Protein AF-0000000069194272 (afdb_homodimer)

Radius of gyration: 34.33 Å; Cα contacts (8 Å, |Δi|>4): 2030; chains: 2; bounding box: 76×103×76 Å

InterPro domains:
  IPR003439 ABC transporter-like, ATP-binding domain [PF00005] (52-204)
  IPR003439 ABC transporter-like, ATP-binding domain [PS50893] (34-277)
  IPR003593 AAA+ ATPase domain [SM00382] (61-254)
  IPR013525 ABC-2 type transporter, transmembrane domain [PF01061] (338-553)
  IPR027417 P-loop containing nucleoside triphosphate hydrolase [G3DSA:3.40.50.300] (35-271)
  IPR027417 P-loop containing nucleoside triphosphate hydrolase [SSF52540] (37-277)
  IPR043926 ABC transporter family G domain [PF19055] (234-296)
  IPR050352 ATP-binding cassette subfamily G transporters [PTHR48041] (47-592)

pLDDT: mean 83.88, std 12.75, range [28.48, 97.56]

Secondary structure (DSSP, 8-state):
-HHHHHHHHHHHHH--TTHHHHHHTT--SS---EEEEEEEEEEESSSEEEEEEEEEEEE-TTSEEEEEE-TTSSHHHHHHHHTT-----SSEEEEEEEEETTEE--HHHHHHHEEEE-SS----TTS-HHHHHHHHHHHH---HHHHHHHHHHHHHHTT-TTTTTS---BTTB--S-HHHHHHHHHHHHHTT--SEEEESSTTTT--HHHHHHHHHHHHHHHHHH--EEEEE-S---HHHHTT-SEEEEEETTEEEEEEEHHHHHHHHHHTT-PPPTTS-HHHHHHHHH-TT-HHHHHHHHHHHHHIIIIIHHHHHHHHHHS--PPP--------HHHHHHHHHHHHHHHHHH-HHHHHHHHHHHHHHHHHHHHHTTTGGGS---HHHHHHHHHHHHHHHHHHHHHHHHHHHTHHHHHHHHHHHHHHTTSS-HHHHHHHHHHHHHHHHHHHHHHHHHHHHHHHT---SSHHHHHHHHHHHHHHHHHHHHHHHHHHHH-S-HHHHHHHHHHHHHHHHHTTSSSS-GGGS-HHHHGGGGG-HHHHHHHHHHHHHTTT--BTTB-HHHHHT--S-HHHHHHHHHHHHHHHHHHHHHHHHHHHHHH-/-HHHHHHHHHHHHH--TTHHHHHHTT--SS---EEEEEEEEE--TTTT-EEEEEEEEEE-TTSEEEEEE-TTSSHHHHHHHHTT-----SS-EEEEEEEETTEE--HHHHHHHEEEE-SS----TTS-HHHHHHHHHHHH---HHHHHHHHHHHHHHTT-TTTTTS---BTTB--S-HHHHHHHHHHHHHTT--SEEEEESTTTT--HHHHHHHHHHHHHHHHHH--EEEEE-SS--HHHHTT-SEEEEEETTEEEEEEEHHHHHHHHHHTT-PPPTTS-HHHHHHHHH-TT-HHHHHHHHHHHHHIIIIIHHHHHHHHHHS--PPP--------HHHHHHHHHHHHHHHHHH-HHHHHHHHHHHHHHHHHHHHHTTTGGGS---HHHHHHHHHHHHHHHHHHHHHHHHHHHTHHHHHHHHHHHHHHTTSS-HHHHHHHHHHHHHHHHHHHHHHHHHHHHHHHT---SSHHHHHHHHHHHHHHHHHHHHHHHHHHHH-S-HHHHHHHHHHHHHHHHHTTSSSS-GGGS-HHHHGGGGG-HHHHHHHHHHHHHTTT--BTTB-HHHHHT--S-HHHHHHHHHHHHHHHHHHHHHHHHHHHHHH-

Organism: Paramecium tetraurelia (NCBI:txid5888)

Nearest PDB structures (foldseek):
  8i3d-assembly1_B  TM=8.744E-01  e=1.204E-38  Arabidopsis thaliana
  8iwn-assembly1_A  TM=8.562E-01  e=1.577E-38  Arabidopsis thaliana
  8i39-assembly1_A  TM=8.878E-01  e=4.979E-36  Arabidopsis thaliana
  8i3c-assembly1_B  TM=8.683E-01  e=5.447E-36  Arabidopsis thaliana
  8iwk-assembly1_A  TM=8.626E-01  e=9.678E-35  Arabidopsis thaliana

Sequence (1206 aa):
MQEITVQQQIEIARASDQEKWWIQHLKIQIIPQLILKDVITLFQYKESRQILNNLDGFCKGGEVTAILGASGAGKTSLLNILSARISNTKTARLTGKVFVNNIEYNSETFSNFAAYVMQNDVLFETLSPREALEFVANLKYTDPDLKLKRVEDTIKTMKLERCQNAIIGGPNLKGISGGEKKRTSIGFELVTNPSCILLDEPTSGLDSFTAFQIIHELTLLAHDQDRTIVFTIHQPSSDIYLLFDRIMLLVQGKFIYQGPRSNLVDYFQGIGFSCPDHSNPLDYMISIMHQESQTNVDNFQTYFKEYDNQWASKVQKEIESSSKSQIQFKKVETSTLYQINLIAKRALKSYFRDKLLIRQRFGMALFMGLLIGGTYYGIGSTQGTYVDYSSMAGLLFFLCMNMTFSSLFPVVLQFATERDVFLREENSKLYTTFSYFMGKSFVEIPFCLITPIIQELILYWMVGLNHMNGGIVITHIFIAVLTCLNGNSIGLMAGCAFNDIKAATGFVPLALLPLFAFSGFYANPKQFYNWIGWIQYVSPIKYSFEAIARNEFQSRSYDFGDPNDVLGFNVGQWESVGILIALFLVIRMFAYMFLHSLRQKQQMQEITVQQQIEIARASDQEKWWIQHLKIQIIPQLILKDVITLFQYKESRQILNNLDGFCKGGEVTAILGASGAGKTSLLNILSARISNTKTARLTGKVFVNNIEYNSETFSNFAAYVMQNDVLFETLSPREALEFVANLKYTDPDLKLKRVEDTIKTMKLERCQNAIIGGPNLKGISGGEKKRTSIGFELVTNPSCILLDEPTSGLDSFTAFQIIHELTLLAHDQDRTIVFTIHQPSSDIYLLFDRIMLLVQGKFIYQGPRSNLVDYFQGIGFSCPDHSNPLDYMISIMHQESQTNVDNFQTYFKEYDNQWASKVQKEIESSSKSQIQFKKVETSTLYQINLIAKRALKSYFRDKLLIRQRFGMALFMGLLIGGTYYGIGSTQGTYVDYSSMAGLLFFLCMNMTFSSLFPVVLQFATERDVFLREENSKLYTTFSYFMGKSFVEIPFCLITPIIQELILYWMVGLNHMNGGIVITHIFIAVLTCLNGNSIGLMAGCAFNDIKAATGFVPLALLPLFAFSGFYANPKQFYNWIGWIQYVSPIKYSFEAIARNEFQSRSYDFGDPNDVLGFNVGQWESVGILIALFLVIRMFAYMFLHSLRQKQQ

Structure (mmCIF, N/CA/C/O backbone):
data_AF-0000000069194272-model_v1
#
loop_
_entity.id
_entity.type
_entity.pdbx_description
1 polymer 'Chromosome undetermined scaffold_110, whole genome shotgun sequence'
#
loop_
_atom_site.group_PDB
_atom_site.id
_atom_site.type_symbol
_atom_site.label_atom_id
_atom_site.label_alt_id
_atom_site.label_comp_id
_atom_site.label_asym_id
_atom_site.label_entity_id
_atom_site.label_seq_id
_atom_site.pdbx_PDB_ins_code
_atom_site.Cartn_x
_atom_site.Cartn_y
_atom_site.Cartn_z
_atom_site.occupancy
_atom_site.B_iso_or_equiv
_atom_site.auth_seq_id
_atom_site.auth_comp_id
_atom_site.auth_asym_id
_atom_site.auth_atom_id
_atom_site.pdbx_PDB_model_num
ATOM 1 N N . MET A 1 1 ? -11.984 45.281 13.188 1 29.33 1 MET A N 1
ATOM 2 C CA . MET A 1 1 ? -10.938 45.188 12.172 1 29.33 1 MET A CA 1
ATOM 3 C C . MET A 1 1 ? -10.656 43.719 11.812 1 29.33 1 MET A C 1
ATOM 5 O O . MET A 1 1 ? -10.398 43.406 10.656 1 29.33 1 MET A O 1
ATOM 9 N N . GLN A 1 2 ? -10.609 42.875 12.867 1 38.91 2 GLN A N 1
ATOM 10 C CA . GLN A 1 2 ? -10.469 41.438 12.672 1 38.91 2 GLN A CA 1
ATOM 11 C C . GLN A 1 2 ? -11.57 40.906 11.766 1 38.91 2 GLN A C 1
ATOM 13 O O . GLN A 1 2 ? -11.312 40.031 10.922 1 38.91 2 GLN A O 1
ATOM 18 N N . GLU A 1 3 ? -12.656 41.5 11.977 1 40.06 3 GLU A N 1
ATOM 19 C CA . GLU A 1 3 ? -13.828 41.156 11.18 1 40.06 3 GLU A CA 1
ATOM 20 C C . GLU A 1 3 ? -13.617 41.531 9.711 1 40.06 3 GLU A C 1
ATOM 22 O O . GLU A 1 3 ? -14.125 40.844 8.812 1 40.06 3 GLU A O 1
ATOM 27 N N . ILE A 1 4 ? -12.758 42.406 9.594 1 37.16 4 ILE A N 1
ATOM 28 C CA . ILE A 1 4 ? -12.586 42.938 8.242 1 37.16 4 ILE A CA 1
ATOM 29 C C . ILE A 1 4 ? -11.742 41.969 7.418 1 37.16 4 ILE A C 1
ATOM 31 O O . ILE A 1 4 ? -12.055 41.688 6.258 1 37.16 4 ILE A O 1
ATOM 35 N N . THR A 1 5 ? -10.711 41.469 7.965 1 42.69 5 THR A N 1
ATOM 36 C CA . THR A 1 5 ? -9.828 40.594 7.219 1 42.69 5 THR A CA 1
ATOM 37 C C . THR A 1 5 ? -10.555 39.281 6.855 1 42.69 5 THR A C 1
ATOM 39 O O . THR A 1 5 ? -10.383 38.75 5.758 1 42.69 5 THR A O 1
ATOM 42 N N . VAL A 1 6 ? -11.297 38.812 7.789 1 46.12 6 VAL A N 1
ATOM 43 C CA . VAL A 1 6 ? -12.156 37.656 7.492 1 46.12 6 VAL A CA 1
ATOM 44 C C . VAL A 1 6 ? -13.125 38.031 6.367 1 46.12 6 VAL A C 1
ATOM 46 O O . VAL A 1 6 ? -13.383 37.219 5.48 1 46.12 6 VAL A O 1
ATOM 49 N N . GLN A 1 7 ? -13.555 39.312 6.465 1 44.81 7 GLN A N 1
ATOM 50 C CA . GLN A 1 7 ? -14.469 39.781 5.43 1 44.81 7 GLN A CA 1
ATOM 51 C C . GLN A 1 7 ? -13.773 39.844 4.066 1 44.81 7 GLN A C 1
ATOM 53 O O . GLN A 1 7 ? -14.391 39.531 3.045 1 44.81 7 GLN A O 1
ATOM 58 N N . GLN A 1 8 ? -12.57 40.156 4.145 1 45.66 8 GLN A N 1
ATOM 59 C CA . GLN A 1 8 ? -11.844 40.188 2.883 1 45.66 8 GLN A CA 1
ATOM 60 C C . GLN A 1 8 ? -11.609 38.781 2.34 1 45.66 8 GLN A C 1
ATOM 62 O O . GLN A 1 8 ? -11.742 38.562 1.138 1 45.66 8 GLN A O 1
ATOM 67 N N . GLN A 1 9 ? -11.242 37.938 3.236 1 50.34 9 GLN A N 1
ATOM 68 C CA . GLN A 1 9 ? -11.086 36.562 2.791 1 50.34 9 GLN A CA 1
ATOM 69 C C . GLN A 1 9 ? -12.422 35.969 2.34 1 50.34 9 GLN A C 1
ATOM 71 O O . GLN A 1 9 ? -12.469 35.219 1.368 1 50.34 9 GLN A O 1
ATOM 76 N N . ILE A 1 10 ? -13.414 36.406 3.133 1 49.34 10 ILE A N 1
ATOM 77 C CA . ILE A 1 10 ? -14.773 36.062 2.742 1 49.34 10 ILE A CA 1
ATOM 78 C C . ILE A 1 10 ? -15.102 36.688 1.389 1 49.34 10 ILE A C 1
ATOM 80 O O . ILE A 1 10 ? -15.719 36.031 0.536 1 49.34 10 ILE A O 1
ATOM 84 N N . GLU A 1 11 ? -14.742 37.906 1.287 1 44.41 11 GLU A N 1
ATOM 85 C CA . GLU A 1 11 ? -15 38.625 0.034 1 44.41 11 GLU A CA 1
ATOM 86 C C . GLU A 1 11 ? -14.219 38 -1.119 1 44.41 11 GLU A C 1
ATOM 88 O O . GLU A 1 11 ? -14.727 37.906 -2.24 1 44.41 11 GLU A O 1
ATOM 93 N N . ILE A 1 12 ? -13.078 37.656 -0.809 1 44 12 ILE A N 1
ATOM 94 C CA . ILE A 1 12 ? -12.281 36.969 -1.822 1 44 12 ILE A CA 1
ATOM 95 C C . ILE A 1 12 ? -12.914 35.625 -2.162 1 44 12 ILE A C 1
ATOM 97 O O . ILE A 1 12 ? -12.969 35.25 -3.332 1 44 12 ILE A O 1
ATOM 101 N N . ALA A 1 13 ? -13.258 35.031 -1.053 1 47.28 13 ALA A N 1
ATOM 102 C CA . ALA A 1 13 ? -13.953 33.75 -1.237 1 47.28 13 ALA A CA 1
ATOM 103 C C . ALA A 1 13 ? -15.328 33.969 -1.854 1 47.28 13 ALA A C 1
ATOM 105 O O . ALA A 1 13 ? -15.82 33.125 -2.6 1 47.28 13 ALA A O 1
ATOM 106 N N . ARG A 1 14 ? -16.141 35.156 -1.557 1 45.75 14 ARG A N 1
ATOM 107 C CA . ARG A 1 14 ? -17.5 35.469 -1.983 1 45.75 14 ARG A CA 1
ATOM 108 C C . ARG A 1 14 ? -17.531 35.969 -3.42 1 45.75 14 ARG A C 1
ATOM 110 O O . ARG A 1 14 ? -18.578 36.312 -3.945 1 45.75 14 ARG A O 1
ATOM 117 N N . ALA A 1 15 ? -16.625 36.344 -3.99 1 40.56 15 ALA A N 1
ATOM 118 C CA . ALA A 1 15 ? -16.797 37.156 -5.195 1 40.56 15 ALA A CA 1
ATOM 119 C C . ALA A 1 15 ? -17.859 36.562 -6.109 1 40.56 15 ALA A C 1
ATOM 121 O O . ALA A 1 15 ? -18.172 37.156 -7.164 1 40.56 15 ALA A O 1
ATOM 122 N N . SER A 1 16 ? -18.266 35.312 -6.219 1 38.12 16 SER A N 1
ATOM 123 C CA . SER A 1 16 ? -19.25 35.156 -7.301 1 38.12 16 SER A CA 1
ATOM 124 C C . SER A 1 16 ? -20.672 35.375 -6.793 1 38.12 16 SER A C 1
ATOM 126 O O . SER A 1 16 ? -21.109 34.719 -5.852 1 38.12 16 SER A O 1
ATOM 128 N N . ASP A 1 17 ? -21.328 36.5 -6.934 1 38.47 17 ASP A N 1
ATOM 129 C CA . ASP A 1 17 ? -22.688 36.969 -6.707 1 38.47 17 ASP A CA 1
ATOM 130 C C . ASP A 1 17 ? -23.703 35.844 -6.977 1 38.47 17 ASP A C 1
ATOM 132 O O . ASP A 1 17 ? -24.797 35.844 -6.418 1 38.47 17 ASP A O 1
ATOM 136 N N . GLN A 1 18 ? -23.609 35.156 -8.016 1 39.12 18 GLN A N 1
ATOM 137 C CA . GLN A 1 18 ? -24.547 34.156 -8.492 1 39.12 18 GLN A CA 1
ATOM 138 C C . GLN A 1 18 ? -24.703 33.031 -7.469 1 39.12 18 GLN A C 1
ATOM 140 O O . GLN A 1 18 ? -25.531 32.125 -7.648 1 39.12 18 GLN A O 1
ATOM 145 N N . GLU A 1 19 ? -24.047 33 -6.469 1 44.06 19 GLU A N 1
ATOM 146 C CA . GLU A 1 19 ? -23.984 31.875 -5.531 1 44.06 19 GLU A CA 1
ATOM 147 C C . GLU A 1 19 ? -25.109 31.953 -4.504 1 44.06 19 GLU A C 1
ATOM 149 O O . GLU A 1 19 ? -25.562 30.922 -3.996 1 44.06 19 GLU A O 1
ATOM 154 N N . LYS A 1 20 ? -25.672 33.188 -4.109 1 44.06 20 LYS A N 1
ATOM 155 C CA . LYS A 1 20 ? -26.734 33.312 -3.113 1 44.06 20 LYS A CA 1
ATOM 156 C C . LYS A 1 20 ? -28 32.594 -3.58 1 44.06 20 LYS A C 1
ATOM 158 O O . LYS A 1 20 ? -28.688 31.953 -2.783 1 44.06 20 LYS A O 1
ATOM 163 N N . TRP A 1 21 ? -28.312 32.812 -4.805 1 40.44 21 TRP A N 1
ATOM 164 C CA . TRP A 1 21 ? -29.609 32.312 -5.266 1 40.44 21 TRP A CA 1
ATOM 165 C C . TRP A 1 21 ? -29.672 30.797 -5.184 1 40.44 21 TRP A C 1
ATOM 167 O O . TRP A 1 21 ? -30.688 30.219 -4.766 1 40.44 21 TRP A O 1
ATOM 177 N N . TRP A 1 22 ? -28.688 30.062 -5.52 1 40.38 22 TRP A N 1
ATOM 178 C CA . TRP A 1 22 ? -28.703 28.609 -5.602 1 40.38 22 TRP A CA 1
ATOM 179 C C . TRP A 1 22 ? -28.766 27.984 -4.207 1 40.38 22 TRP A C 1
ATOM 181 O O . TRP A 1 22 ? -29.188 26.844 -4.051 1 40.38 22 TRP A O 1
ATOM 191 N N . ILE A 1 23 ? -28.5 28.703 -3.223 1 47.16 23 ILE A N 1
ATOM 192 C CA . ILE A 1 23 ? -28.422 28.188 -1.86 1 47.16 23 ILE A CA 1
ATOM 193 C C . ILE A 1 23 ? -29.828 28.141 -1.253 1 47.16 23 ILE A C 1
ATOM 195 O O . ILE A 1 23 ? -30.141 27.219 -0.488 1 47.16 23 ILE A O 1
ATOM 199 N N . GLN A 1 24 ? -30.719 29.031 -1.617 1 44.94 24 GLN A N 1
ATOM 200 C CA . GLN A 1 24 ? -32 29.109 -0.934 1 44.94 24 GLN A CA 1
ATOM 201 C C . GLN A 1 24 ? -32.812 27.844 -1.182 1 44.94 24 GLN A C 1
ATOM 203 O O . GLN A 1 24 ? -33.594 27.406 -0.312 1 44.94 24 GLN A O 1
ATOM 208 N N . HIS A 1 25 ? -32.75 27.281 -2.309 1 45.28 25 HIS A N 1
ATOM 209 C CA . HIS A 1 25 ? -33.656 26.172 -2.615 1 45.28 25 HIS A CA 1
ATOM 210 C C . HIS A 1 25 ? -33.219 24.906 -1.903 1 45.28 25 HIS A C 1
ATOM 212 O O . HIS A 1 25 ? -33.938 23.891 -1.96 1 45.28 25 HIS A O 1
ATOM 218 N N . LEU A 1 26 ? -32.156 24.906 -1.215 1 53.41 26 LEU A N 1
ATOM 219 C CA . LEU A 1 26 ? -31.719 23.625 -0.641 1 53.41 26 LEU A CA 1
ATOM 220 C C . LEU A 1 26 ? -31.891 23.641 0.875 1 53.41 26 LEU A C 1
ATOM 222 O O . LEU A 1 26 ? -31.281 22.812 1.572 1 53.41 26 LEU A O 1
ATOM 226 N N . LYS A 1 27 ? -32.812 24.578 1.294 1 55.41 27 LYS A N 1
ATOM 227 C CA . LYS A 1 27 ? -33 24.672 2.74 1 55.41 27 LYS A CA 1
ATOM 228 C C . LYS A 1 27 ? -33.75 23.453 3.283 1 55.41 27 LYS A C 1
ATOM 230 O O . LYS A 1 27 ? -34.719 23 2.67 1 55.41 27 LYS A O 1
ATOM 235 N N . ILE A 1 28 ? -33.188 22.891 4.273 1 59.88 28 ILE A N 1
ATOM 236 C CA . ILE A 1 28 ? -33.781 21.719 4.918 1 59.88 28 ILE A CA 1
ATOM 237 C C . ILE A 1 28 ? -34.875 22.172 5.879 1 59.88 28 ILE A C 1
ATOM 239 O O . ILE A 1 28 ? -34.75 23.219 6.512 1 59.88 28 ILE A O 1
ATOM 243 N N . GLN A 1 29 ? -35.969 21.531 5.941 1 58.44 29 GLN A N 1
ATOM 244 C CA . GLN A 1 29 ? -37.156 21.875 6.734 1 58.44 29 GLN A CA 1
ATOM 245 C C . GLN A 1 29 ? -36.906 21.609 8.219 1 58.44 29 GLN A C 1
ATOM 247 O O . GLN A 1 29 ? -37.281 22.422 9.07 1 58.44 29 GLN A O 1
ATOM 252 N N . ILE A 1 30 ? -36.219 20.469 8.484 1 69.88 30 ILE A N 1
ATOM 253 C CA . ILE A 1 30 ? -35.969 20.125 9.883 1 69.88 30 ILE A CA 1
ATOM 254 C C . ILE A 1 30 ? -34.469 20.078 10.148 1 69.88 30 ILE A C 1
ATOM 256 O O . ILE A 1 30 ? -33.75 19.328 9.492 1 69.88 30 ILE A O 1
ATOM 260 N N . ILE A 1 31 ? -34.125 20.891 11.102 1 77 31 ILE A N 1
ATOM 261 C CA . ILE A 1 31 ? -32.719 21.031 11.422 1 77 31 ILE A CA 1
ATOM 262 C C . ILE A 1 31 ? -32.344 20 12.484 1 77 31 ILE A C 1
ATOM 264 O O . ILE A 1 31 ? -32.844 20.031 13.602 1 77 31 ILE A O 1
ATOM 268 N N . PRO A 1 32 ? -31.484 19.125 12.195 1 82.69 32 PRO A N 1
ATOM 269 C CA . PRO A 1 32 ? -31.094 18.109 13.172 1 82.69 32 PRO A CA 1
ATOM 270 C C . PRO A 1 32 ? -30.141 18.641 14.242 1 82.69 32 PRO A C 1
ATOM 272 O O . PRO A 1 32 ? -29.219 19.391 13.93 1 82.69 32 PRO A O 1
ATOM 275 N N . GLN A 1 33 ? -30.5 18.312 15.422 1 82.94 33 GLN A N 1
ATOM 276 C CA . GLN A 1 33 ? -29.641 18.547 16.578 1 82.94 33 GLN A CA 1
ATOM 277 C C . GLN A 1 33 ? -29.141 17.25 17.172 1 82.94 33 GLN A C 1
ATOM 279 O O . GLN A 1 33 ? -29.906 16.297 17.344 1 82.94 33 GLN A O 1
ATOM 284 N N . LEU A 1 34 ? -27.891 17.188 17.375 1 85.62 34 LEU A N 1
ATOM 285 C CA . LEU A 1 34 ? -27.312 15.945 17.891 1 85.62 34 LEU A CA 1
ATOM 286 C C . LEU A 1 34 ? -27.078 16.047 19.391 1 85.62 34 LEU A C 1
ATOM 288 O O . LEU A 1 34 ? -26.641 17.078 19.906 1 85.62 34 LEU A O 1
ATOM 292 N N . ILE A 1 35 ? -27.5 14.992 20.062 1 83.25 35 ILE A N 1
ATOM 293 C CA . ILE A 1 35 ? -27.359 14.953 21.516 1 83.25 35 ILE A CA 1
ATOM 294 C C . ILE A 1 35 ? -26.656 13.664 21.938 1 83.25 35 ILE A C 1
ATOM 296 O O . ILE A 1 35 ? -26.953 12.586 21.406 1 83.25 35 ILE A O 1
ATOM 300 N N . LEU A 1 36 ? -25.688 13.828 22.734 1 84.88 36 LEU A N 1
ATOM 301 C CA . LEU A 1 36 ? -25 12.711 23.375 1 84.88 36 LEU A CA 1
ATOM 302 C C . LEU A 1 36 ? -25.375 12.609 24.844 1 84.88 36 LEU A C 1
ATOM 304 O O . LEU A 1 36 ? -25.375 13.609 25.562 1 84.88 36 LEU A O 1
ATOM 308 N N . LYS A 1 37 ? -25.781 11.453 25.203 1 78.19 37 LYS A N 1
ATOM 309 C CA . LYS A 1 37 ? -26.141 11.266 26.609 1 78.19 37 LYS A CA 1
ATOM 310 C C . LYS A 1 37 ? -25.359 10.094 27.219 1 78.19 37 LYS A C 1
ATOM 312 O O . LYS A 1 37 ? -25.469 8.961 26.734 1 78.19 37 LYS A O 1
ATOM 317 N N . ASP A 1 38 ? -24.609 10.367 28.234 1 75 38 ASP A N 1
ATOM 318 C CA . ASP A 1 38 ? -23.922 9.398 29.094 1 75 38 ASP A CA 1
ATOM 319 C C . ASP A 1 38 ? -23.047 8.461 28.25 1 75 38 ASP A C 1
ATOM 321 O O . ASP A 1 38 ? -23.156 7.242 28.375 1 75 38 ASP A O 1
ATOM 325 N N . VAL A 1 39 ? -22.328 9.039 27.406 1 74.56 39 VAL A N 1
ATOM 326 C CA . VAL A 1 39 ? -21.547 8.219 26.484 1 74.56 39 VAL A CA 1
ATOM 327 C C . VAL A 1 39 ? -20.25 7.793 27.141 1 74.56 39 VAL A C 1
ATOM 329 O O . VAL A 1 39 ? -19.516 8.625 27.688 1 74.56 39 VAL A O 1
ATOM 332 N N . ILE A 1 40 ? -20.062 6.52 27.281 1 69.94 40 ILE A N 1
ATOM 333 C CA . ILE A 1 40 ? -18.828 5.918 27.766 1 69.94 40 ILE A CA 1
ATOM 334 C C . ILE A 1 40 ? -18.312 4.895 26.75 1 69.94 40 ILE A C 1
ATOM 336 O O . ILE A 1 40 ? -19.094 4.074 26.25 1 69.94 40 ILE A O 1
ATOM 340 N N . THR A 1 41 ? -17.172 5.168 26.141 1 67.75 41 THR A N 1
ATOM 341 C CA . THR A 1 41 ? -16.609 4.176 25.219 1 67.75 41 THR A CA 1
ATOM 342 C C . THR A 1 41 ? -15.414 3.469 25.844 1 67.75 41 THR A C 1
ATOM 344 O O . THR A 1 41 ? -14.523 4.117 26.391 1 67.75 41 THR A O 1
ATOM 347 N N . LEU A 1 42 ? -15.648 2.135 26 1 61.47 42 LEU A N 1
ATOM 348 C CA . LEU A 1 42 ? -14.555 1.302 26.484 1 61.47 42 LEU A CA 1
ATOM 349 C C . LEU A 1 42 ? -14.008 0.417 25.375 1 61.47 42 LEU A C 1
ATOM 351 O O . LEU A 1 42 ? -14.773 -0.223 24.656 1 61.47 42 LEU A O 1
ATOM 355 N N . PHE A 1 43 ? -12.852 0.735 24.859 1 60.5 43 PHE A N 1
ATOM 356 C CA . PHE A 1 43 ? -12.266 -0.174 23.891 1 60.5 43 PHE A CA 1
ATOM 357 C C . PHE A 1 43 ? -11.438 -1.252 24.578 1 60.5 43 PHE A C 1
ATOM 359 O O . PHE A 1 43 ? -10.688 -0.961 25.516 1 60.5 43 PHE A O 1
ATOM 366 N N . GLN A 1 44 ? -12.062 -2.445 24.625 1 51.81 44 GLN A N 1
ATOM 367 C CA . GLN A 1 44 ? -11.375 -3.588 25.219 1 51.81 44 GLN A CA 1
ATOM 368 C C . GLN A 1 44 ? -10.352 -4.18 24.25 1 51.81 44 GLN A C 1
ATOM 370 O O . GLN A 1 44 ? -10.719 -4.926 23.344 1 51.81 44 GLN A O 1
ATOM 375 N N . TYR A 1 45 ? -9.297 -3.555 23.828 1 50.56 45 TYR A N 1
ATOM 376 C CA . TYR A 1 45 ? -8.367 -4.547 23.281 1 50.56 45 TYR A CA 1
ATOM 377 C C . TYR A 1 45 ? -7.805 -5.422 24.406 1 50.56 45 TYR A C 1
ATOM 379 O O . TYR A 1 45 ? -8.375 -5.496 25.5 1 50.56 45 TYR A O 1
ATOM 387 N N . LYS A 1 46 ? -6.383 -5.82 24.641 1 48.53 46 LYS A N 1
ATOM 388 C CA . LYS A 1 46 ? -5.727 -6.52 25.734 1 48.53 46 LYS A CA 1
ATOM 389 C C . LYS A 1 46 ? -5.91 -5.77 27.062 1 48.53 46 LYS A C 1
ATOM 391 O O . LYS A 1 46 ? -6.012 -6.387 28.125 1 48.53 46 LYS A O 1
ATOM 396 N N . GLU A 1 47 ? -5.801 -4.461 27.047 1 49.62 47 GLU A N 1
ATOM 397 C CA . GLU A 1 47 ? -6.031 -3.668 28.25 1 49.62 47 GLU A CA 1
ATOM 398 C C . GLU A 1 47 ? -7.215 -2.723 28.078 1 49.62 47 GLU A C 1
ATOM 400 O O . GLU A 1 47 ? -7.367 -2.102 27.016 1 49.62 47 GLU A O 1
ATOM 405 N N . SER A 1 48 ? -8.195 -2.904 28.828 1 57.09 48 SER A N 1
ATOM 406 C CA . SER A 1 48 ? -9.414 -2.098 28.875 1 57.09 48 SER A CA 1
ATOM 407 C C . SER A 1 48 ? -9.086 -0.615 29.031 1 57.09 48 SER A C 1
ATOM 409 O O . SER A 1 48 ? -8.406 -0.22 29.984 1 57.09 48 SER A O 1
ATOM 411 N N . ARG A 1 49 ? -8.977 0.062 27.906 1 65 49 ARG A N 1
ATOM 412 C CA . ARG A 1 49 ? -8.734 1.495 28.047 1 65 49 ARG A CA 1
ATOM 413 C C . ARG A 1 49 ? -10.008 2.289 27.766 1 65 49 ARG A C 1
ATOM 415 O O . ARG A 1 49 ? -10.688 2.053 26.766 1 65 49 ARG A O 1
ATOM 422 N N . GLN A 1 50 ? -10.367 2.996 28.906 1 73 50 GLN A N 1
ATOM 423 C CA . GLN A 1 50 ? -11.492 3.912 28.766 1 73 50 GLN A CA 1
ATOM 424 C C . GLN A 1 50 ? -11.094 5.16 27.984 1 73 50 GLN A C 1
ATOM 426 O O . GLN A 1 50 ? -10.164 5.867 28.375 1 73 50 GLN A O 1
ATOM 431 N N . ILE A 1 51 ? -11.75 5.363 26.812 1 73.44 51 ILE A N 1
ATOM 432 C CA . ILE A 1 51 ? -11.383 6.492 25.953 1 73.44 51 ILE A CA 1
ATOM 433 C C . ILE A 1 51 ? -12.258 7.699 26.297 1 73.44 51 ILE A C 1
ATOM 435 O O . ILE A 1 51 ? -11.75 8.805 26.484 1 73.44 51 ILE A O 1
ATOM 439 N N . LEU A 1 52 ? -13.602 7.449 26.344 1 77.44 52 LEU A N 1
ATOM 440 C CA . LEU A 1 52 ? -14.539 8.516 26.688 1 77.44 52 LEU A CA 1
ATOM 441 C C . LEU A 1 52 ? -15.234 8.219 28.016 1 77.44 52 LEU A C 1
ATOM 443 O O . LEU A 1 52 ? -15.562 7.066 28.312 1 77.44 52 LEU A O 1
ATOM 447 N N . ASN A 1 53 ? -15.375 9.289 28.781 1 80.5 53 ASN A N 1
ATOM 448 C CA . ASN A 1 53 ? -15.898 9.117 30.141 1 80.5 53 ASN A CA 1
ATOM 449 C C . ASN A 1 53 ? -17.141 9.969 30.375 1 80.5 53 ASN A C 1
ATOM 451 O O . ASN A 1 53 ? -17.031 11.141 30.75 1 80.5 53 ASN A O 1
ATOM 455 N N . ASN A 1 54 ? -18.297 9.328 30.297 1 76.06 54 ASN A N 1
ATOM 456 C CA . ASN A 1 54 ? -19.594 9.898 30.672 1 76.06 54 ASN A CA 1
ATOM 457 C C . ASN A 1 54 ? -19.781 11.289 30.094 1 76.06 54 ASN A C 1
ATOM 459 O O . ASN A 1 54 ? -19.984 12.258 30.828 1 76.06 54 ASN A O 1
ATOM 463 N N . LEU A 1 55 ? -19.844 11.297 28.797 1 83.31 55 LEU A N 1
ATOM 464 C CA . LEU A 1 55 ? -19.906 12.57 28.078 1 83.31 55 LEU A CA 1
ATOM 465 C C . LEU A 1 55 ? -21.328 12.898 27.672 1 83.31 55 LEU A C 1
ATOM 467 O O . LEU A 1 55 ? -22.062 12.031 27.188 1 83.31 55 LEU A O 1
ATOM 471 N N . ASP A 1 56 ? -21.766 14.094 28.109 1 85.69 56 ASP A N 1
ATOM 472 C CA . ASP A 1 56 ? -22.969 14.68 27.547 1 85.69 56 ASP A CA 1
ATOM 473 C C . ASP A 1 56 ? -22.641 15.812 26.594 1 85.69 56 ASP A C 1
ATOM 475 O O . ASP A 1 56 ? -21.859 16.719 26.922 1 85.69 56 ASP A O 1
ATOM 479 N N . GLY A 1 57 ? -23.078 15.672 25.422 1 88.44 57 GLY A N 1
ATOM 480 C CA . GLY A 1 57 ? -22.75 16.672 24.422 1 88.44 57 GLY A CA 1
ATOM 481 C C . GLY A 1 57 ? -23.938 17.125 23.594 1 88.44 57 GLY A C 1
ATOM 482 O O . GLY A 1 57 ? -24.938 16.422 23.516 1 88.44 57 GLY A O 1
ATOM 483 N N . PHE A 1 58 ? -23.797 18.359 23.156 1 89.06 58 PHE A N 1
ATOM 484 C CA . PHE A 1 58 ? -24.875 18.938 22.375 1 89.06 58 PHE A CA 1
ATOM 485 C C . PHE A 1 58 ? -24.328 19.688 21.172 1 89.06 58 PHE A C 1
ATOM 487 O O . PHE A 1 58 ? -23.469 20.547 21.297 1 89.06 58 PHE A O 1
ATOM 494 N N . CYS A 1 59 ? -24.828 19.281 19.984 1 91.19 59 CYS A N 1
ATOM 495 C CA . CYS A 1 59 ? -24.547 19.984 18.734 1 91.19 59 CYS A CA 1
ATOM 496 C C . CYS A 1 59 ? -25.812 20.641 18.188 1 91.19 59 CYS A C 1
ATOM 498 O O . CYS A 1 59 ? -26.734 19.953 17.734 1 91.19 59 CYS A O 1
ATOM 500 N N . LYS A 1 60 ? -25.766 21.906 18.188 1 89.56 60 LYS A N 1
ATOM 501 C CA . LYS A 1 60 ? -26.953 22.672 17.766 1 89.56 60 LYS A CA 1
ATOM 502 C C . LYS A 1 60 ? -27.125 22.641 16.25 1 89.56 60 LYS A C 1
ATOM 504 O O . LYS A 1 60 ? -26.141 22.656 15.516 1 89.56 60 LYS A O 1
ATOM 509 N N . GLY A 1 61 ? -28.359 22.672 15.859 1 89.56 61 GLY A N 1
ATOM 510 C CA . GLY A 1 61 ? -28.672 22.672 14.438 1 89.56 61 GLY A CA 1
ATOM 511 C C . GLY A 1 61 ? -28.438 24.016 13.773 1 89.56 61 GLY A C 1
ATOM 512 O O . GLY A 1 61 ? -28.656 25.062 14.391 1 89.56 61 GLY A O 1
ATOM 513 N N . GLY A 1 62 ? -27.938 23.938 12.539 1 90.19 62 GLY A N 1
ATOM 514 C CA . GLY A 1 62 ? -27.734 25.156 11.766 1 90.19 62 GLY A CA 1
ATOM 515 C C . GLY A 1 62 ? -26.453 25.875 12.102 1 90.19 62 GLY A C 1
ATOM 516 O O . GLY A 1 62 ? -26.266 27.031 11.711 1 90.19 62 GLY A O 1
ATOM 517 N N . GLU A 1 63 ? -25.688 25.188 12.883 1 93.69 63 GLU A N 1
ATOM 518 C CA . GLU A 1 63 ? -24.422 25.781 13.305 1 93.69 63 GLU A CA 1
ATOM 519 C C . GLU A 1 63 ? -23.234 24.859 13.016 1 93.69 63 GLU A C 1
ATOM 521 O O . GLU A 1 63 ? -23.438 23.688 12.695 1 93.69 63 GLU A O 1
ATOM 526 N N . VAL A 1 64 ? -22.109 25.469 13.078 1 95.38 64 VAL A N 1
ATOM 527 C CA . VAL A 1 64 ? -20.875 24.734 12.891 1 95.38 64 VAL A CA 1
ATOM 528 C C . VAL A 1 64 ? -20.203 24.5 14.25 1 95.38 64 VAL A C 1
ATOM 530 O O . VAL A 1 64 ? -19.891 25.453 14.969 1 95.38 64 VAL A O 1
ATOM 533 N N . THR A 1 65 ? -20.078 23.234 14.57 1 96.12 65 THR A N 1
ATOM 534 C CA . THR A 1 65 ? -19.422 22.859 15.82 1 96.12 65 THR A CA 1
ATOM 535 C C . THR A 1 65 ? -18.062 22.234 15.555 1 96.12 65 THR A C 1
ATOM 537 O O . THR A 1 65 ? -17.953 21.25 14.805 1 96.12 65 THR A O 1
ATOM 540 N N . ALA A 1 66 ? -17.031 22.75 16.125 1 95.56 66 ALA A N 1
ATOM 541 C CA . ALA A 1 66 ? -15.664 22.219 15.984 1 95.56 66 ALA A CA 1
ATOM 542 C C . ALA A 1 66 ? -15.227 21.484 17.25 1 95.56 66 ALA A C 1
ATOM 544 O O . ALA A 1 66 ? -15.359 22.016 18.359 1 95.56 66 ALA A O 1
ATOM 545 N N . ILE A 1 67 ? -14.812 20.312 17.109 1 93.94 67 ILE A N 1
ATOM 546 C CA . ILE A 1 67 ? -14.273 19.516 18.203 1 93.94 67 ILE A CA 1
ATOM 547 C C . ILE A 1 67 ? -12.75 19.578 18.188 1 93.94 67 ILE A C 1
ATOM 549 O O . ILE A 1 67 ? -12.125 19.234 17.188 1 93.94 67 ILE A O 1
ATOM 553 N N . LEU A 1 68 ? -12.188 20.016 19.266 1 91 68 LEU A N 1
ATOM 554 C CA . LEU A 1 68 ? -10.742 20.141 19.359 1 91 68 LEU A CA 1
ATOM 555 C C . LEU A 1 68 ? -10.203 19.344 20.547 1 91 68 LEU A C 1
ATOM 557 O O . LEU A 1 68 ? -10.914 19.125 21.531 1 91 68 LEU A O 1
ATOM 561 N N . GLY A 1 69 ? -9.023 18.969 20.422 1 85.62 69 GLY A N 1
ATOM 562 C CA . GLY A 1 69 ? -8.328 18.219 21.453 1 85.62 69 GLY A CA 1
ATOM 563 C C . GLY A 1 69 ? -6.965 17.719 21 1 85.62 69 GLY A C 1
ATOM 564 O O . GLY A 1 69 ? -6.668 17.703 19.812 1 85.62 69 GLY A O 1
ATOM 565 N N . ALA A 1 70 ? -6.258 17.406 21.969 1 77.44 70 ALA A N 1
ATOM 566 C CA . ALA A 1 70 ? -4.938 16.844 21.688 1 77.44 70 ALA A CA 1
ATOM 567 C C . ALA A 1 70 ? -5.059 15.461 21.031 1 77.44 70 ALA A C 1
ATOM 569 O O . ALA A 1 70 ? -6.152 14.891 20.969 1 77.44 70 ALA A O 1
ATOM 570 N N . SER A 1 71 ? -3.934 15 20.469 1 72.81 71 SER A N 1
ATOM 571 C CA . SER A 1 71 ? -3.93 13.664 19.875 1 72.81 71 SER A CA 1
ATOM 572 C C . SER A 1 71 ? -4.273 12.602 20.906 1 72.81 71 SER A C 1
ATOM 574 O O . SER A 1 71 ? -3.727 12.594 22.016 1 72.81 71 SER A O 1
ATOM 576 N N . GLY A 1 72 ? -5.234 11.773 20.672 1 74 72 GLY A N 1
ATOM 577 C CA . GLY A 1 72 ? -5.629 10.703 21.562 1 74 72 GLY A CA 1
ATOM 578 C C . GLY A 1 72 ? -6.699 11.109 22.562 1 74 72 GLY A C 1
ATOM 579 O O . GLY A 1 72 ? -7.082 10.328 23.422 1 74 72 GLY A O 1
ATOM 580 N N . ALA A 1 73 ? -7.133 12.312 22.406 1 79.31 73 ALA A N 1
ATOM 581 C CA . ALA A 1 73 ? -8.125 12.812 23.359 1 79.31 73 ALA A CA 1
ATOM 582 C C . ALA A 1 73 ? -9.461 12.102 23.172 1 79.31 73 ALA A C 1
ATOM 584 O O . ALA A 1 73 ? -10.32 12.156 24.062 1 79.31 73 ALA A O 1
ATOM 585 N N . GLY A 1 74 ? -9.695 11.484 22.016 1 82.81 74 GLY A N 1
ATOM 586 C CA . GLY A 1 74 ? -10.938 10.773 21.766 1 82.81 74 GLY A CA 1
ATOM 587 C C . GLY A 1 74 ? -11.812 11.438 20.719 1 82.81 74 GLY A C 1
ATOM 588 O O . GLY A 1 74 ? -12.992 11.125 20.594 1 82.81 74 GLY A O 1
ATOM 589 N N . LYS A 1 75 ? -11.25 12.359 19.922 1 86.94 75 LYS A N 1
ATOM 590 C CA . LYS A 1 75 ? -12.016 13.109 18.938 1 86.94 75 LYS A CA 1
ATOM 591 C C . LYS A 1 75 ? -12.656 12.18 17.906 1 86.94 75 LYS A C 1
ATOM 593 O O . LYS A 1 75 ? -13.859 12.266 17.641 1 86.94 75 LYS A O 1
ATOM 598 N N . THR A 1 76 ? -11.844 11.258 17.375 1 82.81 76 THR A N 1
ATOM 599 C CA . THR A 1 76 ? -12.312 10.32 16.359 1 82.81 76 THR A CA 1
ATOM 600 C C . THR A 1 76 ? -13.328 9.344 16.938 1 82.81 76 THR A C 1
ATOM 602 O O . THR A 1 76 ? -14.32 9 16.297 1 82.81 76 THR A O 1
ATOM 605 N N . SER A 1 77 ? -13.125 8.914 18.172 1 83.06 77 SER A N 1
ATOM 606 C CA . SER A 1 77 ? -14.062 8.023 18.859 1 83.06 77 SER A CA 1
ATOM 607 C C . SER A 1 77 ? -15.414 8.703 19.047 1 83.06 77 SER A C 1
ATOM 609 O O . SER A 1 77 ? -16.469 8.062 18.891 1 83.06 77 SER A O 1
ATOM 611 N N . LEU A 1 78 ? -15.297 9.93 19.406 1 88.12 78 LEU A N 1
ATOM 612 C CA . LEU A 1 78 ? -16.531 10.688 19.594 1 88.12 78 LEU A CA 1
ATOM 613 C C . LEU A 1 78 ? -17.312 10.789 18.297 1 88.12 78 LEU A C 1
ATOM 615 O O . LEU A 1 78 ? -18.531 10.594 18.281 1 88.12 78 LEU A O 1
ATOM 619 N N . LEU A 1 79 ? -16.641 11.102 17.203 1 88.81 79 LEU A N 1
ATOM 620 C CA . LEU A 1 79 ? -17.297 11.203 15.906 1 88.81 79 LEU A CA 1
ATOM 621 C C . LEU A 1 79 ? -17.844 9.852 15.469 1 88.81 79 LEU A C 1
ATOM 623 O O . LEU A 1 79 ? -18.906 9.781 14.844 1 88.81 79 LEU A O 1
ATOM 627 N N . ASN A 1 80 ? -17.156 8.805 15.789 1 84 80 ASN A N 1
ATOM 628 C CA . ASN A 1 80 ? -17.625 7.465 15.438 1 84 80 ASN A CA 1
ATOM 629 C C . ASN A 1 80 ? -18.891 7.094 16.219 1 84 80 ASN A C 1
ATOM 631 O O . ASN A 1 80 ? -19.75 6.371 15.703 1 84 80 ASN A O 1
ATOM 635 N N . ILE A 1 81 ? -18.984 7.574 17.344 1 85.5 81 ILE A N 1
ATOM 636 C CA . ILE A 1 81 ? -20.188 7.336 18.156 1 85.5 81 ILE A CA 1
ATOM 637 C C . ILE A 1 81 ? -21.359 8.133 17.594 1 85.5 81 ILE A C 1
ATOM 639 O O . ILE A 1 81 ? -22.469 7.617 17.453 1 85.5 81 ILE A O 1
ATOM 643 N N . LEU A 1 82 ? -21 9.352 17.266 1 88.88 82 LEU A N 1
ATOM 644 C CA . LEU A 1 82 ? -22.031 10.211 16.719 1 88.88 82 LEU A CA 1
ATOM 645 C C . LEU A 1 82 ? -22.531 9.656 15.383 1 88.88 82 LEU A C 1
ATOM 647 O O . LEU A 1 82 ? -23.703 9.844 15.023 1 88.88 82 LEU A O 1
ATOM 651 N N . SER A 1 83 ? -21.656 8.977 14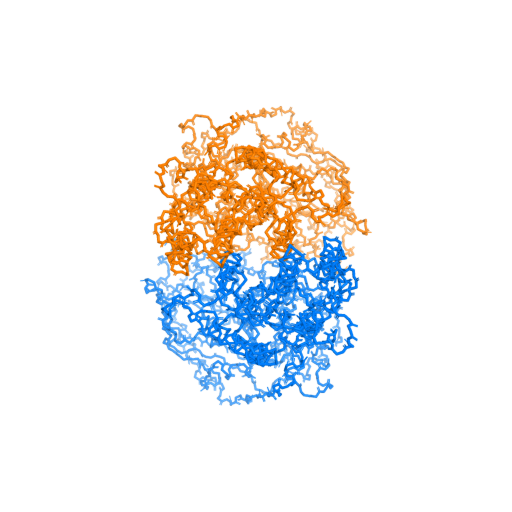.672 1 87.12 83 SER A N 1
ATOM 652 C CA . SER A 1 83 ? -22.031 8.414 13.375 1 87.12 83 SER A CA 1
ATOM 653 C C . SER A 1 83 ? -22.625 7.02 13.531 1 87.12 83 SER A C 1
ATOM 655 O O . SER A 1 83 ? -22.953 6.367 12.539 1 87.12 83 SER A O 1
ATOM 657 N N . ALA A 1 84 ? -22.703 6.559 14.727 1 80 84 ALA A N 1
ATOM 658 C CA . ALA A 1 84 ? -23.281 5.258 15.055 1 80 84 ALA A CA 1
ATOM 659 C C . ALA A 1 84 ? -22.531 4.133 14.344 1 80 84 ALA A C 1
ATOM 661 O O . ALA A 1 84 ? -23.141 3.158 13.898 1 80 84 ALA A O 1
ATOM 662 N N . ARG A 1 85 ? -21.312 4.371 14.109 1 73.94 85 ARG A N 1
ATOM 663 C CA . ARG A 1 85 ? -20.516 3.357 13.43 1 73.94 85 ARG A CA 1
ATOM 664 C C . ARG A 1 85 ? -19.969 2.332 14.414 1 73.94 85 ARG A C 1
ATOM 666 O O . ARG A 1 85 ? -19.547 1.245 14.023 1 73.94 85 ARG A O 1
ATOM 673 N N . ILE A 1 86 ? -19.891 2.715 15.648 1 70 86 ILE A N 1
ATOM 674 C CA . ILE A 1 86 ? -19.359 1.81 16.672 1 70 86 ILE A CA 1
ATOM 675 C C . ILE A 1 86 ? -20.5 1.021 17.297 1 70 86 ILE A C 1
ATOM 677 O O . ILE A 1 86 ? -21.484 1.606 17.781 1 70 86 ILE A O 1
ATOM 681 N N . SER A 1 87 ? -20.594 -0.127 16.906 1 62.06 87 SER A N 1
ATOM 682 C CA . SER A 1 87 ? -21.531 -0.987 17.609 1 62.06 87 SER A CA 1
ATOM 683 C C . SER A 1 87 ? -20.828 -1.886 18.609 1 62.06 87 SER A C 1
ATOM 685 O O . SER A 1 87 ? -19.609 -2.02 18.578 1 62.06 87 SER A O 1
ATOM 687 N N . ASN A 1 88 ? -21.594 -2.068 19.562 1 59.84 88 ASN A N 1
ATOM 688 C CA . ASN A 1 88 ? -21.047 -2.971 20.578 1 59.84 88 ASN A CA 1
ATOM 689 C C . ASN A 1 88 ? -20.5 -4.242 19.938 1 59.84 88 ASN A C 1
ATOM 691 O O . ASN A 1 88 ? -21.219 -4.977 19.266 1 59.84 88 ASN A O 1
ATOM 695 N N . THR A 1 89 ? -19.234 -4.082 19.75 1 56.72 89 THR A N 1
ATOM 696 C CA . THR A 1 89 ? -18.578 -5.305 19.281 1 56.72 89 THR A CA 1
ATOM 697 C C . THR A 1 89 ? -17.875 -6.012 20.438 1 56.72 89 THR A C 1
ATOM 699 O O . THR A 1 89 ? -17.906 -5.535 21.578 1 56.72 89 THR A O 1
ATOM 702 N N . LYS A 1 90 ? -17.297 -7.195 20.125 1 58.19 90 LYS A N 1
ATOM 703 C CA . LYS A 1 90 ? -16.562 -7.973 21.109 1 58.19 90 LYS A CA 1
ATOM 704 C C . LYS A 1 90 ? -15.391 -7.176 21.672 1 58.19 90 LYS A C 1
ATOM 706 O O . LYS A 1 90 ? -15.016 -7.348 22.828 1 58.19 90 LYS A O 1
ATOM 711 N N . THR A 1 91 ? -14.961 -6.195 21 1 61.12 91 THR A N 1
ATOM 712 C CA . THR A 1 91 ? -13.758 -5.484 21.422 1 61.12 91 THR A CA 1
ATOM 713 C C . THR A 1 91 ? -14.094 -4.074 21.891 1 61.12 91 THR A C 1
ATOM 715 O O . THR A 1 91 ? -13.266 -3.4 22.516 1 61.12 91 THR A O 1
ATOM 718 N N . ALA A 1 92 ? -15.297 -3.607 21.5 1 65.94 92 ALA A N 1
ATOM 719 C CA . ALA A 1 92 ? -15.68 -2.256 21.906 1 65.94 92 ALA A CA 1
ATOM 720 C C . ALA A 1 92 ? -17.031 -2.252 22.609 1 65.94 92 ALA A C 1
ATOM 722 O O . ALA A 1 92 ? -18 -2.855 22.125 1 65.94 92 ALA A O 1
ATOM 723 N N . ARG A 1 93 ? -17.031 -1.885 23.969 1 72.19 93 ARG A N 1
ATOM 724 C CA . ARG A 1 93 ? -18.281 -1.72 24.703 1 72.19 93 ARG A CA 1
ATOM 725 C C . ARG A 1 93 ? -18.688 -0.252 24.766 1 72.19 93 ARG A C 1
ATOM 727 O O . ARG A 1 93 ? -17.891 0.606 25.141 1 72.19 93 ARG A O 1
ATOM 734 N N . LEU A 1 94 ? -19.719 0.057 24.094 1 77 94 LEU A N 1
ATOM 735 C CA . LEU A 1 94 ? -20.266 1.41 24.094 1 77 94 LEU A CA 1
ATOM 736 C C . LEU A 1 94 ? -21.469 1.499 25.016 1 77 94 LEU A C 1
ATOM 738 O O . LEU A 1 94 ? -22.391 0.685 24.922 1 77 94 LEU A O 1
ATOM 742 N N . THR A 1 95 ? -21.25 2.277 26.172 1 77.88 95 THR A N 1
ATOM 743 C CA . THR A 1 95 ? -22.406 2.6 27 1 77.88 95 THR A CA 1
ATOM 744 C C . THR A 1 95 ? -22.875 4.031 26.75 1 77.88 95 THR A C 1
ATOM 746 O O . THR A 1 95 ? -22.047 4.926 26.516 1 77.88 95 THR A O 1
ATOM 749 N N . GLY A 1 96 ? -24.078 4.191 26.391 1 78.62 96 GLY A N 1
ATOM 750 C CA . GLY A 1 96 ? -24.656 5.5 26.094 1 78.62 96 GLY A CA 1
ATOM 751 C C . GLY A 1 96 ? -25.5 5.512 24.844 1 78.62 96 GLY A C 1
ATOM 752 O O . GLY A 1 96 ? -25.672 4.48 24.188 1 78.62 96 GLY A O 1
ATOM 753 N N . LYS A 1 97 ? -26.172 6.68 24.703 1 82.19 97 LYS A N 1
ATOM 754 C CA . LYS A 1 97 ? -27.094 6.789 23.562 1 82.19 97 LYS A CA 1
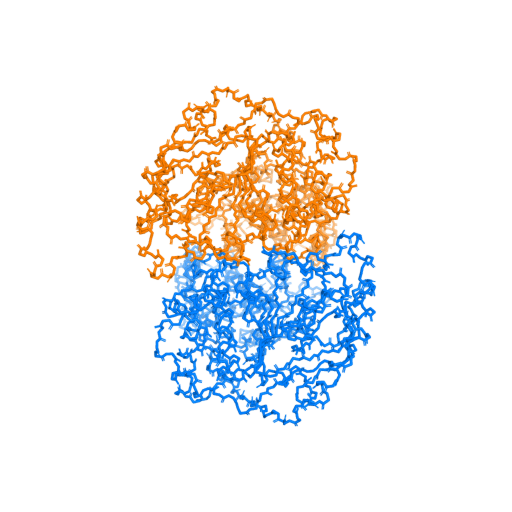ATOM 755 C C . LYS A 1 97 ? -26.891 8.109 22.812 1 82.19 97 LYS A C 1
ATOM 757 O O . LYS A 1 97 ? -26.391 9.078 23.391 1 82.19 97 LYS A O 1
ATOM 762 N N . VAL A 1 98 ? -27.094 8.016 21.641 1 87.25 98 VAL A N 1
ATOM 763 C CA . VAL A 1 98 ? -27.047 9.211 20.797 1 87.25 98 VAL A CA 1
ATOM 764 C C . VAL A 1 98 ? -28.438 9.508 20.25 1 87.25 98 VAL A C 1
ATOM 766 O O . VAL A 1 98 ? -29.188 8.594 19.906 1 87.25 98 VAL A O 1
ATOM 769 N N . PHE A 1 99 ? -28.75 10.805 20.266 1 86.62 99 PHE A N 1
ATOM 770 C CA . PHE A 1 99 ? -30.078 11.227 19.859 1 86.62 99 PHE A CA 1
ATOM 771 C C . PHE A 1 99 ? -30.016 12.32 18.797 1 86.62 99 PHE A C 1
ATOM 773 O O . PHE A 1 99 ? -29.062 13.117 18.781 1 86.62 99 PHE A O 1
ATOM 780 N N . VAL A 1 100 ? -30.938 12.227 17.906 1 87.06 100 VAL A N 1
ATOM 781 C CA . VAL A 1 100 ? -31.188 13.336 16.984 1 87.06 100 VAL A CA 1
ATOM 782 C C . VAL A 1 100 ? -32.594 13.898 17.234 1 87.06 100 VAL A C 1
ATOM 784 O O . VAL A 1 100 ? -33.594 13.188 17.094 1 87.06 100 VAL A O 1
ATOM 787 N N . ASN A 1 101 ? -32.656 15.086 17.578 1 86 101 ASN A N 1
ATOM 788 C CA . ASN A 1 101 ? -33.938 15.672 17.953 1 86 101 ASN A CA 1
ATOM 789 C C . ASN A 1 101 ? -34.656 14.805 18.969 1 86 101 ASN A C 1
ATOM 791 O O . ASN A 1 101 ? -35.844 14.484 18.781 1 86 101 ASN A O 1
ATOM 795 N N . ASN A 1 102 ? -33.938 14.242 19.875 1 79.56 102 ASN A N 1
ATOM 796 C CA . ASN A 1 102 ? -34.438 13.477 21.016 1 79.56 102 ASN A CA 1
ATOM 797 C C . ASN A 1 102 ? -34.938 12.094 20.594 1 79.56 102 ASN A C 1
ATOM 799 O O . ASN A 1 102 ? -35.688 11.469 21.312 1 79.56 102 ASN A O 1
ATOM 803 N N . ILE A 1 103 ? -34.594 11.711 19.391 1 83.56 103 ILE A N 1
ATOM 804 C CA . ILE A 1 103 ? -34.875 10.359 18.938 1 83.56 103 ILE A CA 1
ATOM 805 C C . ILE A 1 103 ? -33.594 9.562 18.797 1 83.56 103 ILE A C 1
ATOM 807 O O . ILE A 1 103 ? -32.625 10.023 18.172 1 83.56 103 ILE A O 1
ATOM 811 N N . GLU A 1 104 ? -33.688 8.508 19.375 1 86 104 GLU A N 1
ATOM 812 C CA . GLU A 1 104 ? -32.5 7.637 19.281 1 86 104 GLU A CA 1
ATOM 813 C C . GLU A 1 104 ? -32.312 7.109 17.859 1 86 104 GLU A C 1
ATOM 815 O O . GLU A 1 104 ? -33.281 6.77 17.188 1 86 104 GLU A O 1
ATOM 820 N N . TYR A 1 105 ? -31.125 7.16 17.406 1 85 105 TYR A N 1
ATOM 821 C CA . TYR A 1 105 ? -30.875 6.641 16.062 1 85 105 TYR A CA 1
ATOM 822 C C . TYR A 1 105 ? -29.781 5.578 16.094 1 85 105 TYR A C 1
ATOM 824 O O . TYR A 1 105 ? -29.016 5.488 17.047 1 85 105 TYR A O 1
ATOM 832 N N . ASN A 1 106 ? -29.875 4.715 15.078 1 83.31 106 ASN A N 1
ATOM 833 C CA . ASN A 1 106 ? -28.859 3.68 14.852 1 83.31 106 ASN A CA 1
ATOM 834 C C . ASN A 1 106 ? -28.125 3.893 13.539 1 83.31 106 ASN A C 1
ATOM 836 O O . ASN A 1 106 ? -28.266 4.938 12.906 1 83.31 106 ASN A O 1
ATOM 840 N N . SER A 1 107 ? -27.281 2.994 13.203 1 81 107 SER A N 1
ATOM 841 C CA . SER A 1 107 ? -26.453 3.131 12 1 81 107 SER A CA 1
ATOM 842 C C . SER A 1 107 ? -27.328 3.279 10.758 1 81 107 SER A C 1
ATOM 844 O O . SER A 1 107 ? -27 4.043 9.844 1 81 107 SER A O 1
ATOM 846 N N . GLU A 1 108 ? -28.453 2.629 10.727 1 79.56 108 GLU A N 1
ATOM 847 C CA . GLU A 1 108 ? -29.344 2.678 9.57 1 79.56 108 GLU A CA 1
ATOM 848 C C . GLU A 1 108 ? -30.047 4.027 9.477 1 79.56 108 GLU A C 1
ATOM 850 O O . GLU A 1 108 ? -30.188 4.59 8.391 1 79.56 108 GLU A O 1
ATOM 855 N N . THR A 1 109 ? -30.469 4.469 10.625 1 83.31 109 THR A N 1
ATOM 856 C CA . THR A 1 109 ? -31.203 5.727 10.633 1 83.31 109 THR A CA 1
ATOM 857 C C . THR A 1 109 ? -30.25 6.91 10.438 1 83.31 109 THR A C 1
ATOM 859 O O . THR A 1 109 ? -30.656 7.945 9.898 1 83.31 109 THR A O 1
ATOM 862 N N . PHE A 1 110 ? -29.031 6.711 10.82 1 87.12 110 PHE A N 1
ATOM 863 C CA . PHE A 1 110 ? -28.031 7.758 10.641 1 87.12 110 PHE A CA 1
ATOM 864 C C . PHE A 1 110 ? -27.828 8.07 9.164 1 87.12 110 PHE A C 1
ATOM 866 O O . PHE A 1 110 ? -27.75 9.234 8.773 1 87.12 110 PHE A O 1
ATOM 873 N N . SER A 1 111 ? -27.797 7.062 8.375 1 82.12 111 SER A N 1
ATOM 874 C CA . SER A 1 111 ? -27.5 7.219 6.957 1 82.12 111 SER A CA 1
ATOM 875 C C . SER A 1 111 ? -28.625 7.941 6.223 1 82.12 111 SER A C 1
ATOM 877 O O . SER A 1 111 ? -28.422 8.43 5.109 1 82.12 111 SER A O 1
ATOM 879 N N . ASN A 1 112 ? -29.719 8.07 6.918 1 83.81 112 ASN A N 1
ATOM 880 C CA . ASN A 1 112 ? -30.875 8.703 6.281 1 83.81 112 ASN A CA 1
ATOM 881 C C . ASN A 1 112 ? -30.828 10.219 6.402 1 83.81 112 ASN A C 1
ATOM 883 O O . ASN A 1 112 ? -31.438 10.93 5.602 1 83.81 112 ASN A O 1
ATOM 887 N N . PHE A 1 113 ? -30.094 10.633 7.391 1 86.69 113 PHE A N 1
ATOM 888 C CA . PHE A 1 113 ? -30.141 12.078 7.566 1 86.69 113 PHE A CA 1
ATOM 889 C C . PHE A 1 113 ? -28.75 12.672 7.66 1 86.69 113 PHE A C 1
ATOM 891 O O . PHE A 1 113 ? -28.562 13.883 7.535 1 86.69 113 PHE A O 1
ATOM 898 N N . ALA A 1 114 ? -27.797 11.82 7.836 1 90.56 114 ALA A N 1
ATOM 899 C CA . ALA A 1 114 ? -26.453 12.344 8.109 1 90.56 114 ALA A CA 1
ATOM 900 C C . ALA A 1 114 ? -25.406 11.648 7.23 1 90.56 114 ALA A C 1
ATOM 902 O O . ALA A 1 114 ? -25.688 10.602 6.641 1 90.56 114 ALA A O 1
ATOM 903 N N . ALA A 1 115 ? -24.344 12.305 7.074 1 91 115 ALA A N 1
ATOM 904 C CA . ALA A 1 115 ? -23.188 11.773 6.352 1 91 115 ALA A CA 1
ATOM 905 C C . ALA A 1 115 ? -21.922 11.898 7.18 1 91 115 ALA A C 1
ATOM 907 O O . ALA A 1 115 ? -21.766 12.836 7.969 1 91 115 ALA A O 1
ATOM 908 N N . TYR A 1 116 ? -21.078 10.922 7.031 1 91.44 116 TYR A N 1
ATOM 909 C CA . TYR A 1 116 ? -19.797 10.906 7.738 1 91.44 116 TYR A CA 1
ATOM 910 C C . TYR A 1 116 ? -18.641 10.891 6.762 1 91.44 116 TYR A C 1
ATOM 912 O O . TYR A 1 116 ? -18.516 9.969 5.949 1 91.44 116 TYR A O 1
ATOM 920 N N . VAL A 1 117 ? -17.844 11.938 6.844 1 91.5 117 VAL A N 1
ATOM 921 C CA . VAL A 1 117 ? -16.641 12.023 6.031 1 91.5 117 VAL A CA 1
ATOM 922 C C . VAL A 1 117 ? -15.43 11.586 6.859 1 91.5 117 VAL A C 1
ATOM 924 O O . VAL A 1 117 ? -15.07 12.242 7.84 1 91.5 117 VAL A O 1
ATOM 927 N N . MET A 1 118 ? -14.789 10.586 6.418 1 87.12 118 MET A N 1
ATOM 928 C CA . MET A 1 118 ? -13.664 10.016 7.156 1 87.12 118 MET A CA 1
ATOM 929 C C . MET A 1 118 ? -12.391 10.82 6.906 1 87.12 118 MET A C 1
ATOM 931 O O . MET A 1 118 ? -12.328 11.633 5.988 1 87.12 118 MET A O 1
ATOM 935 N N . GLN A 1 119 ? -11.445 10.484 7.695 1 81.56 119 GLN A N 1
ATOM 936 C CA . GLN A 1 119 ? -10.18 11.203 7.645 1 81.56 119 GLN A CA 1
ATOM 937 C C . GLN A 1 119 ? -9.414 10.891 6.359 1 81.56 119 GLN A C 1
ATOM 939 O O . GLN A 1 119 ? -8.883 11.789 5.711 1 81.56 119 GLN A O 1
ATOM 944 N N . ASN A 1 120 ? -9.391 9.633 6.031 1 79.56 120 ASN A N 1
ATOM 945 C CA . ASN A 1 120 ? -8.664 9.227 4.828 1 79.56 120 ASN A CA 1
ATOM 946 C C . ASN A 1 120 ? -9.547 9.312 3.588 1 79.56 120 ASN A C 1
ATOM 948 O O . ASN A 1 120 ? -10.711 8.891 3.615 1 79.56 120 ASN A O 1
ATOM 952 N N . ASP A 1 121 ? -8.953 9.906 2.598 1 81.75 121 ASP A N 1
ATOM 953 C CA . ASP A 1 121 ? -9.688 10.055 1.344 1 81.75 121 ASP A CA 1
ATOM 954 C C . ASP A 1 121 ? -9.625 8.781 0.51 1 81.75 121 ASP A C 1
ATOM 956 O O . ASP A 1 121 ? -8.781 8.656 -0.386 1 81.75 121 ASP A O 1
ATOM 960 N N . VAL A 1 122 ? -10.516 7.922 0.761 1 86.12 122 VAL A N 1
ATOM 961 C CA . VAL A 1 122 ? -10.531 6.648 0.05 1 86.12 122 VAL A CA 1
ATOM 962 C C . VAL A 1 122 ? -11.523 6.715 -1.108 1 86.12 122 VAL A C 1
ATOM 964 O O . VAL A 1 122 ? -12.734 6.645 -0.901 1 86.12 122 VAL A O 1
ATOM 967 N N . LEU A 1 123 ? -11.062 6.98 -2.34 1 91.12 123 LEU A N 1
ATOM 968 C CA . LEU A 1 123 ? -11.859 7.062 -3.559 1 91.12 123 LEU A CA 1
ATOM 969 C C . LEU A 1 123 ? -11.281 6.172 -4.652 1 91.12 123 LEU A C 1
ATOM 971 O O . LEU A 1 123 ? -10.125 5.754 -4.562 1 91.12 123 LEU A O 1
ATOM 975 N N . PHE A 1 124 ? -12.148 5.859 -5.559 1 91.19 124 PHE A N 1
ATOM 976 C CA . PHE A 1 124 ? -11.625 5.129 -6.707 1 91.19 124 PHE A CA 1
ATOM 977 C C . PHE A 1 124 ? -10.68 6.004 -7.52 1 91.19 124 PHE A C 1
ATOM 979 O O . PHE A 1 124 ? -11.086 7.039 -8.055 1 91.19 124 PHE A O 1
ATOM 986 N N . GLU A 1 125 ? -9.508 5.57 -7.707 1 89.25 125 GLU A N 1
ATOM 987 C CA . GLU A 1 125 ? -8.414 6.367 -8.266 1 89.25 125 GLU A CA 1
ATOM 988 C C . GLU A 1 125 ? -8.617 6.609 -9.758 1 89.25 125 GLU A C 1
ATOM 990 O O . GLU A 1 125 ? -8.133 7.605 -10.305 1 89.25 125 GLU A O 1
ATOM 995 N N . THR A 1 126 ? -9.359 5.793 -10.438 1 90 126 THR A N 1
ATOM 996 C CA . THR A 1 126 ? -9.445 5.867 -11.891 1 90 126 THR A CA 1
ATOM 997 C C . THR A 1 126 ? -10.656 6.691 -12.32 1 90 126 THR A C 1
ATOM 999 O O . THR A 1 126 ? -10.82 7.004 -13.5 1 90 126 THR A O 1
ATOM 1002 N N . LEU A 1 127 ? -11.445 7.059 -11.375 1 94.38 127 LEU A N 1
ATOM 1003 C CA . LEU A 1 127 ? -12.633 7.848 -11.703 1 94.38 127 LEU A CA 1
ATOM 1004 C C . LEU A 1 127 ? -12.328 9.344 -11.625 1 94.38 127 LEU A C 1
ATOM 1006 O O . LEU A 1 127 ? -11.289 9.742 -11.086 1 94.38 127 LEU A O 1
ATOM 1010 N N . SER A 1 128 ? -13.195 10.07 -12.219 1 96.5 128 SER A N 1
ATOM 1011 C CA . SER A 1 128 ? -13.188 11.516 -12.055 1 96.5 128 SER A CA 1
ATOM 1012 C C . SER A 1 128 ? -14.117 11.953 -10.93 1 96.5 128 SER A C 1
ATOM 1014 O O . SER A 1 128 ? -15 11.195 -10.523 1 96.5 128 SER A O 1
ATOM 1016 N N . PRO A 1 129 ? -13.867 13.148 -10.43 1 97 129 PRO A N 1
ATOM 1017 C CA . PRO A 1 129 ? -14.789 13.648 -9.406 1 97 129 PRO A CA 1
ATOM 1018 C C . PRO A 1 129 ? -16.25 13.633 -9.875 1 97 129 PRO A C 1
ATOM 1020 O O . PRO A 1 129 ? -17.125 13.219 -9.117 1 97 129 PRO A O 1
ATOM 1023 N N . ARG A 1 130 ? -16.5 14.016 -11.062 1 97.5 130 ARG A N 1
ATOM 1024 C CA . ARG A 1 130 ? -17.875 14.023 -11.578 1 97.5 130 ARG A CA 1
ATOM 1025 C C . ARG A 1 130 ? -18.453 12.617 -11.602 1 97.5 130 ARG A C 1
ATOM 1027 O O . ARG A 1 130 ? -19.594 12.406 -11.18 1 97.5 130 ARG A O 1
ATOM 1034 N N . GLU A 1 131 ? -17.703 11.711 -12.094 1 96.69 131 GLU A N 1
ATOM 1035 C CA . GLU A 1 131 ? -18.156 10.328 -12.164 1 96.69 131 GLU A CA 1
ATOM 1036 C C . GLU A 1 131 ? -18.422 9.766 -10.773 1 96.69 131 GLU A C 1
ATOM 1038 O O . GLU A 1 131 ? -19.391 9.016 -10.578 1 96.69 131 GLU A O 1
ATOM 1043 N N . ALA A 1 132 ? -17.562 10.078 -9.891 1 96.19 132 ALA A N 1
ATOM 1044 C CA . ALA A 1 132 ? -17.734 9.625 -8.516 1 96.19 132 ALA A CA 1
ATOM 1045 C C . ALA A 1 132 ? -19.031 10.164 -7.922 1 96.19 132 ALA A C 1
ATOM 1047 O O . ALA A 1 132 ? -19.781 9.43 -7.281 1 96.19 132 ALA A O 1
ATOM 1048 N N . LEU A 1 133 ? -19.312 11.453 -8.172 1 97.19 133 LEU A N 1
ATOM 1049 C CA . LEU A 1 133 ? -20.516 12.086 -7.652 1 97.19 133 LEU A CA 1
ATOM 1050 C C . LEU A 1 133 ? -21.766 11.539 -8.344 1 97.19 133 LEU A C 1
ATOM 1052 O O . LEU A 1 133 ? -22.797 11.336 -7.695 1 97.19 133 LEU A O 1
ATOM 1056 N N . GLU A 1 134 ? -21.656 11.289 -9.586 1 96.81 134 GLU A N 1
ATOM 1057 C CA . GLU A 1 134 ? -22.781 10.727 -10.336 1 96.81 134 GLU A CA 1
ATOM 1058 C C . GLU A 1 134 ? -23.125 9.328 -9.844 1 96.81 134 GLU A C 1
ATOM 1060 O O . GLU A 1 134 ? -24.297 8.953 -9.797 1 96.81 134 GLU A O 1
ATOM 1065 N N . PHE A 1 135 ? -22.156 8.602 -9.516 1 95.81 135 PHE A N 1
ATOM 1066 C CA . PHE A 1 135 ? -22.359 7.25 -9.008 1 95.81 135 PHE A CA 1
ATOM 1067 C C . PHE A 1 135 ? -23.234 7.273 -7.754 1 95.81 135 PHE A C 1
ATOM 1069 O O . PHE A 1 135 ? -24.188 6.512 -7.648 1 95.81 135 PHE A O 1
ATOM 1076 N N . VAL A 1 136 ? -22.891 8.148 -6.863 1 93.94 136 VAL A N 1
ATOM 1077 C CA . VAL A 1 136 ? -23.641 8.258 -5.617 1 93.94 136 VAL A CA 1
ATOM 1078 C C . VAL A 1 136 ? -25.047 8.781 -5.906 1 93.94 136 VAL A C 1
ATOM 1080 O O . VAL A 1 136 ? -26.031 8.258 -5.383 1 93.94 136 VAL A O 1
ATOM 1083 N N . ALA A 1 137 ? -25.125 9.797 -6.734 1 94.12 137 ALA A N 1
ATOM 1084 C CA . ALA A 1 137 ? -26.422 10.383 -7.078 1 94.12 137 ALA A CA 1
ATOM 1085 C C . ALA A 1 137 ? -27.344 9.344 -7.711 1 94.12 137 ALA A C 1
ATOM 1087 O O . ALA A 1 137 ? -28.547 9.328 -7.438 1 94.12 137 ALA A O 1
ATOM 1088 N N . ASN A 1 138 ? -26.766 8.492 -8.555 1 94.5 138 ASN A N 1
ATOM 1089 C CA . ASN A 1 138 ? -27.547 7.461 -9.227 1 94.5 138 ASN A CA 1
ATOM 1090 C C . ASN A 1 138 ? -28.094 6.434 -8.234 1 94.5 138 ASN A C 1
ATOM 1092 O O . ASN A 1 138 ? -29.141 5.832 -8.469 1 94.5 138 ASN A O 1
ATOM 1096 N N . LEU A 1 139 ? -27.453 6.285 -7.125 1 92.31 139 LEU A N 1
ATOM 1097 C CA . LEU A 1 139 ? -27.859 5.293 -6.141 1 92.31 139 LEU A CA 1
ATOM 1098 C C . LEU A 1 139 ? -28.859 5.891 -5.152 1 92.31 139 LEU A C 1
ATOM 1100 O O . LEU A 1 139 ? -29.656 5.164 -4.551 1 92.31 139 LEU A O 1
ATOM 1104 N N . LYS A 1 140 ? -28.844 7.219 -5 1 89.44 140 LYS A N 1
ATOM 1105 C CA . LYS A 1 140 ? -29.625 7.82 -3.92 1 89.44 140 LYS A CA 1
ATOM 1106 C C . LYS A 1 140 ? -30.859 8.547 -4.457 1 89.44 140 LYS A C 1
ATOM 1108 O O . LYS A 1 140 ? -31.781 8.852 -3.705 1 89.44 140 LYS A O 1
ATOM 1113 N N . TYR A 1 141 ? -30.844 8.82 -5.777 1 89.31 141 TYR A N 1
ATOM 1114 C CA . TYR A 1 141 ? -31.969 9.531 -6.371 1 89.31 141 TYR A CA 1
ATOM 1115 C C . TYR A 1 141 ? -32.562 8.742 -7.531 1 89.31 141 TYR A C 1
ATOM 1117 O O . TYR A 1 141 ? -31.844 8.008 -8.211 1 89.31 141 TYR A O 1
ATOM 1125 N N . THR A 1 142 ? -33.875 8.898 -7.777 1 86.88 142 THR A N 1
ATOM 1126 C CA . THR A 1 142 ? -34.531 8.195 -8.859 1 86.88 142 THR A CA 1
ATOM 1127 C C . THR A 1 142 ? -34.844 9.141 -10.023 1 86.88 142 THR A C 1
ATOM 1129 O O . THR A 1 142 ? -34.812 8.727 -11.188 1 86.88 142 THR A O 1
ATOM 1132 N N . ASP A 1 143 ? -35.031 10.383 -9.703 1 88.88 143 ASP A N 1
ATOM 1133 C CA . ASP A 1 143 ? -35.344 11.375 -10.727 1 88.88 143 ASP A CA 1
ATOM 1134 C C . ASP A 1 143 ? -34.094 11.836 -11.438 1 88.88 143 ASP A C 1
ATOM 1136 O O . ASP A 1 143 ? -33.156 12.383 -10.812 1 88.88 143 ASP A O 1
ATOM 1140 N N . PRO A 1 144 ? -34.031 11.625 -12.695 1 90.69 144 PRO A N 1
ATOM 1141 C CA . PRO A 1 144 ? -32.844 11.969 -13.453 1 90.69 144 PRO A CA 1
ATOM 1142 C C . PRO A 1 144 ? -32.5 13.453 -13.359 1 90.69 144 PRO A C 1
ATOM 1144 O O . PRO A 1 144 ? -31.312 13.812 -13.289 1 90.69 144 PRO A O 1
ATOM 1147 N N . ASP A 1 145 ? -33.469 14.234 -13.383 1 92 145 ASP A N 1
ATOM 1148 C CA . ASP A 1 145 ? -33.219 15.672 -13.312 1 92 145 ASP A CA 1
ATOM 1149 C C . ASP A 1 145 ? -32.656 16.062 -11.945 1 92 145 ASP A C 1
ATOM 1151 O O . ASP A 1 145 ? -31.75 16.891 -11.859 1 92 145 ASP A O 1
ATOM 1155 N N . LEU A 1 146 ? -33.188 15.414 -11 1 90.25 146 LEU A N 1
ATOM 1156 C CA . LEU A 1 146 ? -32.688 15.68 -9.648 1 90.25 146 LEU A CA 1
ATOM 1157 C C . LEU A 1 146 ? -31.25 15.188 -9.484 1 90.25 146 LEU A C 1
ATOM 1159 O O . LEU A 1 146 ? -30.438 15.836 -8.812 1 90.25 146 LEU A O 1
ATOM 1163 N N . LYS A 1 147 ? -31.016 14.133 -10.086 1 92.62 147 LYS A N 1
ATOM 1164 C CA . LYS A 1 147 ? -29.672 13.578 -10.039 1 92.62 147 LYS A CA 1
ATOM 1165 C C . LYS A 1 147 ? -28.656 14.555 -10.617 1 92.62 147 LYS A C 1
ATOM 1167 O O . LYS A 1 147 ? -27.641 14.852 -9.984 1 92.62 147 LYS A O 1
ATOM 1172 N N . LEU A 1 148 ? -28.953 15 -11.75 1 94.19 148 LEU A N 1
ATOM 1173 C CA . LEU A 1 148 ? -28.047 15.906 -12.445 1 94.19 148 LEU A CA 1
ATOM 1174 C C . LEU A 1 148 ? -27.891 17.219 -11.688 1 94.19 148 LEU A C 1
ATOM 1176 O O . LEU A 1 148 ? -26.797 17.766 -11.578 1 94.19 148 LEU A O 1
ATOM 1180 N N . LYS A 1 149 ? -28.938 17.656 -11.195 1 93.81 149 LYS A N 1
ATOM 1181 C CA . LYS A 1 149 ? -28.922 18.906 -10.461 1 93.81 149 LYS A CA 1
ATOM 1182 C C . LYS A 1 149 ? -28.062 18.797 -9.203 1 93.81 149 LYS A C 1
ATOM 1184 O O . LYS A 1 149 ? -27.266 19.703 -8.898 1 93.81 149 LYS A O 1
ATOM 1189 N N . ARG A 1 150 ? -28.219 17.766 -8.508 1 93.19 150 ARG A N 1
ATOM 1190 C CA . ARG A 1 150 ? -27.469 17.562 -7.27 1 93.19 150 ARG A CA 1
ATOM 1191 C C . ARG A 1 150 ? -25.969 17.453 -7.547 1 93.19 150 ARG A C 1
ATOM 1193 O O . ARG A 1 150 ? -25.141 17.938 -6.77 1 93.19 150 ARG A O 1
ATOM 1200 N N . VAL A 1 151 ? -25.672 16.797 -8.602 1 96.5 151 VAL A N 1
ATOM 1201 C CA . VAL A 1 151 ? -24.266 16.656 -8.984 1 96.5 151 VAL A CA 1
ATOM 1202 C C . VAL A 1 151 ? -23.688 18.016 -9.336 1 96.5 151 VAL A C 1
ATOM 1204 O O . VAL A 1 151 ? -22.594 18.375 -8.859 1 96.5 151 VAL A O 1
ATOM 1207 N N . GLU A 1 152 ? -24.406 18.781 -10.07 1 95.94 152 GLU A N 1
ATOM 1208 C CA . GLU A 1 152 ? -23.953 20.094 -10.477 1 95.94 152 GLU A CA 1
ATOM 1209 C C . GLU A 1 152 ? -23.812 21.031 -9.273 1 95.94 152 GLU A C 1
ATOM 1211 O O . GLU A 1 152 ? -22.859 21.797 -9.18 1 95.94 152 GLU A O 1
ATOM 1216 N N . ASP A 1 153 ? -24.734 20.906 -8.406 1 92.19 153 ASP A N 1
ATOM 1217 C CA . ASP A 1 153 ? -24.719 21.719 -7.195 1 92.19 153 ASP A CA 1
ATOM 1218 C C . ASP A 1 153 ? -23.5 21.391 -6.336 1 92.19 153 ASP A C 1
ATOM 1220 O O . ASP A 1 153 ? -22.844 22.281 -5.801 1 92.19 153 ASP A O 1
ATOM 1224 N N . THR A 1 154 ? -23.266 20.156 -6.191 1 94 154 THR A N 1
ATOM 1225 C CA . THR A 1 154 ? -22.141 19.719 -5.367 1 94 154 THR A CA 1
ATOM 1226 C C . THR A 1 154 ? -20.812 20.141 -5.984 1 94 154 THR A C 1
ATOM 1228 O O . THR A 1 154 ? -19.906 20.562 -5.27 1 94 154 THR A O 1
ATOM 1231 N N . ILE A 1 155 ? -20.719 20.062 -7.309 1 96 155 ILE A N 1
ATOM 1232 C CA . ILE A 1 155 ? -19.5 20.469 -8.016 1 96 155 ILE A CA 1
ATOM 1233 C C . ILE A 1 155 ? -19.25 21.953 -7.793 1 96 155 ILE A C 1
ATOM 1235 O O . ILE A 1 155 ? -18.125 22.359 -7.535 1 96 155 ILE A O 1
ATOM 1239 N N . LYS A 1 156 ? -20.266 22.672 -7.754 1 90.25 156 LYS A N 1
ATOM 1240 C CA . LYS A 1 156 ? -20.156 24.125 -7.555 1 90.25 156 LYS A CA 1
ATOM 1241 C C . LYS A 1 156 ? -19.828 24.453 -6.102 1 90.25 156 LYS A C 1
ATOM 1243 O O . LYS A 1 156 ? -18.938 25.266 -5.832 1 90.25 156 LYS A O 1
ATOM 1248 N N . THR A 1 157 ? -20.516 23.766 -5.266 1 87.19 157 THR A N 1
ATOM 1249 C CA . THR A 1 157 ? -20.328 24.031 -3.844 1 87.19 157 THR A CA 1
ATOM 1250 C C . THR A 1 157 ? -18.906 23.703 -3.402 1 87.19 157 THR A C 1
ATOM 1252 O O . THR A 1 157 ? -18.312 24.438 -2.621 1 87.19 157 THR A O 1
ATOM 1255 N N . MET A 1 158 ? -18.391 22.641 -3.949 1 90.88 158 MET A N 1
ATOM 1256 C CA . MET A 1 158 ? -17.062 22.188 -3.541 1 90.88 158 MET A CA 1
ATOM 1257 C C . MET A 1 158 ? -15.992 22.734 -4.48 1 90.88 158 MET A C 1
ATOM 1259 O O . MET A 1 158 ? -14.812 22.391 -4.348 1 90.88 158 MET A O 1
ATOM 1263 N N . LYS A 1 159 ? -16.344 23.547 -5.414 1 88.19 159 LYS A N 1
ATOM 1264 C CA . LYS A 1 159 ? -15.43 24.203 -6.348 1 88.19 159 LYS A CA 1
ATOM 1265 C C . LYS A 1 159 ? -14.594 23.188 -7.113 1 88.19 159 LYS A C 1
ATOM 1267 O O . LYS A 1 159 ? -13.367 23.297 -7.172 1 88.19 159 LYS A O 1
ATOM 1272 N N . LEU A 1 160 ? -15.273 22.234 -7.625 1 93.19 160 LEU A N 1
ATOM 1273 C CA . LEU A 1 160 ? -14.609 21.172 -8.375 1 93.19 160 LEU A CA 1
ATOM 1274 C C . LEU A 1 160 ? -14.781 21.375 -9.875 1 93.19 160 LEU A C 1
ATOM 1276 O O . LEU A 1 160 ? -14.508 20.469 -10.664 1 93.19 160 LEU A O 1
ATOM 1280 N N . GLU A 1 161 ? -15.156 22.516 -10.336 1 93.25 161 GLU A N 1
ATOM 1281 C CA . GLU A 1 161 ? -15.5 22.781 -11.727 1 93.25 161 GLU A CA 1
ATOM 1282 C C . GLU A 1 161 ? -14.305 22.562 -12.648 1 93.25 161 GLU A C 1
ATOM 1284 O O . GLU A 1 161 ? -14.438 21.969 -13.727 1 93.25 161 GLU A O 1
ATOM 1289 N N . ARG A 1 162 ? -13.188 22.891 -12.25 1 88.38 162 ARG A N 1
ATOM 1290 C CA . ARG A 1 162 ? -12.008 22.812 -13.109 1 88.38 162 ARG A CA 1
ATOM 1291 C C . ARG A 1 162 ? -11.484 21.391 -13.203 1 88.38 162 ARG A C 1
ATOM 1293 O O . ARG A 1 162 ? -10.961 20.969 -14.242 1 88.38 162 ARG A O 1
ATOM 1300 N N . CYS A 1 163 ? -11.641 20.641 -12.125 1 92.38 163 CYS A N 1
ATOM 1301 C CA . CYS A 1 163 ? -11 19.328 -12.086 1 92.38 163 CYS A CA 1
ATOM 1302 C C . CYS A 1 163 ? -12.039 18.219 -12.188 1 92.38 163 CYS A C 1
ATOM 1304 O O . CYS A 1 163 ? -11.703 17.031 -12.047 1 92.38 163 CYS A O 1
ATOM 1306 N N . GLN A 1 164 ? -13.234 18.5 -12.531 1 95.56 164 GLN A N 1
ATOM 1307 C CA . GLN A 1 164 ? -14.336 17.547 -12.469 1 95.56 164 GLN A CA 1
ATOM 1308 C C . GLN A 1 164 ? -14.109 16.375 -13.422 1 95.56 164 GLN A C 1
ATOM 1310 O O . GLN A 1 164 ? -14.578 15.258 -13.164 1 95.56 164 GLN A O 1
ATOM 1315 N N . ASN A 1 165 ? -13.336 16.578 -14.492 1 95.06 165 ASN A N 1
ATOM 1316 C CA . ASN A 1 165 ? -13.164 15.523 -15.492 1 95.06 165 ASN A CA 1
ATOM 1317 C C . ASN A 1 165 ? -11.766 14.93 -15.438 1 95.06 165 ASN A C 1
ATOM 1319 O O . ASN A 1 165 ? -11.43 14.039 -16.219 1 95.06 165 ASN A O 1
ATOM 1323 N N . ALA A 1 166 ? -11 15.406 -14.523 1 93.69 166 ALA A N 1
ATOM 1324 C CA . ALA A 1 166 ? -9.672 14.836 -14.32 1 93.69 166 ALA A CA 1
ATOM 1325 C C . ALA A 1 166 ? -9.742 13.578 -13.461 1 93.69 166 ALA A C 1
ATOM 1327 O O . ALA A 1 166 ? -10.68 13.398 -12.68 1 93.69 166 ALA A O 1
ATOM 1328 N N . ILE A 1 167 ? -8.82 12.742 -13.633 1 93.88 167 ILE A N 1
ATOM 1329 C CA . ILE A 1 167 ? -8.789 11.516 -12.844 1 93.88 167 ILE A CA 1
ATOM 1330 C C . ILE A 1 167 ? -8.375 11.828 -11.406 1 93.88 167 ILE A C 1
ATOM 1332 O O . ILE A 1 167 ? -7.508 12.68 -11.172 1 93.88 167 ILE A O 1
ATOM 1336 N N . ILE A 1 168 ? -8.992 11.219 -10.422 1 93.19 168 ILE A N 1
ATOM 1337 C CA . ILE A 1 168 ? -8.711 11.438 -9.008 1 93.19 168 ILE A CA 1
ATOM 1338 C C . ILE A 1 168 ? -7.277 11.016 -8.695 1 93.19 168 ILE A C 1
ATOM 1340 O O . ILE A 1 168 ? -6.516 11.781 -8.102 1 93.19 168 ILE A O 1
ATOM 1344 N N . GLY A 1 169 ? -6.902 9.836 -9.125 1 87 169 GLY A N 1
ATOM 1345 C CA . GLY A 1 169 ? -5.523 9.391 -8.977 1 87 169 GLY A CA 1
ATOM 1346 C C . GLY A 1 169 ? -5.262 8.703 -7.652 1 87 169 GLY A C 1
ATOM 1347 O O . GLY A 1 169 ? -6.145 8.633 -6.797 1 87 169 GLY A O 1
ATOM 1348 N N . GLY A 1 170 ? -4.027 8.141 -7.52 1 77.94 170 GLY A N 1
ATOM 1349 C CA . GLY A 1 170 ? -3.547 7.41 -6.355 1 77.94 170 GLY A CA 1
ATOM 1350 C C . GLY A 1 170 ? -2.033 7.336 -6.285 1 77.94 170 GLY A C 1
ATOM 1351 O O . GLY A 1 170 ? -1.336 8.094 -6.965 1 77.94 170 GLY A O 1
ATOM 1352 N N . PRO A 1 171 ? -1.554 6.57 -5.449 1 68.44 171 PRO A N 1
ATOM 1353 C CA . PRO A 1 171 ? -0.104 6.465 -5.27 1 68.44 171 PRO A CA 1
ATOM 1354 C C . PRO A 1 171 ? 0.629 6.117 -6.562 1 68.44 171 PRO A C 1
ATOM 1356 O O . PRO A 1 171 ? 1.74 6.598 -6.797 1 68.44 171 PRO A O 1
ATOM 1359 N N . ASN A 1 172 ? -0.033 5.379 -7.402 1 67.31 172 ASN A N 1
ATOM 1360 C CA . ASN A 1 172 ? 0.637 4.926 -8.617 1 67.31 172 ASN A CA 1
ATOM 1361 C C . ASN A 1 172 ? 0.052 5.59 -9.859 1 67.31 172 ASN A C 1
ATOM 1363 O O . ASN A 1 172 ? 0.38 5.207 -10.984 1 67.31 172 ASN A O 1
ATOM 1367 N N . LEU A 1 173 ? -0.912 6.496 -9.609 1 75.31 173 LEU A N 1
ATOM 1368 C CA . LEU A 1 173 ? -1.576 7.191 -10.703 1 75.31 173 LEU A CA 1
ATOM 1369 C C . LEU A 1 173 ? -1.697 8.68 -10.414 1 75.31 173 LEU A C 1
ATOM 1371 O O . LEU A 1 173 ? -2.336 9.078 -9.43 1 75.31 173 LEU A O 1
ATOM 1375 N N . LYS A 1 174 ? -1.075 9.461 -11.219 1 78 174 LYS A N 1
ATOM 1376 C CA . LYS A 1 174 ? -1.136 10.906 -11.016 1 78 174 LYS A CA 1
ATOM 1377 C C . LYS A 1 174 ? -2.535 11.445 -11.305 1 78 174 LYS A C 1
ATOM 1379 O O . LYS A 1 174 ? -3.174 11.039 -12.273 1 78 174 LYS A O 1
ATOM 1384 N N . GLY A 1 175 ? -3.09 12.156 -10.398 1 87.56 175 GLY A N 1
ATOM 1385 C CA . GLY A 1 175 ? -4.41 12.742 -10.562 1 87.56 175 GLY A CA 1
ATOM 1386 C C . GLY A 1 175 ? -4.523 14.133 -9.969 1 87.56 175 GLY A C 1
ATOM 1387 O O . GLY A 1 175 ? -3.576 14.922 -10.031 1 87.56 175 GLY A O 1
ATOM 1388 N N . ILE A 1 176 ? -5.621 14.438 -9.477 1 88.38 176 ILE A N 1
ATOM 1389 C CA . ILE A 1 176 ? -5.938 15.766 -8.953 1 88.38 176 ILE A CA 1
ATOM 1390 C C . ILE A 1 176 ? -5.133 16.016 -7.68 1 88.38 176 ILE A C 1
ATOM 1392 O O . ILE A 1 176 ? -4.508 15.109 -7.137 1 88.38 176 ILE A O 1
ATOM 1396 N N . SER A 1 177 ? -5.129 17.266 -7.301 1 77.81 177 SER A N 1
ATOM 1397 C CA . SER A 1 177 ? -4.352 17.672 -6.141 1 77.81 177 SER A CA 1
ATOM 1398 C C . SER A 1 177 ? -4.969 17.156 -4.848 1 77.81 177 SER A C 1
ATOM 1400 O O . SER A 1 177 ? -6.113 16.703 -4.84 1 77.81 177 SER A O 1
ATOM 1402 N N . GLY A 1 178 ? -4.227 17.172 -3.732 1 79.44 178 GLY A N 1
ATOM 1403 C CA . GLY A 1 178 ? -4.715 16.734 -2.434 1 79.44 178 GLY A CA 1
ATOM 1404 C C . GLY A 1 178 ? -5.934 17.5 -1.966 1 79.44 178 GLY A C 1
ATOM 1405 O O . GLY A 1 178 ? -6.867 16.922 -1.408 1 79.44 178 GLY A O 1
ATOM 1406 N N . GLY A 1 179 ? -5.875 18.812 -2.172 1 82.88 179 GLY A N 1
ATOM 1407 C CA . GLY A 1 179 ? -7.02 19.625 -1.807 1 82.88 179 GLY A CA 1
ATOM 1408 C C . GLY A 1 179 ? -8.266 19.297 -2.605 1 82.88 179 GLY A C 1
ATOM 1409 O O . GLY A 1 179 ? -9.367 19.25 -2.057 1 82.88 179 GLY A O 1
ATOM 1410 N N . GLU A 1 180 ? -8.039 19.062 -3.871 1 87.38 180 GLU A N 1
ATOM 1411 C CA . GLU A 1 180 ? -9.156 18.688 -4.727 1 87.38 180 GLU A CA 1
ATOM 1412 C C . GLU A 1 180 ? -9.711 17.312 -4.352 1 87.38 180 GLU A C 1
ATOM 1414 O O . GLU A 1 180 ? -10.914 17.078 -4.418 1 87.38 180 GLU A O 1
ATOM 1419 N N . LYS A 1 181 ? -8.82 16.5 -4.004 1 91.5 181 LYS A N 1
ATOM 1420 C CA . LYS A 1 181 ? -9.227 15.164 -3.578 1 91.5 181 LYS A CA 1
ATOM 1421 C C . LYS A 1 181 ? -10.062 15.227 -2.303 1 91.5 181 LYS A C 1
ATOM 1423 O O . LYS A 1 181 ? -11.055 14.516 -2.172 1 91.5 181 LYS A O 1
ATOM 1428 N N . LYS A 1 182 ? -9.68 16.047 -1.441 1 90.25 182 LYS A N 1
ATOM 1429 C CA . LYS A 1 182 ? -10.438 16.234 -0.205 1 90.25 182 LYS A CA 1
ATOM 1430 C C . LYS A 1 182 ? -11.828 16.797 -0.488 1 90.25 182 LYS A C 1
ATOM 1432 O O . LYS A 1 182 ? -12.82 16.328 0.08 1 90.25 182 LYS A O 1
ATOM 1437 N N . ARG A 1 183 ? -11.852 17.75 -1.313 1 91.94 183 ARG A N 1
ATOM 1438 C CA . ARG A 1 183 ? -13.125 18.328 -1.696 1 91.94 183 ARG A CA 1
ATOM 1439 C C . ARG A 1 183 ? -14.031 17.297 -2.354 1 91.94 183 ARG A C 1
ATOM 1441 O O . ARG A 1 183 ? -15.25 17.312 -2.145 1 91.94 183 ARG A O 1
ATOM 1448 N N . THR A 1 184 ? -13.383 16.484 -3.139 1 95.25 184 THR A N 1
ATOM 1449 C CA . THR A 1 184 ? -14.141 15.422 -3.791 1 95.25 184 THR A CA 1
ATOM 1450 C C . THR A 1 184 ? -14.695 14.438 -2.764 1 95.25 184 THR A C 1
ATOM 1452 O O . THR A 1 184 ? -15.836 13.984 -2.881 1 95.25 184 THR A O 1
ATOM 1455 N N . SER A 1 185 ? -13.898 14.109 -1.811 1 94.25 185 SER A N 1
ATOM 1456 C CA . SER A 1 185 ? -14.32 13.188 -0.758 1 94.25 185 SER A CA 1
ATOM 1457 C C . SER A 1 185 ? -15.5 13.758 0.03 1 94.25 185 SER A C 1
ATOM 1459 O O . SER A 1 185 ? -16.453 13.039 0.348 1 94.25 185 SER A O 1
ATOM 1461 N N . ILE A 1 186 ? -15.438 14.992 0.329 1 93.81 186 ILE A N 1
ATOM 1462 C CA . ILE A 1 186 ? -16.531 15.656 1.033 1 93.81 186 ILE A CA 1
ATOM 1463 C C . ILE A 1 186 ? -17.766 15.711 0.136 1 93.81 186 ILE A C 1
ATOM 1465 O O . ILE A 1 186 ? -18.875 15.414 0.578 1 93.81 186 ILE A O 1
ATOM 1469 N N . GLY A 1 187 ? -17.5 16.078 -1.109 1 94.5 187 GLY A N 1
ATOM 1470 C CA . GLY A 1 187 ? -18.594 16.141 -2.068 1 94.5 187 GLY A CA 1
ATOM 1471 C C . GLY A 1 187 ? -19.297 14.805 -2.254 1 94.5 187 GLY A C 1
ATOM 1472 O O . GLY A 1 187 ? -20.5 14.758 -2.463 1 94.5 187 GLY A O 1
ATOM 1473 N N . PHE A 1 188 ? -18.547 13.773 -2.168 1 94.75 188 PHE A N 1
ATOM 1474 C CA . PHE A 1 188 ? -19.047 12.414 -2.307 1 94.75 188 PHE A CA 1
ATOM 1475 C C . PHE A 1 188 ? -20.156 12.141 -1.288 1 94.75 188 PHE A C 1
ATOM 1477 O O . PHE A 1 188 ? -21.141 11.461 -1.594 1 94.75 188 PHE A O 1
ATOM 1484 N N . GLU A 1 189 ? -20.047 12.688 -0.146 1 90.56 189 GLU A N 1
ATOM 1485 C CA . GLU A 1 189 ? -21.047 12.516 0.912 1 90.56 189 GLU A CA 1
ATOM 1486 C C . GLU A 1 189 ? -22.141 13.578 0.829 1 90.56 189 GLU A C 1
ATOM 1488 O O . GLU A 1 189 ? -23.281 13.32 1.179 1 90.56 189 GLU A O 1
ATOM 1493 N N . LEU A 1 190 ? -21.766 14.695 0.309 1 91.88 190 LEU A N 1
ATOM 1494 C CA . LEU A 1 190 ? -22.688 15.836 0.287 1 91.88 190 LEU A CA 1
ATOM 1495 C C . LEU A 1 190 ? -23.719 15.68 -0.818 1 91.88 190 LEU A C 1
ATOM 1497 O O . LEU A 1 190 ? -24.797 16.281 -0.76 1 91.88 190 LEU A O 1
ATOM 1501 N N . VAL A 1 191 ? -23.375 14.977 -1.764 1 92.56 191 VAL A N 1
ATOM 1502 C CA . VAL A 1 191 ? -24.25 14.836 -2.924 1 92.56 191 VAL A CA 1
ATOM 1503 C C . VAL A 1 191 ? -25.594 14.266 -2.49 1 92.56 191 VAL A C 1
ATOM 1505 O O . VAL A 1 191 ? -26.625 14.508 -3.133 1 92.56 191 VAL A O 1
ATOM 1508 N N . THR A 1 192 ? -25.625 13.539 -1.381 1 88.69 192 THR A N 1
ATOM 1509 C CA . THR A 1 192 ? -26.859 12.945 -0.872 1 88.69 192 THR A CA 1
ATOM 1510 C C . THR A 1 192 ? -27.688 13.992 -0.14 1 88.69 192 THR A C 1
ATOM 1512 O O . THR A 1 192 ? -28.797 13.703 0.315 1 88.69 192 THR A O 1
ATOM 1515 N N . ASN A 1 193 ? -27.219 15.133 -0.005 1 87.12 193 ASN A N 1
ATOM 1516 C CA . ASN A 1 193 ? -27.891 16.266 0.623 1 87.12 193 ASN A CA 1
ATOM 1517 C C . ASN A 1 193 ? -28.281 15.953 2.064 1 87.12 193 ASN A C 1
ATOM 1519 O O . ASN A 1 193 ? -29.453 16.078 2.439 1 87.12 193 ASN A O 1
ATOM 1523 N N . PRO A 1 194 ? -27.312 15.594 2.844 1 90.12 194 PRO A N 1
ATOM 1524 C CA . PRO A 1 194 ? -27.594 15.289 4.246 1 90.12 194 PRO A CA 1
ATOM 1525 C C . PRO A 1 194 ? -27.891 16.531 5.074 1 90.12 194 PRO A C 1
ATOM 1527 O O . PRO A 1 194 ? -27.406 17.625 4.766 1 90.12 194 PRO A O 1
ATOM 1530 N N . SER A 1 195 ? -28.703 16.328 6.105 1 90.75 195 SER A N 1
ATOM 1531 C CA . SER A 1 195 ? -29.031 17.438 7.004 1 90.75 195 SER A CA 1
ATOM 1532 C C . SER A 1 195 ? -27.969 17.609 8.078 1 90.75 195 SER A C 1
ATOM 1534 O O . SER A 1 195 ? -27.875 18.672 8.695 1 90.75 195 SER A O 1
ATOM 1536 N N . CYS A 1 196 ? -27.25 16.578 8.219 1 92.94 196 CYS A N 1
ATOM 1537 C CA . CYS A 1 196 ? -26.156 16.594 9.195 1 92.94 196 CYS A CA 1
ATOM 1538 C C . CYS A 1 196 ? -24.875 16.031 8.594 1 92.94 196 CYS A C 1
ATOM 1540 O O . CYS A 1 196 ? -24.906 15 7.91 1 92.94 196 CYS A O 1
ATOM 1542 N N . ILE A 1 197 ? -23.828 16.719 8.828 1 94.62 197 ILE A N 1
ATOM 1543 C CA . ILE A 1 197 ? -22.562 16.297 8.242 1 94.62 197 ILE A CA 1
ATOM 1544 C C . ILE A 1 197 ? -21.5 16.219 9.336 1 94.62 197 ILE A C 1
ATOM 1546 O O . ILE A 1 197 ? -21.234 17.203 10.031 1 94.62 197 ILE A O 1
ATOM 1550 N N . LEU A 1 198 ? -20.938 15.062 9.5 1 95.56 198 LEU A N 1
ATOM 1551 C CA . LEU A 1 198 ? -19.812 14.836 10.398 1 95.56 198 LEU A CA 1
ATOM 1552 C C . LEU A 1 198 ? -18.531 14.648 9.617 1 95.56 198 LEU A C 1
ATOM 1554 O O . LEU A 1 198 ? -18.484 13.867 8.664 1 95.56 198 LEU A O 1
ATOM 1558 N N . LEU A 1 199 ? -17.516 15.398 9.961 1 95.75 199 LEU A N 1
ATOM 1559 C CA . LEU A 1 199 ? -16.25 15.312 9.242 1 95.75 199 LEU A CA 1
ATOM 1560 C C . LEU A 1 199 ? -15.094 15.062 10.211 1 95.75 199 LEU A C 1
ATOM 1562 O O . LEU A 1 199 ? -14.969 15.75 11.227 1 95.75 199 LEU A O 1
ATOM 1566 N N . ASP A 1 200 ? -14.32 14.086 9.875 1 91.88 200 ASP A N 1
ATOM 1567 C CA . ASP A 1 200 ? -13.133 13.797 10.672 1 91.88 200 ASP A CA 1
ATOM 1568 C C . ASP A 1 200 ? -11.883 14.414 10.055 1 91.88 200 ASP A C 1
ATOM 1570 O O . ASP A 1 200 ? -11.352 13.898 9.07 1 91.88 200 ASP A O 1
ATOM 1574 N N . GLU A 1 201 ? -11.414 15.461 10.555 1 88.44 201 GLU A N 1
ATOM 1575 C CA . GLU A 1 201 ? -10.203 16.188 10.164 1 88.44 201 GLU A CA 1
ATOM 1576 C C . GLU A 1 201 ? -10.234 16.531 8.68 1 88.44 201 GLU A C 1
ATOM 1578 O O . GLU A 1 201 ? -9.312 16.188 7.934 1 88.44 201 GLU A O 1
ATOM 1583 N N . PRO A 1 202 ? -11.148 17.312 8.297 1 90.69 202 PRO A N 1
ATOM 1584 C CA . PRO A 1 202 ? -11.312 17.656 6.879 1 90.69 202 PRO A CA 1
ATOM 1585 C C . PRO A 1 202 ? -10.188 18.547 6.352 1 90.69 202 PRO A C 1
ATOM 1587 O O . PRO A 1 202 ? -10.055 18.734 5.141 1 90.69 202 PRO A O 1
ATOM 1590 N N . THR A 1 203 ? -9.398 19.125 7.238 1 86.5 203 THR A N 1
ATOM 1591 C CA . THR A 1 203 ? -8.375 20.078 6.797 1 86.5 203 THR A CA 1
ATOM 1592 C C . THR A 1 203 ? -6.98 19.469 6.93 1 86.5 203 THR A C 1
ATOM 1594 O O . THR A 1 203 ? -5.98 20.141 6.68 1 86.5 203 THR A O 1
ATOM 1597 N N . SER A 1 204 ? -6.926 18.297 7.273 1 77.75 204 SER A N 1
ATOM 1598 C CA . SER A 1 204 ? -5.629 17.656 7.465 1 77.75 204 SER A CA 1
ATOM 1599 C C . SER A 1 204 ? -4.863 17.547 6.148 1 77.75 204 SER A C 1
ATOM 1601 O O . SER A 1 204 ? -5.43 17.172 5.121 1 77.75 204 SER A O 1
ATOM 1603 N N . GLY A 1 205 ? -3.621 17.969 6.188 1 70.38 205 GLY A N 1
ATOM 1604 C CA . GLY A 1 205 ? -2.768 17.844 5.016 1 70.38 205 GLY A CA 1
ATOM 1605 C C . GLY A 1 205 ? -2.988 18.953 4 1 70.38 205 GLY A C 1
ATOM 1606 O O . GLY A 1 205 ? -2.42 18.922 2.908 1 70.38 205 GLY A O 1
ATOM 1607 N N . LEU A 1 206 ? -3.812 19.906 4.367 1 76.19 206 LEU A N 1
ATOM 1608 C CA . LEU A 1 206 ? -4.117 21 3.445 1 76.19 206 LEU A CA 1
ATOM 1609 C C . LEU A 1 206 ? -3.402 22.281 3.861 1 76.19 206 LEU A C 1
ATOM 1611 O O . LEU A 1 206 ? -3.053 22.438 5.031 1 76.19 206 LEU A O 1
ATOM 1615 N N . ASP A 1 207 ? -3.211 23.094 2.857 1 71.88 207 ASP A N 1
ATOM 1616 C CA . ASP A 1 207 ? -2.693 24.422 3.176 1 71.88 207 ASP A CA 1
ATOM 1617 C C . ASP A 1 207 ? -3.773 25.297 3.805 1 71.88 207 ASP A C 1
ATOM 1619 O O . ASP A 1 207 ? -4.961 24.984 3.725 1 71.88 207 ASP A O 1
ATOM 1623 N N . SER A 1 208 ? -3.41 26.344 4.383 1 71.88 208 SER A N 1
ATOM 1624 C CA . SER A 1 208 ? -4.289 27.203 5.18 1 71.88 208 SER A CA 1
ATOM 1625 C C . SER A 1 208 ? -5.398 27.797 4.324 1 71.88 208 SER A C 1
ATOM 1627 O O . SER A 1 208 ? -6.535 27.938 4.781 1 71.88 208 SER A O 1
ATOM 1629 N N . PHE A 1 209 ? -5.027 28.109 3.145 1 72.12 209 PHE A N 1
ATOM 1630 C CA . PHE A 1 209 ? -6.031 28.75 2.299 1 72.12 209 PHE A CA 1
ATOM 1631 C C . PHE A 1 209 ? -7.098 27.75 1.881 1 72.12 209 PHE A C 1
ATOM 1633 O O . PHE A 1 209 ? -8.297 28.031 1.944 1 72.12 209 PHE A O 1
ATOM 1640 N N . THR A 1 210 ? -6.633 26.641 1.431 1 77.88 210 THR A N 1
ATOM 1641 C CA . THR A 1 210 ? -7.57 25.594 1.035 1 77.88 210 THR A CA 1
ATOM 1642 C C . THR A 1 210 ? -8.414 25.141 2.223 1 77.88 210 THR A C 1
ATOM 1644 O O . THR A 1 210 ? -9.617 24.891 2.078 1 77.88 210 THR A O 1
ATOM 1647 N N . ALA A 1 211 ? -7.758 25.047 3.332 1 84.38 211 ALA A N 1
ATOM 1648 C CA . ALA A 1 211 ? -8.477 24.688 4.551 1 84.38 211 ALA A CA 1
ATOM 1649 C C . ALA A 1 211 ? -9.562 25.719 4.863 1 84.38 211 ALA A C 1
ATOM 1651 O O . ALA A 1 211 ? -10.688 25.344 5.207 1 84.38 211 ALA A O 1
ATOM 1652 N N . PHE A 1 212 ? -9.195 26.969 4.762 1 84.06 212 PHE A N 1
ATOM 1653 C CA . PHE A 1 212 ? -10.148 28.047 5.016 1 84.06 212 PHE A CA 1
ATOM 1654 C C . PHE A 1 212 ? -11.32 27.969 4.051 1 84.06 212 PHE A C 1
ATOM 1656 O O . PHE A 1 212 ? -12.477 28.125 4.453 1 84.06 212 PHE A O 1
ATOM 1663 N N . GLN A 1 213 ? -11 27.703 2.834 1 83.62 213 GLN A N 1
ATOM 1664 C CA . GLN A 1 213 ? -12.047 27.641 1.821 1 83.62 213 GLN A CA 1
ATOM 1665 C C . GLN A 1 213 ? -13.039 26.516 2.123 1 83.62 213 GLN A C 1
ATOM 1667 O O . GLN A 1 213 ? -14.25 26.703 1.98 1 83.62 213 GLN A O 1
ATOM 1672 N N . ILE A 1 214 ? -12.562 25.438 2.48 1 89 214 ILE A N 1
ATOM 1673 C CA . ILE A 1 214 ? -13.406 24.281 2.756 1 89 214 ILE A CA 1
ATOM 1674 C C . ILE A 1 214 ? -14.297 24.562 3.961 1 89 214 ILE A C 1
ATOM 1676 O O . ILE A 1 214 ? -15.508 24.328 3.91 1 89 214 ILE A O 1
ATOM 1680 N N . ILE A 1 215 ? -13.742 25.078 5.02 1 92.56 215 ILE A N 1
ATOM 1681 C CA . ILE A 1 215 ? -14.516 25.359 6.227 1 92.56 215 ILE A CA 1
ATOM 1682 C C . ILE A 1 215 ? -15.523 26.469 5.945 1 92.56 215 ILE A C 1
ATOM 1684 O O . ILE A 1 215 ? -16.641 26.438 6.461 1 92.56 215 ILE A O 1
ATOM 1688 N N . HIS A 1 216 ? -15.07 27.391 5.176 1 90.31 216 HIS A N 1
ATOM 1689 C CA . HIS A 1 216 ? -15.977 28.469 4.801 1 90.31 216 HIS A CA 1
ATOM 1690 C C . HIS A 1 216 ? -17.188 27.938 4.039 1 90.31 216 HIS A C 1
ATOM 1692 O O . HIS A 1 216 ? -18.312 28.344 4.309 1 90.31 216 HIS A O 1
ATOM 1698 N N . GLU A 1 217 ? -16.891 27.109 3.141 1 89.44 217 GLU A N 1
ATOM 1699 C CA . GLU A 1 217 ? -17.984 26.516 2.387 1 89.44 217 GLU A CA 1
ATOM 1700 C C . GLU A 1 217 ? -18.922 25.719 3.299 1 89.44 217 GLU A C 1
ATOM 1702 O O . GLU A 1 217 ? -20.141 25.719 3.113 1 89.44 217 GLU A O 1
ATOM 1707 N N . LEU A 1 218 ? -18.406 25.031 4.215 1 92.44 218 LEU A N 1
ATOM 1708 C CA . LEU A 1 218 ? -19.203 24.266 5.164 1 92.44 218 LEU A CA 1
ATOM 1709 C C . LEU A 1 218 ? -20.047 25.172 6.039 1 92.44 218 LEU A C 1
ATOM 1711 O O . LEU A 1 218 ? -21.188 24.844 6.379 1 92.44 218 LEU A O 1
ATOM 1715 N N . THR A 1 219 ? -19.5 26.312 6.406 1 93.62 219 THR A N 1
ATOM 1716 C CA . THR A 1 219 ? -20.234 27.281 7.219 1 93.62 219 THR A CA 1
ATOM 1717 C C . THR A 1 219 ? -21.422 27.844 6.441 1 93.62 219 THR A C 1
ATOM 1719 O O . THR A 1 219 ? -22.484 28.094 7.016 1 93.62 219 THR A O 1
ATOM 1722 N N . LEU A 1 220 ? -21.172 28.016 5.188 1 89.69 220 LEU A N 1
ATOM 1723 C CA . LEU A 1 220 ? -22.266 28.5 4.348 1 89.69 220 LEU A CA 1
ATOM 1724 C C . LEU A 1 220 ? -23.391 27.469 4.293 1 89.69 220 LEU A C 1
ATOM 1726 O O . LEU A 1 220 ? -24.578 27.828 4.309 1 89.69 220 LEU A O 1
ATOM 1730 N N . LEU A 1 221 ? -23.031 26.281 4.254 1 90 221 LEU A N 1
ATOM 1731 C CA . LEU A 1 221 ? -24.031 25.219 4.254 1 90 221 LEU A CA 1
ATOM 1732 C C . LEU A 1 221 ? -24.812 25.203 5.562 1 90 221 LEU A C 1
ATOM 1734 O O . LEU A 1 221 ? -26.031 25.016 5.555 1 90 221 LEU A O 1
ATOM 1738 N N . ALA A 1 222 ? -24.156 25.391 6.602 1 92.38 222 ALA A N 1
ATOM 1739 C CA . ALA A 1 222 ? -24.797 25.391 7.914 1 92.38 222 ALA A CA 1
ATOM 1740 C C . ALA A 1 222 ? -25.734 26.594 8.07 1 92.38 222 ALA A C 1
ATOM 1742 O O . ALA A 1 222 ? -26.891 26.438 8.469 1 92.38 222 ALA A O 1
ATOM 1743 N N . HIS A 1 223 ? -25.281 27.797 7.723 1 91.31 223 HIS A N 1
ATOM 1744 C CA . HIS A 1 223 ? -26 29.031 8 1 91.31 223 HIS A CA 1
ATOM 1745 C C . HIS A 1 223 ? -27.094 29.281 6.961 1 91.31 223 HIS A C 1
ATOM 1747 O O . HIS A 1 223 ? -28.188 29.719 7.301 1 91.31 223 HIS A O 1
ATOM 1753 N N . ASP A 1 224 ? -26.719 28.953 5.746 1 86.5 224 ASP A N 1
ATOM 1754 C CA . ASP A 1 224 ? -27.641 29.297 4.668 1 86.5 224 ASP A CA 1
ATOM 1755 C C . ASP A 1 224 ? -28.641 28.172 4.422 1 86.5 224 ASP A C 1
ATOM 1757 O O . ASP A 1 224 ? -29.766 28.422 3.998 1 86.5 224 ASP A O 1
ATOM 1761 N N . GLN A 1 225 ? -28.219 27 4.703 1 86.94 225 GLN A N 1
ATOM 1762 C CA . GLN A 1 225 ? -29.078 25.859 4.391 1 86.94 225 GLN A CA 1
ATOM 1763 C C . GLN A 1 225 ? -29.516 25.125 5.656 1 86.94 225 GLN A C 1
ATOM 1765 O O . GLN A 1 225 ? -30.141 24.062 5.586 1 86.94 225 GLN A O 1
ATOM 1770 N N . ASP A 1 226 ? -29.188 25.578 6.75 1 88.31 226 ASP A N 1
ATOM 1771 C CA . ASP A 1 226 ? -29.609 25.078 8.055 1 88.31 226 ASP A CA 1
ATOM 1772 C C . ASP A 1 226 ? -29.141 23.641 8.266 1 88.31 226 ASP A C 1
ATOM 1774 O O . ASP A 1 226 ? -29.938 22.781 8.633 1 88.31 226 ASP A O 1
ATOM 1778 N N . ARG A 1 227 ? -27.984 23.422 7.961 1 91 227 ARG A N 1
ATOM 1779 C CA . ARG A 1 227 ? -27.406 22.109 8.164 1 91 227 ARG A CA 1
ATOM 1780 C C . ARG A 1 227 ? -26.578 22.062 9.453 1 91 227 ARG A C 1
ATOM 1782 O O . ARG A 1 227 ? -26.062 23.078 9.898 1 91 227 ARG A O 1
ATOM 1789 N N . THR A 1 228 ? -26.578 20.891 10.062 1 93.88 228 THR A N 1
ATOM 1790 C CA . THR A 1 228 ? -25.734 20.688 11.227 1 93.88 228 THR A CA 1
ATOM 1791 C C . THR A 1 228 ? -24.359 20.156 10.812 1 93.88 228 THR A C 1
ATOM 1793 O O . THR A 1 228 ? -24.266 19.094 10.195 1 93.88 228 THR A O 1
ATOM 1796 N N . ILE A 1 229 ? -23.375 20.891 11.125 1 95.62 229 ILE A N 1
ATOM 1797 C CA . ILE A 1 229 ? -22.031 20.484 10.727 1 95.62 229 ILE A CA 1
ATOM 1798 C C . ILE A 1 229 ? -21.156 20.312 11.969 1 95.62 229 ILE A C 1
ATOM 1800 O O . ILE A 1 229 ? -21.062 21.219 12.805 1 95.62 229 ILE A O 1
ATOM 1804 N N . VAL A 1 230 ? -20.562 19.156 12.109 1 96 230 VAL A N 1
ATOM 1805 C CA . VAL A 1 230 ? -19.641 18.859 13.195 1 96 230 VAL A CA 1
ATOM 1806 C C . VAL A 1 230 ? -18.328 18.312 12.633 1 96 230 VAL A C 1
ATOM 1808 O O . VAL A 1 230 ? -18.344 17.391 11.812 1 96 230 VAL A O 1
ATOM 1811 N N . PHE A 1 231 ? -17.219 18.859 12.953 1 95.06 231 PHE A N 1
ATOM 1812 C CA . PHE A 1 231 ? -15.969 18.312 12.453 1 95.06 231 PHE A CA 1
ATOM 1813 C C . PHE A 1 231 ? -14.875 18.422 13.508 1 95.06 231 PHE A C 1
ATOM 1815 O O . PHE A 1 231 ? -14.992 19.219 14.453 1 95.06 231 PHE A O 1
ATOM 1822 N N . THR A 1 232 ? -13.914 17.594 13.406 1 92.69 232 THR A N 1
ATOM 1823 C CA . THR A 1 232 ? -12.719 17.656 14.25 1 92.69 232 THR A CA 1
ATOM 1824 C C . THR A 1 232 ? -11.602 18.406 13.531 1 92.69 232 THR A C 1
ATOM 1826 O O . THR A 1 232 ? -11.5 18.359 12.305 1 92.69 232 THR A O 1
ATOM 1829 N N . ILE A 1 233 ? -10.828 19.156 14.25 1 86.69 233 ILE A N 1
ATOM 1830 C CA . ILE A 1 233 ? -9.727 19.906 13.664 1 86.69 233 ILE A CA 1
ATOM 1831 C C . ILE A 1 233 ? -8.547 19.922 14.641 1 86.69 233 ILE A C 1
ATOM 1833 O O . ILE A 1 233 ? -8.734 20.062 15.852 1 86.69 233 ILE A O 1
ATOM 1837 N N . HIS A 1 234 ? -7.453 19.812 14.125 1 74.56 234 HIS A N 1
ATOM 1838 C CA . HIS A 1 234 ? -6.27 19.797 14.977 1 74.56 234 HIS A CA 1
ATOM 1839 C C . HIS A 1 234 ? -5.727 21.203 15.203 1 74.56 234 HIS A C 1
ATOM 1841 O O . HIS A 1 234 ? -5.438 21.594 16.328 1 74.56 234 HIS A O 1
ATOM 1847 N N . GLN A 1 235 ? -5.426 21.859 14.094 1 72.38 235 GLN A N 1
ATOM 1848 C CA . GLN A 1 235 ? -4.781 23.156 14.203 1 72.38 235 GLN A CA 1
ATOM 1849 C C . GLN A 1 235 ? -5.363 24.156 13.203 1 72.38 235 GLN A C 1
ATOM 1851 O O . GLN A 1 235 ? -4.77 24.406 12.148 1 72.38 235 GLN A O 1
ATOM 1856 N N . PRO A 1 236 ? -6.336 24.828 13.719 1 75.25 236 PRO A N 1
ATOM 1857 C CA . PRO A 1 236 ? -6.91 25.797 12.781 1 75.25 236 PRO A CA 1
ATOM 1858 C C . PRO A 1 236 ? -6.195 27.141 12.805 1 75.25 236 PRO A C 1
ATOM 1860 O O . PRO A 1 236 ? -5.602 27.516 13.82 1 75.25 236 PRO A O 1
ATOM 1863 N N . SER A 1 237 ? -6.207 27.781 11.688 1 77.31 237 SER A N 1
ATOM 1864 C CA . SER A 1 237 ? -5.73 29.156 11.625 1 77.31 237 SER A CA 1
ATOM 1865 C C . SER A 1 237 ? -6.695 30.109 12.32 1 77.31 237 SER A C 1
ATOM 1867 O O . SER A 1 237 ? -7.816 29.734 12.656 1 77.31 237 SER A O 1
ATOM 1869 N N . SER A 1 238 ? -6.266 31.297 12.594 1 75.88 238 SER A N 1
ATOM 1870 C CA . SER A 1 238 ? -7.078 32.312 13.266 1 75.88 238 SER A CA 1
ATOM 1871 C C . SER A 1 238 ? -8.328 32.656 12.461 1 75.88 238 SER A C 1
ATOM 1873 O O . SER A 1 238 ? -9.391 32.906 13.023 1 75.88 238 SER A O 1
ATOM 1875 N N . ASP A 1 239 ? -8.109 32.562 11.164 1 78.56 239 ASP A N 1
ATOM 1876 C CA . ASP A 1 239 ? -9.242 32.875 10.297 1 78.56 239 ASP A CA 1
ATOM 1877 C C . ASP A 1 239 ? -10.305 31.781 10.359 1 78.56 239 ASP A C 1
ATOM 1879 O O . ASP A 1 239 ? -11.5 32.062 10.305 1 78.56 239 ASP A O 1
ATOM 1883 N N . ILE A 1 240 ? -9.898 30.672 10.5 1 86.56 240 ILE A N 1
ATOM 1884 C CA . ILE A 1 240 ? -10.82 29.531 10.57 1 86.56 240 ILE A CA 1
ATOM 1885 C C . ILE A 1 240 ? -11.539 29.531 11.914 1 86.56 240 ILE A C 1
ATOM 1887 O O . ILE A 1 240 ? -12.719 29.188 11.992 1 86.56 240 ILE A O 1
ATOM 1891 N N . TYR A 1 241 ? -10.836 30.031 12.914 1 86.38 241 TYR A N 1
ATOM 1892 C CA . TYR A 1 241 ? -11.414 30.141 14.25 1 86.38 241 TYR A CA 1
ATOM 1893 C C . TYR A 1 241 ? -12.664 31 14.242 1 86.38 241 TYR A C 1
ATOM 1895 O O . TYR A 1 241 ? -13.656 30.672 14.898 1 86.38 241 TYR A O 1
ATOM 1903 N N . LEU A 1 242 ? -12.641 31.953 13.508 1 85.56 242 LEU A N 1
ATOM 1904 C CA . LEU A 1 242 ? -13.719 32.938 13.492 1 85.56 242 LEU A CA 1
ATOM 1905 C C . LEU A 1 242 ? -14.953 32.375 12.781 1 85.56 242 LEU A C 1
ATOM 1907 O O . LEU A 1 242 ? -16.047 32.938 12.914 1 85.56 242 LEU A O 1
ATOM 1911 N N . LEU A 1 243 ? -14.773 31.312 12.133 1 90.81 243 LEU A N 1
ATOM 1912 C CA . LEU A 1 243 ? -15.883 30.734 11.383 1 90.81 243 LEU A CA 1
ATOM 1913 C C . LEU A 1 243 ? -16.703 29.797 12.266 1 90.81 243 LEU A C 1
ATOM 1915 O O . LEU A 1 243 ? -17.812 29.406 11.906 1 90.81 243 LEU A O 1
ATOM 1919 N N . PHE A 1 244 ? -16.219 29.5 13.398 1 93.88 244 PHE A N 1
ATOM 1920 C CA . PHE A 1 244 ? -16.891 28.547 14.258 1 93.88 244 PHE A CA 1
ATOM 1921 C C . PHE A 1 244 ? -18.047 29.203 15 1 93.88 244 PHE A C 1
ATOM 1923 O O . PHE A 1 244 ? -17.953 30.359 15.414 1 93.88 244 PHE A O 1
ATOM 1930 N N . ASP A 1 245 ? -19.078 28.469 15.109 1 95.06 245 ASP A N 1
ATOM 1931 C CA . ASP A 1 245 ? -20.172 28.906 15.977 1 95.06 245 ASP A CA 1
ATOM 1932 C C . ASP A 1 245 ? -20 28.359 17.391 1 95.06 245 ASP A C 1
ATOM 1934 O O . ASP A 1 245 ? -20.141 29.094 18.359 1 95.06 245 ASP A O 1
ATOM 1938 N N . ARG A 1 246 ? -19.734 27.094 17.406 1 95.12 246 ARG A N 1
ATOM 1939 C CA . ARG A 1 246 ? -19.578 26.391 18.688 1 95.12 246 ARG A CA 1
ATOM 1940 C C . ARG A 1 246 ? -18.281 25.609 18.719 1 95.12 246 ARG A C 1
ATOM 1942 O O . ARG A 1 246 ? -17.781 25.156 17.688 1 95.12 246 ARG A O 1
ATOM 1949 N N . ILE A 1 247 ? -17.797 25.438 19.938 1 94.94 247 ILE A N 1
ATOM 1950 C CA . ILE A 1 247 ? -16.531 24.734 20.125 1 94.94 247 ILE A CA 1
ATOM 1951 C C . ILE A 1 247 ? -16.672 23.703 21.25 1 94.94 247 ILE A C 1
ATOM 1953 O O . ILE A 1 247 ? -17.312 23.969 22.266 1 94.94 247 ILE A O 1
ATOM 1957 N N . MET A 1 248 ? -16.172 22.562 21.016 1 94.5 248 MET A N 1
ATOM 1958 C CA . MET A 1 248 ? -16.062 21.5 22.016 1 94.5 248 MET A CA 1
ATOM 1959 C C . MET A 1 248 ? -14.609 21.141 22.25 1 94.5 248 MET A C 1
ATOM 1961 O O . MET A 1 248 ? -13.906 20.719 21.328 1 94.5 248 MET A O 1
ATOM 1965 N N . LEU A 1 249 ? -14.188 21.312 23.438 1 94.25 249 LEU A N 1
ATOM 1966 C CA . LEU A 1 249 ? -12.812 20.969 23.797 1 94.25 249 LEU A CA 1
ATOM 1967 C C . LEU A 1 249 ? -12.781 19.656 24.578 1 94.25 249 LEU A C 1
ATOM 1969 O O . LEU A 1 249 ? -13.461 19.516 25.594 1 94.25 249 LEU A O 1
ATOM 1973 N N . LEU A 1 250 ? -12 18.766 24.094 1 91.62 250 LEU A N 1
ATOM 1974 C CA . LEU A 1 250 ? -11.914 17.422 24.656 1 91.62 250 LEU A CA 1
ATOM 1975 C C . LEU A 1 250 ? -10.516 17.141 25.203 1 91.62 250 LEU A C 1
ATOM 1977 O O . LEU A 1 250 ? -9.523 17.344 24.5 1 91.62 250 LEU A O 1
ATOM 1981 N N . VAL A 1 251 ? -10.508 16.766 26.469 1 89.75 251 VAL A N 1
ATOM 1982 C CA . VAL A 1 251 ? -9.258 16.375 27.109 1 89.75 251 VAL A CA 1
ATOM 1983 C C . VAL A 1 251 ? -9.438 15.047 27.828 1 89.75 251 VAL A C 1
ATOM 1985 O O . VAL A 1 251 ? -10.32 14.914 28.672 1 89.75 251 VAL A O 1
ATOM 1988 N N . GLN A 1 252 ? -8.672 14.094 27.578 1 87.19 252 GLN A N 1
ATOM 1989 C CA . GLN A 1 252 ? -8.688 12.781 28.203 1 87.19 252 GLN A CA 1
ATOM 1990 C C . GLN A 1 252 ? -10.094 12.195 28.234 1 87.19 252 GLN A C 1
ATOM 1992 O O . GLN A 1 252 ? -10.555 11.703 29.266 1 87.19 252 GLN A O 1
ATOM 1997 N N . GLY A 1 253 ? -10.781 12.414 27.156 1 87.56 253 GLY A N 1
ATOM 1998 C CA . GLY A 1 253 ? -12.094 11.812 27.016 1 87.56 253 GLY A CA 1
ATOM 1999 C C . GLY A 1 253 ? -13.188 12.594 27.703 1 87.56 253 GLY A C 1
ATOM 2000 O O . GLY A 1 253 ? -14.32 12.117 27.828 1 87.56 253 GLY A O 1
ATOM 2001 N N . LYS A 1 254 ? -12.875 13.742 28.234 1 90.38 254 LYS A N 1
ATOM 2002 C CA . LYS A 1 254 ? -13.859 14.586 28.922 1 90.38 254 LYS A CA 1
ATOM 2003 C C . LYS A 1 254 ? -13.906 15.984 28.297 1 90.38 254 LYS A C 1
ATOM 2005 O O . LYS A 1 254 ? -12.891 16.484 27.812 1 90.38 254 LYS A O 1
ATOM 2010 N N . PHE A 1 255 ? -15.07 16.578 28.438 1 92.56 255 PHE A N 1
ATOM 2011 C CA . PHE A 1 255 ? -15.211 17.953 27.938 1 92.56 255 PHE A CA 1
ATOM 2012 C C . PHE A 1 255 ? -14.711 18.953 28.984 1 92.56 255 PHE A C 1
ATOM 2014 O O . PHE A 1 255 ? -14.953 18.797 30.172 1 92.56 255 PHE A O 1
ATOM 2021 N N . ILE A 1 256 ? -14.039 19.922 28.531 1 93.38 256 ILE A N 1
ATOM 2022 C CA . ILE A 1 256 ? -13.648 21 29.406 1 93.38 256 ILE A CA 1
ATOM 2023 C C . ILE A 1 256 ? -14.367 22.281 29.016 1 93.38 256 ILE A C 1
ATOM 2025 O O . ILE A 1 256 ? -14.367 23.266 29.766 1 93.38 256 ILE A O 1
ATOM 2029 N N . TYR A 1 257 ? -14.898 22.234 27.844 1 93.81 257 TYR A N 1
ATOM 2030 C CA . TYR A 1 257 ? -15.734 23.328 27.359 1 93.81 257 TYR A CA 1
ATOM 2031 C C . TYR A 1 257 ? -16.625 22.875 26.219 1 93.81 257 TYR A C 1
ATOM 2033 O O . TYR A 1 257 ? -16.188 22.078 25.375 1 93.81 257 TYR A O 1
ATOM 2041 N N . GLN A 1 258 ? -17.828 23.297 26.141 1 93.5 258 GLN A N 1
ATOM 2042 C CA . GLN A 1 258 ? -18.75 23.125 25.031 1 93.5 258 GLN A CA 1
ATOM 2043 C C . GLN A 1 258 ? -19.734 24.281 24.938 1 93.5 258 GLN A C 1
ATOM 2045 O O . GLN A 1 258 ? -20.625 24.422 25.781 1 93.5 258 GLN A O 1
ATOM 2050 N N . GLY A 1 259 ? -19.562 25.047 23.969 1 91.88 259 GLY A N 1
ATOM 2051 C CA . GLY A 1 259 ? -20.438 26.203 23.859 1 91.88 259 GLY A CA 1
ATOM 2052 C C . GLY A 1 259 ? -20.062 27.141 22.734 1 91.88 259 GLY A C 1
ATOM 2053 O O . GLY A 1 259 ? -19.328 26.766 21.812 1 91.88 259 GLY A O 1
ATOM 2054 N N . PRO A 1 260 ? -20.578 28.328 22.766 1 93.94 260 PRO A N 1
ATOM 2055 C CA . PRO A 1 260 ? -20.297 29.297 21.703 1 93.94 260 PRO A CA 1
ATOM 2056 C C . PRO A 1 260 ? -18.844 29.781 21.719 1 93.94 260 PRO A C 1
ATOM 2058 O O . PRO A 1 260 ? -18.25 29.922 22.781 1 93.94 260 PRO A O 1
ATOM 2061 N N . ARG A 1 261 ? -18.328 30.016 20.578 1 92.88 261 ARG A N 1
ATOM 2062 C CA . ARG A 1 261 ? -16.953 30.484 20.422 1 92.88 261 ARG A CA 1
ATOM 2063 C C . ARG A 1 261 ? -16.719 31.781 21.188 1 92.88 261 ARG A C 1
ATOM 2065 O O . ARG A 1 261 ? -15.648 31.969 21.766 1 92.88 261 ARG A O 1
ATOM 2072 N N . SER A 1 262 ? -17.719 32.625 21.281 1 90.69 262 SER A N 1
ATOM 2073 C CA . SER A 1 262 ? -17.609 33.969 21.859 1 90.69 262 SER A CA 1
ATOM 2074 C C . SER A 1 262 ? -17.312 33.906 23.359 1 90.69 262 SER A C 1
ATOM 2076 O O . SER A 1 262 ? -16.703 34.812 23.922 1 90.69 262 SER A O 1
ATOM 2078 N N . ASN A 1 263 ? -17.734 32.812 23.969 1 92.19 263 ASN A N 1
ATOM 2079 C CA . ASN A 1 263 ? -17.578 32.688 25.422 1 92.19 263 ASN A CA 1
ATOM 2080 C C . ASN A 1 263 ? -16.297 31.969 25.797 1 92.19 263 ASN A C 1
ATOM 2082 O O . ASN A 1 263 ? -15.938 31.906 26.969 1 92.19 263 ASN A O 1
ATOM 2086 N N . LEU A 1 264 ? -15.609 31.484 24.875 1 92.31 264 LEU A N 1
ATOM 2087 C CA . LEU A 1 264 ? -14.484 30.594 25.125 1 92.31 264 LEU A CA 1
ATOM 2088 C C . LEU A 1 264 ? -13.383 31.328 25.891 1 92.31 264 LEU A C 1
ATOM 2090 O O . LEU A 1 264 ? -12.945 30.844 26.938 1 92.31 264 LEU A O 1
ATOM 2094 N N . VAL A 1 265 ? -12.969 32.469 25.375 1 90.56 265 VAL A N 1
ATOM 2095 C CA . VAL A 1 265 ? -11.844 33.188 25.938 1 90.56 265 VAL A CA 1
ATOM 2096 C C . VAL A 1 265 ? -12.211 33.719 27.328 1 90.56 265 VAL A C 1
ATOM 2098 O O . VAL A 1 265 ? -11.414 33.625 28.266 1 90.56 265 VAL A O 1
ATOM 2101 N N . ASP A 1 266 ? -13.406 34.188 27.453 1 90.56 266 ASP A N 1
ATOM 2102 C CA . ASP A 1 266 ? -13.875 34.719 28.734 1 90.56 266 ASP A CA 1
ATOM 2103 C C . ASP A 1 266 ? -13.992 33.625 29.781 1 90.56 266 ASP A C 1
ATOM 2105 O O . ASP A 1 266 ? -13.672 33.844 30.953 1 90.56 266 ASP A O 1
ATOM 2109 N N . TYR A 1 267 ? -14.461 32.531 29.406 1 92.5 267 TYR A N 1
ATOM 2110 C CA . TYR A 1 267 ? -14.617 31.406 30.344 1 92.5 267 TYR A CA 1
ATOM 2111 C C . TYR A 1 267 ? -13.266 31 30.906 1 92.5 267 TYR A C 1
ATOM 2113 O O . TYR A 1 267 ? -13.117 30.859 32.125 1 92.5 267 TYR A O 1
ATOM 2121 N N . PHE A 1 268 ? -12.305 30.812 30.125 1 92.38 268 PHE A N 1
ATOM 2122 C CA . PHE A 1 268 ? -11.008 30.344 30.578 1 92.38 268 PHE A CA 1
ATOM 2123 C C . PHE A 1 268 ? -10.273 31.438 31.344 1 92.38 268 PHE A C 1
ATOM 2125 O O . PHE A 1 268 ? -9.508 31.156 32.281 1 92.38 268 PHE A O 1
ATOM 2132 N N . GLN A 1 269 ? -10.508 32.656 30.875 1 90.81 269 GLN A N 1
ATOM 2133 C CA . GLN A 1 269 ? -9.977 33.781 31.672 1 90.81 269 GLN A CA 1
ATOM 2134 C C . GLN A 1 269 ? -10.531 33.75 33.094 1 90.81 269 GLN A C 1
ATOM 2136 O O . GLN A 1 269 ? -9.805 34 34.062 1 90.81 269 GLN A O 1
ATOM 2141 N N . GLY A 1 270 ? -11.734 33.469 33.281 1 90.19 270 GLY A N 1
ATOM 2142 C CA . GLY A 1 270 ? -12.406 33.406 34.594 1 90.19 270 GLY A CA 1
ATOM 2143 C C . GLY A 1 270 ? -11.875 32.281 35.469 1 90.19 270 GLY A C 1
ATOM 2144 O O . GLY A 1 270 ? -11.906 32.406 36.688 1 90.19 270 GLY A O 1
ATOM 2145 N N . ILE A 1 271 ? -11.398 31.25 34.906 1 89.56 271 ILE A N 1
ATOM 2146 C CA . ILE A 1 271 ? -10.922 30.141 35.688 1 89.56 271 ILE A CA 1
ATOM 2147 C C . ILE A 1 271 ? -9.406 30.25 35.875 1 89.56 271 ILE A C 1
ATOM 2149 O O . ILE A 1 271 ? -8.766 29.312 36.375 1 89.56 271 ILE A O 1
ATOM 2153 N N . GLY A 1 272 ? -8.758 31.297 35.312 1 88.12 272 GLY A N 1
ATOM 2154 C CA . GLY A 1 272 ? -7.363 31.578 35.625 1 88.12 272 GLY A CA 1
ATOM 2155 C C . GLY A 1 272 ? -6.434 31.328 34.438 1 88.12 272 GLY A C 1
ATOM 2156 O O . GLY A 1 272 ? -5.211 31.375 34.594 1 88.12 272 GLY A O 1
ATOM 2157 N N . PHE A 1 273 ? -7.008 31.062 33.344 1 88.75 273 PHE A N 1
ATOM 2158 C CA . PHE A 1 273 ? -6.184 30.797 32.156 1 88.75 273 PHE A CA 1
ATOM 2159 C C . PHE A 1 273 ? -6.449 31.812 31.062 1 88.75 273 PHE A C 1
ATOM 2161 O O . PHE A 1 273 ? -7.215 31.547 30.125 1 88.75 273 PHE A O 1
ATOM 2168 N N . SER A 1 274 ? -5.699 32.875 31.078 1 86.81 274 SER A N 1
ATOM 2169 C CA . SER A 1 274 ? -5.918 34 30.156 1 86.81 274 SER A CA 1
ATOM 2170 C C . SER A 1 274 ? -5.105 33.812 28.875 1 86.81 274 SER A C 1
ATOM 2172 O O . SER A 1 274 ? -3.91 33.5 28.938 1 86.81 274 SER A O 1
ATOM 2174 N N . CYS A 1 275 ? -5.82 33.906 27.812 1 81.69 275 CYS A N 1
ATOM 2175 C CA . CYS A 1 275 ? -5.184 33.812 26.5 1 81.69 275 CYS A CA 1
ATOM 2176 C C . CYS A 1 275 ? -4.273 35 26.25 1 81.69 275 CYS A C 1
ATOM 2178 O O . CYS A 1 275 ? -4.676 36.156 26.453 1 81.69 275 CYS A O 1
ATOM 2180 N N . PRO A 1 276 ? -3.104 34.719 25.766 1 74.38 276 PRO A N 1
ATOM 2181 C CA . PRO A 1 276 ? -2.189 35.812 25.484 1 74.38 276 PRO A CA 1
ATOM 2182 C C . PRO A 1 276 ? -2.67 36.719 24.344 1 74.38 276 PRO A C 1
ATOM 2184 O O . PRO A 1 276 ? -3.416 36.25 23.469 1 74.38 276 PRO A O 1
ATOM 2187 N N . ASP A 1 277 ? -2.145 37.906 24.297 1 65.75 277 ASP A N 1
ATOM 2188 C CA . ASP A 1 277 ? -2.49 38.844 23.234 1 65.75 277 ASP A CA 1
ATOM 2189 C C . ASP A 1 277 ? -1.854 38.438 21.906 1 65.75 277 ASP A C 1
ATOM 2191 O O . ASP A 1 277 ? -0.733 37.906 21.891 1 65.75 277 ASP A O 1
ATOM 2195 N N . HIS A 1 278 ? -2.484 38.562 20.719 1 61.41 278 HIS A N 1
ATOM 2196 C CA . HIS A 1 278 ? -2.006 38.281 19.375 1 61.41 278 HIS A CA 1
ATOM 2197 C C . HIS A 1 278 ? -1.801 36.812 19.141 1 61.41 278 HIS A C 1
ATOM 2199 O O . HIS A 1 278 ? -0.825 36.406 18.516 1 61.41 278 HIS A O 1
ATOM 2205 N N . SER A 1 279 ? -2.506 36.156 19.953 1 69.75 279 SER A N 1
ATOM 2206 C CA . SER A 1 279 ? -2.449 34.719 19.75 1 69.75 279 SER A CA 1
ATOM 2207 C C . SER A 1 279 ? -3.791 34.156 19.266 1 69.75 279 SER A C 1
ATOM 2209 O O . SER A 1 279 ? -4.84 34.75 19.547 1 69.75 279 SER A O 1
ATOM 2211 N N . ASN A 1 280 ? -3.619 33.219 18.469 1 75.81 280 ASN A N 1
ATOM 2212 C CA . ASN A 1 280 ? -4.816 32.438 18.141 1 75.81 280 ASN A CA 1
ATOM 2213 C C . ASN A 1 280 ? -5.367 31.719 19.359 1 75.81 280 ASN A C 1
ATOM 2215 O O . ASN A 1 280 ? -4.668 30.922 19.969 1 75.81 280 ASN A O 1
ATOM 2219 N N . PRO A 1 281 ? -6.547 32.094 19.812 1 79.88 281 PRO A N 1
ATOM 2220 C CA . PRO A 1 281 ? -7.113 31.469 21.016 1 79.88 281 PRO A CA 1
ATOM 2221 C C . PRO A 1 281 ? -7.047 29.953 20.969 1 79.88 281 PRO A C 1
ATOM 2223 O O . PRO A 1 281 ? -6.832 29.297 22 1 79.88 281 PRO A O 1
ATOM 2226 N N . LEU A 1 282 ? -7.234 29.438 19.875 1 81.94 282 LEU A N 1
ATOM 2227 C CA . LEU A 1 282 ? -7.266 27.984 19.781 1 81.94 282 LEU A CA 1
ATOM 2228 C C . LEU A 1 282 ? -5.867 27.391 19.969 1 81.94 282 LEU A C 1
ATOM 2230 O O . LEU A 1 282 ? -5.715 26.281 20.469 1 81.94 282 LEU A O 1
ATOM 2234 N N . ASP A 1 283 ? -4.891 28.094 19.484 1 76.94 283 ASP A N 1
ATOM 2235 C CA . ASP A 1 283 ? -3.523 27.656 19.75 1 76.94 283 ASP A CA 1
ATOM 2236 C C . ASP A 1 283 ? -3.252 27.594 21.25 1 76.94 283 ASP A C 1
ATOM 2238 O O . ASP A 1 283 ? -2.588 26.656 21.719 1 76.94 283 ASP A O 1
ATOM 2242 N N . TYR A 1 284 ? -3.746 28.562 21.859 1 79.06 284 TYR A N 1
ATOM 2243 C CA . TYR A 1 284 ? -3.582 28.609 23.297 1 79.06 284 TYR A CA 1
ATOM 2244 C C . TYR A 1 284 ? -4.324 27.453 23.969 1 79.06 284 TYR A C 1
ATOM 2246 O O . TYR A 1 284 ? -3.797 26.797 24.875 1 79.06 284 TYR A O 1
ATOM 2254 N N . MET A 1 285 ? -5.555 27.234 23.594 1 85.31 285 MET A N 1
ATOM 2255 C CA . MET A 1 285 ? -6.344 26.141 24.156 1 85.31 285 MET A CA 1
ATOM 2256 C C . MET A 1 285 ? -5.641 24.812 23.953 1 85.31 285 MET A C 1
ATOM 2258 O O . MET A 1 285 ? -5.609 23.984 24.875 1 85.31 285 MET A O 1
ATOM 2262 N N . ILE A 1 286 ? -5.133 24.609 22.812 1 80.94 286 ILE A N 1
ATOM 2263 C CA . ILE A 1 286 ? -4.453 23.359 22.516 1 80.94 286 ILE A CA 1
ATOM 2264 C C . ILE A 1 286 ? -3.213 23.219 23.391 1 80.94 286 ILE A C 1
ATOM 2266 O O . ILE A 1 286 ? -2.893 22.109 23.859 1 80.94 286 ILE A O 1
ATOM 2270 N N . SER A 1 287 ? -2.531 24.297 23.609 1 78.12 287 SER A N 1
ATOM 2271 C CA . SER A 1 287 ? -1.324 24.281 24.438 1 78.12 287 SER A CA 1
ATOM 2272 C C . SER A 1 287 ? -1.639 23.875 25.875 1 78.12 287 SER A C 1
ATOM 2274 O O . SER A 1 287 ? -0.838 23.203 26.516 1 78.12 287 SER A O 1
ATOM 2276 N N . ILE A 1 288 ? -2.775 24.266 26.328 1 82.94 288 ILE A N 1
ATOM 2277 C CA . ILE A 1 288 ? -3.098 23.984 27.719 1 82.94 288 ILE A CA 1
ATOM 2278 C C . ILE A 1 288 ? -3.73 22.609 27.828 1 82.94 288 ILE A C 1
ATOM 2280 O O . ILE A 1 288 ? -3.828 22.047 28.938 1 82.94 288 ILE A O 1
ATOM 2284 N N . MET A 1 289 ? -4.148 22.047 26.766 1 85.19 289 MET A N 1
ATOM 2285 C CA . MET A 1 289 ? -4.816 20.75 26.781 1 85.19 289 MET A CA 1
ATOM 2286 C C . MET A 1 289 ? -3.828 19.625 26.5 1 85.19 289 MET A C 1
ATOM 2288 O O . MET A 1 289 ? -4.172 18.438 26.609 1 85.19 289 MET A O 1
ATOM 2292 N N . HIS A 1 290 ? -2.682 20 26.188 1 78.12 290 HIS A N 1
ATOM 2293 C CA . HIS A 1 290 ? -1.721 18.969 25.812 1 78.12 290 HIS A CA 1
ATOM 2294 C C . HIS A 1 290 ? -1.328 18.109 27.016 1 78.12 290 HIS A C 1
ATOM 2296 O O . HIS A 1 290 ? -0.962 18.641 28.062 1 78.12 290 HIS A O 1
ATOM 2302 N N . GLN A 1 291 ? -1.289 16.844 26.875 1 71.12 291 GLN A N 1
ATOM 2303 C CA . GLN A 1 291 ? -1.14 15.898 27.984 1 71.12 291 GLN A CA 1
ATOM 2304 C C . GLN A 1 291 ? 0.332 15.672 28.312 1 71.12 291 GLN A C 1
ATOM 2306 O O . GLN A 1 291 ? 0.661 15.203 29.406 1 71.12 291 GLN A O 1
ATOM 2311 N N . GLU A 1 292 ? 1.188 15.945 27.391 1 65.94 292 GLU A N 1
ATOM 2312 C CA . GLU A 1 292 ? 2.6 15.641 27.609 1 65.94 292 GLU A CA 1
ATOM 2313 C C . GLU A 1 292 ? 3.217 16.594 28.641 1 65.94 292 GLU A C 1
ATOM 2315 O O . GLU A 1 292 ? 4.262 16.297 29.219 1 65.94 292 GLU A O 1
ATOM 2320 N N . SER A 1 293 ? 2.535 17.641 28.953 1 68.5 293 SER A N 1
ATOM 2321 C CA . SER A 1 293 ? 2.988 18.594 29.969 1 68.5 293 SER A CA 1
ATOM 2322 C C . SER A 1 293 ? 2.416 18.25 31.328 1 68.5 293 SER A C 1
ATOM 2324 O O . SER A 1 293 ? 1.197 18.219 31.516 1 68.5 293 SER A O 1
ATOM 2326 N N . GLN A 1 294 ? 3.311 17.953 32.25 1 73.94 294 GLN A N 1
ATOM 2327 C CA . GLN A 1 294 ? 2.852 17.625 33.594 1 73.94 294 GLN A CA 1
ATOM 2328 C C . GLN A 1 294 ? 2.037 18.766 34.188 1 73.94 294 GLN A C 1
ATOM 2330 O O . GLN A 1 294 ? 1.067 18.531 34.906 1 73.94 294 GLN A O 1
ATOM 2335 N N . THR A 1 295 ? 2.467 19.906 33.844 1 78.44 295 THR A N 1
ATOM 2336 C CA . THR A 1 295 ? 1.733 21.078 34.344 1 78.44 295 THR A CA 1
ATOM 2337 C C . THR A 1 295 ? 0.291 21.047 33.844 1 78.44 295 THR A C 1
ATOM 2339 O O . THR A 1 295 ? -0.634 21.375 34.594 1 78.44 295 THR A O 1
ATOM 2342 N N . ASN A 1 296 ? 0.172 20.688 32.656 1 83.44 296 ASN A N 1
ATOM 2343 C CA . ASN A 1 296 ? -1.166 20.641 32.094 1 83.44 296 ASN A CA 1
ATOM 2344 C C . ASN A 1 296 ? -2.002 19.531 32.719 1 83.44 296 ASN A C 1
ATOM 2346 O O . ASN A 1 296 ? -3.188 19.719 33 1 83.44 296 ASN A O 1
ATOM 2350 N N . VAL A 1 297 ? -1.355 18.453 33 1 85.12 297 VAL A N 1
ATOM 2351 C CA . VAL A 1 297 ? -2.072 17.312 33.562 1 85.12 297 VAL A CA 1
ATOM 2352 C C . VAL A 1 297 ? -2.605 17.672 34.969 1 85.12 297 VAL A C 1
ATOM 2354 O O . VAL A 1 297 ? -3.715 17.281 35.344 1 85.12 297 VAL A O 1
ATOM 2357 N N . ASP A 1 298 ? -1.838 18.422 35.656 1 87.44 298 ASP A N 1
ATOM 2358 C CA . ASP A 1 298 ? -2.27 18.859 37 1 87.44 298 ASP A CA 1
ATOM 2359 C C . ASP A 1 298 ? -3.445 19.828 36.906 1 87.44 298 ASP A C 1
ATOM 2361 O O . ASP A 1 298 ? -4.312 19.859 37.781 1 87.44 298 ASP A O 1
ATOM 2365 N N . ASN A 1 299 ? -3.479 20.531 35.875 1 90.12 299 ASN A N 1
ATOM 2366 C CA . ASN A 1 299 ? -4.527 21.531 35.656 1 90.12 299 ASN A CA 1
ATOM 2367 C C . ASN A 1 299 ? -5.812 20.891 35.156 1 90.12 299 ASN A C 1
ATOM 2369 O O . ASN A 1 299 ? -6.879 21.516 35.188 1 90.12 299 ASN A O 1
ATOM 2373 N N . PHE A 1 300 ? -5.727 19.703 34.688 1 90.5 300 PHE A N 1
ATOM 2374 C CA . PHE A 1 300 ? -6.898 19.062 34.094 1 90.5 300 PHE A CA 1
ATOM 2375 C C . PHE A 1 300 ? -8.008 18.906 35.125 1 90.5 300 PHE A C 1
ATOM 2377 O O . PHE A 1 300 ? -9.188 19.094 34.812 1 90.5 300 PHE A O 1
ATOM 2384 N N . GLN A 1 301 ? -7.594 18.609 36.344 1 89.69 301 GLN A N 1
ATOM 2385 C CA . GLN A 1 301 ? -8.586 18.438 37.406 1 89.69 301 GLN A CA 1
ATOM 2386 C C . GLN A 1 301 ? -9.359 19.734 37.625 1 89.69 301 GLN A C 1
ATOM 2388 O O . GLN A 1 301 ? -10.57 19.703 37.875 1 89.69 301 GLN A O 1
ATOM 2393 N N . THR A 1 302 ? -8.633 20.766 37.5 1 91.31 302 THR A N 1
ATOM 2394 C CA . THR A 1 302 ? -9.281 22.062 37.656 1 91.31 302 THR A CA 1
ATOM 2395 C C . THR A 1 302 ? -10.258 22.312 36.5 1 91.31 302 THR A C 1
ATOM 2397 O O . THR A 1 302 ? -11.352 22.844 36.719 1 91.31 302 THR A O 1
ATOM 2400 N N . TYR A 1 303 ? -9.883 21.938 35.344 1 92.44 303 TYR A N 1
ATOM 2401 C CA . TYR A 1 303 ? -10.75 22.109 34.188 1 92.44 303 TYR A CA 1
ATOM 2402 C C . TYR A 1 303 ? -12.047 21.328 34.344 1 92.44 303 TYR A C 1
ATOM 2404 O O . TYR A 1 303 ? -13.133 21.844 34.094 1 92.44 303 TYR A O 1
ATOM 2412 N N . PHE A 1 304 ? -11.906 20.125 34.844 1 91.62 304 PHE A N 1
ATOM 2413 C CA . PHE A 1 304 ? -13.055 19.234 35 1 91.62 304 PHE A CA 1
ATOM 2414 C C . PHE A 1 304 ? -14 19.75 36.062 1 91.62 304 PHE A C 1
ATOM 2416 O O . PHE A 1 304 ? -15.219 19.75 35.875 1 91.62 304 PHE A O 1
ATOM 2423 N N . LYS A 1 305 ? -13.43 20.141 37.125 1 91.81 305 LYS A N 1
ATOM 2424 C CA . LYS A 1 305 ? -14.234 20.641 38.25 1 91.81 305 LYS A CA 1
ATOM 2425 C C . LYS A 1 305 ? -15.008 21.891 37.844 1 91.81 305 LYS A C 1
ATOM 2427 O O . LYS A 1 305 ? -16.203 22.016 38.156 1 91.81 305 LYS A O 1
ATOM 2432 N N . GLU A 1 306 ? -14.312 22.781 37.188 1 91.81 306 GLU A N 1
ATOM 2433 C CA . GLU A 1 306 ? -14.953 24.031 36.781 1 91.81 306 GLU A CA 1
ATOM 2434 C C . GLU A 1 306 ? -16 23.797 35.688 1 91.81 306 GLU A C 1
ATOM 2436 O O . GLU A 1 306 ? -17.016 24.484 35.656 1 91.81 306 GLU A O 1
ATOM 2441 N N . TYR A 1 307 ? -15.758 22.906 34.844 1 92.62 307 TYR A N 1
ATOM 2442 C CA . TYR A 1 307 ? -16.734 22.531 33.844 1 92.62 307 TYR A CA 1
ATOM 2443 C C . TYR A 1 307 ? -18.016 22 34.469 1 92.62 307 TYR A C 1
ATOM 2445 O O . TYR A 1 307 ? -19.125 22.391 34.094 1 92.62 307 TYR A O 1
ATOM 2453 N N . ASP A 1 308 ? -17.859 21.094 35.406 1 90.5 308 ASP A N 1
ATOM 2454 C CA . ASP A 1 308 ? -19 20.453 36.094 1 90.5 308 ASP A CA 1
ATOM 2455 C C . ASP A 1 308 ? -19.797 21.484 36.875 1 90.5 308 ASP A C 1
ATOM 2457 O O . ASP A 1 308 ? -21.031 21.406 36.938 1 90.5 308 ASP A O 1
ATOM 2461 N N . ASN A 1 309 ? -19.094 22.406 37.375 1 89.31 309 ASN A N 1
ATOM 2462 C CA . ASN A 1 309 ? -19.734 23.391 38.25 1 89.31 309 ASN A CA 1
ATOM 2463 C C . ASN A 1 309 ? -20.422 24.484 37.438 1 89.31 309 ASN A C 1
ATOM 2465 O O . ASN A 1 309 ? -21.5 24.969 37.812 1 89.31 309 ASN A O 1
ATOM 2469 N N . GLN A 1 310 ? -19.844 24.859 36.344 1 86 310 GLN A N 1
ATOM 2470 C CA . GLN A 1 310 ? -20.297 26.078 35.688 1 86 310 GLN A CA 1
ATOM 2471 C C . GLN A 1 310 ? -20.969 25.75 34.344 1 86 310 GLN A C 1
ATOM 2473 O O . GLN A 1 310 ? -21.969 26.391 33.969 1 86 310 GLN A O 1
ATOM 2478 N N . TRP A 1 311 ? -20.453 24.875 33.688 1 84.56 311 TRP A N 1
ATOM 2479 C CA . TRP A 1 311 ? -20.844 24.766 32.281 1 84.56 311 TRP A CA 1
ATOM 2480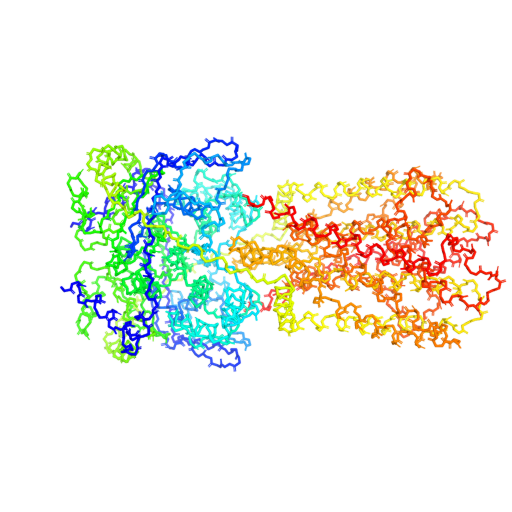 C C . TRP A 1 311 ? -21.734 23.562 32.031 1 84.56 311 TRP A C 1
ATOM 2482 O O . TRP A 1 311 ? -22.594 23.578 31.172 1 84.56 311 TRP A O 1
ATOM 2492 N N . ALA A 1 312 ? -21.625 22.531 32.75 1 86.62 312 ALA A N 1
ATOM 2493 C CA . ALA A 1 312 ? -22.391 21.297 32.594 1 86.62 312 ALA A CA 1
ATOM 2494 C C . ALA A 1 312 ? -23.891 21.578 32.688 1 86.62 312 ALA A C 1
ATOM 2496 O O . ALA A 1 312 ? -24.688 21.016 31.906 1 86.62 312 ALA A O 1
ATOM 2497 N N . SER A 1 313 ? -24.25 22.406 33.594 1 87.19 313 SER A N 1
ATOM 2498 C CA . SER A 1 313 ? -25.656 22.719 33.781 1 87.19 313 SER A CA 1
ATOM 2499 C C . SER A 1 313 ? -26.234 23.484 32.562 1 87.19 313 SER A C 1
ATOM 2501 O O . SER A 1 313 ? -27.391 23.281 32.188 1 87.19 313 SER A O 1
ATOM 2503 N N . LYS A 1 314 ? -25.438 24.328 31.969 1 87.56 314 LYS A N 1
ATOM 2504 C CA . LYS A 1 314 ? -25.859 25.078 30.797 1 87.56 314 LYS A CA 1
ATOM 2505 C C . LYS A 1 314 ? -26.109 24.156 29.594 1 87.56 314 LYS A C 1
ATOM 2507 O O . LYS A 1 314 ? -27.062 24.344 28.844 1 87.56 314 LYS A O 1
ATOM 2512 N N . VAL A 1 315 ? -25.25 23.25 29.453 1 88.81 315 VAL A N 1
ATOM 2513 C CA . VAL A 1 315 ? -25.359 22.281 28.359 1 88.81 315 VAL A CA 1
ATOM 2514 C C . VAL A 1 315 ? -26.609 21.422 28.562 1 88.81 315 VAL A C 1
ATOM 2516 O O . VAL A 1 315 ? -27.328 21.141 27.609 1 88.81 315 VAL A O 1
ATOM 2519 N N . GLN A 1 316 ? -26.891 21.031 29.797 1 87.19 316 GLN A N 1
ATOM 2520 C CA . GLN A 1 316 ? -28.062 20.219 30.094 1 87.19 316 GLN A CA 1
ATOM 2521 C C . GLN A 1 316 ? -29.344 20.984 29.781 1 87.19 316 GLN A C 1
ATOM 2523 O O . GLN A 1 316 ? -30.328 20.406 29.312 1 87.19 316 GLN A O 1
ATOM 2528 N N . LYS A 1 317 ? -29.297 22.203 30.031 1 87.94 317 LYS A N 1
ATOM 2529 C CA . LYS A 1 317 ? -30.453 23.047 29.719 1 87.94 317 LYS A CA 1
ATOM 2530 C C . LYS A 1 317 ? -30.688 23.125 28.219 1 87.94 317 LYS A C 1
ATOM 2532 O O . LYS A 1 317 ? -31.828 23.156 27.75 1 87.94 317 LYS A O 1
ATOM 2537 N N . GLU A 1 318 ? -29.625 23.25 27.531 1 87 318 GLU A N 1
ATOM 2538 C CA . GLU A 1 318 ? -29.734 23.297 26.078 1 87 318 GLU A CA 1
ATOM 2539 C C . GLU A 1 318 ? -30.281 21.984 25.516 1 87 318 GLU A C 1
ATOM 2541 O O . GLU A 1 318 ? -31.047 21.969 24.547 1 87 318 GLU A O 1
ATOM 2546 N N . ILE A 1 319 ? -29.844 20.922 26.078 1 85.88 319 ILE A N 1
ATOM 2547 C CA . ILE A 1 319 ? -30.281 19.594 25.656 1 85.88 319 ILE A CA 1
ATOM 2548 C C . ILE A 1 319 ? -31.781 19.453 25.922 1 85.88 319 ILE A C 1
ATOM 2550 O O . ILE A 1 319 ? -32.531 18.953 25.062 1 85.88 319 ILE A O 1
ATOM 2554 N N . GLU A 1 320 ? -32.188 19.953 27.031 1 83.44 320 GLU A N 1
ATOM 2555 C CA . GLU A 1 320 ? -33.625 19.844 27.391 1 83.44 320 GLU A CA 1
ATOM 2556 C C . GLU A 1 320 ? -34.469 20.75 26.516 1 83.44 320 GLU A C 1
ATOM 2558 O O . GLU A 1 320 ? -35.625 20.422 26.234 1 83.44 320 GLU A O 1
ATOM 2563 N N . SER A 1 321 ? -33.906 21.781 26.031 1 82.31 321 SER A N 1
ATOM 2564 C CA . SER A 1 321 ? -34.656 22.75 25.219 1 82.31 321 SER A CA 1
ATOM 2565 C C . SER A 1 321 ? -34.594 22.391 23.734 1 82.31 321 SER A C 1
ATOM 2567 O O . SER A 1 321 ? -35.25 23.031 22.922 1 82.31 321 SER A O 1
ATOM 2569 N N . SER A 1 322 ? -33.938 21.438 23.406 1 80.94 322 SER A N 1
ATOM 2570 C CA . SER A 1 322 ? -33.75 21.078 22 1 80.94 322 SER A CA 1
ATOM 2571 C C . SER A 1 322 ? -35.062 20.578 21.391 1 80.94 322 SER A C 1
ATOM 2573 O O . SER A 1 322 ? -35.938 20.125 22.094 1 80.94 322 SER A O 1
ATOM 2575 N N . SER A 1 323 ? -35.156 20.828 20.031 1 74.12 323 SER A N 1
ATOM 2576 C CA . SER A 1 323 ? -36.344 20.484 19.266 1 74.12 323 SER A CA 1
ATOM 2577 C C . SER A 1 323 ? -36.625 19 19.312 1 74.12 323 SER A C 1
ATOM 2579 O O . SER A 1 323 ? -35.688 18.172 19.328 1 74.12 323 SER A O 1
ATOM 2581 N N . LYS A 1 324 ? -37.938 18.625 19.406 1 72.19 324 LYS A N 1
ATOM 2582 C CA . LYS A 1 324 ? -38.406 17.25 19.406 1 72.19 324 LYS A CA 1
ATOM 2583 C C . LYS A 1 324 ? -39.062 16.875 18.078 1 72.19 324 LYS A C 1
ATOM 2585 O O . LYS A 1 324 ? -39.75 15.852 17.969 1 72.19 324 LYS A O 1
ATOM 2590 N N . SER A 1 325 ? -38.594 17.688 17.047 1 72.62 325 SER A N 1
ATOM 2591 C CA . SER A 1 325 ? -39.188 17.391 15.75 1 72.62 325 SER A CA 1
ATOM 2592 C C . SER A 1 325 ? -38.625 16.109 15.148 1 72.62 325 SER A C 1
ATOM 2594 O O . SER A 1 325 ? -37.438 15.828 15.266 1 72.62 325 SER A O 1
ATOM 2596 N N . GLN A 1 326 ? -39.469 15.297 14.688 1 69.31 326 GLN A N 1
ATOM 2597 C CA . GLN A 1 326 ? -39.094 14.008 14.117 1 69.31 326 GLN A CA 1
ATOM 2598 C C . GLN A 1 326 ? -38.5 14.18 12.719 1 69.31 326 GLN A C 1
ATOM 2600 O O . GLN A 1 326 ? -39.094 14.891 11.883 1 69.31 326 GLN A O 1
ATOM 2605 N N . ILE A 1 327 ? -37.312 13.758 12.516 1 70.12 327 ILE A N 1
ATOM 2606 C CA . ILE A 1 327 ? -36.656 13.781 11.211 1 70.12 327 ILE A CA 1
ATOM 2607 C C . ILE A 1 327 ? -37.219 12.672 10.336 1 70.12 327 ILE A C 1
ATOM 2609 O O . ILE A 1 327 ? -37.438 11.547 10.805 1 70.12 327 ILE A O 1
ATOM 2613 N N . GLN A 1 328 ? -37.75 13.102 9.188 1 61.81 328 GLN A N 1
ATOM 2614 C CA . GLN A 1 328 ? -38.188 12.086 8.219 1 61.81 328 GLN A CA 1
ATOM 2615 C C . GLN A 1 328 ? -36.969 11.422 7.57 1 61.81 328 GLN A C 1
ATOM 2617 O O . GLN A 1 328 ? -36.125 12.102 6.965 1 61.81 328 GLN A O 1
ATOM 2622 N N . PHE A 1 329 ? -36.844 10.258 7.887 1 61.47 329 PHE A N 1
ATOM 2623 C CA . PHE A 1 329 ? -35.75 9.492 7.309 1 61.47 329 PHE A CA 1
ATOM 2624 C C . PHE A 1 329 ? -36.094 9.039 5.891 1 61.47 329 PHE A C 1
ATOM 2626 O O . PHE A 1 329 ? -37.156 8.461 5.66 1 61.47 329 PHE A O 1
ATOM 2633 N N . LYS A 1 330 ? -35.625 9.766 4.824 1 57.34 330 LYS A N 1
ATOM 2634 C CA . LYS A 1 330 ? -35.875 9.328 3.455 1 57.34 330 LYS A CA 1
ATOM 2635 C C . LYS A 1 330 ? -35 8.125 3.102 1 57.34 330 LYS A C 1
ATOM 2637 O O . LYS A 1 330 ? -33.781 8.195 3.178 1 57.34 330 LYS A O 1
ATOM 2642 N N . LYS A 1 331 ? -35.625 6.945 3.084 1 60.22 331 LYS A N 1
ATOM 2643 C CA . LYS A 1 331 ? -34.938 5.742 2.639 1 60.22 331 LYS A CA 1
ATOM 2644 C C . LYS A 1 331 ? -35.062 5.555 1.13 1 60.22 331 LYS A C 1
ATOM 2646 O O . LYS A 1 331 ? -36.188 5.477 0.605 1 60.22 331 LYS A O 1
ATOM 2651 N N . VAL A 1 332 ? -34.188 6.117 0.301 1 61.75 332 VAL A N 1
ATOM 2652 C CA . VAL A 1 332 ? -34.25 5.746 -1.108 1 61.75 332 VAL A CA 1
ATOM 2653 C C . VAL A 1 332 ? -33.625 4.363 -1.309 1 61.75 332 VAL A C 1
ATOM 2655 O O . VAL A 1 332 ? -32.469 4.133 -0.917 1 61.75 332 VAL A O 1
ATOM 2658 N N . GLU A 1 333 ? -34.469 3.412 -1.62 1 68.56 333 GLU A N 1
ATOM 2659 C CA . GLU A 1 333 ? -33.969 2.072 -1.897 1 68.56 333 GLU A CA 1
ATOM 2660 C C . GLU A 1 333 ? -33.875 1.812 -3.398 1 68.56 333 GLU A C 1
ATOM 2662 O O . GLU A 1 333 ? -34.875 2.006 -4.121 1 68.56 333 GLU A O 1
ATOM 2667 N N . THR A 1 334 ? -32.781 1.779 -3.949 1 81.88 334 THR A N 1
ATOM 2668 C CA . THR A 1 334 ? -32.594 1.354 -5.332 1 81.88 334 THR A CA 1
ATOM 2669 C C . THR A 1 334 ? -32.656 -0.168 -5.441 1 81.88 334 THR A C 1
ATOM 2671 O O . THR A 1 334 ? -32.375 -0.876 -4.469 1 81.88 334 THR A O 1
ATOM 2674 N N . SER A 1 335 ? -33.094 -0.614 -6.613 1 89.12 335 SER A N 1
ATOM 2675 C CA . SER A 1 335 ? -33.188 -2.049 -6.863 1 89.12 335 SER A CA 1
ATOM 2676 C C . SER A 1 335 ? -31.812 -2.688 -6.922 1 89.12 335 SER A C 1
ATOM 2678 O O . SER A 1 335 ? -30.828 -2.021 -7.254 1 89.12 335 SER A O 1
ATOM 2680 N N . THR A 1 336 ? -31.797 -3.92 -6.582 1 91.94 336 THR A N 1
ATOM 2681 C CA . THR A 1 336 ? -30.547 -4.672 -6.582 1 91.94 336 THR A CA 1
ATOM 2682 C C . THR A 1 336 ? -29.953 -4.738 -7.984 1 91.94 336 THR A C 1
ATOM 2684 O O . THR A 1 336 ? -28.75 -4.566 -8.164 1 91.94 336 THR A O 1
ATOM 2687 N N . LEU A 1 337 ? -30.766 -4.984 -8.992 1 93.31 337 LEU A N 1
ATOM 2688 C CA . LEU A 1 337 ? -30.297 -5.09 -10.367 1 93.31 337 LEU A CA 1
ATOM 2689 C C . LEU A 1 337 ? -29.703 -3.766 -10.844 1 93.31 337 LEU A C 1
ATOM 2691 O O . LEU A 1 337 ? -28.719 -3.75 -11.586 1 93.31 337 LEU A O 1
ATOM 2695 N N . TYR A 1 338 ? -30.328 -2.732 -10.43 1 93.75 338 TYR A N 1
ATOM 2696 C CA . TYR A 1 338 ? -29.812 -1.413 -10.789 1 93.75 338 TYR A CA 1
ATOM 2697 C C . TYR A 1 338 ? -28.469 -1.154 -10.141 1 93.75 338 TYR A C 1
ATOM 2699 O O . TYR A 1 338 ? -27.562 -0.616 -10.781 1 93.75 338 TYR A O 1
ATOM 2707 N N . GLN A 1 339 ? -28.375 -1.561 -8.914 1 94.12 339 GLN A N 1
ATOM 2708 C CA . GLN A 1 339 ? -27.109 -1.418 -8.203 1 94.12 339 GLN A CA 1
ATOM 2709 C C . GLN A 1 339 ? -26 -2.213 -8.891 1 94.12 339 GLN A C 1
ATOM 2711 O O . GLN A 1 339 ? -24.891 -1.706 -9.086 1 94.12 339 GLN A O 1
ATOM 2716 N N . ILE A 1 340 ? -26.375 -3.414 -9.258 1 94.81 340 ILE A N 1
ATOM 2717 C CA . ILE A 1 340 ? -25.422 -4.301 -9.914 1 94.81 340 ILE A CA 1
ATOM 2718 C C . ILE A 1 340 ? -24.953 -3.678 -11.227 1 94.81 340 ILE A C 1
ATOM 2720 O O . ILE A 1 340 ? -23.75 -3.652 -11.508 1 94.81 340 ILE A O 1
ATOM 2724 N N . ASN A 1 341 ? -25.828 -3.18 -11.953 1 94.5 341 ASN A N 1
ATOM 2725 C CA . ASN A 1 341 ? -25.484 -2.59 -13.25 1 94.5 341 ASN A CA 1
ATOM 2726 C C . ASN A 1 341 ? -24.609 -1.354 -13.086 1 94.5 341 ASN A C 1
ATOM 2728 O O . ASN A 1 341 ? -23.672 -1.142 -13.867 1 94.5 341 ASN A O 1
ATOM 2732 N N . LEU A 1 342 ? -24.875 -0.532 -12.102 1 94.38 342 LEU A N 1
ATOM 2733 C CA . LEU A 1 342 ? -24.094 0.68 -11.859 1 94.38 342 LEU A CA 1
ATOM 2734 C C . LEU A 1 342 ? -22.672 0.338 -11.422 1 94.38 342 LEU A C 1
ATOM 2736 O O . LEU A 1 342 ? -21.719 0.973 -11.867 1 94.38 342 LEU A O 1
ATOM 2740 N N . ILE A 1 343 ? -22.609 -0.593 -10.562 1 94.44 343 ILE A N 1
ATOM 2741 C CA . ILE A 1 343 ? -21.297 -1.019 -10.078 1 94.44 343 ILE A CA 1
ATOM 2742 C C . ILE A 1 343 ? -20.5 -1.644 -11.219 1 94.44 343 ILE A C 1
ATOM 2744 O O . ILE A 1 343 ? -19.297 -1.394 -11.359 1 94.44 343 ILE A O 1
ATOM 2748 N N . ALA A 1 344 ? -21.172 -2.436 -12.016 1 94.12 344 ALA A N 1
ATOM 2749 C CA . ALA A 1 344 ? -20.531 -3.061 -13.172 1 94.12 344 ALA A CA 1
ATOM 2750 C C . ALA A 1 344 ? -20.016 -2.006 -14.148 1 94.12 344 ALA A C 1
ATOM 2752 O O . ALA A 1 344 ? -18.891 -2.119 -14.656 1 94.12 344 ALA A O 1
ATOM 2753 N N . LYS A 1 345 ? -20.812 -1.044 -14.398 1 93.31 345 LYS A N 1
ATOM 2754 C CA . LYS A 1 345 ? -20.422 0.024 -15.305 1 93.31 345 LYS A CA 1
ATOM 2755 C C . LYS A 1 345 ? -19.188 0.765 -14.781 1 93.31 345 LYS A C 1
ATOM 2757 O O . LYS A 1 345 ? -18.281 1.093 -15.547 1 93.31 345 LYS A O 1
ATOM 2762 N N . ARG A 1 346 ? -19.188 1.037 -13.508 1 92.44 346 ARG A N 1
ATOM 2763 C CA . ARG A 1 346 ? -18.047 1.7 -12.883 1 92.44 346 ARG A CA 1
ATOM 2764 C C . ARG A 1 346 ? -16.797 0.836 -12.961 1 92.44 346 ARG A C 1
ATOM 2766 O O . ARG A 1 346 ? -15.703 1.337 -13.25 1 92.44 346 ARG A O 1
ATOM 2773 N N . ALA A 1 347 ? -17 -0.396 -12.695 1 89.88 347 ALA A N 1
ATOM 2774 C CA . ALA A 1 347 ? -15.875 -1.326 -12.727 1 89.88 347 ALA A CA 1
ATOM 2775 C C . ALA A 1 347 ? -15.312 -1.467 -14.133 1 89.88 347 ALA A C 1
ATOM 2777 O O . ALA A 1 347 ? -14.102 -1.567 -14.32 1 89.88 347 ALA A O 1
ATOM 2778 N N . LEU A 1 348 ? -16.188 -1.501 -15.117 1 89.06 348 LEU A N 1
ATOM 2779 C CA . LEU A 1 348 ? -15.766 -1.593 -16.5 1 89.06 348 LEU A CA 1
ATOM 2780 C C . LEU A 1 348 ? -14.984 -0.346 -16.922 1 89.06 348 LEU A C 1
ATOM 2782 O O . LEU A 1 348 ? -13.977 -0.442 -17.625 1 89.06 348 LEU A O 1
ATOM 2786 N N . LYS A 1 349 ? -15.43 0.769 -16.484 1 89.12 349 LYS A N 1
ATOM 2787 C CA . LYS A 1 349 ? -14.734 2.02 -16.781 1 89.12 349 LYS A CA 1
ATOM 2788 C C . LYS A 1 349 ? -13.344 2.037 -16.156 1 89.12 349 LYS A C 1
ATOM 2790 O O . LYS A 1 349 ? -12.383 2.479 -16.797 1 89.12 349 LYS A O 1
ATOM 2795 N N . SER A 1 350 ? -13.305 1.66 -14.93 1 85 350 SER A N 1
ATOM 2796 C CA . SER A 1 350 ? -12.023 1.597 -14.227 1 85 350 SER A CA 1
ATOM 2797 C C . SER A 1 350 ? -11.062 0.638 -14.922 1 85 350 SER A C 1
ATOM 2799 O O . SER A 1 350 ? -9.859 0.914 -15.016 1 85 350 SER A O 1
ATOM 2801 N N . TYR A 1 351 ? -11.633 -0.43 -15.367 1 82.38 351 TYR A N 1
ATOM 2802 C CA . TYR A 1 351 ? -10.82 -1.436 -16.047 1 82.38 351 TYR A CA 1
ATOM 2803 C C . TYR A 1 351 ? -10.258 -0.889 -17.359 1 82.38 351 TYR A C 1
ATOM 2805 O O . TYR A 1 351 ? -9.078 -1.093 -17.656 1 82.38 351 TYR A O 1
ATOM 2813 N N . PHE A 1 352 ? -10.984 -0.199 -18.109 1 85.75 352 PHE A N 1
ATOM 2814 C CA . PHE A 1 352 ? -10.57 0.293 -19.422 1 85.75 352 PHE A CA 1
ATOM 2815 C C . PHE A 1 352 ? -9.594 1.456 -19.281 1 85.75 352 PHE A C 1
ATOM 2817 O O . PHE A 1 352 ? -8.82 1.74 -20.188 1 85.75 352 PHE A O 1
ATOM 2824 N N . ARG A 1 353 ? -9.617 2.1 -18.125 1 84.75 353 ARG A N 1
ATOM 2825 C CA . ARG A 1 353 ? -8.703 3.209 -17.891 1 84.75 353 ARG A CA 1
ATOM 2826 C C . ARG A 1 353 ? -7.352 2.705 -17.391 1 84.75 353 ARG A C 1
ATOM 2828 O O . ARG A 1 353 ? -6.352 3.422 -17.469 1 84.75 353 ARG A O 1
ATOM 2835 N N . ASP A 1 354 ? -7.387 1.526 -16.875 1 77.25 354 ASP A N 1
ATOM 2836 C CA . ASP A 1 354 ? -6.125 0.883 -16.531 1 77.25 354 ASP A CA 1
ATOM 2837 C C . ASP A 1 354 ? -5.508 0.19 -17.734 1 77.25 354 ASP A C 1
ATOM 2839 O O . ASP A 1 354 ? -5.641 -1.025 -17.906 1 77.25 354 ASP A O 1
ATOM 2843 N N . LYS A 1 355 ? -4.793 0.804 -18.562 1 76.69 355 LYS A N 1
ATOM 2844 C CA . LYS A 1 355 ? -4.277 0.338 -19.844 1 76.69 355 LYS A CA 1
ATOM 2845 C C . LYS A 1 355 ? -3.254 -0.778 -19.656 1 76.69 355 LYS A C 1
ATOM 2847 O O . LYS A 1 355 ? -3.188 -1.711 -20.453 1 76.69 355 LYS A O 1
ATOM 2852 N N . LEU A 1 356 ? -2.59 -0.717 -18.625 1 74.06 356 LEU A N 1
ATOM 2853 C CA . LEU A 1 356 ? -1.531 -1.696 -18.406 1 74.06 356 LEU A CA 1
ATOM 2854 C C . LEU A 1 356 ? -2.117 -3.082 -18.172 1 74.06 356 LEU A C 1
ATOM 2856 O O . LEU A 1 356 ? -1.606 -4.078 -18.688 1 74.06 356 LEU A O 1
ATOM 2860 N N . LEU A 1 357 ? -3.176 -3.193 -17.484 1 73.62 357 LEU A N 1
ATOM 2861 C CA . LEU A 1 357 ? -3.775 -4.48 -17.156 1 73.62 357 LEU A CA 1
ATOM 2862 C C . LEU A 1 357 ? -4.395 -5.125 -18.406 1 73.62 357 LEU A C 1
ATOM 2864 O O . LEU A 1 357 ? -4.293 -6.34 -18.594 1 73.62 357 LEU A O 1
ATOM 2868 N N . ILE A 1 358 ? -4.977 -4.355 -19.219 1 79.88 358 ILE A N 1
ATOM 2869 C CA . ILE A 1 358 ? -5.605 -4.867 -20.438 1 79.88 358 ILE A CA 1
ATOM 2870 C C . ILE A 1 358 ? -4.535 -5.359 -21.406 1 79.88 358 ILE A C 1
ATOM 2872 O O . ILE A 1 358 ? -4.652 -6.445 -21.984 1 79.88 358 ILE A O 1
ATOM 2876 N N . ARG A 1 359 ? -3.527 -4.578 -21.469 1 83.56 359 ARG A N 1
ATOM 2877 C CA . ARG A 1 359 ? -2.43 -4.957 -22.359 1 83.56 359 ARG A CA 1
ATOM 2878 C C . ARG A 1 359 ? -1.749 -6.23 -21.875 1 83.56 359 ARG A C 1
ATOM 2880 O O . ARG A 1 359 ? -1.341 -7.07 -22.672 1 83.56 359 ARG A O 1
ATOM 2887 N N . GLN A 1 360 ? -1.725 -6.309 -20.641 1 81.25 360 GLN A N 1
ATOM 2888 C CA . GLN A 1 360 ? -1.093 -7.488 -20.062 1 81.25 360 GLN A CA 1
ATOM 2889 C C . GLN A 1 360 ? -1.916 -8.742 -20.344 1 81.25 360 GLN A C 1
ATOM 2891 O O . GLN A 1 360 ? -1.367 -9.789 -20.703 1 81.25 360 GLN A O 1
ATOM 2896 N N . ARG A 1 361 ? -3.195 -8.703 -20.25 1 84.06 361 ARG A N 1
ATOM 2897 C CA . ARG A 1 361 ? -4.059 -9.867 -20.422 1 84.06 361 ARG A CA 1
ATOM 2898 C C . ARG A 1 361 ? -4.082 -10.32 -21.875 1 84.06 361 ARG A C 1
ATOM 2900 O O . ARG A 1 361 ? -3.883 -11.5 -22.172 1 84.06 361 ARG A O 1
ATOM 2907 N N . PHE A 1 362 ? -4.258 -9.383 -22.734 1 88.75 362 PHE A N 1
ATOM 2908 C CA . PHE A 1 362 ? -4.316 -9.719 -24.156 1 88.75 362 PHE A CA 1
ATOM 2909 C C . PHE A 1 362 ? -2.93 -10.062 -24.688 1 88.75 362 PHE A C 1
ATOM 2911 O O . PHE A 1 362 ? -2.779 -10.977 -25.5 1 88.75 362 PHE A O 1
ATOM 2918 N N . GLY A 1 363 ? -1.992 -9.281 -24.203 1 88.88 363 GLY A N 1
ATOM 2919 C CA . GLY A 1 363 ? -0.628 -9.578 -24.609 1 88.88 363 GLY A CA 1
ATOM 2920 C C . GLY A 1 363 ? -0.158 -10.953 -24.172 1 88.88 363 GLY A C 1
ATOM 2921 O O . GLY A 1 363 ? 0.479 -11.672 -24.938 1 88.88 363 GLY A O 1
ATOM 2922 N N . MET A 1 364 ? -0.527 -11.328 -23.031 1 87.06 364 MET A N 1
ATOM 2923 C CA . MET A 1 364 ? -0.117 -12.625 -22.516 1 87.06 364 MET A CA 1
ATOM 2924 C C . MET A 1 364 ? -0.867 -13.758 -23.219 1 87.06 364 MET A C 1
ATOM 2926 O O . MET A 1 364 ? -0.311 -14.828 -23.438 1 87.06 364 MET A O 1
ATOM 2930 N N . ALA A 1 365 ? -2.148 -13.516 -23.516 1 90.88 365 ALA A N 1
ATOM 2931 C CA . ALA A 1 365 ? -2.92 -14.516 -24.25 1 90.88 365 ALA A CA 1
ATOM 2932 C C . ALA A 1 365 ? -2.316 -14.781 -25.625 1 90.88 365 ALA A C 1
ATOM 2934 O O . ALA A 1 365 ? -2.164 -15.938 -26.031 1 90.88 365 ALA A O 1
ATOM 2935 N N . LEU A 1 366 ? -1.941 -13.727 -26.297 1 93.31 366 LEU A N 1
ATOM 2936 C CA . LEU A 1 366 ? -1.32 -13.844 -27.609 1 93.31 366 LEU A CA 1
ATOM 2937 C C . LEU A 1 366 ? 0.051 -14.508 -27.5 1 93.31 366 LEU A C 1
ATOM 2939 O O . LEU A 1 366 ? 0.369 -15.414 -28.266 1 93.31 366 LEU A O 1
ATOM 2943 N N . PHE A 1 367 ? 0.757 -14.125 -26.547 1 91.69 367 PHE A N 1
ATOM 2944 C CA . PHE A 1 367 ? 2.107 -14.641 -26.359 1 91.69 367 PHE A CA 1
ATOM 2945 C C . PHE A 1 367 ? 2.074 -16.125 -26.016 1 91.69 367 PHE A C 1
ATOM 2947 O O . PHE A 1 367 ? 2.807 -16.922 -26.625 1 91.69 367 PHE A O 1
ATOM 2954 N N . MET A 1 368 ? 1.23 -16.453 -25.125 1 91.75 368 MET A N 1
ATOM 2955 C CA . MET A 1 368 ? 1.159 -17.844 -24.719 1 91.75 368 MET A CA 1
ATOM 2956 C C . MET A 1 368 ? 0.577 -18.719 -25.828 1 91.75 368 MET A C 1
ATOM 2958 O O . MET A 1 368 ? 0.982 -19.859 -26 1 91.75 368 MET A O 1
ATOM 2962 N N . GLY A 1 369 ? -0.43 -18.156 -26.562 1 92.94 369 GLY A N 1
ATOM 2963 C CA . GLY A 1 369 ? -0.943 -18.891 -27.703 1 92.94 369 GLY A CA 1
ATOM 2964 C C . GLY A 1 369 ? 0.127 -19.203 -28.734 1 92.94 369 GLY A C 1
ATOM 2965 O O . GLY A 1 369 ? 0.221 -20.344 -29.203 1 92.94 369 GLY A O 1
ATOM 2966 N N . LEU A 1 370 ? 1 -18.266 -28.984 1 92.94 370 LEU A N 1
ATOM 2967 C CA . LEU A 1 370 ? 2.068 -18.453 -29.953 1 92.94 370 LEU A CA 1
ATOM 2968 C C . LEU A 1 370 ? 3.158 -19.359 -29.406 1 92.94 370 LEU A C 1
ATOM 2970 O O . LEU A 1 370 ? 3.695 -20.203 -30.125 1 92.94 370 LEU A O 1
ATOM 2974 N N . LEU A 1 371 ? 3.377 -19.203 -28.203 1 90.62 371 LEU A N 1
ATOM 2975 C CA . LEU A 1 371 ? 4.438 -20 -27.594 1 90.62 371 LEU A CA 1
ATOM 2976 C C . LEU A 1 371 ? 4.043 -21.469 -27.516 1 90.62 371 LEU A C 1
ATOM 2978 O O . LEU A 1 371 ? 4.812 -22.344 -27.906 1 90.62 371 LEU A O 1
ATOM 2982 N N . ILE A 1 372 ? 2.889 -21.734 -27.031 1 90.62 372 ILE A N 1
ATOM 2983 C CA . ILE A 1 372 ? 2.414 -23.109 -26.922 1 90.62 372 ILE A CA 1
ATOM 2984 C C . ILE A 1 372 ? 2.211 -23.703 -28.312 1 90.62 372 ILE A C 1
ATOM 2986 O O . ILE A 1 372 ? 2.588 -24.844 -28.578 1 90.62 372 ILE A O 1
ATOM 2990 N N . GLY A 1 373 ? 1.64 -22.875 -29.172 1 90.69 373 GLY A N 1
ATOM 2991 C CA . GLY A 1 373 ? 1.471 -23.312 -30.547 1 90.69 373 GLY A CA 1
ATOM 2992 C C . GLY A 1 373 ? 2.783 -23.656 -31.234 1 90.69 373 GLY A C 1
ATOM 2993 O O . GLY A 1 373 ? 2.873 -24.641 -31.969 1 90.69 373 GLY A O 1
ATOM 2994 N N . GLY A 1 374 ? 3.768 -22.859 -30.969 1 88.19 374 GLY A N 1
ATOM 2995 C CA . GLY A 1 374 ? 5.078 -23.094 -31.562 1 88.19 374 GLY A CA 1
ATOM 2996 C C . GLY A 1 374 ? 5.797 -24.281 -30.953 1 88.19 374 GLY A C 1
ATOM 2997 O O . GLY A 1 374 ? 6.438 -25.062 -31.672 1 88.19 374 GLY A O 1
ATOM 2998 N N . THR A 1 375 ? 5.688 -24.484 -29.719 1 86.94 375 THR A N 1
ATOM 2999 C CA . THR A 1 375 ? 6.363 -25.562 -29 1 86.94 375 THR A CA 1
ATOM 3000 C C . THR A 1 375 ? 5.801 -26.922 -29.422 1 86.94 375 THR A C 1
ATOM 3002 O O . THR A 1 375 ? 6.547 -27.891 -29.547 1 86.94 375 THR A O 1
ATOM 3005 N N . TYR A 1 376 ? 4.516 -27 -29.609 1 89.12 376 TYR A N 1
ATOM 3006 C CA . TYR A 1 376 ? 3.857 -28.25 -29.953 1 89.12 376 TYR A CA 1
ATOM 3007 C C . TYR A 1 376 ? 3.406 -28.266 -31.406 1 89.12 376 TYR A C 1
ATOM 3009 O O . TYR A 1 376 ? 2.422 -28.922 -31.75 1 89.12 376 TYR A O 1
ATOM 3017 N N . TYR A 1 377 ? 4.152 -27.578 -32.188 1 89.06 377 TYR A N 1
ATOM 3018 C CA . TYR A 1 377 ? 3.766 -27.422 -33.562 1 89.06 377 TYR A CA 1
ATOM 3019 C C . TYR A 1 377 ? 3.678 -28.766 -34.281 1 89.06 377 TYR A C 1
ATOM 3021 O O . TYR A 1 377 ? 4.648 -29.531 -34.281 1 89.06 377 TYR A O 1
ATOM 3029 N N . GLY A 1 378 ? 2.498 -29.125 -34.75 1 86.56 378 GLY A N 1
ATOM 3030 C CA . GLY A 1 378 ? 2.316 -30.297 -35.625 1 86.56 378 GLY A CA 1
ATOM 3031 C C . GLY A 1 378 ? 2.191 -31.594 -34.844 1 86.56 378 GLY A C 1
ATOM 3032 O O . GLY A 1 378 ? 2.195 -32.688 -35.438 1 86.56 378 GLY A O 1
ATOM 3033 N N . ILE A 1 379 ? 2.105 -31.594 -33.594 1 83.19 379 ILE A N 1
ATOM 3034 C CA . ILE A 1 379 ? 2.041 -32.812 -32.781 1 83.19 379 ILE A CA 1
ATOM 3035 C C . ILE A 1 379 ? 0.731 -33.531 -33.031 1 83.19 379 ILE A C 1
ATOM 3037 O O . ILE A 1 379 ? 0.667 -34.75 -32.938 1 83.19 379 ILE A O 1
ATOM 3041 N N . GLY A 1 380 ? -0.284 -32.844 -33.406 1 80.56 380 GLY A N 1
ATOM 3042 C CA . GLY A 1 380 ? -1.587 -33.469 -33.625 1 80.56 380 GLY A CA 1
ATOM 3043 C C . GLY A 1 380 ? -1.636 -34.281 -34.906 1 80.56 380 GLY A C 1
ATOM 3044 O O . GLY A 1 380 ? -2.512 -35.125 -35.094 1 80.56 380 GLY A O 1
ATOM 3045 N N . SER A 1 381 ? -0.712 -34.094 -35.781 1 75.56 381 SER A N 1
ATOM 3046 C CA . SER A 1 381 ? -0.737 -34.781 -37.062 1 75.56 381 SER A CA 1
ATOM 3047 C C . SER A 1 381 ? 0.213 -35.969 -37.062 1 75.56 381 SER A C 1
ATOM 3049 O O . SER A 1 381 ? 0.357 -36.656 -38.094 1 75.56 381 SER A O 1
ATOM 3051 N N . THR A 1 382 ? 0.76 -36.25 -36 1 69.31 382 THR A N 1
ATOM 3052 C CA . THR A 1 382 ? 1.793 -37.281 -36 1 69.31 382 THR A CA 1
ATOM 3053 C C . THR A 1 382 ? 1.169 -38.688 -35.906 1 69.31 382 THR A C 1
ATOM 3055 O O . THR A 1 382 ? -0.046 -38.812 -35.75 1 69.31 382 THR A O 1
ATOM 3058 N N . GLN A 1 383 ? 1.998 -39.75 -36.031 1 64.88 383 GLN A N 1
ATOM 3059 C CA . GLN A 1 383 ? 1.792 -41.125 -36.438 1 64.88 383 GLN A CA 1
ATOM 3060 C C . GLN A 1 383 ? 1.178 -41.938 -35.312 1 64.88 383 GLN A C 1
ATOM 3062 O O . GLN A 1 383 ? 0.872 -43.125 -35.469 1 64.88 383 GLN A O 1
ATOM 3067 N N . GLY A 1 384 ? 0.828 -41.312 -34.188 1 69.25 384 GLY A N 1
ATOM 3068 C CA . GLY A 1 384 ? 0.05 -42.062 -33.219 1 69.25 384 GLY A CA 1
ATOM 3069 C C . GLY A 1 384 ? 0.906 -42.906 -32.281 1 69.25 384 GLY A C 1
ATOM 3070 O O . GLY A 1 384 ? 0.468 -43.938 -31.797 1 69.25 384 GLY A O 1
ATOM 3071 N N . THR A 1 385 ? 2.264 -42.594 -32.125 1 76.94 385 THR A N 1
ATOM 3072 C CA . THR A 1 385 ? 3.119 -43.312 -31.172 1 76.94 385 THR A CA 1
ATOM 3073 C C . THR A 1 385 ? 2.797 -42.906 -29.734 1 76.94 385 THR A C 1
ATOM 3075 O O . THR A 1 385 ? 2.023 -41.969 -29.5 1 76.94 385 THR A O 1
ATOM 3078 N N . TYR A 1 386 ? 3.385 -43.719 -28.812 1 77.12 386 TYR A N 1
ATOM 3079 C CA . TYR A 1 38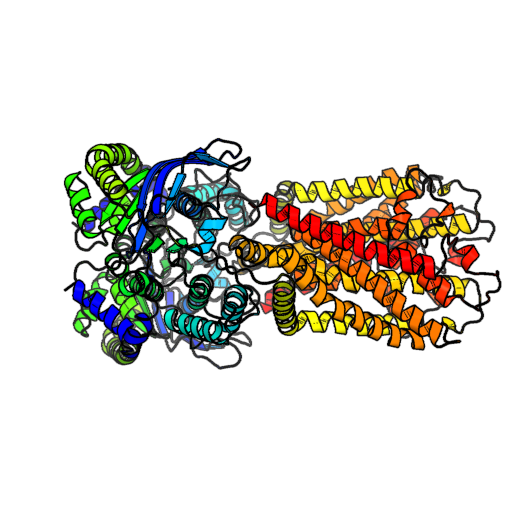6 ? 3.176 -43.438 -27.406 1 77.12 386 TYR A CA 1
ATOM 3080 C C . TYR A 1 386 ? 3.766 -42.062 -27.031 1 77.12 386 TYR A C 1
ATOM 3082 O O . TYR A 1 386 ? 3.201 -41.344 -26.203 1 77.12 386 TYR A O 1
ATOM 3090 N N . VAL A 1 387 ? 4.887 -41.781 -27.609 1 77.38 387 VAL A N 1
ATOM 3091 C CA . VAL A 1 387 ? 5.539 -40.5 -27.344 1 77.38 387 VAL A CA 1
ATOM 3092 C C . VAL A 1 387 ? 4.637 -39.344 -27.797 1 77.38 387 VAL A C 1
ATOM 3094 O O . VAL A 1 387 ? 4.531 -38.344 -27.109 1 77.38 387 VAL A O 1
ATOM 3097 N N . ASP A 1 388 ? 3.961 -39.562 -28.906 1 81.69 388 ASP A N 1
ATOM 3098 C CA . ASP A 1 388 ? 3.045 -38.531 -29.422 1 81.69 388 ASP A CA 1
ATOM 3099 C C . ASP A 1 388 ? 1.846 -38.344 -28.484 1 81.69 388 ASP A C 1
ATOM 3101 O O . ASP A 1 388 ? 1.391 -37.25 -28.25 1 81.69 388 ASP A O 1
ATOM 3105 N N . TYR A 1 389 ? 1.373 -39.5 -28.016 1 83.31 389 TYR A N 1
ATOM 3106 C CA . TYR A 1 389 ? 0.252 -39.469 -27.078 1 83.31 389 TYR A CA 1
ATOM 3107 C C . TYR A 1 389 ? 0.627 -38.719 -25.797 1 83.31 389 TYR A C 1
ATOM 3109 O O . TYR A 1 389 ? -0.135 -37.875 -25.312 1 83.31 389 TYR A O 1
ATOM 3117 N N . SER A 1 390 ? 1.805 -39.062 -25.25 1 82.5 390 SER A N 1
ATOM 3118 C CA . SER A 1 390 ? 2.25 -38.438 -24 1 82.5 390 SER A CA 1
ATOM 3119 C C . SER A 1 390 ? 2.422 -36.938 -24.172 1 82.5 390 SER A C 1
ATOM 3121 O O . SER A 1 390 ? 2.051 -36.156 -23.281 1 82.5 390 SER A O 1
ATOM 3123 N N . SER A 1 391 ? 2.936 -36.5 -25.266 1 85.94 391 SER A N 1
ATOM 3124 C CA . SER A 1 391 ? 3.109 -35.094 -25.547 1 85.94 391 SER A CA 1
ATOM 3125 C C . SER A 1 391 ? 1.766 -34.406 -25.719 1 85.94 391 SER A C 1
ATOM 3127 O O . SER A 1 391 ? 1.601 -33.25 -25.297 1 85.94 391 SER A O 1
ATOM 3129 N N . MET A 1 392 ? 0.816 -35.062 -26.359 1 89.31 392 MET A N 1
ATOM 3130 C CA . MET A 1 392 ? -0.512 -34.5 -26.516 1 89.31 392 MET A CA 1
ATOM 3131 C C . MET A 1 392 ? -1.218 -34.344 -25.172 1 89.31 392 MET A C 1
ATOM 3133 O O . MET A 1 392 ? -1.815 -33.312 -24.891 1 89.31 392 MET A O 1
ATOM 3137 N N . ALA A 1 393 ? -1.134 -35.406 -24.375 1 88.75 393 ALA A N 1
ATOM 3138 C CA . ALA A 1 393 ? -1.727 -35.344 -23.031 1 88.75 393 ALA A CA 1
ATOM 3139 C C . ALA A 1 393 ? -1.086 -34.25 -22.203 1 88.75 393 ALA A C 1
ATOM 3141 O O . ALA A 1 393 ? -1.775 -33.531 -21.469 1 88.75 393 ALA A O 1
ATOM 3142 N N . GLY A 1 394 ? 0.237 -34.125 -22.344 1 89.81 394 GLY A N 1
ATOM 3143 C CA . GLY A 1 394 ? 0.95 -33.062 -21.656 1 89.81 394 GLY A CA 1
ATOM 3144 C C . GLY A 1 394 ? 0.539 -31.672 -22.125 1 89.81 394 GLY A C 1
ATOM 3145 O O . GLY A 1 394 ? 0.4 -30.766 -21.312 1 89.81 394 GLY A O 1
ATOM 3146 N N . LEU A 1 395 ? 0.351 -31.516 -23.359 1 92.44 395 LEU A N 1
ATOM 3147 C CA . LEU A 1 395 ? -0.099 -30.25 -23.906 1 92.44 395 LEU A CA 1
ATOM 3148 C C . LEU A 1 395 ? -1.47 -29.875 -23.359 1 92.44 395 LEU A C 1
ATOM 3150 O O . LEU A 1 395 ? -1.683 -28.734 -22.938 1 92.44 395 LEU A O 1
ATOM 3154 N N . LEU A 1 396 ? -2.387 -30.828 -23.375 1 93.75 396 LEU A N 1
ATOM 3155 C CA . LEU A 1 396 ? -3.748 -30.562 -22.938 1 93.75 396 LEU A CA 1
ATOM 3156 C C . LEU A 1 396 ? -3.768 -30.172 -21.453 1 93.75 396 LEU A C 1
ATOM 3158 O O . LEU A 1 396 ? -4.496 -29.25 -21.062 1 93.75 396 LEU A O 1
ATOM 3162 N N . PHE A 1 397 ? -2.982 -30.828 -20.688 1 93.56 397 PHE A N 1
ATOM 3163 C CA . PHE A 1 397 ? -2.92 -30.469 -19.266 1 93.56 397 PHE A CA 1
ATOM 3164 C C . PHE A 1 397 ? -2.285 -29.109 -19.078 1 93.56 397 PHE A C 1
ATOM 3166 O O . PHE A 1 397 ? -2.746 -28.312 -18.266 1 93.56 397 PHE A O 1
ATOM 3173 N N . PHE A 1 398 ? -1.26 -28.875 -19.797 1 93.19 398 PHE A N 1
ATOM 3174 C CA . PHE A 1 398 ? -0.591 -27.578 -19.734 1 93.19 398 PHE A CA 1
ATOM 3175 C C . PHE A 1 398 ? -1.551 -26.453 -20.094 1 93.19 398 PHE A C 1
ATOM 3177 O O . PHE A 1 398 ? -1.491 -25.375 -19.516 1 93.19 398 PHE A O 1
ATOM 3184 N N . LEU A 1 399 ? -2.344 -26.703 -21.047 1 94.56 399 LEU A N 1
ATOM 3185 C CA . LEU A 1 399 ? -3.34 -25.719 -21.453 1 94.56 399 LEU A CA 1
ATOM 3186 C C . LEU A 1 399 ? -4.293 -25.422 -20.297 1 94.56 399 LEU A C 1
ATOM 3188 O O . LEU A 1 399 ? -4.652 -24.266 -20.062 1 94.56 399 LEU A O 1
ATOM 3192 N N . CYS A 1 400 ? -4.719 -26.453 -19.594 1 95.12 400 CYS A N 1
ATOM 3193 C CA . CYS A 1 400 ? -5.598 -26.25 -18.438 1 95.12 400 CYS A CA 1
ATOM 3194 C C . CYS A 1 400 ? -4.91 -25.422 -17.359 1 95.12 400 CYS A C 1
ATOM 3196 O O . CYS A 1 400 ? -5.531 -24.531 -16.766 1 95.12 400 CYS A O 1
ATOM 3198 N N . MET A 1 401 ? -3.686 -25.719 -17.172 1 93.19 401 MET A N 1
ATOM 3199 C CA . MET A 1 401 ? -2.916 -24.953 -16.188 1 93.19 401 MET A CA 1
ATOM 3200 C C . MET A 1 401 ? -2.785 -23.5 -16.609 1 93.19 401 MET A C 1
ATOM 3202 O O . MET A 1 401 ? -2.996 -22.594 -15.789 1 93.19 401 MET A O 1
ATOM 3206 N N . ASN A 1 402 ? -2.445 -23.312 -17.844 1 93.69 402 ASN A N 1
ATOM 3207 C CA . ASN A 1 402 ? -2.27 -21.953 -18.375 1 93.69 402 ASN A CA 1
ATOM 3208 C C . ASN A 1 402 ? -3.557 -21.141 -18.266 1 93.69 402 ASN A C 1
ATOM 3210 O O . ASN A 1 402 ? -3.531 -19.984 -17.859 1 93.69 402 ASN A O 1
ATOM 3214 N N . MET A 1 403 ? -4.613 -21.766 -18.656 1 94.5 403 MET A N 1
ATOM 3215 C CA . MET A 1 403 ? -5.895 -21.062 -18.625 1 94.5 403 MET A CA 1
ATOM 3216 C C . MET A 1 403 ? -6.289 -20.734 -17.188 1 94.5 403 MET A C 1
ATOM 3218 O O . MET A 1 403 ? -6.824 -19.641 -16.922 1 94.5 403 MET A O 1
ATOM 3222 N N . THR A 1 404 ? -6.055 -21.625 -16.312 1 94.25 404 THR A N 1
ATOM 3223 C CA . THR A 1 404 ? -6.375 -21.375 -14.914 1 94.25 404 THR A CA 1
ATOM 3224 C C . THR A 1 404 ? -5.527 -20.234 -14.352 1 94.25 404 THR A C 1
ATOM 3226 O O . THR A 1 404 ? -6.059 -19.297 -13.742 1 94.25 404 THR A O 1
ATOM 3229 N N . PHE A 1 405 ? -4.238 -20.219 -14.625 1 92.69 405 PHE A N 1
ATOM 3230 C CA . PHE A 1 405 ? -3.336 -19.219 -14.094 1 92.69 405 PHE A CA 1
ATOM 3231 C C . PHE A 1 405 ? -3.623 -17.844 -14.711 1 92.69 405 PHE A C 1
ATOM 3233 O O . PHE A 1 405 ? -3.598 -16.828 -14.016 1 92.69 405 PHE A O 1
ATOM 3240 N N . SER A 1 406 ? -3.895 -17.844 -15.961 1 91 406 SER A N 1
ATOM 3241 C CA . SER A 1 406 ? -4.098 -16.594 -16.688 1 91 406 SER A CA 1
ATOM 3242 C C . SER A 1 406 ? -5.344 -15.875 -16.203 1 91 406 SER A C 1
ATOM 3244 O O . SER A 1 406 ? -5.445 -14.648 -16.328 1 91 406 SER A O 1
ATOM 3246 N N . SER A 1 407 ? -6.246 -16.609 -15.648 1 91.75 407 SER A N 1
ATOM 3247 C CA . SER A 1 407 ? -7.484 -15.992 -15.195 1 91.75 407 SER A CA 1
ATOM 3248 C C . SER A 1 407 ? -7.473 -15.766 -13.688 1 91.75 407 SER A C 1
ATOM 3250 O O . SER A 1 407 ? -8.172 -14.883 -13.188 1 91.75 407 SER A O 1
ATOM 3252 N N . LEU A 1 408 ? -6.719 -16.469 -12.984 1 92.38 408 LEU A N 1
ATOM 3253 C CA . LEU A 1 408 ? -6.727 -16.438 -11.531 1 92.38 408 LEU A CA 1
ATOM 3254 C C . LEU A 1 408 ? -5.871 -15.297 -11 1 92.38 408 LEU A C 1
ATOM 3256 O O . LEU A 1 408 ? -6.336 -14.484 -10.195 1 92.38 408 LEU A O 1
ATOM 3260 N N . PHE A 1 409 ? -4.727 -15.125 -11.414 1 89.81 409 PHE A N 1
ATOM 3261 C CA . PHE A 1 409 ? -3.725 -14.297 -10.758 1 89.81 409 PHE A CA 1
ATOM 3262 C C . PHE A 1 409 ? -4.012 -12.82 -10.992 1 89.81 409 PHE A C 1
ATOM 3264 O O . PHE A 1 409 ? -3.812 -11.992 -10.094 1 89.81 409 PHE A O 1
ATOM 3271 N N . PRO A 1 410 ? -4.562 -12.43 -12.102 1 84.81 410 PRO A N 1
ATOM 3272 C CA . PRO A 1 410 ? -4.867 -11.008 -12.266 1 84.81 410 PRO A CA 1
ATOM 3273 C C . PRO A 1 410 ? -5.938 -10.516 -11.297 1 84.81 410 PRO A C 1
ATOM 3275 O O . PRO A 1 410 ? -6.02 -9.312 -11.023 1 84.81 410 PRO A O 1
ATOM 3278 N N . VAL A 1 411 ? -6.707 -11.406 -10.766 1 87.69 411 VAL A N 1
ATOM 3279 C CA . VAL A 1 411 ? -7.848 -10.953 -9.977 1 87.69 411 VAL A CA 1
ATOM 3280 C C . VAL A 1 411 ? -7.582 -11.211 -8.492 1 87.69 411 VAL A C 1
ATOM 3282 O O . VAL A 1 411 ? -8.344 -10.75 -7.637 1 87.69 411 VAL A O 1
ATOM 3285 N N . VAL A 1 412 ? -6.484 -11.789 -8.203 1 88.56 412 VAL A N 1
ATOM 3286 C CA . VAL A 1 412 ? -6.227 -12.219 -6.832 1 88.56 412 VAL A CA 1
ATOM 3287 C C . VAL A 1 412 ? -6.109 -10.992 -5.926 1 88.56 412 VAL A C 1
ATOM 3289 O O . VAL A 1 412 ? -6.543 -11.031 -4.77 1 88.56 412 VAL A O 1
ATOM 3292 N N . LEU A 1 413 ? -5.59 -9.867 -6.438 1 84.06 413 LEU A N 1
ATOM 3293 C CA . LEU A 1 413 ? -5.371 -8.703 -5.586 1 84.06 413 LEU A CA 1
ATOM 3294 C C . LEU A 1 413 ? -6.461 -7.656 -5.797 1 84.06 413 LEU A C 1
ATOM 3296 O O . LEU A 1 413 ? -6.41 -6.57 -5.219 1 84.06 413 LEU A O 1
ATOM 3300 N N . GLN A 1 414 ? -7.414 -7.988 -6.555 1 80.56 414 GLN A N 1
ATOM 3301 C CA . GLN A 1 414 ? -8.422 -7 -6.93 1 80.56 414 GLN A CA 1
ATOM 3302 C C . GLN A 1 414 ? -9.211 -6.531 -5.711 1 80.56 414 GLN A C 1
ATOM 3304 O O . GLN A 1 414 ? -9.398 -5.328 -5.516 1 80.56 414 GLN A O 1
ATOM 3309 N N . PHE A 1 415 ? -9.648 -7.402 -4.914 1 81.12 415 PHE A N 1
ATOM 3310 C CA . PHE A 1 415 ? -10.477 -7.027 -3.775 1 81.12 415 PHE A CA 1
ATOM 3311 C C . PHE A 1 415 ? -9.625 -6.48 -2.637 1 81.12 415 PHE A C 1
ATOM 3313 O O . PHE A 1 415 ? -10.062 -5.605 -1.89 1 81.12 415 PHE A O 1
ATOM 3320 N N . ALA A 1 416 ? -8.43 -6.949 -2.594 1 78.69 416 ALA A N 1
ATOM 3321 C CA . ALA A 1 416 ? -7.559 -6.469 -1.524 1 78.69 416 ALA A CA 1
ATOM 3322 C C . ALA A 1 416 ? -7.211 -4.996 -1.72 1 78.69 416 ALA A C 1
ATOM 3324 O O . ALA A 1 416 ? -7.105 -4.242 -0.749 1 78.69 416 ALA A O 1
ATOM 3325 N N . THR A 1 417 ? -7.109 -4.559 -2.891 1 79.88 417 THR A N 1
ATOM 3326 C CA . THR A 1 417 ? -6.723 -3.186 -3.184 1 79.88 417 THR A CA 1
ATOM 3327 C C . THR A 1 417 ? -7.926 -2.25 -3.088 1 79.88 417 THR A C 1
ATOM 3329 O O . THR A 1 417 ? -7.77 -1.052 -2.85 1 79.88 417 THR A O 1
ATOM 3332 N N . GLU A 1 418 ? -9.125 -2.82 -3.246 1 84.5 418 GLU A N 1
ATOM 3333 C CA . GLU A 1 418 ? -10.32 -1.986 -3.24 1 84.5 418 GLU A CA 1
ATOM 3334 C C . GLU A 1 418 ? -11.109 -2.16 -1.943 1 84.5 418 GLU A C 1
ATOM 3336 O O . GLU A 1 418 ? -12.219 -1.648 -1.813 1 84.5 418 GLU A O 1
ATOM 3341 N N . ARG A 1 419 ? -10.562 -2.818 -1.108 1 83.75 419 ARG A N 1
ATOM 3342 C CA . ARG A 1 419 ? -11.258 -3.168 0.126 1 83.75 419 ARG A CA 1
ATOM 3343 C C . ARG A 1 419 ? -11.68 -1.918 0.893 1 83.75 419 ARG A C 1
ATOM 3345 O O . ARG A 1 419 ? -12.82 -1.817 1.354 1 83.75 419 ARG A O 1
ATOM 3352 N N . ASP A 1 420 ? -10.828 -0.966 0.987 1 83.44 420 ASP A N 1
ATOM 3353 C CA . ASP A 1 420 ? -11.109 0.234 1.77 1 83.44 420 ASP A CA 1
ATOM 3354 C C . ASP A 1 420 ? -12.242 1.046 1.144 1 83.44 420 ASP A C 1
ATOM 3356 O O . ASP A 1 420 ? -13.086 1.595 1.855 1 83.44 420 ASP A O 1
ATOM 3360 N N . VAL A 1 421 ? -12.219 1.14 -0.111 1 89.12 421 VAL A N 1
ATOM 3361 C CA . VAL A 1 421 ? -13.273 1.869 -0.807 1 89.12 421 VAL A CA 1
ATOM 3362 C C . VAL A 1 421 ? -14.609 1.151 -0.621 1 89.12 421 VAL A C 1
ATOM 3364 O O . VAL A 1 421 ? -15.641 1.79 -0.375 1 89.12 421 VAL A O 1
ATOM 3367 N N . PHE A 1 422 ? -14.586 -0.187 -0.679 1 88.69 422 PHE A N 1
ATOM 3368 C CA . PHE A 1 422 ? -15.789 -0.992 -0.511 1 88.69 422 PHE A CA 1
ATOM 3369 C C . PHE A 1 422 ? -16.375 -0.818 0.889 1 88.69 422 PHE A C 1
ATOM 3371 O O . PHE A 1 422 ? -17.562 -0.586 1.047 1 88.69 422 PHE A O 1
ATOM 3378 N N . LEU A 1 423 ? -15.508 -0.864 1.846 1 83.5 423 LEU A N 1
ATOM 3379 C CA . LEU A 1 423 ? -15.961 -0.761 3.229 1 83.5 423 LEU A CA 1
ATOM 3380 C C . LEU A 1 423 ? -16.531 0.625 3.512 1 83.5 423 LEU A C 1
ATOM 3382 O O . LEU A 1 423 ? -17.547 0.755 4.203 1 83.5 423 LEU A O 1
ATOM 3386 N N . ARG A 1 424 ? -15.891 1.579 2.979 1 85.5 424 ARG A N 1
ATOM 3387 C CA . ARG A 1 424 ? -16.375 2.943 3.17 1 85.5 424 ARG A CA 1
ATOM 3388 C C . ARG A 1 424 ? -17.75 3.131 2.539 1 85.5 424 ARG A C 1
ATOM 3390 O O . ARG A 1 424 ? -18.656 3.678 3.17 1 85.5 424 ARG A O 1
ATOM 3397 N N . GLU A 1 425 ? -17.891 2.646 1.324 1 88.62 425 GLU A N 1
ATOM 3398 C CA . GLU A 1 425 ? -19.141 2.832 0.601 1 88.62 425 GLU A CA 1
ATOM 3399 C C . GLU A 1 425 ? -20.266 1.979 1.2 1 88.62 425 GLU A C 1
ATOM 3401 O O . GLU A 1 425 ? -21.422 2.398 1.235 1 88.62 425 GLU A O 1
ATOM 3406 N N . GLU A 1 426 ? -19.922 0.86 1.584 1 85.56 426 GLU A N 1
ATOM 3407 C CA . GLU A 1 426 ? -20.906 -0.009 2.205 1 85.56 426 GLU A CA 1
ATOM 3408 C C . GLU A 1 426 ? -21.344 0.533 3.564 1 85.56 426 GLU A C 1
ATOM 3410 O O . GLU A 1 426 ? -22.516 0.43 3.934 1 85.56 426 GLU A O 1
ATOM 3415 N N . ASN A 1 427 ? -20.422 1.07 4.289 1 80.19 427 ASN A N 1
ATOM 3416 C CA . ASN A 1 427 ? -20.75 1.672 5.578 1 80.19 427 ASN A CA 1
ATOM 3417 C C . ASN A 1 427 ? -21.656 2.889 5.414 1 80.19 427 ASN A C 1
ATOM 3419 O O . ASN A 1 427 ? -22.438 3.209 6.309 1 80.19 427 ASN A O 1
ATOM 3423 N N . SER A 1 428 ? -21.453 3.504 4.293 1 82.69 428 SER A N 1
ATOM 3424 C CA . SER A 1 428 ? -22.328 4.629 3.99 1 82.69 428 SER A CA 1
ATOM 3425 C C . SER A 1 428 ? -23.672 4.145 3.43 1 82.69 428 SER A C 1
ATOM 3427 O O . SER A 1 428 ? -24.5 4.957 3.031 1 82.69 428 SER A O 1
ATOM 3429 N N . LYS A 1 429 ? -23.859 2.76 3.312 1 84.06 429 LYS A N 1
ATOM 3430 C CA . LYS A 1 429 ? -25.094 2.102 2.891 1 84.06 429 LYS A CA 1
ATOM 3431 C C . LYS A 1 429 ? -25.5 2.531 1.479 1 84.06 429 LYS A C 1
ATOM 3433 O O . LYS A 1 429 ? -26.656 2.834 1.222 1 84.06 429 LYS A O 1
ATOM 3438 N N . LEU A 1 430 ? -24.516 2.635 0.663 1 87.88 430 LEU A N 1
ATOM 3439 C CA . LEU A 1 430 ? -24.781 2.992 -0.725 1 87.88 430 LEU A CA 1
ATOM 3440 C C . LEU A 1 430 ? -25.344 1.798 -1.495 1 87.88 430 LEU A C 1
ATOM 3442 O O . LEU A 1 430 ? -26.234 1.954 -2.332 1 87.88 430 LEU A O 1
ATOM 3446 N N . TYR A 1 431 ? -24.766 0.656 -1.247 1 90.94 431 TYR A N 1
ATOM 3447 C CA . TYR A 1 431 ? -25.203 -0.586 -1.882 1 90.94 431 TYR A CA 1
ATOM 3448 C C . TYR A 1 431 ? -24.969 -1.777 -0.958 1 90.94 431 TYR A C 1
ATOM 3450 O O . TYR A 1 431 ? -24.406 -1.627 0.13 1 90.94 431 TYR A O 1
ATOM 3458 N N . THR A 1 432 ? -25.469 -2.855 -1.42 1 90.38 432 THR A N 1
ATOM 3459 C CA . THR A 1 432 ? -25.312 -4.066 -0.625 1 90.38 432 THR A CA 1
ATOM 3460 C C . THR A 1 432 ? -24.062 -4.832 -1.05 1 90.38 432 THR A C 1
ATOM 3462 O O . THR A 1 432 ? -23.547 -4.625 -2.15 1 90.38 432 THR A O 1
ATOM 3465 N N . THR A 1 433 ? -23.641 -5.664 -0.133 1 91 433 THR A N 1
ATOM 3466 C CA . THR A 1 433 ? -22.469 -6.484 -0.411 1 91 433 THR A CA 1
ATOM 3467 C C . THR A 1 433 ? -22.719 -7.402 -1.604 1 91 433 THR A C 1
ATOM 3469 O O . THR A 1 433 ? -21.828 -7.625 -2.424 1 91 433 THR A O 1
ATOM 3472 N N . PHE A 1 434 ? -23.891 -7.895 -1.729 1 92.62 434 PHE A N 1
ATOM 3473 C CA . PHE A 1 434 ? -24.266 -8.789 -2.824 1 92.62 434 PHE A CA 1
ATOM 3474 C C . PHE A 1 434 ? -24.188 -8.062 -4.16 1 92.62 434 PHE A C 1
ATOM 3476 O O . PHE A 1 434 ? -23.641 -8.594 -5.133 1 92.62 434 PHE A O 1
ATOM 3483 N N . SER A 1 435 ? -24.703 -6.844 -4.223 1 93.62 435 SER A N 1
ATOM 3484 C CA . SER A 1 435 ? -24.672 -6.066 -5.457 1 93.62 435 SER A CA 1
ATOM 3485 C C . SER A 1 435 ? -23.25 -5.738 -5.875 1 93.62 435 SER A C 1
ATOM 3487 O O . SER A 1 435 ? -22.922 -5.758 -7.066 1 93.62 435 SER A O 1
ATOM 3489 N N . TYR A 1 436 ? -22.484 -5.449 -4.863 1 93.06 436 TYR A N 1
ATOM 3490 C CA . TYR A 1 436 ? -21.094 -5.152 -5.152 1 93.06 436 TYR A CA 1
ATOM 3491 C C . TYR A 1 436 ? -20.375 -6.367 -5.73 1 93.06 436 TYR A C 1
ATOM 3493 O O . TYR A 1 436 ? -19.703 -6.27 -6.762 1 93.06 436 TYR A O 1
ATOM 3501 N N . PHE A 1 437 ? -20.562 -7.512 -5.094 1 92.62 437 PHE A N 1
ATOM 3502 C CA . PHE A 1 437 ? -19.891 -8.742 -5.508 1 92.62 437 PHE A CA 1
ATOM 3503 C C . PHE A 1 437 ? -20.328 -9.141 -6.91 1 92.62 437 PHE A C 1
ATOM 3505 O O . PHE A 1 437 ? -19.5 -9.5 -7.746 1 92.62 437 PHE A O 1
ATOM 3512 N N . MET A 1 438 ? -21.578 -9.102 -7.176 1 92.62 438 MET A N 1
ATOM 3513 C CA . MET A 1 438 ? -22.109 -9.492 -8.477 1 92.62 438 MET A CA 1
ATOM 3514 C C . MET A 1 438 ? -21.656 -8.523 -9.562 1 92.62 438 MET A C 1
ATOM 3516 O O . MET A 1 438 ? -21.312 -8.953 -10.672 1 92.62 438 MET A O 1
ATOM 3520 N N . GLY A 1 439 ? -21.672 -7.25 -9.258 1 91.62 439 GLY A N 1
ATOM 3521 C CA . GLY A 1 439 ? -21.219 -6.266 -10.219 1 91.62 439 GLY A CA 1
ATOM 3522 C C . GLY A 1 439 ? -19.766 -6.457 -10.625 1 91.62 439 GLY A C 1
ATOM 3523 O O . GLY A 1 439 ? -19.438 -6.398 -11.805 1 91.62 439 GLY A O 1
ATOM 3524 N N . LYS A 1 440 ? -18.984 -6.746 -9.656 1 88.25 440 LYS A N 1
ATOM 3525 C CA . LYS A 1 440 ? -17.547 -6.926 -9.922 1 88.25 440 LYS A CA 1
ATOM 3526 C C . LYS A 1 440 ? -17.281 -8.25 -10.633 1 88.25 440 LYS A C 1
ATOM 3528 O O . LYS A 1 440 ? -16.406 -8.328 -11.5 1 88.25 440 LYS A O 1
ATOM 3533 N N . SER A 1 441 ? -18 -9.242 -10.25 1 87.19 441 SER A N 1
ATOM 3534 C CA . SER A 1 441 ? -17.844 -10.555 -10.859 1 87.19 441 SER A CA 1
ATOM 3535 C C . SER A 1 441 ? -18.219 -10.531 -12.336 1 87.19 441 SER A C 1
ATOM 3537 O O . SER A 1 441 ? -17.578 -11.195 -13.156 1 87.19 441 SER A O 1
ATOM 3539 N N . PHE A 1 442 ? -19.156 -9.742 -12.688 1 82.75 442 PHE A N 1
ATOM 3540 C CA . PHE A 1 442 ? -19.656 -9.68 -14.062 1 82.75 442 PHE A CA 1
ATOM 3541 C C . PHE A 1 442 ? -18.656 -8.969 -14.969 1 82.75 442 PHE A C 1
ATOM 3543 O O . PHE A 1 442 ? -18.547 -9.289 -16.156 1 82.75 442 PHE A O 1
ATOM 3550 N N . VAL A 1 443 ? -17.938 -8.094 -14.43 1 84.38 443 VAL A N 1
ATOM 3551 C CA . VAL A 1 443 ? -17.016 -7.281 -15.227 1 84.38 443 VAL A CA 1
ATOM 3552 C C . VAL A 1 443 ? -15.867 -8.148 -15.734 1 84.38 443 VAL A C 1
ATOM 3554 O O . VAL A 1 443 ? -15.297 -7.887 -16.797 1 84.38 443 VAL A O 1
ATOM 3557 N N . GLU A 1 444 ? -15.578 -9.195 -15.047 1 85.44 444 GLU A N 1
ATOM 3558 C CA . GLU A 1 444 ? -14.453 -10.055 -15.406 1 85.44 444 GLU A CA 1
ATOM 3559 C C . GLU A 1 444 ? -14.867 -11.078 -16.453 1 85.44 444 GLU A C 1
ATOM 3561 O O . GLU A 1 444 ? -14.016 -11.633 -17.156 1 85.44 444 GLU A O 1
ATOM 3566 N N . ILE A 1 445 ? -16.125 -11.336 -16.625 1 86.81 445 ILE A N 1
ATOM 3567 C CA . ILE A 1 445 ? -16.641 -12.422 -17.453 1 86.81 445 ILE A CA 1
ATOM 3568 C C . ILE A 1 445 ? -16.25 -12.188 -18.906 1 86.81 445 ILE A C 1
ATOM 3570 O O . ILE A 1 445 ? -15.742 -13.086 -19.578 1 86.81 445 ILE A O 1
ATOM 3574 N N . PRO A 1 446 ? -16.344 -10.992 -19.406 1 86.75 446 PRO A N 1
ATOM 3575 C CA . PRO A 1 446 ? -15.953 -10.789 -20.812 1 86.75 446 PRO A CA 1
ATOM 3576 C C . PRO A 1 446 ? -14.477 -11.109 -21.062 1 86.75 446 PRO A C 1
ATOM 3578 O O . PRO A 1 446 ? -14.133 -11.641 -22.125 1 86.75 446 PRO A O 1
ATOM 3581 N N . PHE A 1 447 ? -13.664 -10.859 -20.219 1 86.81 447 PHE A N 1
ATOM 3582 C CA . PHE A 1 447 ? -12.242 -11.148 -20.391 1 86.81 447 PHE A CA 1
ATOM 3583 C C . PHE A 1 447 ? -11.977 -12.648 -20.312 1 86.81 447 PHE A C 1
ATOM 3585 O O . PHE A 1 447 ? -11.117 -13.172 -21.016 1 86.81 447 PHE A O 1
ATOM 3592 N N . CYS A 1 448 ? -12.719 -13.273 -19.422 1 90.44 448 CYS A N 1
ATOM 3593 C CA . CYS A 1 448 ? -12.586 -14.719 -19.297 1 90.44 448 CYS A CA 1
ATOM 3594 C C . CYS A 1 448 ? -13.125 -15.43 -20.531 1 90.44 448 CYS A C 1
ATOM 3596 O O . CYS A 1 448 ? -12.789 -16.594 -20.797 1 90.44 448 CYS A O 1
ATOM 3598 N N . LEU A 1 449 ? -13.953 -14.695 -21.281 1 91.81 449 LEU A N 1
ATOM 3599 C CA . LEU A 1 449 ? -14.5 -15.266 -22.5 1 91.81 449 LEU A CA 1
ATOM 3600 C C . LEU A 1 449 ? -13.586 -14.984 -23.688 1 91.81 449 LEU A C 1
ATOM 3602 O O . LEU A 1 449 ? -13.25 -15.891 -24.453 1 91.81 449 LEU A O 1
ATOM 3606 N N . ILE A 1 450 ? -13.031 -13.859 -23.766 1 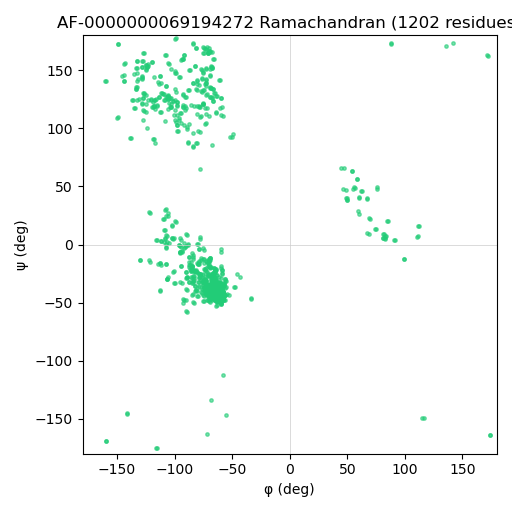93.5 450 ILE A N 1
ATOM 3607 C CA . ILE A 1 450 ? -12.344 -13.398 -24.969 1 93.5 450 ILE A CA 1
ATOM 3608 C C . ILE A 1 450 ? -10.906 -13.93 -24.984 1 93.5 450 ILE A C 1
ATOM 3610 O O . ILE A 1 450 ? -10.43 -14.422 -26 1 93.5 450 ILE A O 1
ATOM 3614 N N . THR A 1 451 ? -10.234 -13.898 -23.906 1 93 451 THR A N 1
ATOM 3615 C CA . THR A 1 451 ? -8.812 -14.211 -23.875 1 93 451 THR A CA 1
ATOM 3616 C C . THR A 1 451 ? -8.578 -15.68 -24.234 1 93 451 THR A C 1
ATOM 3618 O O . THR A 1 451 ? -7.691 -16 -25.031 1 93 451 THR A O 1
ATOM 3621 N N . PRO A 1 452 ? -9.375 -16.609 -23.656 1 94.44 452 PRO A N 1
ATOM 3622 C CA . PRO A 1 452 ? -9.148 -18 -24.047 1 94.44 452 PRO A CA 1
ATOM 3623 C C . PRO A 1 452 ? -9.508 -18.266 -25.516 1 94.44 452 PRO A C 1
ATOM 3625 O O . PRO A 1 452 ? -8.875 -19.094 -26.156 1 94.44 452 PRO A O 1
ATOM 3628 N N . ILE A 1 453 ? -10.484 -17.609 -26 1 95.44 453 ILE A N 1
ATOM 3629 C CA . ILE A 1 453 ? -10.867 -17.781 -27.406 1 95.44 453 ILE A CA 1
ATOM 3630 C C . ILE A 1 453 ? -9.719 -17.359 -28.312 1 95.44 453 ILE A C 1
ATOM 3632 O O . ILE A 1 453 ? -9.344 -18.094 -29.234 1 95.44 453 ILE A O 1
ATOM 3636 N N . ILE A 1 454 ? -9.125 -16.25 -28.031 1 94.69 454 ILE A N 1
ATOM 3637 C CA . ILE A 1 454 ? -8.008 -15.758 -28.828 1 94.69 454 ILE A CA 1
ATOM 3638 C C . ILE A 1 454 ? -6.836 -16.734 -28.734 1 94.69 454 ILE A C 1
ATOM 3640 O O . ILE A 1 454 ? -6.273 -17.141 -29.75 1 94.69 454 ILE A O 1
ATOM 3644 N N . GLN A 1 455 ? -6.512 -17.109 -27.609 1 95.19 455 GLN A N 1
ATOM 3645 C CA . GLN A 1 455 ? -5.375 -18.016 -27.391 1 95.19 455 GLN A CA 1
ATOM 3646 C C . GLN A 1 455 ? -5.605 -19.359 -28.062 1 95.19 455 GLN A C 1
ATOM 3648 O O . GLN A 1 455 ? -4.719 -19.875 -28.75 1 95.19 455 GLN A O 1
ATOM 3653 N N . GLU A 1 456 ? -6.824 -19.953 -27.891 1 95.38 456 GLU A N 1
ATOM 3654 C CA . GLU A 1 456 ? -7.125 -21.281 -28.422 1 95.38 456 GLU A CA 1
ATOM 3655 C C . GLU A 1 456 ? -7.227 -21.25 -29.953 1 95.38 456 GLU A C 1
ATOM 3657 O O . GLU A 1 456 ? -6.871 -22.219 -30.609 1 95.38 456 GLU A O 1
ATOM 3662 N N . LEU A 1 457 ? -7.715 -20.219 -30.469 1 93.88 457 LEU A N 1
ATOM 3663 C CA . LEU A 1 457 ? -7.824 -20.125 -31.922 1 93.88 457 LEU A CA 1
ATOM 3664 C C . LEU A 1 457 ? -6.441 -20.109 -32.562 1 93.88 457 LEU A C 1
ATOM 3666 O O . LEU A 1 457 ? -6.262 -20.656 -33.656 1 93.88 457 LEU A O 1
ATOM 3670 N N . ILE A 1 458 ? -5.516 -19.547 -31.953 1 94.69 458 ILE A N 1
ATOM 3671 C CA . ILE A 1 458 ? -4.152 -19.484 -32.469 1 94.69 458 ILE A CA 1
ATOM 3672 C C . ILE A 1 458 ? -3.49 -20.859 -32.312 1 94.69 458 ILE A C 1
ATOM 3674 O O . ILE A 1 458 ? -3.021 -21.438 -33.312 1 94.69 458 ILE A O 1
ATOM 3678 N N . LEU A 1 459 ? -3.617 -21.391 -31.156 1 94.69 459 LEU A N 1
ATOM 3679 C CA . LEU A 1 459 ? -2.863 -22.594 -30.875 1 94.69 459 LEU A CA 1
ATOM 3680 C C . LEU A 1 459 ? -3.529 -23.812 -31.5 1 94.69 459 LEU A C 1
ATOM 3682 O O . LEU A 1 459 ? -2.855 -24.781 -31.859 1 94.69 459 LEU A O 1
ATOM 3686 N N . TYR A 1 460 ? -4.828 -23.797 -31.734 1 93.94 460 TYR A N 1
ATOM 3687 C CA . TYR A 1 460 ? -5.582 -24.938 -32.219 1 93.94 460 TYR A CA 1
ATOM 3688 C C . TYR A 1 460 ? -5.082 -25.359 -33.594 1 93.94 460 TYR A C 1
ATOM 3690 O O . TYR A 1 460 ? -4.844 -26.547 -33.844 1 93.94 460 TYR A O 1
ATOM 3698 N N . TRP A 1 461 ? -4.801 -24.438 -34.406 1 92.38 461 TRP A N 1
ATOM 3699 C CA . TRP A 1 461 ? -4.41 -24.719 -35.781 1 92.38 461 TRP A CA 1
ATOM 3700 C C . TRP A 1 461 ? -2.908 -24.953 -35.875 1 92.38 461 TRP A C 1
ATOM 3702 O O . TRP A 1 461 ? -2.455 -25.75 -36.719 1 92.38 461 TRP A O 1
ATOM 3712 N N . MET A 1 462 ? -2.168 -24.344 -35.094 1 92.81 462 MET A N 1
ATOM 3713 C CA . MET A 1 462 ? -0.721 -24.531 -35.094 1 92.81 462 MET A CA 1
ATOM 3714 C C . MET A 1 462 ? -0.355 -25.938 -34.625 1 92.81 462 MET A C 1
ATOM 3716 O O . MET A 1 462 ? 0.505 -26.594 -35.219 1 92.81 462 MET A O 1
ATOM 3720 N N . VAL A 1 463 ? -1.053 -26.406 -33.625 1 92 463 VAL A N 1
ATOM 3721 C CA . VAL A 1 463 ? -0.763 -27.719 -33.062 1 92 463 VAL A CA 1
ATOM 3722 C C . VAL A 1 463 ? -1.383 -28.812 -33.906 1 92 463 VAL A C 1
ATOM 3724 O O . VAL A 1 463 ? -0.849 -29.922 -34 1 92 463 VAL A O 1
ATOM 3727 N N . GLY A 1 464 ? -2.385 -28.5 -34.625 1 90.88 464 GLY A N 1
ATOM 3728 C CA . GLY A 1 464 ? -3.105 -29.484 -35.406 1 90.88 464 GLY A CA 1
ATOM 3729 C C . GLY A 1 464 ? -4.023 -30.359 -34.562 1 90.88 464 GLY A C 1
ATOM 3730 O O . GLY A 1 464 ? -3.992 -31.594 -34.688 1 90.88 464 GLY A O 1
ATOM 3731 N N . LEU A 1 465 ? -4.828 -29.75 -33.719 1 92.44 465 LEU A N 1
ATOM 3732 C CA . LEU A 1 465 ? -5.77 -30.484 -32.875 1 92.44 465 LEU A CA 1
ATOM 3733 C C . LEU A 1 465 ? -6.918 -31.047 -33.719 1 92.44 465 LEU A C 1
ATOM 3735 O O . LEU A 1 465 ? -6.988 -30.812 -34.906 1 92.44 465 LEU A O 1
ATOM 3739 N N . ASN A 1 466 ? -7.676 -31.875 -33.062 1 88.81 466 ASN A N 1
ATOM 3740 C CA . ASN A 1 466 ? -8.734 -32.594 -33.75 1 88.81 466 ASN A CA 1
ATOM 3741 C C . ASN A 1 466 ? -9.742 -31.656 -34.375 1 88.81 466 ASN A C 1
ATOM 3743 O O . ASN A 1 466 ? -10.453 -30.938 -33.688 1 88.81 466 ASN A O 1
ATOM 3747 N N . HIS A 1 467 ? -9.766 -31.609 -35.688 1 86.31 467 HIS A N 1
ATOM 3748 C CA . HIS A 1 467 ? -10.695 -30.734 -36.406 1 86.31 467 HIS A CA 1
ATOM 3749 C C . HIS A 1 467 ? -11.602 -31.516 -37.344 1 86.31 467 HIS A C 1
ATOM 3751 O O . HIS A 1 467 ? -12.008 -31.016 -38.375 1 86.31 467 HIS A O 1
ATOM 3757 N N . MET A 1 468 ? -11.82 -32.75 -37 1 84.31 468 MET A N 1
ATOM 3758 C CA . MET A 1 468 ? -12.656 -33.594 -37.812 1 84.31 468 MET A CA 1
ATOM 3759 C C . MET A 1 468 ? -14.055 -33.031 -38 1 84.31 468 MET A C 1
ATOM 3761 O O . MET A 1 468 ? -14.648 -33.094 -39.062 1 84.31 468 MET A O 1
ATOM 3765 N N . ASN A 1 469 ? -14.586 -32.469 -36.844 1 88.19 469 ASN A N 1
ATOM 3766 C CA . ASN A 1 469 ? -15.891 -31.812 -36.844 1 88.19 469 ASN A CA 1
ATOM 3767 C C . ASN A 1 469 ? -15.844 -30.453 -36.156 1 88.19 469 ASN A C 1
ATOM 3769 O O . ASN A 1 469 ? -15.062 -30.266 -35.219 1 88.19 469 ASN A O 1
ATOM 3773 N N . GLY A 1 470 ? -16.578 -29.516 -36.688 1 89.31 470 GLY A N 1
ATOM 3774 C CA . GLY A 1 470 ? -16.656 -28.203 -36.094 1 89.31 470 GLY A CA 1
ATOM 3775 C C . GLY A 1 470 ? -17.109 -28.219 -34.656 1 89.31 470 GLY A C 1
ATOM 3776 O O . GLY A 1 470 ? -16.734 -27.359 -33.844 1 89.31 470 GLY A O 1
ATOM 3777 N N . GLY A 1 471 ? -17.922 -29.203 -34.312 1 91.81 471 GLY A N 1
ATOM 3778 C CA . GLY A 1 471 ? -18.406 -29.344 -32.969 1 91.81 471 GLY A CA 1
ATOM 3779 C C . GLY A 1 471 ? -17.297 -29.609 -31.953 1 91.81 471 GLY A C 1
ATOM 3780 O O . GLY A 1 471 ? -17.359 -29.141 -30.828 1 91.81 471 GLY A O 1
ATOM 3781 N N . ILE A 1 472 ? -16.281 -30.344 -32.406 1 93.62 472 ILE A N 1
ATOM 3782 C CA . ILE A 1 472 ? -15.148 -30.672 -31.531 1 93.62 472 ILE A CA 1
ATOM 3783 C C . ILE A 1 472 ? -14.352 -29.406 -31.234 1 93.62 472 ILE A C 1
ATOM 3785 O O . ILE A 1 472 ? -13.914 -29.203 -30.094 1 93.62 472 ILE A O 1
ATOM 3789 N N . VAL A 1 473 ? -14.242 -28.547 -32.219 1 94.44 473 VAL A N 1
ATOM 3790 C CA . VAL A 1 473 ? -13.5 -27.297 -32.062 1 94.44 473 VAL A CA 1
ATOM 3791 C C . VAL A 1 473 ? -14.25 -26.375 -31.109 1 94.44 473 VAL A C 1
ATOM 3793 O O . VAL A 1 473 ? -13.656 -25.812 -30.188 1 94.44 473 VAL A O 1
ATOM 3796 N N . ILE A 1 474 ? -15.523 -26.266 -31.266 1 95.31 474 ILE A N 1
ATOM 3797 C CA . ILE A 1 474 ? -16.344 -25.375 -30.438 1 95.31 474 ILE A CA 1
ATOM 3798 C C . ILE A 1 474 ? -16.375 -25.906 -29 1 95.31 474 ILE A C 1
ATOM 3800 O O . ILE A 1 474 ? -16.344 -25.125 -28.047 1 95.31 474 ILE A O 1
ATOM 3804 N N . THR A 1 475 ? -16.469 -27.219 -28.859 1 95.5 475 THR A N 1
ATOM 3805 C CA . THR A 1 475 ? -16.484 -27.812 -27.531 1 95.5 475 THR A CA 1
ATOM 3806 C C . THR A 1 475 ? -15.164 -27.547 -26.812 1 95.5 475 THR A C 1
ATOM 3808 O O . THR A 1 475 ? -15.156 -27.281 -25.609 1 95.5 475 THR A O 1
ATOM 3811 N N . HIS A 1 476 ? -14.062 -27.656 -27.562 1 96.31 476 HIS A N 1
ATOM 3812 C CA . HIS A 1 476 ? -12.758 -27.359 -26.984 1 96.31 476 HIS A CA 1
ATOM 3813 C C . HIS A 1 476 ? -12.711 -25.938 -26.438 1 96.31 476 HIS A C 1
ATOM 3815 O O . HIS A 1 476 ? -12.266 -25.703 -25.312 1 96.31 476 HIS A O 1
ATOM 3821 N N . ILE A 1 477 ? -13.18 -25.016 -27.219 1 96.12 477 ILE A N 1
ATOM 3822 C CA . ILE A 1 477 ? -13.172 -23.609 -26.828 1 96.12 477 ILE A CA 1
ATOM 3823 C C . ILE A 1 477 ? -14.094 -23.391 -25.641 1 96.12 477 ILE A C 1
ATOM 3825 O O . ILE A 1 477 ? -13.758 -22.641 -24.719 1 96.12 477 ILE A O 1
ATOM 3829 N N . PHE A 1 478 ? -15.18 -24.031 -25.641 1 96.75 478 PHE A N 1
ATOM 3830 C CA . PHE A 1 478 ? -16.141 -23.922 -24.547 1 96.75 478 PHE A CA 1
ATOM 3831 C C . PHE A 1 478 ? -15.531 -24.406 -23.234 1 96.75 478 PHE A C 1
ATOM 3833 O O . PHE A 1 478 ? -15.688 -23.766 -22.203 1 96.75 478 PHE A O 1
ATOM 3840 N N . ILE A 1 479 ? -14.852 -25.531 -23.297 1 97.12 479 ILE A N 1
ATOM 3841 C CA . ILE A 1 479 ? -14.203 -26.078 -22.109 1 97.12 479 ILE A CA 1
ATOM 3842 C C . ILE A 1 479 ? -13.109 -25.125 -21.625 1 97.12 479 ILE A C 1
ATOM 3844 O O . ILE A 1 479 ? -12.93 -24.922 -20.422 1 97.12 479 ILE A O 1
ATOM 3848 N N . ALA A 1 480 ? -12.391 -24.547 -22.594 1 97 480 ALA A N 1
ATOM 3849 C CA . ALA A 1 480 ? -11.352 -23.578 -22.266 1 97 480 ALA A CA 1
ATOM 3850 C C . ALA A 1 480 ? -11.945 -22.375 -21.516 1 97 480 ALA A C 1
ATOM 3852 O O . ALA A 1 480 ? -11.383 -21.922 -20.516 1 97 480 ALA A O 1
ATOM 3853 N N . VAL A 1 481 ? -13.023 -21.922 -21.953 1 96.69 481 VAL A N 1
ATOM 3854 C CA . VAL A 1 481 ? -13.703 -20.781 -21.344 1 96.69 481 VAL A CA 1
ATOM 3855 C C . VAL A 1 481 ? -14.156 -21.156 -19.938 1 96.69 481 VAL A C 1
ATOM 3857 O O . VAL A 1 481 ? -14 -20.375 -19 1 96.69 481 VAL A O 1
ATOM 3860 N N . LEU A 1 482 ? -14.695 -22.344 -19.781 1 97.19 482 LEU A N 1
ATOM 3861 C CA . LEU A 1 482 ? -15.148 -22.797 -18.484 1 97.19 482 LEU A CA 1
ATOM 3862 C C . LEU A 1 482 ? -13.984 -22.922 -17.5 1 97.19 482 LEU A C 1
ATOM 3864 O O . LEU A 1 482 ? -14.125 -22.625 -16.312 1 97.19 482 LEU A O 1
ATOM 3868 N N . THR A 1 483 ? -12.859 -23.406 -18.016 1 97.19 483 THR A N 1
ATOM 3869 C CA . THR A 1 483 ? -11.656 -23.516 -17.203 1 97.19 483 THR A CA 1
ATOM 3870 C C . THR A 1 483 ? -11.195 -22.141 -16.734 1 97.19 483 THR A C 1
ATOM 3872 O O . THR A 1 483 ? -10.812 -21.953 -15.578 1 97.19 483 THR A O 1
ATOM 3875 N N . CYS A 1 484 ? -11.281 -21.188 -17.609 1 96.31 484 CYS A N 1
ATOM 3876 C CA . CYS A 1 484 ? -10.914 -19.828 -17.266 1 96.31 484 CYS A CA 1
ATOM 3877 C C . CYS A 1 484 ? -11.867 -19.25 -16.219 1 96.31 484 CYS A C 1
ATOM 3879 O O . CYS A 1 484 ? -11.438 -18.562 -15.297 1 96.31 484 CYS A O 1
ATOM 3881 N N . LEU A 1 485 ? -13.109 -19.531 -16.375 1 96.19 485 LEU A N 1
ATOM 3882 C CA . LEU A 1 485 ? -14.102 -19.047 -15.43 1 96.19 485 LEU A CA 1
ATOM 3883 C C . LEU A 1 485 ? -13.867 -19.641 -14.047 1 96.19 485 LEU A C 1
ATOM 3885 O O . LEU A 1 485 ? -14.008 -18.938 -13.039 1 96.19 485 LEU A O 1
ATOM 3889 N N . ASN A 1 486 ? -13.562 -20.891 -14.023 1 96.62 486 ASN A N 1
ATOM 3890 C CA . ASN A 1 486 ? -13.258 -21.531 -12.742 1 96.62 486 ASN A CA 1
ATOM 3891 C C . ASN A 1 486 ? -11.984 -20.953 -12.125 1 96.62 486 ASN A C 1
ATOM 3893 O O . ASN A 1 486 ? -11.93 -20.734 -10.906 1 96.62 486 ASN A O 1
ATOM 3897 N N . GLY A 1 487 ? -11 -20.766 -12.961 1 94.75 487 GLY A N 1
ATOM 3898 C CA . GLY A 1 487 ? -9.805 -20.109 -12.469 1 94.75 487 GLY A CA 1
ATOM 3899 C C . GLY A 1 487 ? -10.07 -18.734 -11.898 1 94.75 487 GLY A C 1
ATOM 3900 O O . GLY A 1 487 ? -9.562 -18.375 -10.836 1 94.75 487 GLY A O 1
ATOM 3901 N N . ASN A 1 488 ? -10.828 -17.969 -12.594 1 94.25 488 ASN A N 1
ATOM 3902 C CA . ASN A 1 488 ? -11.211 -16.641 -12.141 1 94.25 488 ASN A CA 1
ATOM 3903 C C . ASN A 1 488 ? -11.953 -16.688 -10.812 1 94.25 488 ASN A C 1
ATOM 3905 O O . ASN A 1 488 ? -11.742 -15.844 -9.945 1 94.25 488 ASN A O 1
ATOM 3909 N N . SER A 1 489 ? -12.805 -17.688 -10.68 1 94.44 489 SER A N 1
ATOM 3910 C CA . SER A 1 489 ? -13.562 -17.844 -9.445 1 94.44 489 SER A CA 1
ATOM 3911 C C . SER A 1 489 ? -12.648 -18.156 -8.273 1 94.44 489 SER A C 1
ATOM 3913 O O . SER A 1 489 ? -12.859 -17.688 -7.156 1 94.44 489 SER A O 1
ATOM 3915 N N . ILE A 1 490 ? -11.664 -18.969 -8.508 1 94.12 490 ILE A N 1
ATOM 3916 C CA . ILE A 1 490 ? -10.703 -19.297 -7.457 1 94.12 490 ILE A CA 1
ATOM 3917 C C . ILE A 1 490 ? -9.914 -18.047 -7.066 1 94.12 490 ILE A C 1
ATOM 3919 O O . ILE A 1 490 ? -9.672 -17.797 -5.883 1 94.12 490 ILE A O 1
ATOM 3923 N N . GLY A 1 491 ? -9.555 -17.312 -8.055 1 91.75 491 GLY A N 1
ATOM 3924 C CA . GLY A 1 491 ? -8.867 -16.062 -7.781 1 91.75 491 GLY A CA 1
ATOM 3925 C C . GLY A 1 491 ? -9.688 -15.086 -6.965 1 91.75 491 GLY A C 1
ATOM 3926 O O . GLY A 1 491 ? -9.18 -14.477 -6.016 1 91.75 491 GLY A O 1
ATOM 3927 N N . LEU A 1 492 ? -10.906 -14.945 -7.332 1 91.31 492 LEU A N 1
ATOM 3928 C CA . LEU A 1 492 ? -11.797 -14.055 -6.594 1 91.31 492 LEU A CA 1
ATOM 3929 C C . LEU A 1 492 ? -11.984 -14.539 -5.16 1 91.31 492 LEU A C 1
ATOM 3931 O O . LEU A 1 492 ? -12.031 -13.734 -4.23 1 91.31 492 LEU A O 1
ATOM 3935 N N . MET A 1 493 ? -12.133 -15.797 -5.051 1 92.25 493 MET A N 1
ATOM 3936 C CA . MET A 1 493 ? -12.281 -16.375 -3.715 1 92.25 493 MET A CA 1
ATOM 3937 C C . MET A 1 493 ? -11.055 -16.078 -2.857 1 92.25 493 MET A C 1
ATOM 3939 O O . MET A 1 493 ? -11.188 -15.672 -1.699 1 92.25 493 MET A O 1
ATOM 3943 N N . ALA A 1 494 ? -9.93 -16.266 -3.426 1 90.38 494 ALA A N 1
ATOM 3944 C CA . ALA A 1 494 ? -8.695 -15.977 -2.709 1 90.38 494 ALA A CA 1
ATOM 3945 C C . ALA A 1 494 ? -8.594 -14.5 -2.359 1 90.38 494 ALA A C 1
ATOM 3947 O O . ALA A 1 494 ? -8.164 -14.141 -1.259 1 90.38 494 ALA A O 1
ATOM 3948 N N . GLY A 1 495 ? -8.938 -13.664 -3.244 1 87.5 495 GLY A N 1
ATOM 3949 C CA . GLY A 1 495 ? -8.922 -12.227 -3.004 1 87.5 495 GLY A CA 1
ATOM 3950 C C . GLY A 1 495 ? -9.836 -11.805 -1.866 1 87.5 495 GLY A C 1
ATOM 3951 O O . GLY A 1 495 ? -9.508 -10.891 -1.108 1 87.5 495 GLY A O 1
ATOM 3952 N N . CYS A 1 496 ? -10.914 -12.477 -1.73 1 88.56 496 CYS A N 1
ATOM 3953 C CA . CYS A 1 496 ? -11.867 -12.148 -0.679 1 88.56 496 CYS A CA 1
ATOM 3954 C C . CYS A 1 496 ? -11.445 -12.75 0.653 1 88.56 496 CYS A C 1
ATOM 3956 O O . CYS A 1 496 ? -11.805 -12.242 1.716 1 88.56 496 CYS A O 1
ATOM 3958 N N . ALA A 1 497 ? -10.641 -13.75 0.583 1 87.81 497 ALA A N 1
ATOM 3959 C CA . ALA A 1 497 ? -10.281 -14.492 1.79 1 87.81 497 ALA A CA 1
ATOM 3960 C C . ALA A 1 497 ? -9.117 -13.82 2.514 1 87.81 497 ALA A C 1
ATOM 3962 O O . ALA A 1 497 ? -9.016 -13.891 3.742 1 87.81 497 ALA A O 1
ATOM 3963 N N . PHE A 1 498 ? -8.234 -13.211 1.758 1 81.88 498 PHE A N 1
ATOM 3964 C CA . PHE A 1 498 ? -7.043 -12.641 2.377 1 81.88 498 PHE A CA 1
ATOM 3965 C C . PHE A 1 498 ? -7.121 -11.117 2.398 1 81.88 498 PHE A C 1
ATOM 3967 O O . PHE A 1 498 ? -7.523 -10.5 1.412 1 81.88 498 PHE A O 1
ATOM 3974 N N . ASN A 1 499 ? -6.723 -10.578 3.568 1 74.94 499 ASN A N 1
ATOM 3975 C CA . ASN A 1 499 ? -6.699 -9.125 3.719 1 74.94 499 ASN A CA 1
ATOM 3976 C C . ASN A 1 499 ? -5.32 -8.555 3.408 1 74.94 499 ASN A C 1
ATOM 3978 O O . ASN A 1 499 ? -5.195 -7.379 3.055 1 74.94 499 ASN A O 1
ATOM 3982 N N . ASP A 1 500 ? -4.352 -9.438 3.441 1 78.75 500 ASP A N 1
ATOM 3983 C CA . ASP A 1 500 ? -2.971 -9.008 3.248 1 78.75 500 ASP A CA 1
ATOM 3984 C C . ASP A 1 500 ? -2.453 -9.43 1.875 1 78.75 500 ASP A C 1
ATOM 3986 O O . ASP A 1 500 ? -2.551 -10.602 1.501 1 78.75 500 ASP A O 1
ATOM 3990 N N . ILE A 1 501 ? -1.939 -8.43 1.179 1 81.94 501 ILE A N 1
ATOM 3991 C CA . ILE A 1 501 ? -1.465 -8.641 -0.184 1 81.94 501 ILE A CA 1
ATOM 3992 C C . ILE A 1 501 ? -0.319 -9.656 -0.18 1 81.94 501 ILE A C 1
ATOM 3994 O O . ILE A 1 501 ? -0.255 -10.531 -1.042 1 81.94 501 ILE A O 1
ATOM 3998 N N . LYS A 1 502 ? 0.577 -9.625 0.804 1 79.56 502 LYS A N 1
ATOM 3999 C CA . LYS A 1 502 ? 1.722 -10.523 0.868 1 79.56 502 LYS A CA 1
ATOM 4000 C C . LYS A 1 502 ? 1.276 -11.961 1.152 1 79.56 502 LYS A C 1
ATOM 4002 O O . LYS A 1 502 ? 1.797 -12.906 0.56 1 79.56 502 LYS A O 1
ATOM 4007 N N . ALA A 1 503 ? 0.292 -12.062 1.989 1 79.94 503 ALA A N 1
ATOM 4008 C CA . ALA A 1 503 ? -0.229 -13.391 2.324 1 79.94 503 ALA A CA 1
ATOM 4009 C C . ALA A 1 503 ? -0.951 -14.008 1.133 1 79.94 503 ALA A C 1
ATOM 4011 O O . ALA A 1 503 ? -0.769 -15.195 0.837 1 79.94 503 ALA A O 1
ATOM 4012 N N . ALA A 1 504 ? -1.683 -13.188 0.492 1 82.12 504 ALA A N 1
ATOM 4013 C CA . ALA A 1 504 ? -2.422 -13.688 -0.664 1 82.12 504 ALA A CA 1
ATOM 4014 C C . ALA A 1 504 ? -1.472 -14.164 -1.759 1 82.12 504 ALA A C 1
ATOM 4016 O O . ALA A 1 504 ? -1.653 -15.25 -2.318 1 82.12 504 ALA A O 1
ATOM 4017 N N . THR A 1 505 ? -0.456 -13.422 -2.002 1 83.06 505 THR A N 1
ATOM 4018 C CA . THR A 1 505 ? 0.473 -13.734 -3.082 1 83.06 505 THR A CA 1
ATOM 4019 C C . THR A 1 505 ? 1.338 -14.938 -2.725 1 83.06 505 THR A C 1
ATOM 4021 O O . THR A 1 505 ? 1.704 -15.727 -3.598 1 83.06 505 THR A O 1
ATOM 4024 N N . GLY A 1 506 ? 1.618 -15.102 -1.476 1 82.19 506 GLY A N 1
ATOM 4025 C CA . GLY A 1 506 ? 2.475 -16.203 -1.054 1 82.19 506 GLY A CA 1
ATOM 4026 C C . GLY A 1 506 ? 1.729 -17.5 -0.889 1 82.19 506 GLY A C 1
ATOM 4027 O O . GLY A 1 506 ? 2.266 -18.578 -1.189 1 82.19 506 GLY A O 1
ATOM 4028 N N . PHE A 1 507 ? 0.459 -17.422 -0.592 1 83.31 507 PHE A N 1
ATOM 4029 C CA . PHE A 1 507 ? -0.271 -18.625 -0.195 1 83.31 507 PHE A CA 1
ATOM 4030 C C . PHE A 1 507 ? -1.075 -19.172 -1.365 1 83.31 507 PHE A C 1
ATOM 4032 O O . PHE A 1 507 ? -1.241 -20.391 -1.489 1 83.31 507 PHE A O 1
ATOM 4039 N N . VAL A 1 508 ? -1.544 -18.344 -2.182 1 86.25 508 VAL A N 1
ATOM 4040 C CA . VAL A 1 508 ? -2.537 -18.766 -3.17 1 86.25 508 VAL A CA 1
ATOM 4041 C C . VAL A 1 508 ? -1.906 -19.734 -4.164 1 86.25 508 VAL A C 1
ATOM 4043 O O . VAL A 1 508 ? -2.451 -20.812 -4.426 1 86.25 508 VAL A O 1
ATOM 4046 N N . PRO A 1 509 ? -0.704 -19.438 -4.645 1 86.94 509 PRO A N 1
ATOM 4047 C CA . PRO A 1 509 ? -0.114 -20.391 -5.586 1 86.94 509 PRO A CA 1
ATOM 4048 C C . PRO A 1 509 ? 0.151 -21.75 -4.949 1 86.94 509 PRO A C 1
ATOM 4050 O O . PRO A 1 509 ? 0.001 -22.781 -5.609 1 86.94 509 PRO A O 1
ATOM 4053 N N . LEU A 1 510 ? 0.463 -21.75 -3.754 1 85.88 510 LEU A N 1
ATOM 4054 C CA . LEU A 1 510 ? 0.752 -23 -3.064 1 85.88 510 LEU A CA 1
ATOM 4055 C C . LEU A 1 510 ? -0.532 -23.766 -2.773 1 85.88 510 LEU A C 1
ATOM 4057 O O . LEU A 1 510 ? -0.55 -25 -2.836 1 85.88 510 LEU A O 1
ATOM 4061 N N . ALA A 1 511 ? -1.535 -23.031 -2.502 1 85.81 511 ALA A N 1
ATOM 4062 C CA . ALA A 1 511 ? -2.822 -23.656 -2.213 1 85.81 511 ALA A CA 1
ATOM 4063 C C . ALA A 1 511 ? -3.424 -24.266 -3.469 1 85.81 511 ALA A C 1
ATOM 4065 O O . ALA A 1 511 ? -4.27 -25.172 -3.383 1 85.81 511 ALA A O 1
ATOM 4066 N N . LEU A 1 512 ? -2.965 -23.859 -4.605 1 89.88 512 LEU A N 1
ATOM 4067 C CA . LEU A 1 512 ? -3.473 -24.375 -5.871 1 89.88 512 LEU A CA 1
ATOM 4068 C C . LEU A 1 512 ? -2.801 -25.688 -6.238 1 89.88 512 LEU A C 1
ATOM 4070 O O . LEU A 1 512 ? -3.348 -26.484 -7.012 1 89.88 512 LEU A O 1
ATOM 4074 N N . LEU A 1 513 ? -1.67 -25.953 -5.727 1 89.06 513 LEU A N 1
ATOM 4075 C CA . LEU A 1 513 ? -0.839 -27.078 -6.141 1 89.06 513 LEU A CA 1
ATOM 4076 C C . LEU A 1 513 ? -1.537 -28.406 -5.855 1 89.06 513 LEU A C 1
ATOM 4078 O O . LEU A 1 513 ? -1.549 -29.297 -6.707 1 89.06 513 LEU A O 1
ATOM 4082 N N . PRO A 1 514 ? -2.219 -28.5 -4.707 1 87.69 514 PRO A N 1
ATOM 4083 C CA . PRO A 1 514 ? -2.939 -29.766 -4.488 1 87.69 514 PRO A CA 1
ATOM 4084 C C . PRO A 1 514 ? -4.016 -30.016 -5.543 1 87.69 514 PRO A C 1
ATOM 4086 O O . PRO A 1 514 ? -4.25 -31.156 -5.93 1 87.69 514 PRO A O 1
ATOM 4089 N N . LEU A 1 515 ? -4.59 -29 -6.012 1 90.38 515 LEU A N 1
ATOM 4090 C CA . LEU A 1 515 ? -5.613 -29.141 -7.039 1 90.38 515 LEU A CA 1
ATOM 4091 C C . LEU A 1 515 ? -5.008 -29.641 -8.344 1 90.38 515 LEU A C 1
ATOM 4093 O O . LEU A 1 515 ? -5.66 -30.359 -9.109 1 90.38 515 LEU A O 1
ATOM 4097 N N . PHE A 1 516 ? -3.789 -29.312 -8.555 1 90 516 PHE A N 1
ATOM 4098 C CA . PHE A 1 516 ? -3.078 -29.797 -9.734 1 90 516 PHE A CA 1
ATOM 4099 C C . PHE A 1 516 ? -2.613 -31.234 -9.539 1 90 516 PHE A C 1
ATOM 4101 O O . PHE A 1 516 ? -2.693 -32.031 -10.461 1 90 516 PHE A O 1
ATOM 4108 N N . ALA A 1 517 ? -2.234 -31.5 -8.352 1 86.62 517 ALA A N 1
ATOM 4109 C CA . ALA A 1 517 ? -1.711 -32.844 -8.055 1 86.62 517 ALA A CA 1
ATOM 4110 C C . ALA A 1 517 ? -2.787 -33.906 -8.234 1 86.62 517 ALA A C 1
ATOM 4112 O O . ALA A 1 517 ? -2.506 -35 -8.711 1 86.62 517 ALA A O 1
ATOM 4113 N N . PHE A 1 518 ? -3.973 -33.562 -7.949 1 86.38 518 PHE A N 1
ATOM 4114 C CA . PHE A 1 518 ? -5.062 -34.531 -7.969 1 86.38 518 PHE A CA 1
ATOM 4115 C C . PHE A 1 518 ? -5.855 -34.406 -9.266 1 86.38 518 PHE A C 1
ATOM 4117 O O . PHE A 1 518 ? -7.004 -34.875 -9.336 1 86.38 518 PHE A O 1
ATOM 4124 N N . SER A 1 519 ? -5.242 -33.812 -10.25 1 86.12 519 SER A N 1
ATOM 4125 C CA . SER A 1 519 ? -5.945 -33.625 -11.508 1 86.12 519 SER A CA 1
ATOM 4126 C C . SER A 1 519 ? -5.984 -34.875 -12.344 1 86.12 519 SER A C 1
ATOM 4128 O O . SER A 1 519 ? -6.762 -35 -13.297 1 86.12 519 SER A O 1
ATOM 4130 N N . GLY A 1 520 ? -5.168 -35.906 -12.023 1 81 520 GLY A N 1
ATOM 4131 C CA . GLY A 1 520 ? -5.137 -37.156 -12.781 1 81 520 GLY A CA 1
ATOM 4132 C C . GLY A 1 520 ? -3.994 -37.219 -13.773 1 81 520 GLY A C 1
ATOM 4133 O O . GLY A 1 520 ? -3.715 -38.281 -14.336 1 81 520 GLY A O 1
ATOM 4134 N N . PHE A 1 521 ? -3.367 -36.156 -14.023 1 84.06 521 PHE A N 1
ATOM 4135 C CA . PHE A 1 521 ? -2.258 -36.125 -14.969 1 84.06 521 PHE A CA 1
ATOM 4136 C C . PHE A 1 521 ? -0.97 -36.594 -14.305 1 84.06 521 PHE A C 1
ATOM 4138 O O . PHE A 1 521 ? -0.203 -37.375 -14.891 1 84.06 521 PHE A O 1
ATOM 4145 N N . TYR A 1 522 ? -0.782 -36.188 -13.102 1 81.75 522 TYR A N 1
ATOM 4146 C CA . TYR A 1 522 ? 0.461 -36.5 -12.398 1 81.75 522 TYR A CA 1
ATOM 4147 C C . TYR A 1 522 ? 0.41 -37.875 -11.789 1 81.75 522 TYR A C 1
ATOM 4149 O O . TYR A 1 522 ? 1.45 -38.5 -11.523 1 81.75 522 TYR A O 1
ATOM 4157 N N . ALA A 1 523 ? -0.741 -38.219 -11.492 1 80.44 523 ALA A N 1
ATOM 4158 C CA . ALA A 1 523 ? -0.966 -39.562 -10.93 1 80.44 523 ALA A CA 1
ATOM 4159 C C . ALA A 1 523 ? -2.299 -40.125 -11.398 1 80.44 523 ALA A C 1
ATOM 4161 O O . ALA A 1 523 ? -3.27 -39.406 -11.578 1 80.44 523 ALA A O 1
ATOM 4162 N N . ASN A 1 524 ? -2.236 -41.406 -11.578 1 77.19 524 ASN A N 1
ATOM 4163 C CA . ASN A 1 524 ? -3.48 -42.062 -11.938 1 77.19 524 ASN A CA 1
ATOM 4164 C C . ASN A 1 524 ? -4.484 -42.031 -10.789 1 77.19 524 ASN A C 1
ATOM 4166 O O . ASN A 1 524 ? -4.172 -42.469 -9.672 1 77.19 524 ASN A O 1
ATOM 4170 N N . PRO A 1 525 ? -5.66 -41.562 -11.062 1 78.56 525 PRO A N 1
ATOM 4171 C CA . PRO A 1 525 ? -6.672 -41.406 -10.016 1 78.56 525 PRO A CA 1
ATOM 4172 C C . PRO A 1 525 ? -7.016 -42.719 -9.32 1 78.56 525 PRO A C 1
ATOM 4174 O O . PRO A 1 525 ? -7.461 -42.719 -8.172 1 78.56 525 PRO A O 1
ATOM 4177 N N . LYS A 1 526 ? -6.754 -43.781 -9.992 1 76 526 LYS A N 1
ATOM 4178 C CA . LYS A 1 526 ? -7.098 -45.094 -9.422 1 76 526 LYS A CA 1
ATOM 4179 C C . LYS A 1 526 ? -6.086 -45.5 -8.352 1 76 526 LYS A C 1
ATOM 4181 O O . LYS A 1 526 ? -6.348 -46.406 -7.566 1 76 526 LYS A O 1
ATOM 4186 N N . GLN A 1 527 ? -4.988 -44.781 -8.289 1 76.62 527 GLN A N 1
ATOM 4187 C CA . GLN A 1 527 ? -3.926 -45.125 -7.359 1 76.62 527 GLN A CA 1
ATOM 4188 C C . GLN A 1 527 ? -4.039 -44.344 -6.059 1 76.62 527 GLN A C 1
ATOM 4190 O O . GLN A 1 527 ? -3.289 -44.594 -5.113 1 76.62 527 GLN A O 1
ATOM 4195 N N . PHE A 1 528 ? -5.051 -43.469 -6.008 1 81.31 528 PHE A N 1
ATOM 4196 C CA . PHE A 1 528 ? -5.203 -42.688 -4.789 1 81.31 528 PHE A CA 1
ATOM 4197 C C . PHE A 1 528 ? -5.914 -43.469 -3.709 1 81.31 528 PHE A C 1
ATOM 4199 O O . PHE A 1 528 ? -6.883 -44.188 -3.992 1 81.31 528 PHE A O 1
ATOM 4206 N N . TYR A 1 529 ? -5.312 -43.375 -2.514 1 82.75 529 TYR A N 1
ATOM 4207 C CA . TYR A 1 529 ? -6.008 -44 -1.39 1 82.75 529 TYR A CA 1
ATOM 4208 C C . TYR A 1 529 ? -7.285 -43.25 -1.057 1 82.75 529 TYR A C 1
ATOM 4210 O O . TYR A 1 529 ? -7.359 -42.031 -1.248 1 82.75 529 TYR A O 1
ATOM 4218 N N . ASN A 1 530 ? -8.25 -43.938 -0.488 1 81.44 530 ASN A N 1
ATOM 4219 C CA . ASN A 1 530 ? -9.578 -43.375 -0.241 1 81.44 530 ASN A CA 1
ATOM 4220 C C . ASN A 1 530 ? -9.531 -42.25 0.788 1 81.44 530 ASN A C 1
ATOM 4222 O O . ASN A 1 530 ? -10.289 -41.281 0.697 1 81.44 530 ASN A O 1
ATOM 4226 N N . TRP A 1 531 ? -8.656 -42.25 1.707 1 83.81 531 TRP A N 1
ATOM 4227 C CA . TRP A 1 531 ? -8.648 -41.281 2.793 1 83.81 531 TRP A CA 1
ATOM 4228 C C . TRP A 1 531 ? -8.18 -39.906 2.295 1 83.81 531 TRP A C 1
ATOM 4230 O O . TRP A 1 531 ? -8.523 -38.875 2.875 1 83.81 531 TRP A O 1
ATOM 4240 N N . ILE A 1 532 ? -7.465 -39.812 1.159 1 86.62 532 ILE A N 1
ATOM 4241 C CA . ILE A 1 532 ? -6.98 -38.531 0.656 1 86.62 532 ILE A CA 1
ATOM 4242 C C . ILE A 1 532 ? -7.52 -38.281 -0.753 1 86.62 532 ILE A C 1
ATOM 4244 O O . ILE A 1 532 ? -7.566 -37.156 -1.223 1 86.62 532 ILE A O 1
ATOM 4248 N N . GLY A 1 533 ? -8.031 -39.312 -1.362 1 84.69 533 GLY A N 1
ATOM 4249 C CA . GLY A 1 533 ? -8.445 -39.281 -2.756 1 84.69 533 GLY A CA 1
ATOM 4250 C C . GLY A 1 533 ? -9.68 -38.406 -2.988 1 84.69 533 GLY A C 1
ATOM 4251 O O . GLY A 1 533 ? -9.938 -38 -4.113 1 84.69 533 GLY A O 1
ATOM 4252 N N . TRP A 1 534 ? -10.352 -38.031 -1.929 1 86.69 534 TRP A N 1
ATOM 4253 C CA . TRP A 1 534 ? -11.562 -37.25 -2.086 1 86.69 534 TRP A CA 1
ATOM 4254 C C . TRP A 1 534 ? -11.227 -35.844 -2.57 1 86.69 534 TRP A C 1
ATOM 4256 O O . TRP A 1 534 ? -12.07 -35.156 -3.145 1 86.69 534 TRP A O 1
ATOM 4266 N N . ILE A 1 535 ? -10 -35.406 -2.545 1 88.69 535 ILE A N 1
ATOM 4267 C CA . ILE A 1 535 ? -9.57 -34.062 -2.936 1 88.69 535 ILE A CA 1
ATOM 4268 C C . ILE A 1 535 ? -9.68 -33.906 -4.449 1 88.69 535 ILE A C 1
ATOM 4270 O O . ILE A 1 535 ? -9.914 -32.812 -4.953 1 88.69 535 ILE A O 1
ATOM 4274 N N . GLN A 1 536 ? -9.578 -35 -5.137 1 88.94 536 GLN A N 1
ATOM 4275 C CA . GLN A 1 536 ? -9.641 -34.938 -6.594 1 88.94 536 GLN A CA 1
ATOM 4276 C C . GLN A 1 536 ? -11.016 -34.469 -7.066 1 88.94 536 GLN A C 1
ATOM 4278 O O . GLN A 1 536 ? -11.125 -33.844 -8.125 1 88.94 536 GLN A O 1
ATOM 4283 N N . TYR A 1 537 ? -12.055 -34.656 -6.191 1 89 537 TYR A N 1
ATOM 4284 C CA . TYR A 1 537 ? -13.414 -34.312 -6.609 1 89 537 TYR A CA 1
ATOM 4285 C C . TYR A 1 537 ? -13.703 -32.844 -6.418 1 89 537 TYR A C 1
ATOM 4287 O O . TYR A 1 537 ? -14.68 -32.312 -6.969 1 89 537 TYR A O 1
ATOM 4295 N N . VAL A 1 538 ? -12.828 -32.188 -5.785 1 91.31 538 VAL A N 1
ATOM 4296 C CA . VAL A 1 538 ? -13.039 -30.75 -5.543 1 91.31 538 VAL A CA 1
ATOM 4297 C C . VAL A 1 538 ? -12.156 -29.938 -6.477 1 91.31 538 VAL A C 1
ATOM 4299 O O . VAL A 1 538 ? -12.266 -28.703 -6.527 1 91.31 538 VAL A O 1
ATOM 4302 N N . SER A 1 539 ? -11.406 -30.594 -7.332 1 92.69 539 SER A N 1
ATOM 4303 C CA . SER A 1 539 ? -10.484 -29.875 -8.211 1 92.69 539 SER A CA 1
ATOM 4304 C C . SER A 1 539 ? -11.109 -29.609 -9.57 1 92.69 539 SER A C 1
ATOM 4306 O O . SER A 1 539 ? -11.344 -30.531 -10.352 1 92.69 539 SER A O 1
ATOM 4308 N N . PRO A 1 540 ? -11.344 -28.359 -9.859 1 95.25 540 PRO A N 1
ATOM 4309 C CA . PRO A 1 540 ? -11.867 -28.047 -11.188 1 95.25 540 PRO A CA 1
ATOM 4310 C C . PRO A 1 540 ? -10.883 -28.391 -12.305 1 95.25 540 PRO A C 1
ATOM 4312 O O . PRO A 1 540 ? -11.289 -28.641 -13.445 1 95.25 540 PRO A O 1
ATOM 4315 N N . ILE A 1 541 ? -9.664 -28.5 -12.008 1 94.69 541 ILE A N 1
ATOM 4316 C CA . ILE A 1 541 ? -8.641 -28.781 -13 1 94.69 541 ILE A CA 1
ATOM 4317 C C . ILE A 1 541 ? -8.773 -30.234 -13.477 1 94.69 541 ILE A C 1
ATOM 4319 O O . ILE A 1 541 ? -8.539 -30.516 -14.656 1 94.69 541 ILE A O 1
ATOM 4323 N N . LYS A 1 542 ? -9.109 -31.109 -12.57 1 93.94 542 LYS A N 1
ATOM 4324 C CA . LYS A 1 542 ? -9.336 -32.5 -12.938 1 93.94 542 LYS A CA 1
ATOM 4325 C C . LYS A 1 542 ? -10.398 -32.625 -14.023 1 93.94 542 LYS A C 1
ATOM 4327 O O . LYS A 1 542 ? -10.18 -33.25 -15.055 1 93.94 542 LYS A O 1
ATOM 4332 N N . TYR A 1 543 ? -11.492 -31.938 -13.797 1 95.5 543 TYR A N 1
ATOM 4333 C CA . TYR A 1 543 ? -12.625 -32.062 -14.711 1 95.5 543 TYR A CA 1
ATOM 4334 C C . TYR A 1 543 ? -12.359 -31.312 -16 1 95.5 543 TYR A C 1
ATOM 4336 O O . TYR A 1 543 ? -12.844 -31.703 -17.078 1 95.5 543 TYR A O 1
ATOM 4344 N N . SER A 1 544 ? -11.594 -30.219 -15.93 1 96.5 544 SER A N 1
ATOM 4345 C CA . SER A 1 544 ? -11.172 -29.531 -17.156 1 96.5 544 SER A CA 1
ATOM 4346 C C . SER A 1 544 ? -10.289 -30.422 -18.016 1 96.5 544 SER A C 1
ATOM 4348 O O . SER A 1 544 ? -10.477 -30.516 -19.219 1 96.5 544 SER A O 1
ATOM 4350 N N . PHE A 1 545 ? -9.383 -31.078 -17.391 1 94.75 545 PHE A N 1
ATOM 4351 C CA . PHE A 1 545 ? -8.461 -31.969 -18.109 1 94.75 545 PHE A CA 1
ATOM 4352 C C . PHE A 1 545 ? -9.203 -33.156 -18.703 1 94.75 545 PHE A C 1
ATOM 4354 O O . PHE A 1 545 ? -8.984 -33.5 -19.859 1 94.75 545 PHE A O 1
ATOM 4361 N N . GLU A 1 546 ? -10.078 -33.75 -17.922 1 93.44 546 GLU A N 1
ATOM 4362 C CA . GLU A 1 546 ? -10.852 -34.875 -18.406 1 93.44 546 GLU A CA 1
ATOM 4363 C C . GLU A 1 546 ? -11.719 -34.5 -19.609 1 93.44 546 GLU A C 1
ATOM 4365 O O . GLU A 1 546 ? -11.766 -35.219 -20.609 1 93.44 546 GLU A O 1
ATOM 4370 N N . ALA A 1 547 ? -12.336 -33.344 -19.469 1 95.5 547 ALA A N 1
ATOM 4371 C CA . ALA A 1 547 ? -13.227 -32.906 -20.531 1 95.5 547 ALA A CA 1
ATOM 4372 C C . ALA A 1 547 ? -12.453 -32.594 -21.812 1 95.5 547 ALA A C 1
ATOM 4374 O O . ALA A 1 547 ? -12.828 -33 -22.891 1 95.5 547 ALA A O 1
ATOM 4375 N N . ILE A 1 548 ? -11.375 -31.906 -21.688 1 95.25 548 ILE A N 1
ATOM 4376 C CA . ILE A 1 548 ? -10.625 -31.469 -22.859 1 95.25 548 ILE A CA 1
ATOM 4377 C C . ILE A 1 548 ? -9.93 -32.656 -23.516 1 95.25 548 ILE A C 1
ATOM 4379 O O . ILE A 1 548 ? -9.828 -32.75 -24.75 1 95.25 548 ILE A O 1
ATOM 4383 N N . ALA A 1 549 ? -9.391 -33.594 -22.75 1 93.19 549 ALA A N 1
ATOM 4384 C CA . ALA A 1 549 ? -8.727 -34.781 -23.281 1 93.19 549 ALA A CA 1
ATOM 4385 C C . ALA A 1 549 ? -9.727 -35.688 -24.016 1 93.19 549 ALA A C 1
ATOM 4387 O O . ALA A 1 549 ? -9.445 -36.156 -25.125 1 93.19 549 ALA A O 1
ATOM 4388 N N . ARG A 1 550 ? -10.898 -35.906 -23.406 1 92.31 550 ARG A N 1
ATOM 4389 C CA . ARG A 1 550 ? -11.914 -36.75 -24.047 1 92.31 550 ARG A CA 1
ATOM 4390 C C . ARG A 1 550 ? -12.359 -36.125 -25.375 1 92.31 550 ARG A C 1
ATOM 4392 O O . ARG A 1 550 ? -12.648 -36.812 -26.328 1 92.31 550 ARG A O 1
ATOM 4399 N N . ASN A 1 551 ? -12.453 -34.781 -25.328 1 93.38 551 ASN A N 1
ATOM 4400 C CA . ASN A 1 551 ? -12.836 -34.094 -26.547 1 93.38 551 ASN A CA 1
ATOM 4401 C C . ASN A 1 551 ? -11.773 -34.219 -27.625 1 93.38 551 ASN A C 1
ATOM 4403 O O . ASN A 1 551 ? -12.102 -34.438 -28.797 1 93.38 551 ASN A O 1
ATOM 4407 N N . GLU A 1 552 ? -10.516 -34.156 -27.297 1 92.25 552 GLU A N 1
ATOM 4408 C CA . GLU A 1 552 ? -9.422 -34.188 -28.25 1 92.25 552 GLU A CA 1
ATOM 4409 C C . GLU A 1 552 ? -9.195 -35.625 -28.781 1 92.25 552 GLU A C 1
ATOM 4411 O O . GLU A 1 552 ? -8.914 -35.812 -29.953 1 92.25 552 GLU A O 1
ATOM 4416 N N . PHE A 1 553 ? -9.328 -36.656 -27.953 1 89.38 553 PHE A N 1
ATOM 4417 C CA . PHE A 1 553 ? -8.945 -38 -28.328 1 89.38 553 PHE A CA 1
ATOM 4418 C C . PHE A 1 553 ? -10.117 -38.75 -28.969 1 89.38 553 PHE A C 1
ATOM 4420 O O . PHE A 1 553 ? -10.016 -39.938 -29.266 1 89.38 553 PHE A O 1
ATOM 4427 N N . GLN A 1 554 ? -11.109 -37.938 -29.188 1 85.44 554 GLN A N 1
ATOM 4428 C CA . GLN A 1 554 ? -12.195 -38.562 -29.938 1 85.44 554 GLN A CA 1
ATOM 4429 C C . GLN A 1 554 ? -11.742 -38.969 -31.328 1 85.44 554 GLN A C 1
ATOM 4431 O O . GLN A 1 554 ? -11.117 -38.188 -32.062 1 85.44 554 GLN A O 1
ATOM 4436 N N . SER A 1 555 ? -11.945 -40.156 -31.688 1 77.56 555 SER A N 1
ATOM 4437 C CA . SER A 1 555 ? -11.711 -40.688 -33.031 1 77.56 555 SER A CA 1
ATOM 4438 C C . SER A 1 555 ? -10.219 -40.75 -33.344 1 77.56 555 SER A C 1
ATOM 4440 O O . SER A 1 555 ? -9.82 -40.656 -34.5 1 77.56 555 SER A O 1
ATOM 4442 N N . ARG A 1 556 ? -9.352 -40.5 -32.312 1 81.25 556 ARG A N 1
ATOM 4443 C CA . ARG A 1 556 ? -7.918 -40.688 -32.5 1 81.25 556 ARG A CA 1
ATOM 4444 C C . ARG A 1 556 ? -7.488 -42.062 -32.094 1 81.25 556 ARG A C 1
ATOM 4446 O O . ARG A 1 556 ? -8.008 -42.625 -31.109 1 81.25 556 ARG A O 1
ATOM 4453 N N . SER A 1 557 ? -6.785 -42.719 -32.938 1 75.88 557 SER A N 1
ATOM 4454 C CA . SER A 1 557 ? -6.316 -44.062 -32.594 1 75.88 557 SER A CA 1
ATOM 4455 C C . SER A 1 557 ? -4.801 -44.094 -32.469 1 75.88 557 SER A C 1
ATOM 4457 O O . SER A 1 557 ? -4.082 -43.438 -33.219 1 75.88 557 SER A O 1
ATOM 4459 N N . TYR A 1 558 ? -4.367 -44.594 -31.328 1 79.31 558 TYR A N 1
ATOM 4460 C CA . TYR A 1 558 ? -2.945 -44.781 -31.078 1 79.31 558 TYR A CA 1
ATOM 4461 C C . TYR A 1 558 ? -2.594 -46.281 -31.109 1 79.31 558 TYR A C 1
ATOM 4463 O O . TYR A 1 558 ? -3.479 -47.125 -31.062 1 79.31 558 TYR A O 1
ATOM 4471 N N . ASP A 1 559 ? -1.298 -46.562 -31.25 1 77.69 559 ASP A N 1
ATOM 4472 C CA . ASP A 1 559 ? -0.82 -47.906 -31.422 1 77.69 559 ASP A CA 1
ATOM 4473 C C . ASP A 1 559 ? -1.188 -48.781 -30.203 1 77.69 559 ASP A C 1
ATOM 4475 O O . ASP A 1 559 ? -1.46 -49.969 -30.344 1 77.69 559 ASP A O 1
ATOM 4479 N N . PHE A 1 560 ? -1.212 -48.188 -29.047 1 75.19 560 PHE A N 1
ATOM 4480 C CA . PHE A 1 560 ? -1.43 -48.938 -27.828 1 75.19 560 PHE A CA 1
ATOM 4481 C C . PHE A 1 560 ? -2.916 -49.031 -27.5 1 75.19 560 PHE A C 1
ATOM 4483 O O . PHE A 1 560 ? -3.307 -49.688 -26.531 1 75.19 560 PHE A O 1
ATOM 4490 N N . GLY A 1 561 ? -3.77 -48.469 -28.234 1 75.81 561 GLY A N 1
ATOM 4491 C CA . GLY A 1 561 ? -5.199 -48.562 -27.984 1 75.81 561 GLY A CA 1
ATOM 4492 C C . GLY A 1 561 ? -5.828 -47.219 -27.672 1 75.81 561 GLY A C 1
ATOM 4493 O O . GLY A 1 561 ? -5.422 -46.188 -28.219 1 75.81 561 GLY A O 1
ATOM 4494 N N . ASP A 1 562 ? -6.883 -47.344 -26.844 1 76.81 562 ASP A N 1
ATOM 4495 C CA . ASP A 1 562 ? -7.664 -46.156 -26.516 1 76.81 562 ASP A CA 1
ATOM 4496 C C . ASP A 1 562 ? -6.965 -45.281 -25.469 1 76.81 562 ASP A C 1
ATOM 4498 O O . ASP A 1 562 ? -6.734 -45.75 -24.344 1 76.81 562 ASP A O 1
ATOM 4502 N N . PRO A 1 563 ? -6.613 -44.031 -25.797 1 79.94 563 PRO A N 1
ATOM 4503 C CA . PRO A 1 563 ? -5.914 -43.156 -24.875 1 79.94 563 PRO A CA 1
ATOM 4504 C C . PRO A 1 563 ? -6.723 -42.875 -23.609 1 79.94 563 PRO A C 1
ATOM 4506 O O . PRO A 1 563 ? -6.145 -42.625 -22.547 1 79.94 563 PRO A O 1
ATOM 4509 N N . ASN A 1 564 ? -8.062 -42.906 -23.594 1 76.12 564 ASN A N 1
ATOM 4510 C CA . ASN A 1 564 ? -8.898 -42.625 -22.438 1 76.12 564 ASN A CA 1
ATOM 4511 C C . ASN A 1 564 ? -8.766 -43.688 -21.359 1 76.12 564 ASN A C 1
ATOM 4513 O O . ASN A 1 564 ? -8.93 -43.375 -20.172 1 76.12 564 ASN A O 1
ATOM 4517 N N . ASP A 1 565 ? -8.453 -44.844 -21.781 1 73.5 565 ASP A N 1
ATOM 4518 C CA . ASP A 1 565 ? -8.289 -45.938 -20.828 1 73.5 565 ASP A CA 1
ATOM 4519 C C . ASP A 1 565 ? -6.977 -45.812 -20.062 1 73.5 565 ASP A C 1
ATOM 4521 O O . ASP A 1 565 ? -6.906 -46.125 -18.875 1 73.5 565 ASP A O 1
ATOM 4525 N N . VAL A 1 566 ? -6.012 -45.25 -20.734 1 72.12 566 VAL A N 1
ATOM 4526 C CA . VAL A 1 566 ? -4.699 -45.062 -20.125 1 72.12 566 VAL A CA 1
ATOM 4527 C C . VAL A 1 566 ? -4.746 -43.938 -19.109 1 72.12 566 VAL A C 1
ATOM 4529 O O . VAL A 1 566 ? -4.094 -44.031 -18.062 1 72.12 566 VAL A O 1
ATOM 4532 N N . LEU A 1 567 ? -5.578 -43 -19.359 1 77.69 567 LEU A N 1
ATOM 4533 C CA . LEU A 1 567 ? -5.66 -41.844 -18.469 1 77.69 567 LEU A CA 1
ATOM 4534 C C . LEU A 1 567 ? -6.57 -42.125 -17.281 1 77.69 567 LEU A C 1
ATOM 4536 O O . LEU A 1 567 ? -6.512 -41.438 -16.266 1 77.69 567 LEU A O 1
ATOM 4540 N N . GLY A 1 568 ? -7.336 -43.156 -17.25 1 72.25 568 GLY A N 1
ATOM 4541 C CA . GLY A 1 568 ? -8.141 -43.594 -16.125 1 72.25 568 GLY A CA 1
ATOM 4542 C C . GLY A 1 568 ? -9.273 -42.656 -15.789 1 72.25 568 GLY A C 1
ATOM 4543 O O . GLY A 1 568 ? -9.547 -42.375 -14.617 1 72.25 568 GLY A O 1
ATOM 4544 N N . PHE A 1 569 ? -9.969 -42.094 -16.781 1 79.19 569 PHE A N 1
ATOM 4545 C CA . PHE A 1 569 ? -11.016 -41.125 -16.547 1 79.19 569 PHE A CA 1
ATOM 4546 C C . PHE A 1 569 ? -12.266 -41.781 -15.977 1 79.19 569 PHE A C 1
ATOM 4548 O O . PHE A 1 569 ? -12.602 -42.906 -16.375 1 79.19 569 PHE A O 1
ATOM 4555 N N . ASN A 1 570 ? -12.852 -41.156 -14.992 1 74.75 570 ASN A N 1
ATOM 4556 C CA . ASN A 1 570 ? -14 -41.688 -14.289 1 74.75 570 ASN A CA 1
ATOM 4557 C C . ASN A 1 570 ? -15.312 -41.188 -14.867 1 74.75 570 ASN A C 1
ATOM 4559 O O . ASN A 1 570 ? -16.328 -41.906 -14.844 1 74.75 570 ASN A O 1
ATOM 4563 N N . VAL A 1 571 ? -15.281 -39.938 -15.367 1 84.44 571 VAL A N 1
ATOM 4564 C CA . VAL A 1 571 ? -16.547 -39.312 -15.766 1 84.44 571 VAL A CA 1
ATOM 4565 C C . VAL A 1 571 ? -16.516 -38.969 -17.25 1 84.44 571 VAL A C 1
ATOM 4567 O O . VAL A 1 571 ? -15.445 -38.906 -17.859 1 84.44 571 VAL A O 1
ATOM 4570 N N . GLY A 1 572 ? -17.656 -38.844 -17.859 1 87.56 572 GLY A N 1
ATOM 4571 C CA . GLY A 1 572 ? -17.766 -38.469 -19.266 1 87.56 572 GLY A CA 1
ATOM 4572 C C . GLY A 1 572 ? -17.484 -37 -19.531 1 87.56 572 GLY A C 1
ATOM 4573 O O . GLY A 1 572 ? -17.281 -36.219 -18.609 1 87.56 572 GLY A O 1
ATOM 4574 N N . GLN A 1 573 ? -17.359 -36.719 -20.828 1 91.81 573 GLN A N 1
ATOM 4575 C CA . GLN A 1 573 ? -17.031 -35.344 -21.266 1 91.81 573 GLN A CA 1
ATOM 4576 C C . GLN A 1 573 ? -18.094 -34.344 -20.797 1 91.81 573 GLN A C 1
ATOM 4578 O O . GLN A 1 573 ? -17.766 -33.344 -20.156 1 91.81 573 GLN A O 1
ATOM 4583 N N . TRP A 1 574 ? -19.359 -34.594 -21.016 1 93.81 574 TRP A N 1
ATOM 4584 C CA . TRP A 1 574 ? -20.438 -33.656 -20.688 1 93.81 574 TRP A CA 1
ATOM 4585 C C . TRP A 1 574 ? -20.734 -33.688 -19.188 1 93.81 574 TRP A C 1
ATOM 4587 O O . TRP A 1 574 ? -21.203 -32.688 -18.641 1 93.81 574 TRP A O 1
ATOM 4597 N N . GLU A 1 575 ? -20.469 -34.844 -18.562 1 95.25 575 GLU A N 1
ATOM 4598 C CA . GLU A 1 575 ? -20.562 -34.875 -17.109 1 95.25 575 GLU A CA 1
ATOM 4599 C C . GLU A 1 575 ? -19.516 -33.969 -16.453 1 95.25 575 GLU A C 1
ATOM 4601 O O . GLU A 1 575 ? -19.797 -33.281 -15.469 1 95.25 575 GLU A O 1
ATOM 4606 N N . SER A 1 576 ? -18.344 -34 -17.031 1 95.5 576 SER A N 1
ATOM 4607 C CA . SER A 1 576 ? -17.281 -33.156 -16.531 1 95.5 576 SER A CA 1
ATOM 4608 C C . SER A 1 576 ? -17.625 -31.672 -16.719 1 95.5 576 SER A C 1
ATOM 4610 O O . SER A 1 576 ? -17.359 -30.844 -15.852 1 95.5 576 SER A O 1
ATOM 4612 N N . VAL A 1 577 ? -18.234 -31.375 -17.859 1 96.69 577 VAL A N 1
ATOM 4613 C CA . VAL A 1 577 ? -18.656 -30 -18.141 1 96.69 577 VAL A CA 1
ATOM 4614 C C . VAL A 1 577 ? -19.719 -29.562 -17.141 1 96.69 577 VAL A C 1
ATOM 4616 O O . VAL A 1 577 ? -19.672 -28.438 -16.625 1 96.69 577 VAL A O 1
ATOM 4619 N N . GLY A 1 578 ? -20.656 -30.453 -16.859 1 96.75 578 GLY A N 1
ATOM 4620 C CA . GLY A 1 578 ? -21.656 -30.141 -15.859 1 96.75 578 GLY A CA 1
ATOM 4621 C C . GLY A 1 578 ? -21.078 -29.891 -14.477 1 96.75 578 GLY A C 1
ATOM 4622 O O . GLY A 1 578 ? -21.516 -28.984 -13.773 1 96.75 578 GLY A O 1
ATOM 4623 N N . ILE A 1 579 ? -20.094 -30.688 -14.078 1 96.81 579 ILE A N 1
ATOM 4624 C CA . ILE A 1 579 ? -19.453 -30.531 -12.773 1 96.81 579 ILE A CA 1
ATOM 4625 C C . ILE A 1 579 ? -18.672 -29.219 -12.742 1 96.81 579 ILE A C 1
ATOM 4627 O O . ILE A 1 579 ? -18.656 -28.531 -11.719 1 96.81 579 ILE A O 1
ATOM 4631 N N . LEU A 1 580 ? -18.031 -28.875 -13.859 1 97.25 580 LEU A N 1
ATOM 4632 C CA . LEU A 1 580 ? -17.297 -27.625 -13.938 1 97.25 580 LEU A CA 1
ATOM 4633 C C . LEU A 1 580 ? -18.219 -26.438 -13.727 1 97.25 580 LEU A C 1
ATOM 4635 O O . LEU A 1 580 ? -17.844 -25.469 -13.039 1 97.25 580 LEU A O 1
ATOM 4639 N N . ILE A 1 581 ? -19.391 -26.469 -14.297 1 97.12 581 ILE A N 1
ATOM 4640 C CA . ILE A 1 581 ? -20.359 -25.391 -14.133 1 97.12 581 ILE A CA 1
ATOM 4641 C C . ILE A 1 581 ? -20.797 -25.328 -12.672 1 97.12 581 ILE A C 1
ATOM 4643 O O . ILE A 1 581 ? -20.906 -24.234 -12.102 1 97.12 581 ILE A O 1
ATOM 4647 N N . ALA A 1 582 ? -21.031 -26.469 -12.102 1 97.25 582 ALA A N 1
ATOM 4648 C CA . ALA A 1 582 ? -21.438 -26.531 -10.703 1 97.25 582 ALA A CA 1
ATOM 4649 C C . ALA A 1 582 ? -20.328 -25.984 -9.797 1 97.25 582 ALA A C 1
ATOM 4651 O O . ALA A 1 582 ? -20.609 -25.234 -8.859 1 97.25 582 ALA A O 1
ATOM 4652 N N . LEU A 1 583 ? -19.109 -26.375 -10.086 1 96.94 583 LEU A N 1
ATOM 4653 C CA . LEU A 1 583 ? -17.984 -25.906 -9.273 1 96.94 583 LEU A CA 1
ATOM 4654 C C . LEU A 1 583 ? -17.812 -24.391 -9.406 1 96.94 583 LEU A C 1
ATOM 4656 O O . LEU A 1 583 ? -17.469 -23.719 -8.438 1 96.94 583 LEU A O 1
ATOM 4660 N N . PHE A 1 584 ? -18.031 -23.875 -10.617 1 95.62 584 PHE A N 1
ATOM 4661 C CA . PHE A 1 584 ? -17.969 -22.438 -10.844 1 95.62 584 PHE A CA 1
ATOM 4662 C C . PHE A 1 584 ? -18.922 -21.703 -9.914 1 95.62 584 PHE A C 1
ATOM 4664 O O . PHE A 1 584 ? -18.516 -20.75 -9.25 1 95.62 584 PHE A O 1
ATOM 4671 N N . LEU A 1 585 ? -20.078 -22.188 -9.766 1 94.94 585 LEU A N 1
ATOM 4672 C CA . LEU A 1 585 ? -21.109 -21.562 -8.945 1 94.94 585 LEU A CA 1
ATOM 4673 C C . LEU A 1 585 ? -20.797 -21.719 -7.465 1 94.94 585 LEU A C 1
ATOM 4675 O O . LEU A 1 585 ? -20.969 -20.797 -6.68 1 94.94 585 LEU A O 1
ATOM 4679 N N . VAL A 1 586 ? -20.328 -22.891 -7.133 1 96.62 586 VAL A N 1
ATOM 4680 C CA . VAL A 1 586 ? -20.047 -23.172 -5.73 1 96.62 586 VAL A CA 1
ATOM 4681 C C . VAL A 1 586 ? -18.875 -22.312 -5.254 1 96.62 586 VAL A C 1
ATOM 4683 O O . VAL A 1 586 ? -18.938 -21.719 -4.172 1 96.62 586 VAL A O 1
ATOM 4686 N N . ILE A 1 587 ? -17.828 -22.219 -6.059 1 95.5 587 ILE A N 1
ATOM 4687 C CA . ILE A 1 587 ? -16.656 -21.438 -5.68 1 95.5 587 ILE A CA 1
ATOM 4688 C C . ILE A 1 587 ? -17.031 -19.953 -5.598 1 95.5 587 ILE A C 1
ATOM 4690 O O . ILE A 1 587 ? -16.562 -19.234 -4.703 1 95.5 587 ILE A O 1
ATOM 4694 N N . ARG A 1 588 ? -17.875 -19.531 -6.457 1 94.19 588 ARG A N 1
ATOM 4695 C CA . ARG A 1 588 ? -18.344 -18.156 -6.43 1 94.19 588 ARG A CA 1
ATOM 4696 C C . ARG A 1 588 ? -19.156 -17.875 -5.176 1 94.19 588 ARG A C 1
ATOM 4698 O O . ARG A 1 588 ? -19.078 -16.781 -4.605 1 94.19 588 ARG A O 1
ATOM 4705 N N . MET A 1 589 ? -19.891 -18.812 -4.797 1 95.06 589 MET A N 1
ATOM 4706 C CA . MET A 1 589 ? -20.672 -18.688 -3.574 1 95.06 589 MET A CA 1
ATOM 4707 C C . MET A 1 589 ? -19.766 -18.578 -2.354 1 95.06 589 MET A C 1
ATOM 4709 O O . MET A 1 589 ? -20 -17.75 -1.466 1 95.06 589 MET A O 1
ATOM 4713 N N . PHE A 1 590 ? -18.734 -19.359 -2.361 1 94.81 590 PHE A N 1
ATOM 4714 C CA . PHE A 1 590 ? -17.781 -19.266 -1.264 1 94.81 590 PHE A CA 1
ATOM 4715 C C . PHE A 1 590 ? -17.078 -17.922 -1.266 1 94.81 590 PHE A C 1
ATOM 4717 O O . PHE A 1 590 ? -16.797 -17.359 -0.204 1 94.81 590 PHE A O 1
ATOM 4724 N N . ALA A 1 591 ? -16.766 -17.469 -2.473 1 92.88 591 ALA A N 1
ATOM 4725 C CA . ALA A 1 591 ? -16.141 -16.141 -2.582 1 92.88 591 ALA A CA 1
ATOM 4726 C C . ALA A 1 591 ? -17.031 -15.07 -1.972 1 92.88 591 ALA A C 1
ATOM 4728 O O . ALA A 1 591 ? -16.562 -14.219 -1.214 1 92.88 591 ALA A O 1
ATOM 4729 N N . TYR A 1 592 ? -18.281 -15.164 -2.209 1 92.94 592 TYR A N 1
ATOM 4730 C CA . TYR A 1 592 ? -19.25 -14.211 -1.645 1 92.94 592 TYR A CA 1
ATOM 4731 C C . TYR A 1 592 ? -19.297 -14.336 -0.127 1 92.94 592 TYR A C 1
ATOM 4733 O O . TYR A 1 592 ? -19.344 -13.328 0.582 1 92.94 592 TYR A O 1
ATOM 4741 N N . MET A 1 593 ? -19.281 -15.516 0.355 1 93.81 593 MET A N 1
ATOM 4742 C CA . MET A 1 593 ? -19.344 -15.758 1.794 1 93.81 593 MET A CA 1
ATOM 4743 C C . MET A 1 593 ? -18.109 -15.188 2.498 1 93.81 593 MET A C 1
ATOM 4745 O O . MET A 1 593 ? -18.219 -14.625 3.59 1 93.81 593 MET A O 1
ATOM 4749 N N . PHE A 1 594 ? -17 -15.32 1.885 1 91.12 594 PHE A N 1
ATOM 4750 C CA . PHE A 1 594 ? -15.781 -14.773 2.461 1 91.12 594 PHE A CA 1
ATOM 4751 C C . PHE A 1 594 ? -15.844 -13.25 2.494 1 91.12 594 PHE A C 1
ATOM 4753 O O . PHE A 1 594 ? -15.438 -12.625 3.48 1 91.12 594 PHE A O 1
ATOM 4760 N N . LEU A 1 595 ? -16.328 -12.664 1.478 1 88.75 595 LEU A N 1
ATOM 4761 C CA . LEU A 1 595 ? -16.453 -11.211 1.429 1 88.75 595 LEU A CA 1
ATOM 4762 C C . LEU A 1 595 ? -17.438 -10.719 2.49 1 88.75 595 LEU A C 1
ATOM 4764 O O . LEU A 1 595 ? -17.172 -9.711 3.152 1 88.75 595 LEU A O 1
ATOM 4768 N N . HIS A 1 596 ? -18.469 -11.484 2.631 1 88 596 HIS A N 1
ATOM 4769 C CA . HIS A 1 596 ? -19.469 -11.125 3.619 1 88 596 HIS A CA 1
ATOM 4770 C C . HIS A 1 596 ? -18.922 -11.234 5.035 1 88 596 HIS A C 1
ATOM 4772 O O . HIS A 1 596 ? -19.234 -10.398 5.891 1 88 596 HIS A O 1
ATOM 4778 N N . SER A 1 597 ? -18.125 -12.18 5.238 1 85.88 597 SER A N 1
ATOM 4779 C CA . SER A 1 597 ? -17.531 -12.375 6.555 1 85.88 597 SER A CA 1
ATOM 4780 C C . SER A 1 597 ? -16.5 -11.289 6.859 1 85.88 597 SER A C 1
ATOM 4782 O O . SER A 1 597 ? -16.359 -10.867 8.008 1 85.88 597 SER A O 1
ATOM 4784 N N . LEU A 1 598 ? -15.805 -10.883 5.934 1 78.69 598 LEU A N 1
ATOM 4785 C CA . LEU A 1 598 ? -14.82 -9.812 6.09 1 78.69 598 LEU A CA 1
ATOM 4786 C C . LEU A 1 598 ? -15.5 -8.5 6.465 1 78.69 598 LEU A C 1
ATOM 4788 O O . LEU A 1 598 ? -14.977 -7.738 7.281 1 78.69 598 LEU A O 1
ATOM 4792 N N . ARG A 1 599 ? -16.547 -8.297 5.938 1 75.31 599 ARG A N 1
ATOM 4793 C CA . ARG A 1 599 ? -17.312 -7.102 6.25 1 75.31 599 ARG A CA 1
ATOM 4794 C C . ARG A 1 599 ? -17.75 -7.102 7.711 1 75.31 599 ARG A C 1
ATOM 4796 O O . ARG A 1 599 ? -17.672 -6.074 8.391 1 75.31 599 ARG A O 1
ATOM 4803 N N . GLN A 1 600 ? -18.062 -8.203 8.133 1 71 600 GLN A N 1
ATOM 4804 C CA . GLN A 1 600 ? -18.562 -8.305 9.5 1 71 600 GLN A CA 1
ATOM 4805 C C . GLN A 1 600 ? -17.453 -8.125 10.516 1 71 600 GLN A C 1
ATOM 4807 O O . GLN A 1 600 ? -17.656 -7.535 11.586 1 71 600 GLN A O 1
ATOM 4812 N N . LYS A 1 601 ? -16.281 -8.508 10.172 1 64.81 601 LYS A N 1
ATOM 4813 C CA . LYS A 1 601 ? -15.141 -8.414 11.078 1 64.81 601 LYS A CA 1
ATOM 4814 C C . LYS A 1 601 ? -14.68 -6.965 11.234 1 64.81 601 LYS A C 1
ATOM 4816 O O . LYS A 1 601 ? -14.188 -6.57 12.289 1 64.81 601 LYS A O 1
ATOM 4821 N N . GLN A 1 602 ? -14.82 -6.203 10.289 1 61.41 602 GLN A N 1
ATOM 4822 C CA . GLN A 1 602 ? -14.344 -4.824 10.352 1 61.41 602 GLN A CA 1
ATOM 4823 C C . GLN A 1 602 ? -15.398 -3.91 10.977 1 61.41 602 GLN A C 1
ATOM 4825 O O . GLN A 1 602 ? -15.062 -2.855 11.523 1 61.41 602 GLN A O 1
ATOM 4830 N N . GLN A 1 603 ? -16.688 -4.387 11.023 1 53.31 603 GLN A N 1
ATOM 4831 C CA . GLN A 1 603 ? -17.719 -3.623 11.727 1 53.31 603 GLN A CA 1
ATOM 4832 C C . GLN A 1 603 ? -17.688 -3.895 13.227 1 53.31 603 GLN A C 1
ATOM 4834 O O . GLN A 1 603 ? -17.906 -2.992 14.031 1 53.31 603 GLN A O 1
ATOM 4839 N N . MET B 1 1 ? 5.707 40.281 26.797 1 28.48 1 MET B N 1
ATOM 4840 C CA . MET B 1 1 ? 4.715 39.344 27.297 1 28.48 1 MET B CA 1
ATOM 4841 C C . MET B 1 1 ? 4.633 38.125 26.391 1 28.48 1 MET B C 1
ATOM 4843 O O . MET B 1 1 ? 4.477 37 26.859 1 28.48 1 MET B O 1
ATOM 4847 N N . GLN B 1 2 ? 4.637 38.406 25.062 1 37.75 2 GLN B N 1
ATOM 4848 C CA . GLN B 1 2 ? 4.676 37.344 24.062 1 37.75 2 GLN B CA 1
ATOM 4849 C C . GLN B 1 2 ? 5.879 36.438 24.281 1 37.75 2 GLN B C 1
ATOM 4851 O O . GLN B 1 2 ? 5.777 35.219 24.125 1 37.75 2 GLN B O 1
ATOM 4856 N N . GLU B 1 3 ? 6.883 37.062 24.656 1 39.12 3 GLU B N 1
ATOM 4857 C CA . GLU B 1 3 ? 8.133 36.375 24.984 1 39.12 3 GLU B CA 1
ATOM 4858 C C . GLU B 1 3 ? 7.953 35.469 26.188 1 39.12 3 GLU B C 1
ATOM 4860 O O . GLU B 1 3 ? 8.586 34.406 26.266 1 39.12 3 GLU B O 1
ATOM 4865 N N . ILE B 1 4 ? 7 35.812 26.875 1 36.78 4 ILE B N 1
ATOM 4866 C CA . ILE B 1 4 ? 6.832 35.094 28.125 1 36.78 4 ILE B CA 1
ATOM 4867 C C . ILE B 1 4 ? 6.152 33.75 27.859 1 36.78 4 ILE B C 1
ATOM 4869 O O . ILE B 1 4 ? 6.555 32.719 28.406 1 36.78 4 ILE B O 1
ATOM 4873 N N . THR B 1 5 ? 5.16 33.75 27.078 1 42.34 5 THR B N 1
ATOM 4874 C CA . THR B 1 5 ? 4.422 32.5 26.812 1 42.34 5 THR B CA 1
ATOM 4875 C C . THR B 1 5 ? 5.297 31.5 26.078 1 42.34 5 THR B C 1
ATOM 4877 O O . THR B 1 5 ? 5.234 30.312 26.344 1 42.34 5 THR B O 1
ATOM 4880 N N . VAL B 1 6 ? 6.039 32 25.172 1 45.75 6 VAL B N 1
ATOM 4881 C CA . VAL B 1 6 ? 7.035 31.156 24.516 1 45.75 6 VAL B CA 1
ATOM 4882 C C . VAL B 1 6 ? 8.016 30.625 25.562 1 45.75 6 VAL B C 1
ATOM 4884 O O . VAL B 1 6 ? 8.414 29.469 25.5 1 45.75 6 VAL B O 1
ATOM 4887 N N . GLN B 1 7 ? 8.273 31.547 26.516 1 44.09 7 GLN B N 1
ATOM 4888 C CA . GLN B 1 7 ? 9.18 31.141 27.594 1 44.09 7 GLN B CA 1
ATOM 4889 C C . GLN B 1 7 ? 8.57 30.031 28.438 1 44.09 7 GLN B C 1
ATOM 4891 O O . GLN B 1 7 ? 9.266 29.109 28.875 1 44.09 7 GLN B O 1
ATOM 4896 N N . GLN B 1 8 ? 7.336 30.141 28.594 1 45.03 8 GLN B N 1
ATOM 4897 C CA . GLN B 1 8 ? 6.676 29.094 29.359 1 45.03 8 GLN B CA 1
ATOM 4898 C C . GLN B 1 8 ? 6.645 27.781 28.594 1 45.03 8 GLN B C 1
ATOM 4900 O O . GLN B 1 8 ? 6.871 26.703 29.172 1 45.03 8 GLN B O 1
ATOM 4905 N N . GLN B 1 9 ? 6.305 27.906 27.375 1 49.75 9 GLN B N 1
ATOM 4906 C CA . GLN B 1 9 ? 6.34 26.688 26.562 1 49.75 9 GLN B CA 1
ATOM 4907 C C . GLN B 1 9 ? 7.758 26.125 26.469 1 49.75 9 GLN B C 1
ATOM 4909 O O . GLN B 1 9 ? 7.957 24.906 26.5 1 49.75 9 GLN B O 1
ATOM 4914 N N . ILE B 1 10 ? 8.656 27.141 26.359 1 48.59 10 ILE B N 1
ATOM 4915 C CA . ILE B 1 10 ? 10.07 26.781 26.406 1 48.59 10 ILE B CA 1
ATOM 4916 C C . ILE B 1 10 ? 10.391 26.141 27.766 1 48.59 10 ILE B C 1
ATOM 4918 O O . ILE B 1 10 ? 11.125 25.156 27.844 1 48.59 10 ILE B O 1
ATOM 4922 N N . GLU B 1 11 ? 9.891 26.781 28.75 1 44.28 11 GLU B N 1
ATOM 4923 C CA . GLU B 1 11 ? 10.125 26.266 30.094 1 44.28 11 GLU B CA 1
ATOM 4924 C C . GLU B 1 11 ? 9.492 24.891 30.281 1 44.28 11 GLU B C 1
ATOM 4926 O O . GLU B 1 11 ? 10.062 24.016 30.922 1 44.28 11 GLU B O 1
ATOM 4931 N N . ILE B 1 12 ? 8.383 24.781 29.75 1 43.72 12 ILE B N 1
ATOM 4932 C CA . ILE B 1 12 ? 7.727 23.484 29.797 1 43.72 12 ILE B CA 1
ATOM 4933 C C . ILE B 1 12 ? 8.539 22.469 28.984 1 43.72 12 ILE B C 1
ATOM 4935 O O . ILE B 1 12 ? 8.711 21.328 29.422 1 43.72 12 ILE B O 1
ATOM 4939 N N . ALA B 1 13 ? 8.883 22.984 27.844 1 46.59 13 ALA B N 1
ATOM 4940 C CA . ALA B 1 13 ? 9.742 22.141 27.016 1 46.59 13 ALA B CA 1
ATOM 4941 C C . ALA B 1 13 ? 11.117 21.953 27.641 1 46.59 13 ALA B C 1
ATOM 4943 O O . ALA B 1 13 ? 11.742 20.906 27.484 1 46.59 13 ALA B O 1
ATOM 4944 N N . ARG B 1 14 ? 11.742 23.031 28.438 1 45.34 14 ARG B N 1
ATOM 4945 C CA . ARG B 1 14 ? 13.078 23.047 29.031 1 45.34 14 ARG B CA 1
ATOM 4946 C C . ARG B 1 14 ? 13.109 22.266 30.328 1 45.34 14 ARG B C 1
ATOM 4948 O O . ARG B 1 14 ? 14.141 22.219 31 1 45.34 14 ARG B O 1
ATOM 4955 N N . ALA B 1 15 ? 12.195 21.969 30.922 1 40.41 15 ALA B N 1
ATOM 4956 C CA . ALA B 1 15 ? 12.312 21.578 32.312 1 40.41 15 ALA B CA 1
ATOM 4957 C C . ALA B 1 15 ? 13.508 20.656 32.531 1 40.41 15 ALA B C 1
ATOM 4959 O O . ALA B 1 15 ? 13.789 20.266 33.656 1 40.41 15 ALA B O 1
ATOM 4960 N N . SER B 1 16 ? 14.078 19.812 31.672 1 38.03 16 SER B N 1
ATOM 4961 C CA . SER B 1 16 ? 15.125 19.047 32.344 1 38.03 16 SER B CA 1
ATOM 4962 C C . SER B 1 16 ? 16.469 19.75 32.281 1 38.03 16 SER B C 1
ATOM 4964 O O . SER B 1 16 ? 16.938 20.109 31.188 1 38.03 16 SER B O 1
ATOM 4966 N N . ASP B 1 17 ? 16.984 20.422 33.25 1 38.72 17 ASP B N 1
ATOM 4967 C CA . ASP B 1 17 ? 18.266 21.062 33.531 1 38.72 17 ASP B CA 1
ATOM 4968 C C . ASP B 1 17 ? 19.422 20.281 32.906 1 38.72 17 ASP B C 1
ATOM 4970 O O . ASP B 1 17 ? 20.469 20.859 32.625 1 38.72 17 ASP B O 1
ATOM 4974 N N . GLN B 1 18 ? 19.453 19.047 33.031 1 39.22 18 GLN B N 1
ATOM 4975 C CA . GLN B 1 18 ? 20.531 18.141 32.594 1 39.22 18 GLN B CA 1
ATOM 4976 C C . GLN B 1 18 ? 20.75 18.25 31.094 1 39.22 18 GLN B C 1
ATOM 4978 O O . GLN B 1 18 ? 21.688 17.656 30.547 1 39.22 18 GLN B O 1
ATOM 4983 N N . GLU B 1 19 ? 20.031 18.906 30.391 1 44.16 19 GLU B N 1
ATOM 4984 C CA . GLU B 1 19 ? 20.062 18.938 28.938 1 44.16 19 GLU B CA 1
ATOM 4985 C C . GLU B 1 19 ? 21.094 19.922 28.422 1 44.16 19 GLU B C 1
ATOM 4987 O O . GLU B 1 19 ? 21.656 19.75 27.328 1 44.16 19 GLU B O 1
ATOM 4992 N N . LYS B 1 20 ? 21.469 21.078 29.141 1 43.91 20 LYS B N 1
ATOM 4993 C CA . LYS B 1 20 ? 22.438 22.062 28.688 1 43.91 20 LYS B CA 1
ATOM 4994 C C . LYS B 1 20 ? 23.812 21.422 28.516 1 43.91 20 LYS B C 1
ATOM 4996 O O . LYS B 1 20 ? 24.547 21.734 27.562 1 43.91 20 LYS B O 1
ATOM 5001 N N . TRP B 1 21 ? 24.172 20.656 29.484 1 40.5 21 TRP B N 1
ATOM 5002 C CA . TRP B 1 21 ? 25.531 20.172 29.484 1 40.5 21 TRP B CA 1
ATOM 5003 C C . TRP B 1 21 ? 25.812 19.297 28.266 1 40.5 21 TRP B C 1
ATOM 5005 O O . TRP B 1 21 ? 26.859 19.391 27.641 1 40.5 21 TRP B O 1
ATOM 5015 N N . TRP B 1 22 ? 24.953 18.438 27.859 1 40.41 22 TRP B N 1
ATOM 5016 C CA . TRP B 1 22 ? 25.188 17.469 26.797 1 40.41 22 TRP B CA 1
ATOM 5017 C C . TRP B 1 22 ? 25.234 18.172 25.438 1 40.41 22 TRP B C 1
ATOM 5019 O O . TRP B 1 22 ? 25.828 17.641 24.5 1 40.41 22 TRP B O 1
ATOM 5029 N N . ILE B 1 23 ? 24.812 19.328 25.344 1 46.84 23 ILE B N 1
ATOM 5030 C CA . ILE B 1 23 ? 24.734 20.047 24.062 1 46.84 23 ILE B CA 1
ATOM 5031 C C . ILE B 1 23 ? 26.078 20.672 23.75 1 46.84 23 ILE B C 1
ATOM 5033 O O . ILE B 1 23 ? 26.484 20.734 22.578 1 46.84 23 ILE B O 1
ATOM 5037 N N . GLN B 1 24 ? 26.859 21.078 24.734 1 44.84 24 GLN B N 1
ATOM 5038 C CA . GLN B 1 24 ? 28.078 21.828 24.453 1 44.84 24 GLN B CA 1
ATOM 5039 C C . GLN B 1 24 ? 29.094 20.969 23.703 1 44.84 24 GLN B C 1
ATOM 5041 O O . GLN B 1 24 ? 29.859 21.469 22.891 1 44.84 24 GLN B O 1
ATOM 5046 N N . HIS B 1 25 ? 29.188 19.734 24 1 44.91 25 HIS B N 1
ATOM 5047 C CA . HIS B 1 25 ? 30.266 18.922 23.422 1 44.91 25 HIS B CA 1
ATOM 5048 C C . HIS B 1 25 ? 29.984 18.609 21.953 1 44.91 25 HIS B C 1
ATOM 5050 O O . HIS B 1 25 ? 30.828 18.016 21.266 1 44.91 25 HIS B O 1
ATOM 5056 N N . LEU B 1 26 ? 28.875 18.969 21.406 1 52.62 26 LEU B N 1
ATOM 5057 C CA . LEU B 1 26 ? 28.594 18.547 20.047 1 52.62 26 LEU B CA 1
ATOM 5058 C C . LEU B 1 26 ? 28.672 19.734 19.078 1 52.62 26 LEU B C 1
ATOM 5060 O O . LEU B 1 26 ? 28.125 19.672 17.984 1 52.62 26 LEU B O 1
ATOM 5064 N N . LYS B 1 27 ? 29.453 20.781 19.594 1 54.81 27 LYS B N 1
ATOM 5065 C CA . LYS B 1 27 ? 29.516 21.969 18.75 1 54.81 27 LYS B CA 1
ATOM 5066 C C . LYS B 1 27 ? 30.391 21.719 17.516 1 54.81 27 LYS B C 1
ATOM 5068 O O . LYS B 1 27 ? 31.438 21.078 17.609 1 54.81 27 LYS B O 1
ATOM 5073 N N . ILE B 1 28 ? 29.828 22.031 16.422 1 59.72 28 ILE B N 1
ATOM 5074 C CA . ILE B 1 28 ? 30.531 21.875 15.148 1 59.72 28 ILE B CA 1
ATOM 5075 C C . ILE B 1 28 ? 31.516 23.031 14.945 1 59.72 28 ILE B C 1
ATOM 5077 O O . ILE B 1 28 ? 31.234 24.156 15.344 1 59.72 28 ILE B O 1
ATOM 5081 N N . GLN B 1 29 ? 32.688 22.812 14.492 1 57.75 29 GLN B N 1
ATOM 5082 C CA . GLN B 1 29 ? 33.75 23.781 14.328 1 57.75 29 GLN B CA 1
ATOM 5083 C C . GLN B 1 29 ? 33.469 24.719 13.156 1 57.75 29 GLN B C 1
ATOM 5085 O O . GLN B 1 29 ? 33.688 25.938 13.25 1 57.75 29 GLN B O 1
ATOM 5090 N N . ILE B 1 30 ? 32.938 24.109 12.039 1 68.5 30 ILE B N 1
ATOM 5091 C CA . ILE B 1 30 ? 32.656 24.953 10.875 1 68.5 30 ILE B CA 1
ATOM 5092 C C . ILE B 1 30 ? 31.156 24.922 10.57 1 68.5 30 ILE B C 1
ATOM 5094 O O . ILE B 1 30 ? 30.578 23.859 10.359 1 68.5 30 ILE B O 1
ATOM 5098 N N . ILE B 1 31 ? 30.672 26.125 10.547 1 76.19 31 ILE B N 1
ATOM 5099 C CA . ILE B 1 31 ? 29.234 26.281 10.359 1 76.19 31 ILE B CA 1
ATOM 5100 C C . ILE B 1 31 ? 28.906 26.406 8.875 1 76.19 31 ILE B C 1
ATOM 5102 O O . ILE B 1 31 ? 29.359 27.344 8.219 1 76.19 31 ILE B O 1
ATOM 5106 N N . PRO B 1 32 ? 28.219 25.531 8.344 1 82 32 PRO B N 1
ATOM 5107 C CA . PRO B 1 32 ? 27.906 25.594 6.914 1 82 32 PRO B CA 1
ATOM 5108 C C . PRO B 1 32 ? 26.828 26.625 6.586 1 82 32 PRO B C 1
ATOM 5110 O O . PRO B 1 32 ? 25.828 26.734 7.301 1 82 32 PRO B O 1
ATOM 5113 N N . GLN B 1 33 ? 27.172 27.391 5.602 1 81.94 33 GLN B N 1
ATOM 5114 C CA . GLN B 1 33 ? 26.219 28.328 5.004 1 81.94 33 GLN B CA 1
ATOM 5115 C C . GLN B 1 33 ? 25.844 27.906 3.586 1 81.94 33 GLN B C 1
ATOM 5117 O O . GLN B 1 33 ? 26.719 27.531 2.793 1 81.94 33 GLN B O 1
ATOM 5122 N N . LEU B 1 34 ? 24.609 27.875 3.34 1 84.75 34 LEU B N 1
ATOM 5123 C CA . LEU B 1 34 ? 24.156 27.422 2.023 1 84.75 34 LEU B CA 1
ATOM 5124 C C . LEU B 1 34 ? 23.844 28.609 1.125 1 84.75 34 LEU B C 1
ATOM 5126 O O . LEU B 1 34 ? 23.234 29.594 1.572 1 84.75 34 LEU B O 1
ATOM 5130 N N . ILE B 1 35 ? 24.375 28.562 -0.072 1 82.06 35 ILE B N 1
ATOM 5131 C CA . ILE B 1 35 ? 24.172 29.625 -1.038 1 82.06 35 ILE B CA 1
ATOM 5132 C C . ILE B 1 35 ? 23.594 29.062 -2.334 1 82.06 35 ILE B C 1
ATOM 5134 O O . ILE B 1 35 ? 24.062 28.031 -2.824 1 82.06 35 ILE B O 1
ATOM 5138 N N . LEU B 1 36 ? 22.562 29.641 -2.773 1 83.75 36 LEU B N 1
ATOM 5139 C CA . LEU B 1 36 ? 21.969 29.344 -4.074 1 83.75 36 LEU B CA 1
ATOM 5140 C C . LEU B 1 36 ? 22.266 30.453 -5.074 1 83.75 36 LEU B C 1
ATOM 5142 O O . LEU B 1 36 ? 22.094 31.641 -4.766 1 83.75 36 LEU B O 1
ATOM 5146 N N . LYS B 1 37 ? 22.812 30.078 -6.152 1 76.5 37 LYS B N 1
ATOM 5147 C CA . LYS B 1 37 ? 23.094 31.078 -7.18 1 76.5 37 LYS B CA 1
ATOM 5148 C C . LYS B 1 37 ? 22.422 30.703 -8.5 1 76.5 37 LYS B C 1
ATOM 5150 O O . LYS B 1 37 ? 22.672 29.625 -9.039 1 76.5 37 LYS B O 1
ATOM 5155 N N . ASP B 1 38 ? 21.641 31.625 -8.977 1 72.69 38 ASP B N 1
ATOM 5156 C CA . ASP B 1 38 ? 21.016 31.594 -10.297 1 72.69 38 ASP B CA 1
ATOM 5157 C C . ASP B 1 38 ? 20.344 30.234 -10.547 1 72.69 38 ASP B C 1
ATOM 5159 O O . ASP B 1 38 ? 20.625 29.578 -11.547 1 72.69 38 ASP B O 1
ATOM 5163 N N . VAL B 1 39 ? 19.656 29.906 -9.555 1 70.75 39 VAL B N 1
ATOM 5164 C CA . VAL B 1 39 ? 19.016 28.594 -9.672 1 70.75 39 VAL B CA 1
ATOM 5165 C C . VAL B 1 39 ? 17.75 28.703 -10.508 1 70.75 39 VAL B C 1
ATOM 5167 O O . VAL B 1 39 ? 16.875 29.531 -10.227 1 70.75 39 VAL B O 1
ATOM 5170 N N . ILE B 1 40 ? 17.797 28.078 -11.727 1 61.16 40 ILE B N 1
ATOM 5171 C CA . ILE B 1 40 ? 16.625 28 -12.594 1 61.16 40 ILE B CA 1
ATOM 5172 C C . ILE B 1 40 ? 16.219 26.547 -12.797 1 61.16 40 ILE B C 1
ATOM 5174 O O . ILE B 1 40 ? 17.047 25.703 -13.172 1 61.16 40 ILE B O 1
ATOM 5178 N N . THR B 1 41 ? 15.406 26.109 -11.883 1 59.5 41 THR B N 1
ATOM 5179 C CA . THR B 1 41 ? 15.117 24.703 -12.086 1 59.5 41 THR B CA 1
ATOM 5180 C C . THR B 1 41 ? 13.992 24.516 -13.094 1 59.5 41 THR B C 1
ATOM 5182 O O . THR B 1 41 ? 12.969 25.203 -13.023 1 59.5 41 THR B O 1
ATOM 5185 N N . LEU B 1 42 ? 14.445 24.266 -14.406 1 51 42 LEU B N 1
ATOM 5186 C CA . LEU B 1 42 ? 13.398 23.875 -15.344 1 51 42 LEU B CA 1
ATOM 5187 C C . LEU B 1 42 ? 12.828 22.516 -15 1 51 42 LEU B C 1
ATOM 5189 O O . LEU B 1 42 ? 13.578 21.547 -14.844 1 51 42 LEU B O 1
ATOM 5193 N N . PHE B 1 43 ? 11.828 22.328 -14.102 1 51.22 43 PHE B N 1
ATOM 5194 C CA . PHE B 1 43 ? 11.359 20.984 -13.812 1 51.22 43 PHE B CA 1
ATOM 5195 C C . PHE B 1 43 ? 10.93 20.266 -15.086 1 51.22 43 PHE B C 1
ATOM 5197 O O . PHE B 1 43 ? 10.719 20.906 -16.125 1 51.22 43 PHE B O 1
ATOM 5204 N N . GLN B 1 44 ? 9.742 19.266 -14.977 1 45.69 44 GLN B N 1
ATOM 5205 C CA . GLN B 1 44 ? 9.406 17.984 -15.57 1 45.69 44 GLN B CA 1
ATOM 5206 C C . GLN B 1 44 ? 9.023 18.141 -17.047 1 45.69 44 GLN B C 1
ATOM 5208 O O . GLN B 1 44 ? 8.68 19.234 -17.484 1 45.69 44 GLN B O 1
ATOM 5213 N N . TYR B 1 45 ? 8.242 16.844 -17.562 1 43.53 45 TYR B N 1
ATOM 5214 C CA . TYR B 1 45 ? 7.98 16.094 -18.781 1 43.53 45 TYR B CA 1
ATOM 5215 C C . TYR B 1 45 ? 7.32 16.984 -19.828 1 43.53 45 TYR B C 1
ATOM 5217 O O . TYR B 1 45 ? 7.898 17.25 -20.891 1 43.53 45 TYR B O 1
ATOM 5225 N N . LYS B 1 46 ? 5.832 16.641 -20.188 1 45.03 46 LYS B N 1
ATOM 5226 C CA . LYS B 1 46 ? 5.164 17.016 -21.438 1 45.03 46 LYS B CA 1
ATOM 5227 C C . LYS B 1 46 ? 5.094 18.531 -21.594 1 45.03 46 LYS B C 1
ATOM 5229 O O . LYS B 1 46 ? 4.938 19.031 -22.703 1 45.03 46 LYS B O 1
ATOM 5234 N N . GLU B 1 47 ? 4.695 19.359 -20.516 1 48.5 47 GLU B N 1
ATOM 5235 C CA . GLU B 1 47 ? 4.359 20.734 -20.875 1 48.5 47 GLU B CA 1
ATOM 5236 C C . GLU B 1 47 ? 5.465 21.703 -20.438 1 48.5 47 GLU B C 1
ATOM 5238 O O . GLU B 1 47 ? 5.336 22.922 -20.609 1 48.5 47 GLU B O 1
ATOM 5243 N N . SER B 1 48 ? 6.715 21.422 -20.297 1 54.75 48 SER B N 1
ATOM 5244 C CA . SER B 1 48 ? 7.828 22.344 -20.094 1 54.75 48 SER B CA 1
ATOM 5245 C C . SER B 1 48 ? 7.508 23.375 -19.031 1 54.75 48 SER B C 1
ATOM 5247 O O . SER B 1 48 ? 7.301 24.547 -19.344 1 54.75 48 SER B O 1
ATOM 5249 N N . ARG B 1 49 ? 6.992 23.047 -17.859 1 61.62 49 ARG B N 1
ATOM 5250 C CA . ARG B 1 49 ? 6.629 24.062 -16.859 1 61.62 49 ARG B CA 1
ATOM 5251 C C . ARG B 1 49 ? 7.828 24.438 -16 1 61.62 49 ARG B C 1
ATOM 5253 O O . ARG B 1 49 ? 8.57 23.562 -15.539 1 61.62 49 ARG B O 1
ATOM 5260 N N . GLN B 1 50 ? 8.195 25.812 -16.062 1 71.12 50 GLN B N 1
ATOM 5261 C CA . GLN B 1 50 ? 9.227 26.391 -15.211 1 71.12 50 GLN B CA 1
ATOM 5262 C C . GLN B 1 50 ? 8.734 26.5 -13.766 1 71.12 50 GLN B C 1
ATOM 5264 O O . GLN B 1 50 ? 7.75 27.188 -13.484 1 71.12 50 GLN B O 1
ATOM 5269 N N . ILE B 1 51 ? 9.422 25.75 -12.75 1 72.56 51 ILE B N 1
ATOM 5270 C CA . ILE B 1 51 ? 8.977 25.719 -11.359 1 72.56 51 ILE B CA 1
ATOM 5271 C C . ILE B 1 51 ? 9.648 26.844 -10.578 1 72.56 51 ILE B C 1
ATOM 5273 O O . ILE B 1 51 ? 9 27.531 -9.797 1 72.56 51 ILE B O 1
ATOM 5277 N N . LEU B 1 52 ? 11.023 26.969 -10.75 1 77.56 52 LEU B N 1
ATOM 5278 C CA . LEU B 1 52 ? 11.781 28.016 -10.078 1 77.56 52 LEU B CA 1
ATOM 5279 C C . LEU B 1 52 ? 12.43 28.953 -11.094 1 77.56 52 LEU B C 1
ATOM 5281 O O . LEU B 1 52 ? 12.781 28.531 -12.195 1 77.56 52 LEU B O 1
ATOM 5285 N N . ASN B 1 53 ? 12.453 30.234 -10.688 1 80.25 53 ASN B N 1
ATOM 5286 C CA . ASN B 1 53 ? 12.953 31.219 -11.633 1 80.25 53 ASN B CA 1
ATOM 5287 C C . ASN B 1 53 ? 14.055 32.094 -11.016 1 80.25 53 ASN B C 1
ATOM 5289 O O . ASN B 1 53 ? 13.773 33.031 -10.266 1 80.25 53 ASN B O 1
ATOM 5293 N N . ASN B 1 54 ? 15.297 31.828 -11.461 1 74.19 54 ASN B N 1
ATOM 5294 C CA . ASN B 1 54 ? 16.469 32.656 -11.172 1 74.19 54 ASN B CA 1
ATOM 5295 C C . ASN B 1 54 ? 16.516 33.062 -9.703 1 74.19 54 ASN B C 1
ATOM 5297 O O . ASN B 1 54 ? 16.484 34.281 -9.406 1 74.19 54 ASN B O 1
ATOM 5301 N N . LEU B 1 55 ? 16.688 32.062 -8.898 1 83.25 55 LEU B N 1
ATOM 5302 C CA . LEU B 1 55 ? 16.641 32.312 -7.457 1 83.25 55 LEU B CA 1
ATOM 5303 C C . LEU B 1 55 ? 18.047 32.375 -6.867 1 83.25 55 LEU B C 1
ATOM 5305 O O . LEU B 1 55 ? 18.906 31.547 -7.195 1 83.25 55 LEU B O 1
ATOM 5309 N N . ASP B 1 56 ? 18.312 33.5 -6.219 1 85.25 56 ASP B N 1
ATOM 5310 C CA . ASP B 1 56 ? 19.484 33.594 -5.34 1 85.25 56 ASP B CA 1
ATOM 5311 C C . ASP B 1 56 ? 19.062 33.5 -3.871 1 85.25 56 ASP B C 1
ATOM 5313 O O . ASP B 1 56 ? 18.188 34.281 -3.432 1 85.25 56 ASP B O 1
ATOM 5317 N N . GLY B 1 57 ? 19.562 32.562 -3.227 1 88.19 57 GLY B N 1
ATOM 5318 C CA . GLY B 1 57 ? 19.172 32.375 -1.842 1 88.19 57 GLY B CA 1
ATOM 5319 C C . GLY B 1 57 ? 20.344 32.156 -0.904 1 88.19 57 GLY B C 1
ATOM 5320 O O . GLY B 1 57 ? 21.438 31.781 -1.339 1 88.19 57 GLY B O 1
ATOM 5321 N N . PHE B 1 58 ? 20.078 32.562 0.314 1 88.62 58 PHE B N 1
ATOM 5322 C CA . PHE B 1 58 ? 21.125 32.438 1.319 1 88.62 58 PHE B CA 1
ATOM 5323 C C . PHE B 1 58 ? 20.562 31.922 2.633 1 88.62 58 PHE B C 1
ATOM 5325 O O . PHE B 1 58 ? 19.594 32.469 3.162 1 88.62 58 PHE B O 1
ATOM 5332 N N . CYS B 1 59 ? 21.156 30.812 3.102 1 91.06 59 CYS B N 1
ATOM 5333 C CA . CYS B 1 59 ? 20.875 30.266 4.422 1 91.06 59 CYS B CA 1
ATOM 5334 C C . CYS B 1 59 ? 22.078 30.406 5.348 1 91.06 59 CYS B C 1
ATOM 5336 O O . CYS B 1 59 ? 23.094 29.734 5.168 1 91.06 59 CYS B O 1
ATOM 5338 N N . LYS B 1 60 ? 21.875 31.203 6.316 1 89.31 60 LYS B N 1
ATOM 5339 C CA . LYS B 1 60 ? 22.984 31.5 7.223 1 89.31 60 LYS B CA 1
ATOM 5340 C C . LYS B 1 60 ? 23.25 30.328 8.172 1 89.31 60 LYS B C 1
ATOM 5342 O O . LYS B 1 60 ? 22.312 29.641 8.594 1 89.31 60 LYS B O 1
ATOM 5347 N N . GLY B 1 61 ? 24.484 30.203 8.523 1 89.44 61 GLY B N 1
ATOM 5348 C CA . GLY B 1 61 ? 24.859 29.156 9.445 1 89.44 61 GLY B CA 1
ATOM 5349 C C . GLY B 1 61 ? 24.5 29.453 10.883 1 89.44 61 GLY B C 1
ATOM 5350 O O . GLY B 1 61 ? 24.547 30.609 11.312 1 89.44 61 GLY B O 1
ATOM 5351 N N . GLY B 1 62 ? 24.094 28.391 11.594 1 90 62 GLY B N 1
ATOM 5352 C CA . GLY B 1 62 ? 23.797 28.531 13.008 1 90 62 GLY B CA 1
ATOM 5353 C C . GLY B 1 62 ? 22.406 29.094 13.273 1 90 62 GLY B C 1
ATOM 5354 O O . GLY B 1 62 ? 22.109 29.484 14.398 1 90 62 GLY B O 1
ATOM 5355 N N . GLU B 1 63 ? 21.688 29.156 12.195 1 93.62 63 GLU B N 1
ATOM 5356 C CA . GLU B 1 63 ? 20.344 29.703 12.32 1 93.62 63 GLU B CA 1
ATOM 5357 C C . GLU B 1 63 ? 19.297 28.75 11.727 1 93.62 63 GLU B C 1
ATOM 5359 O O . GLU B 1 63 ? 19.656 27.797 11.031 1 93.62 63 GLU B O 1
ATOM 5364 N N . VAL B 1 64 ? 18.094 29.047 12.086 1 95.31 64 VAL B N 1
ATOM 5365 C CA . VAL B 1 64 ? 16.969 28.281 11.562 1 95.31 64 VAL B CA 1
ATOM 5366 C C . VAL B 1 64 ? 16.266 29.094 10.477 1 95.31 64 VAL B C 1
ATOM 5368 O O . VAL B 1 64 ? 15.797 30.203 10.727 1 95.31 64 VAL B O 1
ATOM 5371 N N . THR B 1 65 ? 16.281 28.531 9.289 1 96.12 65 THR B N 1
ATOM 5372 C CA . THR B 1 65 ? 15.609 29.172 8.164 1 96.12 65 THR B CA 1
ATOM 5373 C C . THR B 1 65 ? 14.359 28.406 7.77 1 96.12 65 THR B C 1
ATOM 5375 O O . THR B 1 65 ? 14.414 27.219 7.484 1 96.12 65 THR B O 1
ATOM 5378 N N . ALA B 1 66 ? 13.227 29.047 7.742 1 95.56 66 ALA B N 1
ATOM 5379 C CA . ALA B 1 66 ? 11.953 28.438 7.355 1 95.56 66 ALA B CA 1
ATOM 5380 C C . ALA B 1 66 ? 11.531 28.891 5.961 1 95.56 66 ALA B C 1
ATOM 5382 O O . ALA B 1 66 ? 11.531 30.094 5.664 1 95.56 66 ALA B O 1
ATOM 5383 N N . ILE B 1 67 ? 11.281 28 5.117 1 94.19 67 ILE B N 1
ATOM 5384 C CA . ILE B 1 67 ? 10.781 28.281 3.775 1 94.19 67 ILE B CA 1
ATOM 5385 C C . ILE B 1 67 ? 9.266 28.109 3.746 1 94.19 67 ILE B C 1
ATOM 5387 O O . ILE B 1 67 ? 8.742 27.047 4.082 1 94.19 67 ILE B O 1
ATOM 5391 N N . LEU B 1 68 ? 8.594 29.141 3.363 1 91.12 68 LEU B N 1
ATOM 5392 C CA . LEU B 1 68 ? 7.133 29.109 3.314 1 91.12 68 LEU B CA 1
ATOM 5393 C C . LEU B 1 68 ? 6.629 29.453 1.917 1 91.12 68 LEU B C 1
ATOM 5395 O O . LEU B 1 68 ? 7.312 30.156 1.161 1 91.12 68 LEU B O 1
ATOM 5399 N N . GLY B 1 69 ? 5.516 29 1.646 1 85.81 69 GLY B N 1
ATOM 5400 C CA . GLY B 1 69 ? 4.859 29.234 0.371 1 85.81 69 GLY B CA 1
ATOM 5401 C C . GLY B 1 69 ? 3.6 28.406 0.189 1 85.81 69 GLY B C 1
ATOM 5402 O O . GLY B 1 69 ? 3.381 27.422 0.914 1 85.81 69 GLY B O 1
ATOM 5403 N N . ALA B 1 70 ? 2.877 28.844 -0.721 1 77.56 70 ALA B N 1
ATOM 5404 C CA . ALA B 1 70 ? 1.659 28.109 -1.047 1 77.56 70 ALA B CA 1
ATOM 5405 C C . ALA B 1 70 ? 1.989 26.766 -1.691 1 77.56 70 ALA B C 1
ATOM 5407 O O . ALA B 1 70 ? 3.146 26.5 -2.02 1 77.56 70 ALA B O 1
ATOM 5408 N N . SER B 1 71 ? 0.962 25.906 -1.751 1 73.06 71 SER B N 1
ATOM 5409 C CA . SER B 1 71 ? 1.157 24.609 -2.4 1 73.06 71 SER B CA 1
ATOM 5410 C C . SER B 1 71 ? 1.571 24.781 -3.859 1 73.06 71 SER B C 1
ATOM 5412 O O . SER B 1 71 ? 0.968 25.562 -4.594 1 73.06 71 SER B O 1
ATOM 5414 N N . GLY B 1 72 ? 2.648 24.203 -4.277 1 74.44 72 GLY B N 1
ATOM 5415 C CA . GLY B 1 72 ? 3.121 24.266 -5.652 1 74.44 72 GLY B CA 1
ATOM 5416 C C . GLY B 1 72 ? 4.066 25.422 -5.902 1 74.44 72 GLY B C 1
ATOM 5417 O O . GLY B 1 72 ? 4.488 25.656 -7.039 1 74.44 72 GLY B O 1
ATOM 5418 N N . ALA B 1 73 ? 4.359 26.109 -4.848 1 79.69 73 ALA B N 1
ATOM 5419 C CA . ALA B 1 73 ? 5.215 27.281 -5.004 1 79.69 73 ALA B CA 1
ATOM 5420 C C . ALA B 1 73 ? 6.641 26.875 -5.363 1 79.69 73 ALA B C 1
ATOM 5422 O O . ALA B 1 73 ? 7.434 27.703 -5.824 1 79.69 73 ALA B O 1
ATOM 5423 N N . GLY B 1 74 ? 7.027 25.609 -5.086 1 83 74 GLY B N 1
ATOM 5424 C CA . GLY B 1 74 ? 8.367 25.141 -5.406 1 83 74 GLY B CA 1
ATOM 5425 C C . GLY B 1 74 ? 9.203 24.859 -4.176 1 83 74 GLY B C 1
ATOM 5426 O O . GLY B 1 74 ? 10.43 24.719 -4.273 1 83 74 GLY B O 1
ATOM 5427 N N . LYS B 1 75 ? 8.57 24.75 -3 1 87.25 75 LYS B N 1
ATOM 5428 C CA . LYS B 1 75 ? 9.297 24.547 -1.75 1 87.25 75 LYS B CA 1
ATOM 5429 C C . LYS B 1 75 ? 10.109 23.25 -1.784 1 87.25 75 LYS B C 1
ATOM 5431 O O . LYS B 1 75 ? 11.305 23.25 -1.477 1 87.25 75 LYS B O 1
ATOM 5436 N N . THR B 1 76 ? 9.469 22.172 -2.197 1 83.19 76 THR B N 1
ATOM 5437 C CA . THR B 1 76 ? 10.109 20.859 -2.236 1 83.19 76 THR B CA 1
ATOM 5438 C C . THR B 1 76 ? 11.203 20.828 -3.301 1 83.19 76 THR B C 1
ATOM 5440 O O . THR B 1 76 ? 12.266 20.234 -3.092 1 83.19 76 THR B O 1
ATOM 5443 N N . SER B 1 77 ? 10.977 21.469 -4.426 1 83.25 77 SER B N 1
ATOM 5444 C CA . SER B 1 77 ? 11.984 21.562 -5.484 1 83.25 77 SER B CA 1
ATOM 5445 C C . SER B 1 77 ? 13.227 22.297 -5.008 1 83.25 77 SER B C 1
ATOM 5447 O O . SER B 1 77 ? 14.352 21.906 -5.336 1 83.25 77 SER B O 1
ATOM 5449 N N . LEU B 1 78 ? 12.938 23.328 -4.293 1 88.25 78 LEU B N 1
ATOM 5450 C CA . LEU B 1 78 ? 14.055 24.109 -3.756 1 88.25 78 LEU B CA 1
ATOM 5451 C C . LEU B 1 78 ? 14.891 23.266 -2.801 1 88.25 78 LEU B C 1
ATOM 5453 O O . LEU B 1 78 ? 16.125 23.281 -2.871 1 88.25 78 LEU B O 1
ATOM 5457 N N . LEU B 1 79 ? 14.25 22.516 -1.918 1 89.06 79 LEU B N 1
ATOM 5458 C CA . LEU B 1 79 ? 14.961 21.672 -0.976 1 89.06 79 LEU B CA 1
ATOM 5459 C C . LEU B 1 79 ? 15.703 20.562 -1.705 1 89.06 79 LEU B C 1
ATOM 5461 O O . LEU B 1 79 ? 16.797 20.156 -1.299 1 89.06 79 LEU B O 1
ATOM 5465 N N . ASN B 1 80 ? 15.133 20.062 -2.756 1 84.31 80 ASN B N 1
ATOM 5466 C CA . ASN B 1 80 ? 15.781 19.016 -3.537 1 84.31 80 ASN B CA 1
ATOM 5467 C C . ASN B 1 80 ? 17.031 19.531 -4.242 1 84.31 80 ASN B C 1
ATOM 5469 O O . ASN B 1 80 ? 18 18.797 -4.418 1 84.31 80 ASN B O 1
ATOM 5473 N N . ILE B 1 81 ? 17 20.734 -4.594 1 85.56 81 ILE B N 1
ATOM 5474 C CA . ILE B 1 81 ? 18.172 21.344 -5.219 1 85.56 81 ILE B CA 1
ATOM 5475 C C . ILE B 1 81 ? 19.266 21.547 -4.172 1 85.56 81 ILE B C 1
ATOM 5477 O O . ILE B 1 81 ? 20.438 21.266 -4.426 1 85.56 81 ILE B O 1
ATOM 5481 N N . LEU B 1 82 ? 18.766 22.016 -3.043 1 89 82 LEU B N 1
ATOM 5482 C CA . LEU B 1 82 ? 19.734 22.25 -1.97 1 89 82 LEU B CA 1
ATOM 5483 C C . LEU B 1 82 ? 20.375 20.938 -1.512 1 89 82 LEU B C 1
ATOM 5485 O O . LEU B 1 82 ? 21.516 20.938 -1.064 1 89 82 LEU B O 1
ATOM 5489 N N . SER B 1 83 ? 19.641 19.875 -1.637 1 87.19 83 SER B N 1
ATOM 5490 C CA . SER B 1 83 ? 20.156 18.578 -1.221 1 87.19 83 SER B CA 1
ATOM 5491 C C . SER B 1 83 ? 20.906 17.891 -2.354 1 87.19 83 SER B C 1
ATOM 5493 O O . SER B 1 83 ? 21.375 16.766 -2.201 1 87.19 83 SER B O 1
ATOM 5495 N N . ALA B 1 84 ? 20.984 18.531 -3.467 1 80.12 84 ALA B N 1
ATOM 5496 C CA . ALA B 1 84 ? 21.719 18.031 -4.633 1 80.12 84 ALA B CA 1
ATOM 5497 C C . ALA B 1 84 ? 21.156 16.688 -5.094 1 80.12 84 ALA B C 1
ATOM 5499 O O . ALA B 1 84 ? 21.922 15.812 -5.52 1 80.12 84 ALA B O 1
ATOM 5500 N N . ARG B 1 85 ? 19.938 16.484 -4.816 1 73.81 85 ARG B N 1
ATOM 5501 C CA . ARG B 1 85 ? 19.312 15.234 -5.223 1 73.81 85 ARG B CA 1
ATOM 5502 C C . ARG B 1 85 ? 18.859 15.289 -6.68 1 73.81 85 ARG B C 1
ATOM 5504 O O . ARG B 1 85 ? 18.594 14.258 -7.293 1 73.81 85 ARG B O 1
ATOM 5511 N N . ILE B 1 86 ? 18.672 16.469 -7.156 1 70.44 86 ILE B N 1
ATOM 5512 C CA . ILE B 1 86 ? 18.203 16.625 -8.531 1 70.44 86 ILE B CA 1
ATOM 5513 C C . ILE B 1 86 ? 19.406 16.812 -9.461 1 70.44 86 ILE B C 1
ATOM 5515 O O . ILE B 1 86 ? 20.25 17.688 -9.227 1 70.44 86 ILE B O 1
ATOM 5519 N N . SER B 1 87 ? 19.688 15.828 -10.125 1 62 87 SER B N 1
ATOM 5520 C CA . SER B 1 87 ? 20.703 15.984 -11.156 1 62 87 SER B CA 1
ATOM 5521 C C . SER B 1 87 ? 20.062 16.078 -12.547 1 62 87 SER B C 1
ATOM 5523 O O . SER B 1 87 ? 18.875 15.812 -12.711 1 62 87 SER B O 1
ATOM 5525 N N . ASN B 1 88 ? 20.812 16.766 -13.273 1 59.31 88 ASN B N 1
ATOM 5526 C CA . ASN B 1 88 ? 20.344 16.891 -14.648 1 59.31 88 ASN B CA 1
ATOM 5527 C C . ASN B 1 88 ? 20 15.523 -15.25 1 59.31 88 ASN B C 1
ATOM 5529 O O . ASN B 1 88 ? 20.844 14.633 -15.305 1 59.31 88 ASN B O 1
ATOM 5533 N N . THR B 1 89 ? 18.75 15.289 -15.062 1 55.88 89 THR B N 1
ATOM 5534 C CA . THR B 1 89 ? 18.297 14.07 -15.719 1 55.88 89 THR B CA 1
ATOM 5535 C C . THR B 1 89 ? 17.609 14.391 -17.047 1 55.88 89 THR B C 1
ATOM 5537 O O . THR B 1 89 ? 17.5 15.562 -17.422 1 55.88 89 THR B O 1
ATOM 5540 N N . LYS B 1 90 ? 17.188 13.281 -17.781 1 56.56 90 LYS B N 1
ATOM 5541 C CA . LYS B 1 90 ? 16.5 13.414 -19.062 1 56.56 90 LYS B CA 1
ATOM 5542 C C . LYS B 1 90 ? 15.203 14.211 -18.906 1 56.56 90 LYS B C 1
ATOM 5544 O O . LYS B 1 90 ? 14.766 14.875 -19.844 1 56.56 90 LYS B O 1
ATOM 5549 N N . THR B 1 91 ? 14.711 14.336 -17.734 1 59.06 91 THR B N 1
ATOM 5550 C CA . THR B 1 91 ? 13.398 14.969 -17.578 1 59.06 91 THR B CA 1
ATOM 5551 C C . THR B 1 91 ? 13.523 16.281 -16.812 1 59.06 91 THR B C 1
ATOM 5553 O O . THR B 1 91 ? 12.57 17.062 -16.75 1 59.06 91 THR B O 1
ATOM 5556 N N . ALA B 1 92 ? 14.688 16.5 -16.094 1 63.25 92 ALA B N 1
ATOM 5557 C CA . ALA B 1 92 ? 14.859 17.719 -15.32 1 63.25 92 ALA B CA 1
ATOM 5558 C C . ALA B 1 92 ? 16.172 18.422 -15.68 1 63.25 92 ALA B C 1
ATOM 5560 O O . ALA B 1 92 ? 17.219 17.781 -15.781 1 63.25 92 ALA B O 1
ATOM 5561 N N . ARG B 1 93 ? 16.047 19.688 -16.281 1 69.31 93 ARG B N 1
ATOM 5562 C CA . ARG B 1 93 ? 17.234 20.5 -16.547 1 69.31 93 ARG B CA 1
ATOM 5563 C C . ARG B 1 93 ? 17.469 21.5 -15.422 1 69.31 93 ARG B C 1
ATOM 5565 O O . ARG B 1 93 ? 16.562 22.281 -15.07 1 69.31 93 ARG B O 1
ATOM 5572 N N . LEU B 1 94 ? 18.438 21.297 -14.609 1 75.25 94 LEU B N 1
ATOM 5573 C CA . LEU B 1 94 ? 18.812 22.219 -13.539 1 75.25 94 LEU B CA 1
ATOM 5574 C C . LEU B 1 94 ? 19.953 23.125 -13.992 1 75.25 94 LEU B C 1
ATOM 5576 O O . LEU B 1 94 ? 20.984 22.656 -14.469 1 75.25 94 LEU B O 1
ATOM 5580 N N . THR B 1 95 ? 19.531 24.469 -14.195 1 76.44 95 THR B N 1
ATOM 5581 C CA . THR B 1 95 ? 20.562 25.469 -14.445 1 76.44 95 THR B CA 1
ATOM 5582 C C . THR B 1 95 ? 20.875 26.25 -13.172 1 76.44 95 THR B C 1
ATOM 5584 O O . THR B 1 95 ? 19.984 26.547 -12.375 1 76.44 95 THR B O 1
ATOM 5587 N N . GLY B 1 96 ? 22.062 26.156 -12.648 1 77.56 96 GLY B N 1
ATOM 5588 C CA . GLY B 1 96 ? 22.484 26.828 -11.43 1 77.56 96 GLY B CA 1
ATOM 5589 C C . GLY B 1 96 ? 23.391 25.969 -10.562 1 77.56 96 GLY B C 1
ATOM 5590 O O . GLY B 1 96 ? 23.719 24.844 -10.93 1 77.56 96 GLY B O 1
ATOM 5591 N N . LYS B 1 97 ? 23.859 26.688 -9.523 1 82 97 LYS B N 1
ATOM 5592 C CA . LYS B 1 97 ? 24.812 26 -8.648 1 82 97 LYS B CA 1
ATOM 5593 C C . LYS B 1 97 ? 24.484 26.234 -7.18 1 82 97 LYS B C 1
ATOM 5595 O O . LYS B 1 97 ? 23.828 27.234 -6.836 1 82 97 LYS B O 1
ATOM 5600 N N . VAL B 1 98 ? 24.75 25.281 -6.496 1 87.31 98 VAL B N 1
ATOM 5601 C CA . VAL B 1 98 ? 24.594 25.391 -5.047 1 87.31 98 VAL B CA 1
ATOM 5602 C C . VAL B 1 98 ? 25.969 25.344 -4.379 1 87.31 98 VAL B C 1
ATOM 5604 O O . VAL B 1 98 ? 26.844 24.594 -4.809 1 87.31 98 VAL B O 1
ATOM 5607 N N . PHE B 1 99 ? 26.109 26.203 -3.369 1 86.69 99 PHE B N 1
ATOM 5608 C CA . PHE B 1 99 ? 27.391 26.328 -2.703 1 86.69 99 PHE B CA 1
ATOM 5609 C C . PHE B 1 99 ? 27.234 26.188 -1.192 1 86.69 99 PHE B C 1
ATOM 5611 O O . PHE B 1 99 ? 26.203 26.562 -0.634 1 86.69 99 PHE B O 1
ATOM 5618 N N . VAL B 1 100 ? 28.219 25.547 -0.641 1 86.81 100 VAL B N 1
ATOM 5619 C CA . VAL B 1 100 ? 28.375 25.578 0.81 1 86.81 100 VAL B CA 1
ATOM 5620 C C . VAL B 1 100 ? 29.688 26.297 1.17 1 86.81 100 VAL B C 1
ATOM 5622 O O . VAL B 1 100 ? 30.766 25.859 0.776 1 86.81 100 VAL B O 1
ATOM 5625 N N . ASN B 1 101 ? 29.578 27.312 1.871 1 85.75 101 ASN B N 1
ATOM 5626 C CA . ASN B 1 101 ? 30.766 28.125 2.164 1 85.75 101 ASN B CA 1
ATOM 5627 C C . ASN B 1 101 ? 31.547 28.453 0.897 1 85.75 101 ASN B C 1
ATOM 5629 O O . ASN B 1 101 ? 32.75 28.25 0.843 1 85.75 101 ASN B O 1
ATOM 5633 N N . ASN B 1 102 ? 30.828 28.719 -0.162 1 79.5 102 ASN B N 1
ATOM 5634 C CA . ASN B 1 102 ? 31.344 29.172 -1.447 1 79.5 102 ASN B CA 1
ATOM 5635 C C . ASN B 1 102 ? 32.031 28.047 -2.211 1 79.5 102 ASN B C 1
ATOM 5637 O O . ASN B 1 102 ? 32.844 28.312 -3.107 1 79.5 102 ASN B O 1
ATOM 5641 N N . ILE B 1 103 ? 31.828 26.828 -1.755 1 83.56 103 ILE B N 1
ATOM 5642 C CA . ILE B 1 103 ? 32.312 25.672 -2.482 1 83.56 103 ILE B CA 1
ATOM 5643 C C . ILE B 1 103 ? 31.141 24.906 -3.092 1 83.56 103 ILE B C 1
ATOM 5645 O O . ILE B 1 103 ? 30.172 24.594 -2.396 1 83.56 103 ILE B O 1
ATOM 5649 N N . GLU B 1 104 ? 31.344 24.703 -4.25 1 85.88 104 GLU B N 1
ATOM 5650 C CA . GLU B 1 104 ? 30.297 23.938 -4.938 1 85.88 104 GLU B CA 1
ATOM 5651 C C . GLU B 1 104 ? 30.25 22.5 -4.453 1 85.88 104 GLU B C 1
ATOM 5653 O O . GLU B 1 104 ? 31.297 21.875 -4.227 1 85.88 104 GLU B O 1
ATOM 5658 N N . TYR B 1 105 ? 29.094 22.016 -4.203 1 84.81 105 TYR B N 1
ATOM 5659 C CA . TYR B 1 105 ? 28.984 20.625 -3.766 1 84.81 105 TYR B CA 1
ATOM 5660 C C . TYR B 1 105 ? 28.031 19.844 -4.668 1 84.81 105 TYR B C 1
ATOM 5662 O O . TYR B 1 105 ? 27.234 20.438 -5.398 1 84.81 105 TYR B O 1
ATOM 5670 N N . ASN B 1 106 ? 28.281 18.531 -4.68 1 83.06 106 ASN B N 1
ATOM 5671 C CA . ASN B 1 106 ? 27.422 17.594 -5.395 1 83.06 106 ASN B CA 1
ATOM 5672 C C . ASN B 1 106 ? 26.75 16.625 -4.438 1 83.06 106 ASN B C 1
ATOM 5674 O O . ASN B 1 106 ? 26.797 16.797 -3.221 1 83.06 106 ASN B O 1
ATOM 5678 N N . SER B 1 107 ? 26.047 15.688 -4.965 1 80.69 107 SER B N 1
ATOM 5679 C CA . SER B 1 107 ? 25.281 14.75 -4.141 1 80.69 107 SER B CA 1
ATOM 5680 C C . SER B 1 107 ? 26.203 13.992 -3.184 1 80.69 107 SER B C 1
ATOM 5682 O O . SER B 1 107 ? 25.828 13.727 -2.039 1 80.69 107 SER B O 1
ATOM 5684 N N . GLU B 1 108 ? 27.391 13.703 -3.609 1 79.38 108 GLU B N 1
ATOM 5685 C CA . GLU B 1 108 ? 28.328 12.961 -2.785 1 79.38 108 GLU B CA 1
ATOM 5686 C C . GLU B 1 108 ? 28.859 13.82 -1.644 1 79.38 108 GLU B C 1
ATOM 5688 O O . GLU B 1 108 ? 28.984 13.352 -0.509 1 79.38 108 GLU B O 1
ATOM 5693 N N . THR B 1 109 ? 29.156 15.031 -2.006 1 83.06 109 THR B N 1
ATOM 5694 C CA . THR B 1 109 ? 29.734 15.914 -0.996 1 83.06 109 THR B CA 1
ATOM 5695 C C . THR B 1 109 ? 28.656 16.391 -0.018 1 83.06 109 THR B C 1
ATOM 5697 O O . THR B 1 109 ? 28.953 16.672 1.146 1 83.06 109 THR B O 1
ATOM 5700 N N . PHE B 1 110 ? 27.453 16.406 -0.488 1 86.94 110 PHE B N 1
ATOM 5701 C CA . PHE B 1 110 ? 26.344 16.797 0.369 1 86.94 110 PHE B CA 1
ATOM 5702 C C . PHE B 1 110 ? 26.188 15.836 1.536 1 86.94 110 PHE B C 1
ATOM 5704 O O . PHE B 1 110 ? 25.969 16.25 2.674 1 86.94 110 PHE B O 1
ATOM 5711 N N . SER B 1 111 ? 26.328 14.602 1.261 1 81.94 111 SER B N 1
ATOM 5712 C CA . SER B 1 111 ? 26.094 13.57 2.262 1 81.94 111 SER B CA 1
ATOM 5713 C C . SER B 1 111 ? 27.156 13.594 3.352 1 81.94 111 SER B C 1
ATOM 5715 O O . SER B 1 111 ? 26.969 13.016 4.426 1 81.94 111 SER B O 1
ATOM 5717 N N . ASN B 1 112 ? 28.188 14.352 3.07 1 83.44 112 ASN B N 1
ATOM 5718 C CA . ASN B 1 112 ? 29.281 14.398 4.027 1 83.44 112 ASN B CA 1
ATOM 5719 C C . ASN B 1 112 ? 29.031 15.43 5.121 1 83.44 112 ASN B C 1
ATOM 5721 O O . ASN B 1 112 ? 29.594 15.336 6.215 1 83.44 112 ASN B O 1
ATOM 5725 N N . PHE B 1 113 ? 28.203 16.359 4.777 1 86.38 113 PHE B N 1
ATOM 5726 C CA . PHE B 1 113 ? 28.062 17.406 5.785 1 86.38 113 PHE B CA 1
ATOM 5727 C C . PHE B 1 113 ? 26.594 17.672 6.094 1 86.38 113 PHE B C 1
ATOM 5729 O O . PHE B 1 113 ? 26.266 18.312 7.094 1 86.38 113 PHE B O 1
ATOM 5736 N N . ALA B 1 114 ? 25.734 17.156 5.27 1 90.44 114 ALA B N 1
ATOM 5737 C CA . ALA B 1 114 ? 24.328 17.516 5.414 1 90.44 114 ALA B CA 1
ATOM 5738 C C . ALA B 1 114 ? 23.438 16.281 5.375 1 90.44 114 ALA B C 1
ATOM 5740 O O . ALA B 1 114 ? 23.875 15.211 4.953 1 90.44 114 ALA B O 1
ATOM 5741 N N . ALA B 1 115 ? 22.312 16.438 5.918 1 91 115 ALA B N 1
ATOM 5742 C CA . ALA B 1 115 ? 21.281 15.406 5.898 1 91 115 ALA B CA 1
ATOM 5743 C C . ALA B 1 115 ? 19.953 15.969 5.391 1 91 115 ALA B C 1
ATOM 5745 O O . ALA B 1 115 ? 19.641 17.141 5.605 1 91 115 ALA B O 1
ATOM 5746 N N . TYR B 1 116 ? 19.266 15.141 4.68 1 91.5 116 TYR B N 1
ATOM 5747 C CA . TYR B 1 116 ? 17.953 15.523 4.141 1 91.5 116 TYR B CA 1
ATOM 5748 C C . TYR B 1 116 ? 16.859 14.617 4.676 1 91.5 116 TYR B C 1
ATOM 5750 O O . TYR B 1 116 ? 16.891 13.398 4.461 1 91.5 116 TYR B O 1
ATOM 5758 N N . VAL B 1 117 ? 15.945 15.234 5.383 1 91.5 117 VAL B N 1
ATOM 5759 C CA . VAL B 1 117 ? 14.781 14.516 5.887 1 91.5 117 VAL B CA 1
ATOM 5760 C C . VAL B 1 117 ? 13.594 14.734 4.953 1 91.5 117 VAL B C 1
ATOM 5762 O O . VAL B 1 117 ? 13.094 15.859 4.82 1 91.5 117 VAL B O 1
ATOM 5765 N N . MET B 1 118 ? 13.109 13.68 4.414 1 87.25 118 MET B N 1
ATOM 5766 C CA . MET B 1 118 ? 12.031 13.75 3.434 1 87.25 118 MET B CA 1
ATOM 5767 C C . MET B 1 118 ? 10.68 13.898 4.125 1 87.25 118 MET B C 1
ATOM 5769 O O . MET B 1 118 ? 10.57 13.703 5.336 1 87.25 118 MET B O 1
ATOM 5773 N N . GLN B 1 119 ? 9.742 14.18 3.311 1 81.38 119 GLN B N 1
ATOM 5774 C CA . GLN B 1 119 ? 8.398 14.438 3.816 1 81.38 119 GLN B CA 1
ATOM 5775 C C . GLN B 1 119 ? 7.758 13.156 4.344 1 81.38 119 GLN B C 1
ATOM 5777 O O . GLN B 1 119 ? 7.145 13.164 5.414 1 81.38 119 GLN B O 1
ATOM 5782 N N . ASN B 1 120 ? 7.914 12.109 3.598 1 79.56 120 ASN B N 1
ATOM 5783 C CA . ASN B 1 120 ? 7.312 10.844 4.008 1 79.56 120 ASN B CA 1
ATOM 5784 C C . ASN B 1 120 ? 8.242 10.047 4.914 1 79.56 120 ASN B C 1
ATOM 5786 O O . ASN B 1 120 ? 9.445 9.945 4.641 1 79.56 120 ASN B O 1
ATOM 5790 N N . ASP B 1 121 ? 7.637 9.594 5.973 1 81.62 121 ASP B N 1
ATOM 5791 C CA . ASP B 1 121 ? 8.414 8.805 6.93 1 81.62 121 ASP B CA 1
ATOM 5792 C C . ASP B 1 121 ? 8.555 7.359 6.469 1 81.62 121 ASP B C 1
ATOM 5794 O O . ASP B 1 121 ? 7.773 6.496 6.879 1 81.62 121 ASP B O 1
ATOM 5798 N N . VAL B 1 122 ? 9.531 7.121 5.707 1 86.31 122 VAL B N 1
ATOM 5799 C CA . VAL B 1 122 ? 9.75 5.777 5.18 1 86.31 122 VAL B CA 1
ATOM 5800 C C . VAL B 1 122 ? 10.781 5.047 6.035 1 86.31 122 VAL B C 1
ATOM 5802 O O . VAL B 1 122 ? 11.984 5.309 5.922 1 86.31 122 VAL B O 1
ATOM 5805 N N . LEU B 1 123 ? 10.367 4.203 6.996 1 91.19 123 LEU B N 1
ATOM 5806 C CA . LEU B 1 123 ? 11.211 3.416 7.887 1 91.19 123 LEU B CA 1
ATOM 5807 C C . LEU B 1 123 ? 10.805 1.945 7.863 1 91.19 123 LEU B C 1
ATOM 5809 O O . LEU B 1 123 ? 9.711 1.607 7.41 1 91.19 123 LEU B O 1
ATOM 5813 N N . PHE B 1 124 ? 11.758 1.165 8.242 1 91.25 124 PHE B N 1
ATOM 5814 C CA . PHE B 1 124 ? 11.391 -0.241 8.383 1 91.25 124 PHE B CA 1
ATOM 5815 C C . PHE B 1 124 ? 10.398 -0.433 9.516 1 91.25 124 PHE B C 1
ATOM 5817 O O . PHE B 1 124 ? 10.703 -0.143 10.68 1 91.25 124 PHE B O 1
ATOM 5824 N N . GLU B 1 125 ? 9.297 -0.993 9.242 1 89.38 125 GLU B N 1
ATOM 5825 C CA . GLU B 1 125 ? 8.156 -1.055 10.141 1 89.38 125 GLU B CA 1
ATOM 5826 C C . GLU B 1 125 ? 8.406 -2.031 11.289 1 89.38 125 GLU B C 1
ATOM 5828 O O . GLU B 1 125 ? 7.828 -1.891 12.367 1 89.38 125 GLU B O 1
ATOM 5833 N N . THR B 1 126 ? 9.289 -2.973 11.141 1 90.06 126 THR B N 1
ATOM 5834 C CA . THR B 1 126 ? 9.453 -4.035 12.125 1 90.06 126 THR B CA 1
ATOM 5835 C C . THR B 1 126 ? 10.57 -3.697 13.102 1 90.06 126 THR B C 1
ATOM 5837 O O . THR B 1 126 ? 10.758 -4.391 14.109 1 90.06 126 THR B O 1
ATOM 5840 N N . LEU B 1 127 ? 11.258 -2.637 12.836 1 94.44 127 LEU B N 1
ATOM 5841 C CA . LEU B 1 127 ? 12.344 -2.25 13.719 1 94.44 127 LEU B CA 1
ATOM 5842 C C . LEU B 1 127 ? 11.852 -1.287 14.797 1 94.44 127 LEU B C 1
ATOM 5844 O O . LEU B 1 127 ? 10.75 -0.747 14.695 1 94.44 127 LEU B O 1
ATOM 5848 N N . SER B 1 128 ? 12.656 -1.176 15.789 1 96.56 128 SER B N 1
ATOM 5849 C CA . SER B 1 128 ? 12.453 -0.141 16.797 1 96.56 128 SER B CA 1
ATOM 5850 C C . SER B 1 128 ? 13.266 1.111 16.484 1 96.56 128 SER B C 1
ATOM 5852 O O . SER B 1 128 ? 14.211 1.06 15.688 1 96.56 128 SER B O 1
ATOM 5854 N N . PRO B 1 129 ? 12.828 2.219 17.062 1 97 129 PRO B N 1
ATOM 5855 C CA . PRO B 1 129 ? 13.625 3.432 16.859 1 97 129 PRO B CA 1
ATOM 5856 C C . PRO B 1 129 ? 15.094 3.244 17.219 1 97 129 PRO B C 1
ATOM 5858 O O . PRO B 1 129 ? 15.984 3.674 16.484 1 97 129 PRO B O 1
ATOM 5861 N N . ARG B 1 130 ? 15.367 2.604 18.297 1 97.56 130 ARG B N 1
ATOM 5862 C CA . ARG B 1 130 ? 16.75 2.381 18.719 1 97.56 130 ARG B CA 1
ATOM 5863 C C . ARG B 1 130 ? 17.5 1.55 17.688 1 97.56 130 ARG B C 1
ATOM 5865 O O . ARG B 1 130 ? 18.641 1.88 17.328 1 97.56 130 ARG B O 1
ATOM 5872 N N . GLU B 1 131 ? 16.891 0.507 17.25 1 96.69 131 GLU B N 1
ATOM 5873 C CA . GLU B 1 131 ? 17.531 -0.358 16.25 1 96.69 131 GLU B CA 1
ATOM 5874 C C . GLU B 1 131 ? 17.797 0.393 14.953 1 96.69 131 GLU B C 1
ATOM 5876 O O . GLU B 1 131 ? 18.828 0.188 14.305 1 96.69 131 GLU B O 1
ATOM 5881 N N . ALA B 1 132 ? 16.844 1.159 14.586 1 96.25 132 ALA B N 1
ATOM 5882 C CA . ALA B 1 132 ? 17 1.952 13.367 1 96.25 132 ALA B CA 1
ATOM 5883 C C . ALA B 1 132 ? 18.188 2.91 13.492 1 96.25 132 ALA B C 1
ATOM 5885 O O . ALA B 1 132 ? 18.984 3.035 12.562 1 96.25 132 ALA B O 1
ATOM 5886 N N . LEU B 1 133 ? 18.312 3.553 14.656 1 97.12 133 LEU B N 1
ATOM 5887 C CA . LEU B 1 133 ? 19.406 4.5 14.891 1 97.12 133 LEU B CA 1
ATOM 5888 C C . LEU B 1 133 ? 20.734 3.777 14.977 1 97.12 133 LEU B C 1
ATOM 5890 O O . LEU B 1 133 ? 21.75 4.273 14.477 1 97.12 133 LEU B O 1
ATOM 5894 N N . GLU B 1 134 ? 20.75 2.656 15.57 1 96.75 134 GLU B N 1
ATOM 5895 C CA . GLU B 1 134 ? 21.969 1.865 15.688 1 96.75 134 GLU B CA 1
ATOM 5896 C C . GLU B 1 134 ? 22.453 1.408 14.312 1 96.75 134 GLU B C 1
ATOM 5898 O O . GLU B 1 134 ? 23.672 1.346 14.07 1 96.75 134 GLU B O 1
ATOM 5903 N N . PHE B 1 135 ? 21.562 1.082 13.484 1 95.75 135 PHE B N 1
ATOM 5904 C CA . PHE B 1 135 ? 21.906 0.656 12.133 1 95.75 135 PHE B CA 1
ATOM 5905 C C . PHE B 1 135 ? 22.703 1.741 11.414 1 95.75 135 PHE B C 1
ATOM 5907 O O . PHE B 1 135 ? 23.75 1.466 10.82 1 95.75 135 PHE B O 1
ATOM 5914 N N . VAL B 1 136 ? 22.219 2.943 11.492 1 93.88 136 VAL B N 1
ATOM 5915 C CA . VAL B 1 136 ? 22.875 4.059 10.836 1 93.88 136 VAL B CA 1
ATOM 5916 C C . VAL B 1 136 ? 24.219 4.34 11.508 1 93.88 136 VAL B C 1
ATOM 5918 O O . VAL B 1 136 ? 25.234 4.539 10.836 1 93.88 136 VAL B O 1
ATOM 5921 N N . ALA B 1 137 ? 24.219 4.336 12.82 1 94.06 137 ALA B N 1
ATOM 5922 C CA . ALA B 1 137 ? 25.453 4.602 13.57 1 94.06 137 ALA B CA 1
ATOM 5923 C C . ALA B 1 137 ? 26.531 3.578 13.234 1 94.06 137 ALA B C 1
ATOM 5925 O O . ALA B 1 137 ? 27.703 3.924 13.117 1 94.06 137 ALA B O 1
ATOM 5926 N N . ASN B 1 138 ? 26.109 2.334 13.078 1 94.31 138 ASN B N 1
ATOM 5927 C CA . ASN B 1 138 ? 27.047 1.27 12.766 1 94.31 138 ASN B CA 1
ATOM 5928 C C . ASN B 1 138 ? 27.656 1.453 11.375 1 94.31 138 ASN B C 1
ATOM 5930 O O . ASN B 1 138 ? 28.781 1.029 11.133 1 94.31 138 ASN B O 1
ATOM 5934 N N . LEU B 1 139 ? 26.984 2.129 10.516 1 92.19 139 LEU B N 1
ATOM 5935 C CA . LEU B 1 139 ? 27.469 2.316 9.148 1 92.19 139 LEU B CA 1
ATOM 5936 C C . LEU B 1 139 ? 28.328 3.578 9.047 1 92.19 139 LEU B C 1
ATOM 5938 O O . LEU B 1 139 ? 29.172 3.684 8.156 1 92.19 139 LEU B O 1
ATOM 5942 N N . LYS B 1 140 ? 28.125 4.523 9.977 1 89.25 140 LYS B N 1
ATOM 5943 C CA . LYS B 1 140 ? 28.75 5.828 9.797 1 89.25 140 LYS B CA 1
ATOM 5944 C C . LYS B 1 140 ? 29.906 6.023 10.773 1 89.25 140 LYS B C 1
ATOM 5946 O O . LYS B 1 140 ? 30.75 6.906 10.578 1 89.25 140 LYS B O 1
ATOM 5951 N N . TYR B 1 141 ? 29.938 5.176 11.82 1 89.19 141 TYR B N 1
ATOM 5952 C CA . TYR B 1 141 ? 31 5.309 12.812 1 89.19 141 TYR B CA 1
ATOM 5953 C C . TYR B 1 141 ? 31.75 3.994 12.984 1 89.19 141 TYR B C 1
ATOM 5955 O O . TYR B 1 141 ? 31.188 2.914 12.797 1 89.19 141 TYR B O 1
ATOM 5963 N N . THR B 1 142 ? 33.031 4.078 13.344 1 86.62 142 THR B N 1
ATOM 5964 C CA . THR B 1 142 ? 33.844 2.889 13.523 1 86.62 142 THR B CA 1
ATOM 5965 C C . THR B 1 142 ? 34.094 2.619 15.008 1 86.62 142 THR B C 1
ATOM 5967 O O . THR B 1 142 ? 34.188 1.463 15.43 1 86.62 142 THR B O 1
ATOM 5970 N N . ASP B 1 143 ? 34.125 3.664 15.781 1 88.69 143 ASP B N 1
ATOM 5971 C CA . ASP B 1 143 ? 34.344 3.531 17.219 1 88.69 143 ASP B CA 1
ATOM 5972 C C . ASP B 1 143 ? 33.094 3.109 17.938 1 88.69 143 ASP B C 1
ATOM 5974 O O . ASP B 1 143 ? 32.062 3.824 17.906 1 88.69 143 ASP B O 1
ATOM 5978 N N . PRO B 1 144 ? 33.125 2.004 18.578 1 90.56 144 PRO B N 1
ATOM 5979 C CA . PRO B 1 144 ? 31.938 1.486 19.25 1 90.56 144 PRO B CA 1
ATOM 5980 C C . PRO B 1 144 ? 31.406 2.441 20.312 1 90.56 144 PRO B C 1
ATOM 5982 O O . PRO B 1 144 ? 30.188 2.572 20.469 1 90.56 144 PRO B O 1
ATOM 5985 N N . ASP B 1 145 ? 32.281 3.035 20.984 1 91.88 145 ASP B N 1
ATOM 5986 C CA . ASP B 1 145 ? 31.844 3.957 22.031 1 91.88 145 ASP B CA 1
ATOM 5987 C C . ASP B 1 145 ? 31.156 5.18 21.422 1 91.88 145 ASP B C 1
ATOM 5989 O O . ASP B 1 145 ? 30.156 5.656 21.953 1 91.88 145 ASP B O 1
ATOM 5993 N N . LEU B 1 146 ? 31.703 5.566 20.359 1 89.94 146 LEU B N 1
ATOM 5994 C CA . LEU B 1 146 ? 31.109 6.715 19.672 1 89.94 146 LEU B CA 1
ATOM 5995 C C . LEU B 1 146 ? 29.75 6.359 19.109 1 89.94 146 LEU B C 1
ATOM 5997 O O . LEU B 1 146 ? 28.828 7.18 19.125 1 89.94 146 LEU B O 1
ATOM 6001 N N . LYS B 1 147 ? 29.672 5.199 18.656 1 92.56 147 LYS B N 1
ATOM 6002 C CA . LYS B 1 147 ? 28.406 4.723 18.125 1 92.56 147 LYS B CA 1
ATOM 6003 C C . LYS B 1 147 ? 27.312 4.766 19.188 1 92.56 147 LYS B C 1
ATOM 6005 O O . LYS B 1 147 ? 26.234 5.32 18.938 1 92.56 147 LYS B O 1
ATOM 6010 N N . LEU B 1 148 ? 27.625 4.219 20.266 1 94.12 148 LEU B N 1
ATOM 6011 C CA . LEU B 1 148 ? 26.641 4.137 21.344 1 94.12 148 LEU B CA 1
ATOM 6012 C C . LEU B 1 148 ? 26.297 5.527 21.859 1 94.12 148 LEU B C 1
ATOM 6014 O O . LEU B 1 148 ? 25.125 5.812 22.141 1 94.12 148 LEU B O 1
ATOM 6018 N N . LYS B 1 149 ? 27.234 6.293 21.953 1 93.56 149 LYS B N 1
ATOM 6019 C CA . LYS B 1 149 ? 27.031 7.648 22.453 1 93.56 149 LYS B CA 1
ATOM 6020 C C . LYS B 1 149 ? 26.125 8.445 21.516 1 93.56 149 LYS B C 1
ATOM 6022 O O . LYS B 1 149 ? 25.203 9.141 21.969 1 93.56 149 LYS B O 1
ATOM 6027 N N . ARG B 1 150 ? 26.359 8.344 20.281 1 93 150 ARG B N 1
ATOM 6028 C CA . ARG B 1 150 ? 25.578 9.078 19.297 1 93 150 ARG B CA 1
ATOM 6029 C C . ARG B 1 150 ? 24.125 8.609 19.297 1 93 150 ARG B C 1
ATOM 6031 O O . ARG B 1 150 ? 23.203 9.422 19.125 1 93 150 ARG B O 1
ATOM 6038 N N . VAL B 1 151 ? 23.953 7.352 19.438 1 96.5 151 VAL B N 1
ATOM 6039 C CA . VAL B 1 151 ? 22.609 6.801 19.469 1 96.5 151 VAL B CA 1
ATOM 6040 C C . VAL B 1 151 ? 21.875 7.312 20.719 1 96.5 151 VAL B C 1
ATOM 6042 O O . VAL B 1 151 ? 20.734 7.773 20.625 1 96.5 151 VAL B O 1
ATOM 6045 N N . GLU B 1 152 ? 22.547 7.312 21.812 1 95.88 152 GLU B N 1
ATOM 6046 C CA . GLU B 1 152 ? 21.953 7.773 23.062 1 95.88 152 GLU B CA 1
ATOM 6047 C C . GLU B 1 152 ? 21.641 9.266 23 1 95.88 152 GLU B C 1
ATOM 6049 O O . GLU B 1 152 ? 20.578 9.703 23.469 1 95.88 152 GLU B O 1
ATOM 6054 N N . ASP B 1 153 ? 22.516 9.969 22.406 1 91.94 153 ASP B N 1
ATOM 6055 C CA . ASP B 1 153 ? 22.328 11.406 22.266 1 91.94 153 ASP B CA 1
ATOM 6056 C C . ASP B 1 153 ? 21.109 11.703 21.391 1 91.94 153 ASP B C 1
ATOM 6058 O O . ASP B 1 153 ? 20.328 12.602 21.703 1 91.94 153 ASP B O 1
ATOM 6062 N N . THR B 1 154 ? 21.031 11.008 20.328 1 93.94 154 THR B N 1
ATOM 6063 C CA . THR B 1 154 ? 19.922 11.234 19.406 1 93.94 154 THR B CA 1
ATOM 6064 C C . THR B 1 154 ? 18.594 10.867 20.047 1 93.94 154 THR B C 1
ATOM 6066 O O . THR B 1 154 ? 17.594 11.562 19.859 1 93.94 154 THR B O 1
ATOM 6069 N N . ILE B 1 155 ? 18.578 9.781 20.812 1 96 155 ILE B N 1
ATOM 6070 C CA . ILE B 1 155 ? 17.359 9.344 21.5 1 96 155 ILE B CA 1
ATOM 6071 C C . ILE B 1 155 ? 16.906 10.414 22.484 1 96 155 ILE B C 1
ATOM 6073 O O . ILE B 1 155 ? 15.719 10.734 22.562 1 96 155 ILE B O 1
ATOM 6077 N N . LYS B 1 156 ? 17.812 11.016 23.078 1 90.25 156 LYS B N 1
ATOM 6078 C CA . LYS B 1 156 ? 17.516 12.062 24.047 1 90.25 156 LYS B CA 1
ATOM 6079 C C . LYS B 1 156 ? 17.062 13.344 23.359 1 90.25 156 LYS B C 1
ATOM 6081 O O . LYS B 1 156 ? 16.078 13.961 23.766 1 90.25 156 LYS B O 1
ATOM 6086 N N . THR B 1 157 ? 17.781 13.648 22.344 1 87.12 157 THR B N 1
ATOM 6087 C CA . THR B 1 157 ? 17.5 14.883 21.625 1 87.12 157 THR B CA 1
ATOM 6088 C C . THR B 1 157 ? 16.109 14.844 21 1 87.12 157 THR B C 1
ATOM 6090 O O . THR B 1 157 ? 15.375 15.836 21.031 1 87.12 157 THR B O 1
ATOM 6093 N N . MET B 1 158 ? 15.75 13.68 20.5 1 90.94 158 MET B N 1
ATOM 6094 C CA . MET B 1 158 ? 14.469 13.555 19.812 1 90.94 158 MET B CA 1
ATOM 6095 C C . MET B 1 158 ? 13.391 13.039 20.766 1 90.94 158 MET B C 1
ATOM 6097 O O . MET B 1 158 ? 12.266 12.773 20.344 1 90.94 158 MET B O 1
ATOM 6101 N N . LYS B 1 159 ? 13.68 12.883 22.016 1 88.19 159 LYS B N 1
ATOM 6102 C CA . LYS B 1 159 ? 12.75 12.469 23.062 1 88.19 159 LYS B CA 1
ATOM 6103 C C . LYS B 1 159 ? 12.094 11.133 22.703 1 88.19 159 LYS B C 1
ATOM 6105 O O . LYS B 1 159 ? 10.867 11.008 22.75 1 88.19 159 LYS B O 1
ATOM 6110 N N . LEU B 1 160 ? 12.922 10.219 22.344 1 93.19 160 LEU B N 1
ATOM 6111 C CA . LEU B 1 160 ? 12.445 8.898 21.969 1 93.19 160 LEU B CA 1
ATOM 6112 C C . LEU B 1 160 ? 12.672 7.895 23.094 1 93.19 160 LEU B C 1
ATOM 6114 O O . LEU B 1 160 ? 12.57 6.684 22.875 1 93.19 160 LEU B O 1
ATOM 6118 N N . GLU B 1 161 ? 12.922 8.305 24.281 1 93.25 161 GLU B N 1
ATOM 6119 C CA . GLU B 1 161 ? 13.312 7.441 25.391 1 93.25 161 GLU B CA 1
ATOM 6120 C C . GLU B 1 161 ? 12.203 6.445 25.734 1 93.25 161 GLU B C 1
ATOM 6122 O O . GLU B 1 161 ? 12.477 5.266 25.969 1 93.25 161 GLU B O 1
ATOM 6127 N N . ARG B 1 162 ? 11.023 6.812 25.672 1 88.5 162 ARG B N 1
ATOM 6128 C CA . ARG B 1 162 ? 9.922 5.961 26.094 1 88.5 162 ARG B CA 1
ATOM 6129 C C . ARG B 1 162 ? 9.586 4.93 25.016 1 88.5 162 ARG B C 1
ATOM 6131 O O . ARG B 1 162 ? 9.188 3.807 25.328 1 88.5 162 ARG B O 1
ATOM 6138 N N . CYS B 1 163 ? 9.773 5.316 23.766 1 92.44 163 CYS B N 1
ATOM 6139 C CA . CYS B 1 163 ? 9.305 4.441 22.703 1 92.44 163 CYS B CA 1
ATOM 6140 C C . CYS B 1 163 ? 10.477 3.793 21.984 1 92.44 163 CYS B C 1
ATOM 6142 O O . CYS B 1 163 ? 10.289 3.115 20.969 1 92.44 163 CYS B O 1
ATOM 6144 N N . GLN B 1 164 ? 11.648 3.854 22.469 1 95.62 164 GLN B N 1
ATOM 6145 C CA . GLN B 1 164 ? 12.859 3.443 21.766 1 95.62 164 GLN B CA 1
ATOM 6146 C C . GLN B 1 164 ? 12.836 1.948 21.453 1 95.62 164 GLN B C 1
ATOM 6148 O O . GLN B 1 164 ? 13.422 1.503 20.469 1 95.62 164 GLN B O 1
ATOM 6153 N N . ASN B 1 165 ? 12.109 1.157 22.25 1 95.12 165 ASN B N 1
ATOM 6154 C CA . ASN B 1 165 ? 12.125 -0.29 22.078 1 95.12 165 ASN B CA 1
ATOM 6155 C C . ASN B 1 165 ? 10.805 -0.798 21.484 1 95.12 165 ASN B C 1
ATOM 6157 O O . ASN B 1 165 ? 10.633 -2.004 21.297 1 95.12 165 ASN B O 1
ATOM 6161 N N . ALA B 1 166 ? 9.938 0.117 21.234 1 93.69 166 ALA B N 1
ATOM 6162 C CA . ALA B 1 166 ? 8.68 -0.256 20.594 1 93.69 166 ALA B CA 1
ATOM 6163 C C . ALA B 1 166 ? 8.859 -0.372 19.078 1 93.69 166 ALA B C 1
ATOM 6165 O O . ALA B 1 166 ? 9.766 0.234 18.5 1 93.69 166 ALA B O 1
ATOM 6166 N N . ILE B 1 167 ? 8.062 -1.144 18.484 1 93.88 167 ILE B N 1
ATOM 6167 C CA . ILE B 1 167 ? 8.141 -1.308 17.047 1 93.88 167 ILE B CA 1
ATOM 6168 C C . ILE B 1 167 ? 7.609 -0.053 16.344 1 93.88 167 ILE B C 1
ATOM 6170 O O . ILE B 1 167 ? 6.633 0.547 16.797 1 93.88 167 ILE B O 1
ATOM 6174 N N . ILE B 1 168 ? 8.234 0.4 15.281 1 93.19 168 ILE B N 1
ATOM 6175 C CA . ILE B 1 168 ? 7.848 1.594 14.539 1 93.19 168 ILE B CA 1
ATOM 6176 C C . ILE B 1 168 ? 6.465 1.393 13.922 1 93.19 168 ILE B C 1
ATOM 6178 O O . ILE B 1 168 ? 5.582 2.24 14.078 1 93.19 168 ILE B O 1
ATOM 6182 N N . GLY B 1 169 ? 6.266 0.263 13.266 1 87 169 GLY B N 1
ATOM 6183 C CA . GLY B 1 169 ? 4.949 -0.068 12.75 1 87 169 GLY B CA 1
ATOM 6184 C C . GLY B 1 169 ? 4.699 0.487 11.359 1 87 169 GLY B C 1
ATOM 6185 O O . GLY B 1 169 ? 5.539 1.206 10.812 1 87 169 GLY B O 1
ATOM 6186 N N . GLY B 1 170 ? 3.547 0.083 10.766 1 77.88 170 GLY B N 1
ATOM 6187 C CA . GLY B 1 170 ? 3.098 0.457 9.438 1 77.88 170 GLY B CA 1
ATOM 6188 C C . GLY B 1 170 ? 1.604 0.28 9.242 1 77.88 170 GLY B C 1
ATOM 6189 O O . GLY B 1 170 ? 0.856 0.143 10.211 1 77.88 170 GLY B O 1
ATOM 6190 N N . PRO B 1 171 ? 1.178 0.377 8.086 1 68.31 171 PRO B N 1
ATOM 6191 C CA . PRO B 1 171 ? -0.256 0.273 7.805 1 68.31 171 PRO B CA 1
ATOM 6192 C C . PRO B 1 171 ? -0.865 -1.029 8.32 1 68.31 171 PRO B C 1
ATOM 6194 O O . PRO B 1 171 ? -2.014 -1.042 8.773 1 68.31 171 PRO B O 1
ATOM 6197 N N . ASN B 1 172 ? -0.072 -2.057 8.328 1 67.12 172 ASN B N 1
ATOM 6198 C CA . ASN B 1 172 ? -0.611 -3.355 8.711 1 67.12 172 ASN B CA 1
ATOM 6199 C C . ASN B 1 172 ? -0.046 -3.824 10.047 1 67.12 172 ASN B C 1
ATOM 6201 O O . ASN B 1 172 ? -0.263 -4.969 10.453 1 67.12 172 ASN B O 1
ATOM 6205 N N . LEU B 1 173 ? 0.785 -2.943 10.641 1 75.25 173 LEU B N 1
ATOM 6206 C CA . LEU B 1 173 ? 1.417 -3.266 11.914 1 75.25 173 LEU B CA 1
ATOM 6207 C C . LEU B 1 173 ? 1.331 -2.088 12.875 1 75.25 173 LEU B C 1
ATOM 6209 O O . LEU B 1 173 ? 1.864 -1.012 12.602 1 75.25 173 LEU B O 1
ATOM 6213 N N . LYS B 1 174 ? 0.658 -2.297 13.969 1 77.88 174 LYS B N 1
ATOM 6214 C CA . LYS B 1 174 ? 0.527 -1.226 14.953 1 77.88 174 LYS B CA 1
ATOM 6215 C C . LYS B 1 174 ? 1.862 -0.937 15.633 1 77.88 174 LYS B C 1
ATOM 6217 O O . LYS B 1 174 ? 2.605 -1.86 15.969 1 77.88 174 LYS B O 1
ATOM 6222 N N . GLY B 1 175 ? 2.266 0.273 15.633 1 87.5 175 GLY B N 1
ATOM 6223 C CA . GLY B 1 175 ? 3.512 0.677 16.266 1 87.5 175 GLY B CA 1
ATOM 6224 C C . GLY B 1 175 ? 3.418 2.021 16.969 1 87.5 175 GLY B C 1
ATOM 6225 O O . GLY B 1 175 ? 2.387 2.348 17.562 1 87.5 175 GLY B O 1
ATOM 6226 N N . ILE B 1 176 ? 4.445 2.73 16.938 1 88.25 176 ILE B N 1
ATOM 6227 C CA . ILE B 1 176 ? 4.562 4 17.656 1 88.25 176 ILE B CA 1
ATOM 6228 C C . ILE B 1 176 ? 3.662 5.043 16.984 1 88.25 176 ILE B C 1
ATOM 6230 O O . ILE B 1 176 ? 3.125 4.809 15.906 1 88.25 176 ILE B O 1
ATOM 6234 N N . SER B 1 177 ? 3.482 6.117 17.703 1 77.56 177 SER B N 1
ATOM 6235 C CA . SER B 1 177 ? 2.594 7.176 17.234 1 77.56 177 SER B CA 1
ATOM 6236 C C . SER B 1 177 ? 3.197 7.914 16.047 1 77.56 177 SER B C 1
ATOM 6238 O O . SER B 1 177 ? 4.387 7.77 15.758 1 77.56 177 SER B O 1
ATOM 6240 N N . GLY B 1 178 ? 2.4 8.695 15.312 1 79.31 178 GLY B N 1
ATOM 6241 C CA . GLY B 1 178 ? 2.861 9.477 14.18 1 79.31 178 GLY B CA 1
ATOM 6242 C C . GLY B 1 178 ? 3.951 10.469 14.547 1 79.31 178 GLY B C 1
ATOM 6243 O O . GLY B 1 178 ? 4.914 10.648 13.797 1 79.31 178 GLY B O 1
ATOM 6244 N N . GLY B 1 179 ? 3.74 11.125 15.68 1 82.94 179 GLY B N 1
ATOM 6245 C CA . GLY B 1 179 ? 4.754 12.055 16.141 1 82.94 179 GLY B CA 1
ATOM 6246 C C . GLY B 1 179 ? 6.078 11.391 16.469 1 82.94 179 GLY B C 1
ATOM 6247 O O . GLY B 1 179 ? 7.145 11.922 16.156 1 82.94 179 GLY B O 1
ATOM 6248 N N . GLU B 1 180 ? 5.953 10.242 17.078 1 87.5 180 GLU B N 1
ATOM 6249 C CA . GLU B 1 180 ? 7.16 9.484 17.406 1 87.5 180 GLU B CA 1
ATOM 6250 C C . GLU B 1 180 ? 7.852 8.977 16.141 1 87.5 180 GLU B C 1
ATOM 6252 O O . GLU B 1 180 ? 9.086 8.93 16.078 1 87.5 180 GLU B O 1
ATOM 6257 N N . LYS B 1 181 ? 7.047 8.625 15.242 1 91.56 181 LYS B N 1
ATOM 6258 C CA . LYS B 1 181 ? 7.594 8.164 13.969 1 91.56 181 LYS B CA 1
ATOM 6259 C C . LYS B 1 181 ? 8.344 9.289 13.258 1 91.56 181 LYS B C 1
ATOM 6261 O O . LYS B 1 181 ? 9.414 9.07 12.688 1 91.56 181 LYS B O 1
ATOM 6266 N N . LYS B 1 182 ? 7.82 10.422 13.32 1 90.31 182 LYS B N 1
ATOM 6267 C CA . LYS B 1 182 ? 8.477 11.586 12.719 1 90.31 182 LYS B CA 1
ATOM 6268 C C . LYS B 1 182 ? 9.797 11.891 13.422 1 90.31 182 LYS B C 1
ATOM 6270 O O . LYS B 1 182 ? 10.805 12.164 12.766 1 90.31 182 LYS B O 1
ATOM 6275 N N . ARG B 1 183 ? 9.75 11.852 14.672 1 91.94 183 ARG B N 1
ATOM 6276 C CA . ARG B 1 183 ? 10.961 12.086 15.453 1 91.94 183 ARG B CA 1
ATOM 6277 C C . ARG B 1 183 ? 12.031 11.039 15.133 1 91.94 183 ARG B C 1
ATOM 6279 O O . ARG B 1 183 ? 13.219 11.359 15.078 1 91.94 183 ARG B O 1
ATOM 6286 N N . THR B 1 184 ? 11.523 9.852 14.961 1 95.19 184 THR B N 1
ATOM 6287 C CA . THR B 1 184 ? 12.445 8.781 14.602 1 95.19 184 THR B CA 1
ATOM 6288 C C . THR B 1 184 ? 13.055 9.023 13.227 1 95.19 184 THR B C 1
ATOM 6290 O O . THR B 1 184 ? 14.25 8.789 13.023 1 95.19 184 THR B O 1
ATOM 6293 N N . SER B 1 185 ? 12.266 9.445 12.32 1 94.31 185 SER B N 1
ATOM 6294 C CA . SER B 1 185 ? 12.742 9.734 10.969 1 94.31 185 SER B CA 1
ATOM 6295 C C . SER B 1 185 ? 13.789 10.844 10.977 1 94.31 185 SER B C 1
ATOM 6297 O O . SER B 1 185 ? 14.797 10.758 10.273 1 94.31 185 SER B O 1
ATOM 6299 N N . ILE B 1 186 ? 13.562 11.836 11.734 1 93.81 186 ILE B N 1
ATOM 6300 C CA . ILE B 1 186 ? 14.523 12.93 11.867 1 93.81 186 ILE B CA 1
ATOM 6301 C C . ILE B 1 186 ? 15.789 12.43 12.555 1 93.81 186 ILE B C 1
ATOM 6303 O O . ILE B 1 186 ? 16.906 12.719 12.109 1 93.81 186 ILE B O 1
ATOM 6307 N N . GLY B 1 187 ? 15.547 11.664 13.609 1 94.44 187 GLY B N 1
ATOM 6308 C CA . GLY B 1 187 ? 16.672 11.094 14.328 1 94.44 187 GLY B CA 1
ATOM 6309 C C . GLY B 1 187 ? 17.547 10.203 13.461 1 94.44 187 GLY B C 1
ATOM 6310 O O . GLY B 1 187 ? 18.766 10.164 13.633 1 94.44 187 GLY B O 1
ATOM 6311 N N . PHE B 1 188 ? 16.922 9.531 12.57 1 94.69 188 PHE B N 1
ATOM 6312 C CA . PHE B 1 188 ? 17.609 8.641 11.641 1 94.69 188 PHE B CA 1
ATOM 6313 C C . PHE B 1 188 ? 18.672 9.391 10.852 1 94.69 188 PHE B C 1
ATOM 6315 O O . PHE B 1 188 ? 19.75 8.852 10.578 1 94.69 188 PHE B O 1
ATOM 6322 N N . GLU B 1 189 ? 18.438 10.594 10.539 1 90.62 189 GLU B N 1
ATOM 6323 C CA . GLU B 1 189 ? 19.375 11.422 9.797 1 90.62 189 GLU B CA 1
ATOM 6324 C C . GLU B 1 189 ? 20.328 12.156 10.734 1 90.62 189 GLU B C 1
ATOM 6326 O O . GLU B 1 189 ? 21.484 12.406 10.383 1 90.62 189 GLU B O 1
ATOM 6331 N N . LEU B 1 190 ? 19.875 12.414 11.898 1 91.75 190 LEU B N 1
ATOM 6332 C CA . LEU B 1 190 ? 20.641 13.227 12.844 1 91.75 190 LEU B CA 1
ATOM 6333 C C . LEU B 1 190 ? 21.75 12.406 13.492 1 91.75 190 LEU B C 1
ATOM 6335 O O . LEU B 1 190 ? 22.734 12.961 13.984 1 91.75 190 LEU B O 1
ATOM 6339 N N . VAL B 1 191 ? 21.531 11.195 13.531 1 92.44 191 VAL B N 1
ATOM 6340 C CA . VAL B 1 191 ? 22.484 10.32 14.211 1 92.44 191 VAL B CA 1
ATOM 6341 C C . VAL B 1 191 ? 23.859 10.461 13.57 1 92.44 191 VAL B C 1
ATOM 6343 O O . VAL B 1 191 ? 24.891 10.25 14.234 1 92.44 191 VAL B O 1
ATOM 6346 N N . THR B 1 192 ? 23.906 10.867 12.305 1 88.56 192 THR B N 1
ATOM 6347 C CA . THR B 1 192 ? 25.172 11.039 11.602 1 88.56 192 THR B CA 1
ATOM 6348 C C . THR B 1 192 ? 25.828 12.359 11.992 1 88.56 192 THR B C 1
ATOM 6350 O O . THR B 1 192 ? 26.938 12.664 11.547 1 88.56 192 THR B O 1
ATOM 6353 N N . ASN B 1 193 ? 25.219 13.117 12.758 1 86.88 193 ASN B N 1
ATOM 6354 C CA . ASN B 1 193 ? 25.703 14.391 13.273 1 86.88 193 ASN B CA 1
ATOM 6355 C C . ASN B 1 193 ? 26.047 15.359 12.141 1 86.88 193 ASN B C 1
ATOM 6357 O O . ASN B 1 193 ? 27.172 15.867 12.07 1 86.88 193 ASN B O 1
ATOM 6361 N N . PRO B 1 194 ? 25.078 15.609 11.312 1 89.94 194 PRO B N 1
ATOM 6362 C CA . PRO B 1 194 ? 25.328 16.531 10.203 1 89.94 194 PRO B CA 1
ATOM 6363 C C . PRO B 1 194 ? 25.422 17.984 10.656 1 89.94 194 PRO B C 1
ATOM 6365 O O . PRO B 1 194 ? 24.812 18.375 11.656 1 89.94 194 PRO B O 1
ATOM 6368 N N . SER B 1 195 ? 26.188 18.766 9.891 1 90.56 195 SER B N 1
ATOM 6369 C CA . SER B 1 195 ? 26.328 20.188 10.188 1 90.56 195 SER B CA 1
ATOM 6370 C C . SER B 1 195 ? 25.188 20.984 9.578 1 90.56 195 SER B C 1
ATOM 6372 O O . SER B 1 195 ? 24.922 22.125 9.992 1 90.56 195 SER B O 1
ATOM 6374 N N . CYS B 1 196 ? 24.594 20.359 8.648 1 92.88 196 CYS B N 1
ATOM 6375 C CA . CYS B 1 196 ? 23.453 20.984 7.973 1 92.88 196 CYS B CA 1
ATOM 6376 C C . CYS B 1 196 ? 22.297 20.016 7.84 1 92.88 196 CYS B C 1
ATOM 6378 O O . CYS B 1 196 ? 22.484 18.844 7.48 1 92.88 196 CYS B O 1
ATOM 6380 N N . ILE B 1 197 ? 21.141 20.5 8.172 1 94.62 197 ILE B N 1
ATOM 6381 C CA . ILE B 1 197 ? 19.984 19.625 8.125 1 94.62 197 ILE B CA 1
ATOM 6382 C C . ILE B 1 197 ? 18.875 20.281 7.312 1 94.62 197 ILE B C 1
ATOM 6384 O O . ILE B 1 197 ? 18.453 21.406 7.613 1 94.62 197 ILE B O 1
ATOM 6388 N N . LEU B 1 198 ? 18.469 19.609 6.285 1 95.62 198 LEU B N 1
ATOM 6389 C CA . LEU B 1 198 ? 17.328 20.031 5.473 1 95.62 198 LEU B CA 1
ATOM 6390 C C . LEU B 1 198 ? 16.109 19.141 5.75 1 95.62 198 LEU B C 1
ATOM 6392 O O . LEU B 1 198 ? 16.219 17.922 5.766 1 95.62 198 LEU B O 1
ATOM 6396 N N . LEU B 1 199 ? 14.992 19.766 6.043 1 95.81 199 LEU B N 1
ATOM 6397 C CA . LEU B 1 199 ? 13.789 19 6.359 1 95.81 199 LEU B CA 1
ATOM 6398 C C . LEU B 1 199 ? 12.617 19.438 5.48 1 95.81 199 LEU B C 1
ATOM 6400 O O . LEU B 1 199 ? 12.352 20.641 5.355 1 95.81 199 LEU B O 1
ATOM 6404 N N . ASP B 1 200 ? 11.992 18.484 4.898 1 92.06 200 ASP B N 1
ATOM 6405 C CA . ASP B 1 200 ? 10.812 18.766 4.09 1 92.06 200 ASP B CA 1
ATOM 6406 C C . ASP B 1 200 ? 9.531 18.516 4.883 1 92.06 200 ASP B C 1
ATOM 6408 O O . ASP B 1 200 ? 9.125 17.359 5.07 1 92.06 200 ASP B O 1
ATOM 6412 N N . GLU B 1 201 ? 8.906 19.5 5.344 1 88.56 201 GLU B N 1
ATOM 6413 C CA . GLU B 1 201 ? 7.645 19.5 6.082 1 88.56 201 GLU B CA 1
ATOM 6414 C C . GLU B 1 201 ? 7.719 18.578 7.293 1 88.56 201 GLU B C 1
ATOM 6416 O O . GLU B 1 201 ? 6.898 17.672 7.441 1 88.56 201 GLU B O 1
ATOM 6421 N N . PRO B 1 202 ? 8.555 18.875 8.195 1 90.62 202 PRO B N 1
ATOM 6422 C CA . PRO B 1 202 ? 8.75 18.016 9.367 1 90.62 202 PRO B CA 1
ATOM 6423 C C . PRO B 1 202 ? 7.559 18.031 10.32 1 90.62 202 PRO B C 1
ATOM 6425 O O . PRO B 1 202 ? 7.477 17.203 11.227 1 90.62 202 PRO B O 1
ATOM 6428 N N . THR B 1 203 ? 6.648 18.984 10.156 1 86.44 203 THR B N 1
ATOM 6429 C CA . THR B 1 203 ? 5.547 19.109 11.102 1 86.44 203 THR B CA 1
ATOM 6430 C C . THR B 1 203 ? 4.234 18.672 10.469 1 86.44 203 THR B C 1
ATOM 6432 O O . THR B 1 203 ? 3.174 18.766 11.086 1 86.44 203 THR B O 1
ATOM 6435 N N . SER B 1 204 ? 4.297 18.188 9.344 1 77.81 204 SER B N 1
ATOM 6436 C CA . SER B 1 204 ? 3.08 17.766 8.648 1 77.81 204 SER B CA 1
ATOM 6437 C C . SER B 1 204 ? 2.408 16.594 9.367 1 77.81 204 SER B C 1
ATOM 6439 O O . SER B 1 204 ? 3.076 15.648 9.766 1 77.81 204 SER B O 1
ATOM 6441 N N . GLY B 1 205 ? 1.135 16.734 9.586 1 70.38 205 GLY B N 1
ATOM 6442 C CA . GLY B 1 205 ? 0.369 15.648 10.188 1 70.38 205 GLY B CA 1
ATOM 6443 C C . GLY B 1 205 ? 0.506 15.594 11.695 1 70.38 205 GLY B C 1
ATOM 6444 O O . GLY B 1 205 ? 0.01 14.656 12.336 1 70.38 205 GLY B O 1
ATOM 6445 N N . LEU B 1 206 ? 1.176 16.578 12.242 1 76.19 206 LEU B N 1
ATOM 6446 C CA . LEU B 1 206 ? 1.391 16.594 13.68 1 76.19 206 LEU B CA 1
ATOM 6447 C C . LEU B 1 206 ? 0.498 17.625 14.359 1 76.19 206 LEU B C 1
ATOM 6449 O O . LEU B 1 206 ? 0.064 18.578 13.719 1 76.19 206 LEU B O 1
ATOM 6453 N N . ASP B 1 207 ? 0.268 17.359 15.617 1 71.75 207 ASP B N 1
ATOM 6454 C CA . ASP B 1 207 ? -0.432 18.375 16.406 1 71.75 207 ASP B CA 1
ATOM 6455 C C . ASP B 1 207 ? 0.492 19.531 16.75 1 71.75 207 ASP B C 1
ATOM 6457 O O . ASP B 1 207 ? 1.714 19.422 16.625 1 71.75 207 ASP B O 1
ATOM 6461 N N . SER B 1 208 ? -0.04 20.578 17.156 1 72 208 SER B N 1
ATOM 6462 C CA . SER B 1 208 ? 0.678 21.844 17.359 1 72 208 SER B CA 1
ATOM 6463 C C . SER B 1 208 ? 1.749 21.703 18.438 1 72 208 SER B C 1
ATOM 6465 O O . SER B 1 208 ? 2.83 22.281 18.328 1 72 208 SER B O 1
ATOM 6467 N N . PHE B 1 209 ? 1.413 20.938 19.406 1 72.06 209 PHE B N 1
ATOM 6468 C CA . PHE B 1 209 ? 2.377 20.812 20.5 1 72.06 209 PHE B CA 1
ATOM 6469 C C . PHE B 1 209 ? 3.582 19.984 20.062 1 72.06 209 PHE B C 1
ATOM 6471 O O . PHE B 1 209 ? 4.727 20.375 20.312 1 72.06 209 PHE B O 1
ATOM 6478 N N . THR B 1 210 ? 3.287 18.891 19.469 1 78 210 THR B N 1
ATOM 6479 C CA . THR B 1 210 ? 4.367 18.047 18.969 1 78 210 THR B CA 1
ATOM 6480 C C . THR B 1 210 ? 5.195 18.781 17.922 1 78 210 THR B C 1
ATOM 6482 O O . THR B 1 210 ? 6.422 18.656 17.891 1 78 210 THR B O 1
ATOM 6485 N N . ALA B 1 211 ? 4.488 19.484 17.094 1 84.44 211 ALA B N 1
ATOM 6486 C CA . ALA B 1 211 ? 5.176 20.297 16.094 1 84.44 211 ALA B CA 1
ATOM 6487 C C . ALA B 1 211 ? 6.105 21.312 16.75 1 84.44 211 ALA B C 1
ATOM 6489 O O . ALA B 1 211 ? 7.25 21.484 16.312 1 84.44 211 ALA B O 1
ATOM 6490 N N . PHE B 1 212 ? 5.598 21.969 17.75 1 84.06 212 PHE B N 1
ATOM 6491 C CA . PHE B 1 212 ? 6.391 22.953 18.484 1 84.06 212 PHE B CA 1
ATOM 6492 C C . PHE B 1 212 ? 7.621 22.312 19.109 1 84.06 212 PHE B C 1
ATOM 6494 O O . PHE B 1 212 ? 8.719 22.859 19.031 1 84.06 212 PHE B O 1
ATOM 6501 N N . GLN B 1 213 ? 7.398 21.172 19.656 1 83.62 213 GLN B N 1
ATOM 6502 C CA . GLN B 1 213 ? 8.5 20.484 20.312 1 83.62 213 GLN B CA 1
ATOM 6503 C C . GLN B 1 213 ? 9.609 20.125 19.312 1 83.62 213 GLN B C 1
ATOM 6505 O O . GLN B 1 213 ? 10.789 20.281 19.609 1 83.62 213 GLN B O 1
ATOM 6510 N N . ILE B 1 214 ? 9.258 19.672 18.219 1 89.06 214 ILE B N 1
ATOM 6511 C CA . ILE B 1 214 ? 10.219 19.266 17.203 1 89.06 214 ILE B CA 1
ATOM 6512 C C . ILE B 1 214 ? 11 20.469 16.719 1 89.06 214 ILE B C 1
ATOM 6514 O O . ILE B 1 214 ? 12.234 20.438 16.641 1 89.06 214 ILE B O 1
ATOM 6518 N N . ILE B 1 215 ? 10.328 21.547 16.406 1 92.5 215 ILE B N 1
ATOM 6519 C CA . ILE B 1 215 ? 10.992 22.734 15.898 1 92.5 215 ILE B CA 1
ATOM 6520 C C . ILE B 1 215 ? 11.867 23.344 17 1 92.5 215 ILE B C 1
ATOM 6522 O O . ILE B 1 215 ? 12.953 23.859 16.719 1 92.5 215 ILE B O 1
ATOM 6526 N N . HIS B 1 216 ? 11.344 23.281 18.172 1 90.19 216 HIS B N 1
ATOM 6527 C CA . HIS B 1 216 ? 12.125 23.766 19.281 1 90.19 216 HIS B CA 1
ATOM 6528 C C . HIS B 1 216 ? 13.438 23 19.438 1 90.19 216 HIS B C 1
ATOM 6530 O O . HIS B 1 216 ? 14.492 23.594 19.641 1 90.19 216 HIS B O 1
ATOM 6536 N N . GLU B 1 217 ? 13.297 21.766 19.359 1 89.38 217 GLU B N 1
ATOM 6537 C CA . GLU B 1 217 ? 14.5 20.938 19.438 1 89.38 217 GLU B CA 1
ATOM 6538 C C . GLU B 1 217 ? 15.469 21.266 18.297 1 89.38 217 GLU B C 1
ATOM 6540 O O . GLU B 1 217 ? 16.688 21.281 18.5 1 89.38 217 GLU B O 1
ATOM 6545 N N . LEU B 1 218 ? 15 21.469 17.172 1 92.38 218 LEU B N 1
ATOM 6546 C CA . LEU B 1 218 ? 15.836 21.812 16.016 1 92.38 218 LEU B CA 1
ATOM 6547 C C . LEU B 1 218 ? 16.5 23.172 16.219 1 92.38 218 LEU B C 1
ATOM 6549 O O . LEU B 1 218 ? 17.656 23.359 15.82 1 92.38 218 LEU B O 1
ATOM 6553 N N . THR B 1 219 ? 15.797 24.094 16.828 1 93.44 219 THR B N 1
ATOM 6554 C CA . THR B 1 219 ? 16.359 25.422 17.094 1 93.44 219 THR B CA 1
ATOM 6555 C C . THR B 1 219 ? 17.5 25.328 18.094 1 93.44 219 THR B C 1
ATOM 6557 O O . THR B 1 219 ? 18.484 26.062 17.984 1 93.44 219 THR B O 1
ATOM 6560 N N . LEU B 1 220 ? 17.312 24.438 19.016 1 89.38 220 LEU B N 1
ATOM 6561 C CA . LEU B 1 220 ? 18.375 24.234 19.969 1 89.38 220 LEU B CA 1
ATOM 6562 C C . LEU B 1 220 ? 19.625 23.688 19.281 1 89.38 220 LEU B C 1
ATOM 6564 O O . LEU B 1 220 ? 20.75 24.062 19.625 1 89.38 220 LEU B O 1
ATOM 6568 N N . LEU B 1 221 ? 19.422 22.859 18.375 1 89.81 221 LEU B N 1
ATOM 6569 C CA . LEU B 1 221 ? 20.547 22.328 17.625 1 89.81 221 LEU B CA 1
ATOM 6570 C C . LEU B 1 221 ? 21.25 23.422 16.828 1 89.81 221 LEU B C 1
ATOM 6572 O O . LEU B 1 221 ? 22.469 23.453 16.766 1 89.81 221 LEU B O 1
ATOM 6576 N N . ALA B 1 222 ? 20.516 24.266 16.266 1 92.25 222 ALA B N 1
ATOM 6577 C CA . ALA B 1 222 ? 21.078 25.344 15.469 1 92.25 222 ALA B CA 1
ATOM 6578 C C . ALA B 1 222 ? 21.844 26.344 16.344 1 92.25 222 ALA B C 1
ATOM 6580 O O . ALA B 1 222 ? 22.984 26.688 16.047 1 92.25 222 ALA B O 1
ATOM 6581 N N . HIS B 1 223 ? 21.266 26.766 17.469 1 91.06 223 HIS B N 1
ATOM 6582 C CA . HIS B 1 223 ? 21.797 27.844 18.297 1 91.06 223 HIS B CA 1
ATOM 6583 C C . HIS B 1 223 ? 22.906 27.344 19.219 1 91.06 223 HIS B C 1
ATOM 6585 O O . HIS B 1 223 ? 23.906 28.016 19.406 1 91.06 223 HIS B O 1
ATOM 6591 N N . ASP B 1 224 ? 22.641 26.156 19.703 1 86.31 224 ASP B N 1
ATOM 6592 C CA . ASP B 1 224 ? 23.562 25.656 20.719 1 86.31 224 ASP B CA 1
ATOM 6593 C C . ASP B 1 224 ? 24.719 24.875 20.062 1 86.31 224 ASP B C 1
ATOM 6595 O O . ASP B 1 224 ? 25.828 24.844 20.594 1 86.31 224 ASP B O 1
ATOM 6599 N N . GLN B 1 225 ? 24.438 24.297 18.953 1 86.69 225 GLN B N 1
ATOM 6600 C CA . GLN B 1 225 ? 25.453 23.453 18.344 1 86.69 225 GLN B CA 1
ATOM 6601 C C . GLN B 1 225 ? 25.906 24.016 17 1 86.69 225 GLN B C 1
ATOM 6603 O O . GLN B 1 225 ? 26.656 23.375 16.266 1 86.69 225 GLN B O 1
ATOM 6608 N N . ASP B 1 226 ? 25.453 25.109 16.625 1 88.19 226 ASP B N 1
ATOM 6609 C CA . ASP B 1 226 ? 25.875 25.859 15.438 1 88.19 226 ASP B CA 1
ATOM 6610 C C . ASP B 1 226 ? 25.578 25.047 14.172 1 88.19 226 ASP B C 1
ATOM 6612 O O . ASP B 1 226 ? 26.453 24.891 13.32 1 88.19 226 ASP B O 1
ATOM 6616 N N . ARG B 1 227 ? 24.469 24.547 14.125 1 90.88 227 ARG B N 1
ATOM 6617 C CA . ARG B 1 227 ? 24.047 23.797 12.938 1 90.88 227 ARG B CA 1
ATOM 6618 C C . ARG B 1 227 ? 23.172 24.672 12.039 1 90.88 227 ARG B C 1
ATOM 6620 O O . ARG B 1 227 ? 22.5 25.578 12.516 1 90.88 227 ARG B O 1
ATOM 6627 N N . THR B 1 228 ? 23.266 24.391 10.758 1 93.81 228 THR B N 1
ATOM 6628 C CA . THR B 1 228 ? 22.391 25.062 9.805 1 93.81 228 THR B CA 1
ATOM 6629 C C . THR B 1 228 ? 21.125 24.234 9.57 1 93.81 228 THR B C 1
ATOM 6631 O O . THR B 1 228 ? 21.203 23.078 9.148 1 93.81 228 THR B O 1
ATOM 6634 N N . ILE B 1 229 ? 20.031 24.812 9.875 1 95.62 229 ILE B N 1
ATOM 6635 C CA . ILE B 1 229 ? 18.781 24.094 9.742 1 95.62 229 ILE B CA 1
ATOM 6636 C C . ILE B 1 229 ? 17.859 24.828 8.766 1 95.62 229 ILE B C 1
ATOM 6638 O O . ILE B 1 229 ? 17.609 26.031 8.922 1 95.62 229 ILE B O 1
ATOM 6642 N N . VAL B 1 230 ? 17.422 24.141 7.75 1 96 230 VAL B N 1
ATOM 6643 C CA . VAL B 1 230 ? 16.484 24.688 6.773 1 96 230 VAL B CA 1
ATOM 6644 C C . VAL B 1 230 ? 15.281 23.734 6.629 1 96 230 VAL B C 1
ATOM 6646 O O . VAL B 1 230 ? 15.453 22.531 6.449 1 96 230 VAL B O 1
ATOM 6649 N N . PHE B 1 231 ? 14.094 24.188 6.781 1 95.19 231 PHE B N 1
ATOM 6650 C CA . PHE B 1 231 ? 12.945 23.312 6.598 1 95.19 231 PHE B CA 1
ATOM 6651 C C . PHE B 1 231 ? 11.789 24.062 5.953 1 95.19 231 PHE B C 1
ATOM 6653 O O . PHE B 1 231 ? 11.75 25.297 5.965 1 95.19 231 PHE B O 1
ATOM 6660 N N . THR B 1 232 ? 10.945 23.344 5.309 1 92.81 232 THR B N 1
ATOM 6661 C CA . THR B 1 232 ? 9.703 23.875 4.762 1 92.81 232 THR B CA 1
ATOM 6662 C C . THR B 1 232 ? 8.547 23.656 5.727 1 92.81 232 THR B C 1
ATOM 6664 O O . THR B 1 232 ? 8.531 22.672 6.473 1 92.81 232 THR B O 1
ATOM 6667 N N . ILE B 1 233 ? 7.641 24.578 5.797 1 86.81 233 ILE B N 1
ATOM 6668 C CA . ILE B 1 233 ? 6.488 24.469 6.684 1 86.81 233 ILE B CA 1
ATOM 6669 C C . ILE B 1 233 ? 5.258 25.078 6.02 1 86.81 233 ILE B C 1
ATOM 6671 O O . ILE B 1 233 ? 5.359 26.125 5.363 1 86.81 233 ILE B O 1
ATOM 6675 N N . HIS B 1 234 ? 4.223 24.484 6.191 1 74.81 234 HIS B N 1
ATOM 6676 C CA . HIS B 1 234 ? 3 24.969 5.566 1 74.81 234 HIS B CA 1
ATOM 6677 C C . HIS B 1 234 ? 2.277 25.969 6.473 1 74.81 234 HIS B C 1
ATOM 6679 O O . HIS B 1 234 ? 1.892 27.047 6.031 1 74.81 234 HIS B O 1
ATOM 6685 N N . GLN B 1 235 ? 1.953 25.484 7.656 1 72.25 235 GLN B N 1
ATOM 6686 C CA . GLN B 1 235 ? 1.146 26.312 8.547 1 72.25 235 GLN B CA 1
ATOM 6687 C C . GLN B 1 235 ? 1.658 26.234 9.984 1 72.25 235 GLN B C 1
ATOM 6689 O O . GLN B 1 235 ? 1.101 25.5 10.805 1 72.25 235 GLN B O 1
ATOM 6694 N N . PRO B 1 236 ? 2.512 27.156 10.242 1 75.31 236 PRO B N 1
ATOM 6695 C CA . PRO B 1 236 ? 3.018 27.125 11.617 1 75.31 236 PRO B CA 1
ATOM 6696 C C . PRO B 1 236 ? 2.137 27.891 12.594 1 75.31 236 PRO B C 1
ATOM 6698 O O . PRO B 1 236 ? 1.441 28.828 12.195 1 75.31 236 PRO B O 1
ATOM 6701 N N . SER B 1 237 ? 2.141 27.438 13.797 1 77.31 237 SER B N 1
ATOM 6702 C CA . SER B 1 237 ? 1.499 28.188 14.875 1 77.31 237 SER B CA 1
ATOM 6703 C C . SER B 1 237 ? 2.293 29.438 15.219 1 77.31 237 SER B C 1
ATOM 6705 O O . SER B 1 237 ? 3.432 29.609 14.781 1 77.31 237 SER B O 1
ATOM 6707 N N . SER B 1 238 ? 1.711 30.344 15.93 1 75.75 238 SER B N 1
ATOM 6708 C CA . SER B 1 238 ? 2.352 31.594 16.312 1 75.75 238 SER B CA 1
ATOM 6709 C C . SER B 1 238 ? 3.592 31.344 17.172 1 75.75 238 SER B C 1
ATOM 6711 O O . SER B 1 238 ? 4.586 32.062 17.062 1 75.75 238 SER B O 1
ATOM 6713 N N . ASP B 1 239 ? 3.457 30.266 17.922 1 78.38 239 ASP B N 1
ATOM 6714 C CA . ASP B 1 239 ? 4.59 29.938 18.781 1 78.38 239 ASP B CA 1
ATOM 6715 C C . ASP B 1 239 ? 5.777 29.438 17.969 1 78.38 239 ASP B C 1
ATOM 6717 O O . ASP B 1 239 ? 6.93 29.719 18.297 1 78.38 239 ASP B O 1
ATOM 6721 N N . ILE B 1 240 ? 5.504 28.797 17 1 86.5 240 ILE B N 1
ATOM 6722 C CA . ILE B 1 240 ? 6.551 28.25 16.141 1 86.5 240 ILE B CA 1
ATOM 6723 C C . ILE B 1 240 ? 7.188 29.375 15.32 1 86.5 240 ILE B C 1
ATOM 6725 O O . ILE B 1 240 ? 8.398 29.359 15.078 1 86.5 240 ILE B O 1
ATOM 6729 N N . TYR B 1 241 ? 6.371 30.375 15.023 1 86.25 241 TYR B N 1
ATOM 6730 C CA . TYR B 1 241 ? 6.852 31.531 14.281 1 86.25 241 TYR B CA 1
ATOM 6731 C C . TYR B 1 241 ? 7.98 32.219 15.031 1 86.25 241 TYR B C 1
ATOM 6733 O O . TYR B 1 241 ? 8.969 32.656 14.422 1 86.25 241 TYR B O 1
ATOM 6741 N N . LEU B 1 242 ? 7.887 32.25 16.234 1 85.44 242 LEU B N 1
ATOM 6742 C CA . LEU B 1 242 ? 8.828 33 17.062 1 85.44 242 LEU B CA 1
ATOM 6743 C C . LEU B 1 242 ? 10.164 32.25 17.156 1 85.44 242 LEU B C 1
ATOM 6745 O O . LEU B 1 242 ? 11.172 32.844 17.562 1 85.44 242 LEU B O 1
ATOM 6749 N N . LEU B 1 243 ? 10.164 31.062 16.75 1 90.62 243 LEU B N 1
ATOM 6750 C CA . LEU B 1 243 ? 11.375 30.25 16.844 1 90.62 243 LEU B CA 1
ATOM 6751 C C . LEU B 1 243 ? 12.25 30.453 15.602 1 90.62 243 LEU B C 1
ATOM 6753 O O . LEU B 1 243 ? 13.422 30.078 15.602 1 90.62 243 LEU B O 1
ATOM 6757 N N . PHE B 1 244 ? 11.734 31.078 14.633 1 93.75 244 PHE B N 1
ATOM 6758 C CA . PHE B 1 244 ? 12.477 31.219 13.383 1 93.75 244 PHE B CA 1
ATOM 6759 C C . PHE B 1 244 ? 13.5 32.344 13.492 1 93.75 244 PHE B C 1
ATOM 6761 O O . PHE B 1 244 ? 13.227 33.375 14.109 1 93.75 244 PHE B O 1
ATOM 6768 N N . ASP B 1 245 ? 14.594 32.094 12.922 1 95 245 ASP B N 1
ATOM 6769 C CA . ASP B 1 245 ? 15.57 33.188 12.781 1 95 245 ASP B CA 1
ATOM 6770 C C . ASP B 1 245 ? 15.398 33.906 11.445 1 95 245 ASP B C 1
ATOM 6772 O O . ASP B 1 245 ? 15.383 35.125 11.398 1 95 245 ASP B O 1
ATOM 6776 N N . ARG B 1 246 ? 15.289 33.094 10.438 1 95.12 246 ARG B N 1
ATOM 6777 C CA . ARG B 1 246 ? 15.156 33.625 9.078 1 95.12 246 ARG B CA 1
ATOM 6778 C C . ARG B 1 246 ? 13.961 33 8.367 1 95.12 246 ARG B C 1
ATOM 6780 O O . ARG B 1 246 ? 13.586 31.844 8.656 1 95.12 246 ARG B O 1
ATOM 6787 N N . ILE B 1 247 ? 13.43 33.75 7.434 1 94.81 247 ILE B N 1
ATOM 6788 C CA . ILE B 1 247 ? 12.258 33.312 6.699 1 94.81 247 ILE B CA 1
ATOM 6789 C C . ILE B 1 247 ? 12.461 33.531 5.207 1 94.81 247 ILE B C 1
ATOM 6791 O O . ILE B 1 247 ? 13 34.562 4.801 1 94.81 247 ILE B O 1
ATOM 6795 N N . MET B 1 248 ? 12.125 32.594 4.449 1 94.56 248 MET B N 1
ATOM 6796 C CA . MET B 1 248 ? 12.086 32.688 2.996 1 94.56 248 MET B CA 1
ATOM 6797 C C . MET B 1 248 ? 10.672 32.469 2.473 1 94.56 248 MET B C 1
ATOM 6799 O O . MET B 1 248 ? 10.086 31.406 2.703 1 94.56 248 MET B O 1
ATOM 6803 N N . LEU B 1 249 ? 10.156 33.438 1.833 1 94.25 249 LEU B N 1
ATOM 6804 C CA . LEU B 1 249 ? 8.82 33.312 1.253 1 94.25 249 LEU B CA 1
ATOM 6805 C C . LEU B 1 249 ? 8.898 33.094 -0.254 1 94.25 249 LEU B C 1
ATOM 6807 O O . LEU B 1 249 ? 9.531 33.875 -0.968 1 94.25 249 LEU B O 1
ATOM 6811 N N . LEU B 1 250 ? 8.273 32.062 -0.666 1 91.75 250 LEU B N 1
ATOM 6812 C CA . LEU B 1 250 ? 8.32 31.641 -2.066 1 91.75 250 LEU B CA 1
ATOM 6813 C C . LEU B 1 250 ? 6.938 31.719 -2.699 1 91.75 250 LEU B C 1
ATOM 6815 O O . LEU B 1 250 ? 5.973 31.172 -2.154 1 91.75 250 LEU B O 1
ATOM 6819 N N . VAL B 1 251 ? 6.887 32.438 -3.795 1 89.81 251 VAL B N 1
ATOM 6820 C CA . VAL B 1 251 ? 5.652 32.531 -4.566 1 89.81 251 VAL B CA 1
ATOM 6821 C C . VAL B 1 251 ? 5.945 32.312 -6.043 1 89.81 251 VAL B C 1
ATOM 6823 O O . VAL B 1 251 ? 6.789 32.969 -6.633 1 89.81 251 VAL B O 1
ATOM 6826 N N . GLN B 1 252 ? 5.316 31.406 -6.648 1 87.06 252 GLN B N 1
ATOM 6827 C CA . GLN B 1 252 ? 5.457 31.062 -8.062 1 87.06 252 GLN B CA 1
ATOM 6828 C C . GLN B 1 252 ? 6.926 30.891 -8.445 1 87.06 252 GLN B C 1
ATOM 6830 O O . GLN B 1 252 ? 7.379 31.438 -9.453 1 87.06 252 GLN B O 1
ATOM 6835 N N . GLY B 1 253 ? 7.641 30.281 -7.555 1 87.31 253 GLY B N 1
ATOM 6836 C CA . GLY B 1 253 ? 9.023 29.953 -7.855 1 87.31 253 GLY B CA 1
ATOM 6837 C C . GLY B 1 253 ? 9.977 31.109 -7.633 1 87.31 253 GLY B C 1
ATOM 6838 O O . GLY B 1 253 ? 11.156 31.047 -7.996 1 87.31 253 GLY B O 1
ATOM 6839 N N . LYS B 1 254 ? 9.492 32.219 -7.113 1 90.12 254 LYS B N 1
ATOM 6840 C CA . LYS B 1 254 ? 10.32 33.375 -6.844 1 90.12 254 LYS B CA 1
ATOM 6841 C C . LYS B 1 254 ? 10.234 33.812 -5.375 1 90.12 254 LYS B C 1
ATOM 6843 O O . LYS B 1 254 ? 9.203 33.625 -4.73 1 90.12 254 LYS B O 1
ATOM 6848 N N . PHE B 1 255 ? 11.32 34.438 -4.93 1 92.56 255 PHE B N 1
ATOM 6849 C CA . PHE B 1 255 ? 11.312 34.906 -3.559 1 92.56 255 PHE B CA 1
ATOM 6850 C C . PHE B 1 255 ? 10.633 36.281 -3.475 1 92.56 255 PHE B C 1
ATOM 6852 O O . PHE B 1 255 ? 10.82 37.125 -4.348 1 92.56 255 PHE B O 1
ATOM 6859 N N . ILE B 1 256 ? 9.883 36.438 -2.49 1 93.31 256 ILE B N 1
ATOM 6860 C CA . ILE B 1 256 ? 9.297 37.75 -2.242 1 93.31 256 ILE B CA 1
ATOM 6861 C C . ILE B 1 256 ? 9.883 38.344 -0.958 1 93.31 256 ILE B C 1
ATOM 6863 O O . ILE B 1 256 ? 9.719 39.531 -0.683 1 93.31 256 ILE B O 1
ATOM 6867 N N . TYR B 1 257 ? 10.484 37.469 -0.229 1 93.75 257 TYR B N 1
ATOM 6868 C CA . TYR B 1 257 ? 11.203 37.906 0.969 1 93.75 257 TYR B CA 1
ATOM 6869 C C . TYR B 1 257 ? 12.203 36.844 1.404 1 93.75 257 TYR B C 1
ATOM 6871 O O . TYR B 1 257 ? 11.938 35.656 1.298 1 93.75 257 TYR B O 1
ATOM 6879 N N . GLN B 1 258 ? 13.352 37.219 1.839 1 93.44 258 GLN B N 1
ATOM 6880 C CA . GLN B 1 258 ? 14.352 36.344 2.467 1 93.44 258 GLN B CA 1
ATOM 6881 C C . GLN B 1 258 ? 15.18 37.125 3.48 1 93.44 258 GLN B C 1
ATOM 6883 O O . GLN B 1 258 ? 15.984 38 3.105 1 93.44 258 GLN B O 1
ATOM 6888 N N . GLY B 1 259 ? 14.992 36.844 4.688 1 91.81 259 GLY B N 1
ATOM 6889 C CA . GLY B 1 259 ? 15.719 37.594 5.695 1 91.81 259 GLY B CA 1
ATOM 6890 C C . GLY B 1 259 ? 15.297 37.25 7.113 1 91.81 259 GLY B C 1
ATOM 6891 O O . GLY B 1 259 ? 14.664 36.219 7.352 1 91.81 259 GLY B O 1
ATOM 6892 N N . PRO B 1 260 ? 15.656 38.094 8.039 1 93.75 260 PRO B N 1
ATOM 6893 C CA . PRO B 1 260 ? 15.312 37.844 9.438 1 93.75 260 PRO B CA 1
ATOM 6894 C C . PRO B 1 260 ? 13.812 37.969 9.711 1 93.75 260 PRO B C 1
ATOM 6896 O O . PRO B 1 260 ? 13.148 38.812 9.102 1 93.75 260 PRO B O 1
ATOM 6899 N N . ARG B 1 261 ? 13.344 37.188 10.586 1 92.69 261 ARG B N 1
ATOM 6900 C CA . ARG B 1 261 ? 11.938 37.188 10.961 1 92.69 261 ARG B CA 1
ATOM 6901 C C . ARG B 1 261 ? 11.492 38.562 11.445 1 92.69 261 ARG B C 1
ATOM 6903 O O . ARG B 1 261 ? 10.375 39 11.164 1 92.69 261 ARG B O 1
ATOM 6910 N N . SER B 1 262 ? 12.383 39.312 12.117 1 90.44 262 SER B N 1
ATOM 6911 C CA . SER B 1 262 ? 12.062 40.562 12.766 1 90.44 262 SER B CA 1
ATOM 6912 C C . SER B 1 262 ? 11.703 41.656 11.742 1 90.44 262 SER B C 1
ATOM 6914 O O . SER B 1 262 ? 10.945 42.562 12.047 1 90.44 262 SER B O 1
ATOM 6916 N N . ASN B 1 263 ? 12.211 41.5 10.539 1 92 263 ASN B N 1
ATOM 6917 C CA . ASN B 1 263 ? 11.992 42.5 9.516 1 92 263 ASN B CA 1
ATOM 6918 C C . ASN B 1 263 ? 10.789 42.188 8.641 1 92 263 ASN B C 1
ATOM 6920 O O . ASN B 1 263 ? 10.367 43 7.82 1 92 263 ASN B O 1
ATOM 6924 N N . LEU B 1 264 ? 10.219 41.062 8.828 1 92.06 264 LEU B N 1
ATOM 6925 C CA . LEU B 1 264 ? 9.195 40.562 7.918 1 92.06 264 LEU B CA 1
ATOM 6926 C C . LEU B 1 264 ? 7.973 41.469 7.918 1 92.06 264 LEU B C 1
ATOM 6928 O O . LEU B 1 264 ? 7.535 41.938 6.863 1 92.06 264 LEU B O 1
ATOM 6932 N N . VAL B 1 265 ? 7.449 41.75 9.094 1 90.38 265 VAL B N 1
ATOM 6933 C CA . VAL B 1 265 ? 6.211 42.5 9.234 1 90.38 265 VAL B CA 1
ATOM 6934 C C . VAL B 1 265 ? 6.43 43.938 8.766 1 90.38 265 VAL B C 1
ATOM 6936 O O . VAL B 1 265 ? 5.594 44.5 8.055 1 90.38 265 VAL B O 1
ATOM 6939 N N . ASP B 1 266 ? 7.555 44.5 9.117 1 90.31 266 ASP B N 1
ATOM 6940 C CA . ASP B 1 266 ? 7.879 45.875 8.758 1 90.31 266 ASP B CA 1
ATOM 6941 C C . ASP B 1 266 ? 8.062 46 7.246 1 90.31 266 ASP B C 1
ATOM 6943 O O . ASP B 1 266 ? 7.652 47 6.652 1 90.31 266 ASP B O 1
ATOM 6947 N N . TYR B 1 267 ? 8.688 45.094 6.676 1 92.25 267 TYR B N 1
ATOM 6948 C CA . TYR B 1 267 ? 8.914 45.125 5.234 1 92.25 267 TYR B CA 1
ATOM 6949 C C . TYR B 1 267 ? 7.602 45.125 4.469 1 92.25 267 TYR B C 1
ATOM 6951 O O . TYR B 1 267 ? 7.395 45.969 3.588 1 92.25 267 TYR B O 1
ATOM 6959 N N . PHE B 1 268 ? 6.715 44.312 4.777 1 92.25 268 PHE B N 1
ATOM 6960 C CA . PHE B 1 268 ? 5.457 44.188 4.047 1 92.25 268 PHE B CA 1
ATOM 6961 C C . PHE B 1 268 ? 4.551 45.375 4.363 1 92.25 268 PHE B C 1
ATOM 6963 O O . PHE B 1 268 ? 3.77 45.812 3.516 1 92.25 268 PHE B O 1
ATOM 6970 N N . GLN B 1 269 ? 4.664 45.812 5.621 1 90.69 269 GLN B N 1
ATOM 6971 C CA . GLN B 1 269 ? 3.953 47.062 5.934 1 90.69 269 GLN B CA 1
ATOM 6972 C C . GLN B 1 269 ? 4.426 48.188 5.043 1 90.69 269 GLN B C 1
ATOM 6974 O O . GLN B 1 269 ? 3.619 49 4.578 1 90.69 269 GLN B O 1
ATOM 6979 N N . GLY B 1 270 ? 5.637 48.312 4.773 1 90 270 GLY B N 1
ATOM 6980 C CA . GLY B 1 270 ? 6.234 49.344 3.943 1 90 270 GLY B CA 1
ATOM 6981 C C . GLY B 1 270 ? 5.797 49.281 2.494 1 90 270 GLY B C 1
ATOM 6982 O O . GLY B 1 270 ? 5.738 50.312 1.809 1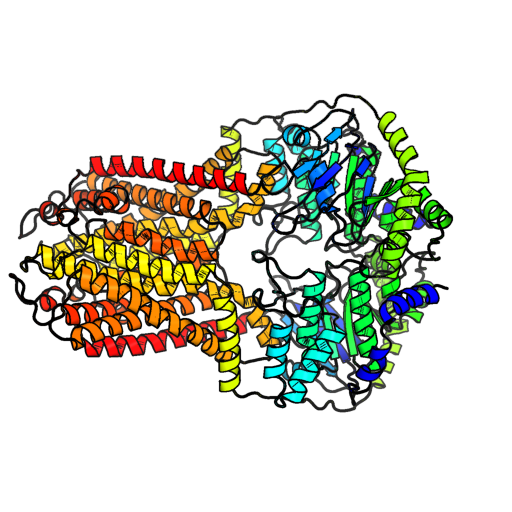 90 270 GLY B O 1
ATOM 6983 N N . ILE B 1 271 ? 5.484 48.125 2.035 1 89.56 271 ILE B N 1
ATOM 6984 C CA . ILE B 1 271 ? 5.094 47.969 0.635 1 89.56 271 ILE B CA 1
ATOM 6985 C C . ILE B 1 271 ? 3.572 48 0.518 1 89.56 271 ILE B C 1
ATOM 6987 O O . ILE B 1 271 ? 3.023 47.719 -0.549 1 89.56 271 ILE B O 1
ATOM 6991 N N . GLY B 1 272 ? 2.836 48.156 1.652 1 88 272 GLY B N 1
ATOM 6992 C CA . GLY B 1 272 ? 1.403 48.375 1.586 1 88 272 GLY B CA 1
ATOM 6993 C C . GLY B 1 272 ? 0.582 47.219 2.09 1 88 272 GLY B C 1
ATOM 6994 O O . GLY B 1 272 ? -0.643 47.188 1.953 1 88 272 GLY B O 1
ATOM 6995 N N . PHE B 1 273 ? 1.241 46.25 2.621 1 88.69 273 PHE B N 1
ATOM 6996 C CA . PHE B 1 273 ? 0.526 45.094 3.113 1 88.69 273 PHE B CA 1
ATOM 6997 C C . PHE B 1 273 ? 0.73 44.906 4.613 1 88.69 273 PHE B C 1
ATOM 6999 O O . PHE B 1 273 ? 1.573 44.125 5.047 1 88.69 273 PHE B O 1
ATOM 7006 N N . SER B 1 274 ? -0.139 45.5 5.371 1 86.5 274 SER B N 1
ATOM 7007 C CA . SER B 1 274 ? -0.006 45.531 6.824 1 86.5 274 SER B CA 1
ATOM 7008 C C . SER B 1 274 ? -0.709 44.312 7.453 1 86.5 274 SER B C 1
ATOM 7010 O O . SER B 1 274 ? -1.864 44.031 7.133 1 86.5 274 SER B O 1
ATOM 7012 N N . CYS B 1 275 ? 0.05 43.656 8.234 1 81.5 275 CYS B N 1
ATOM 7013 C CA . CYS B 1 275 ? -0.49 42.5 8.961 1 81.5 275 CYS B CA 1
ATOM 7014 C C . CYS B 1 275 ? -1.526 42.938 9.984 1 81.5 275 CYS B C 1
ATOM 7016 O O . CYS B 1 275 ? -1.28 43.875 10.766 1 81.5 275 CYS B O 1
ATOM 7018 N N . PRO B 1 276 ? -2.611 42.25 10 1 74.06 276 PRO B N 1
ATOM 7019 C CA . PRO B 1 276 ? -3.637 42.594 10.984 1 74.06 276 PRO B CA 1
ATOM 7020 C C . PRO B 1 276 ? -3.199 42.344 12.422 1 74.06 276 PRO B C 1
ATOM 7022 O O . PRO B 1 276 ? -2.348 41.469 12.656 1 74.06 276 PRO B O 1
ATOM 7025 N N . ASP B 1 277 ? -3.879 43 13.344 1 65.5 277 ASP B N 1
ATOM 7026 C CA . ASP B 1 277 ? -3.586 42.812 14.766 1 65.5 277 ASP B CA 1
ATOM 7027 C C . ASP B 1 277 ? -4.086 41.438 15.25 1 65.5 277 ASP B C 1
ATOM 7029 O O . ASP B 1 277 ? -5.129 40.969 14.797 1 65.5 277 ASP B O 1
ATOM 7033 N N . HIS B 1 278 ? -3.406 40.688 16.141 1 61.06 278 HIS B N 1
ATOM 7034 C CA . HIS B 1 278 ? -3.768 39.438 16.766 1 61.06 278 HIS B CA 1
ATOM 7035 C C . HIS B 1 278 ? -3.77 38.281 15.758 1 61.06 278 HIS B C 1
ATOM 7037 O O . HIS B 1 278 ? -4.645 37.438 15.789 1 61.06 278 HIS B O 1
ATOM 7043 N N . SER B 1 279 ? -3.053 38.562 14.773 1 69.56 279 SER B N 1
ATOM 7044 C CA . SER B 1 279 ? -2.916 37.5 13.789 1 69.56 279 SER B CA 1
ATOM 7045 C C . SER B 1 279 ? -1.49 36.969 13.75 1 69.56 279 SER B C 1
ATOM 7047 O O . SER B 1 279 ? -0.542 37.688 14.078 1 69.56 279 SER B O 1
ATOM 7049 N N . ASN B 1 280 ? -1.492 35.75 13.531 1 75.62 280 ASN B N 1
ATOM 7050 C CA . ASN B 1 280 ? -0.189 35.156 13.219 1 75.62 280 ASN B CA 1
ATOM 7051 C C . ASN B 1 280 ? 0.374 35.719 11.914 1 75.62 280 ASN B C 1
ATOM 7053 O O . ASN B 1 280 ? -0.256 35.594 10.859 1 75.62 280 ASN B O 1
ATOM 7057 N N . PRO B 1 281 ? 1.462 36.469 11.977 1 79.69 281 PRO B N 1
ATOM 7058 C CA . PRO B 1 281 ? 2.029 37.062 10.766 1 79.69 281 PRO B CA 1
ATOM 7059 C C . PRO B 1 281 ? 2.16 36.062 9.617 1 79.69 281 PRO B C 1
ATOM 7061 O O . PRO B 1 281 ? 1.965 36.438 8.461 1 79.69 281 PRO B O 1
ATOM 7064 N N . LEU B 1 282 ? 2.467 34.906 9.938 1 82 282 LEU B N 1
ATOM 7065 C CA . LEU B 1 282 ? 2.684 33.938 8.875 1 82 282 LEU B CA 1
ATOM 7066 C C . LEU B 1 282 ? 1.361 33.531 8.227 1 82 282 LEU B C 1
ATOM 7068 O O . LEU B 1 282 ? 1.321 33.219 7.035 1 82 282 LEU B O 1
ATOM 7072 N N . ASP B 1 283 ? 0.337 33.5 9.016 1 76.81 283 ASP B N 1
ATOM 7073 C CA . ASP B 1 283 ? -0.977 33.25 8.422 1 76.81 283 ASP B CA 1
ATOM 7074 C C . ASP B 1 283 ? -1.327 34.312 7.398 1 76.81 283 ASP B C 1
ATOM 7076 O O . ASP B 1 283 ? -1.896 34.031 6.348 1 76.81 283 ASP B O 1
ATOM 7080 N N . TYR B 1 284 ? -0.994 35.469 7.801 1 78.94 284 TYR B N 1
ATOM 7081 C CA . TYR B 1 284 ? -1.247 36.562 6.898 1 78.94 284 TYR B CA 1
ATOM 7082 C C . TYR B 1 284 ? -0.408 36.469 5.633 1 78.94 284 TYR B C 1
ATOM 7084 O O . TYR B 1 284 ? -0.904 36.688 4.527 1 78.94 284 TYR B O 1
ATOM 7092 N N . MET B 1 285 ? 0.865 36.188 5.785 1 85.25 285 MET B N 1
ATOM 7093 C CA . MET B 1 285 ? 1.747 36.031 4.633 1 85.25 285 MET B CA 1
ATOM 7094 C C . MET B 1 285 ? 1.226 34.969 3.684 1 85.25 285 MET B C 1
ATOM 7096 O O . MET B 1 285 ? 1.242 35.125 2.465 1 85.25 285 MET B O 1
ATOM 7100 N N . ILE B 1 286 ? 0.804 33.906 4.23 1 80.94 286 ILE B N 1
ATOM 7101 C CA . ILE B 1 286 ? 0.305 32.781 3.414 1 80.94 286 ILE B CA 1
ATOM 7102 C C . ILE B 1 286 ? -0.959 33.219 2.676 1 80.94 286 ILE B C 1
ATOM 7104 O O . ILE B 1 286 ? -1.17 32.844 1.52 1 80.94 286 ILE B O 1
ATOM 7108 N N . SER B 1 287 ? -1.78 34 3.324 1 78 287 SER B N 1
ATOM 7109 C CA . SER B 1 287 ? -3.021 34.469 2.717 1 78 287 SER B CA 1
ATOM 7110 C C . SER B 1 287 ? -2.746 35.344 1.512 1 78 287 SER B C 1
ATOM 7112 O O . SER B 1 287 ? -3.496 35.344 0.534 1 78 287 SER B O 1
ATOM 7114 N N . ILE B 1 288 ? -1.693 36.094 1.603 1 82.88 288 ILE B N 1
ATOM 7115 C CA . ILE B 1 288 ? -1.423 37.031 0.519 1 82.88 288 ILE B CA 1
ATOM 7116 C C . ILE B 1 288 ? -0.633 36.312 -0.584 1 82.88 288 ILE B C 1
ATOM 7118 O O . ILE B 1 288 ? -0.536 36.844 -1.705 1 82.88 288 ILE B O 1
ATOM 7122 N N . MET B 1 289 ? -0.086 35.188 -0.308 1 85.19 289 MET B N 1
ATOM 7123 C CA . MET B 1 289 ? 0.737 34.469 -1.275 1 85.19 289 MET B CA 1
ATOM 7124 C C . MET B 1 289 ? -0.089 33.438 -2.025 1 85.19 289 MET B C 1
ATOM 7126 O O . MET B 1 289 ? 0.388 32.844 -2.992 1 85.19 289 MET B O 1
ATOM 7130 N N . HIS B 1 290 ? -1.26 33.281 -1.604 1 78.25 290 HIS B N 1
ATOM 7131 C CA . HIS B 1 290 ? -2.062 32.219 -2.217 1 78.25 290 HIS B CA 1
ATOM 7132 C C . HIS B 1 290 ? -2.418 32.562 -3.66 1 78.25 290 HIS B C 1
ATOM 7134 O O . HIS B 1 290 ? -2.879 33.688 -3.939 1 78.25 290 HIS B O 1
ATOM 7140 N N . GLN B 1 291 ? -2.299 31.656 -4.559 1 70.94 291 GLN B N 1
ATOM 7141 C CA . GLN B 1 291 ? -2.393 31.906 -5.992 1 70.94 291 GLN B CA 1
ATOM 7142 C C . GLN B 1 291 ? -3.842 31.828 -6.469 1 70.94 291 GLN B C 1
ATOM 7144 O O . GLN B 1 291 ? -4.172 32.312 -7.551 1 70.94 291 GLN B O 1
ATOM 7149 N N . GLU B 1 292 ? -4.676 31.219 -5.715 1 65.94 292 GLU B N 1
ATOM 7150 C CA . GLU B 1 292 ? -6.051 31.016 -6.168 1 65.94 292 GLU B CA 1
ATOM 7151 C C . GLU B 1 292 ? -6.836 32.312 -6.137 1 65.94 292 GLU B C 1
ATOM 7153 O O . GLU B 1 292 ? -7.863 32.469 -6.805 1 65.94 292 GLU B O 1
ATOM 7158 N N . SER B 1 293 ? -6.316 33.312 -5.48 1 68.69 293 SER B N 1
ATOM 7159 C CA . SER B 1 293 ? -6.938 34.625 -5.43 1 68.69 293 SER B CA 1
ATOM 7160 C C . SER B 1 293 ? -6.402 35.531 -6.535 1 68.69 293 SER B C 1
ATOM 7162 O O . SER B 1 293 ? -5.203 35.812 -6.598 1 68.69 293 SER B O 1
ATOM 7164 N N . GLN B 1 294 ? -7.309 35.938 -7.379 1 74 294 GLN B N 1
ATOM 7165 C CA . GLN B 1 294 ? -6.887 36.844 -8.461 1 74 294 GLN B CA 1
ATOM 7166 C C . GLN B 1 294 ? -6.25 38.094 -7.914 1 74 294 GLN B C 1
ATOM 7168 O O . GLN B 1 294 ? -5.301 38.625 -8.5 1 74 294 GLN B O 1
ATOM 7173 N N . THR B 1 295 ? -6.801 38.5 -6.852 1 78.56 295 THR B N 1
ATOM 7174 C CA . THR B 1 295 ? -6.242 39.688 -6.223 1 78.56 295 THR B CA 1
ATOM 7175 C C . THR B 1 295 ? -4.785 39.469 -5.84 1 78.56 295 THR B C 1
ATOM 7177 O O . THR B 1 295 ? -3.947 40.375 -6.008 1 78.56 295 THR B O 1
ATOM 7180 N N . ASN B 1 296 ? -4.551 38.375 -5.367 1 83.44 296 ASN B N 1
ATOM 7181 C CA . ASN B 1 296 ? -3.186 38.031 -4.969 1 83.44 296 ASN B CA 1
ATOM 7182 C C . ASN B 1 296 ? -2.256 37.938 -6.176 1 83.44 296 ASN B C 1
ATOM 7184 O O . ASN B 1 296 ? -1.123 38.438 -6.133 1 83.44 296 ASN B O 1
ATOM 7188 N N . VAL B 1 297 ? -2.793 37.438 -7.219 1 85.12 297 VAL B N 1
ATOM 7189 C CA . VAL B 1 297 ? -1.975 37.219 -8.414 1 85.12 297 VAL B CA 1
ATOM 7190 C C . VAL B 1 297 ? -1.569 38.594 -8.992 1 85.12 297 VAL B C 1
ATOM 7192 O O . VAL B 1 297 ? -0.442 38.75 -9.461 1 85.12 297 VAL B O 1
ATOM 7195 N N . ASP B 1 298 ? -2.461 39.5 -8.898 1 87.5 298 ASP B N 1
ATOM 7196 C CA . ASP B 1 298 ? -2.16 40.844 -9.375 1 87.5 298 ASP B CA 1
ATOM 7197 C C . ASP B 1 298 ? -1.109 41.531 -8.5 1 87.5 298 ASP B C 1
ATOM 7199 O O . ASP B 1 298 ? -0.299 42.312 -8.984 1 87.5 298 ASP B O 1
ATOM 7203 N N . ASN B 1 299 ? -1.093 41.188 -7.297 1 90.19 299 ASN B N 1
ATOM 7204 C CA . ASN B 1 299 ? -0.167 41.781 -6.344 1 90.19 299 ASN B CA 1
ATOM 7205 C C . ASN B 1 299 ? 1.217 41.156 -6.426 1 90.19 299 ASN B C 1
ATOM 7207 O O . ASN B 1 299 ? 2.191 41.688 -5.91 1 90.19 299 ASN B O 1
ATOM 7211 N N . PHE B 1 300 ? 1.302 40.031 -7.051 1 90.44 300 PHE B N 1
ATOM 7212 C CA . PHE B 1 300 ? 2.576 39.312 -7.109 1 90.44 300 PHE B CA 1
ATOM 7213 C C . PHE B 1 300 ? 3.631 40.156 -7.812 1 90.44 300 PHE B C 1
ATOM 7215 O O . PHE B 1 300 ? 4.793 40.188 -7.402 1 90.44 300 PHE B O 1
ATOM 7222 N N . GLN B 1 301 ? 3.184 40.844 -8.828 1 89.56 301 GLN B N 1
ATOM 7223 C CA . GLN B 1 301 ? 4.121 41.688 -9.57 1 89.56 301 GLN B CA 1
ATOM 7224 C C . GLN B 1 301 ? 4.719 42.75 -8.68 1 89.56 301 GLN B C 1
ATOM 7226 O O . GLN B 1 301 ? 5.898 43.094 -8.797 1 89.56 301 GLN B O 1
ATOM 7231 N N . THR B 1 302 ? 3.883 43.219 -7.859 1 91.31 302 THR B N 1
ATOM 7232 C CA . THR B 1 302 ? 4.352 44.219 -6.918 1 91.31 302 THR B CA 1
ATOM 7233 C C . THR B 1 302 ? 5.355 43.625 -5.938 1 91.31 302 THR B C 1
ATOM 7235 O O . THR B 1 302 ? 6.363 44.25 -5.613 1 91.31 302 THR B O 1
ATOM 7238 N N . TYR B 1 303 ? 5.102 42.438 -5.508 1 92.38 303 TYR B N 1
ATOM 7239 C CA . TYR B 1 303 ? 6.012 41.781 -4.586 1 92.38 303 TYR B CA 1
ATOM 7240 C C . TYR B 1 303 ? 7.383 41.562 -5.223 1 92.38 303 TYR B C 1
ATOM 7242 O O . TYR B 1 303 ? 8.406 41.812 -4.586 1 92.38 303 TYR B O 1
ATOM 7250 N N . PHE B 1 304 ? 7.359 41.188 -6.477 1 91.44 304 PHE B N 1
ATOM 7251 C CA . PHE B 1 304 ? 8.602 40.875 -7.18 1 91.44 304 PHE B CA 1
ATOM 7252 C C . PHE B 1 304 ? 9.414 42.156 -7.418 1 91.44 304 PHE B C 1
ATOM 7254 O O . PHE B 1 304 ? 10.633 42.156 -7.234 1 91.44 304 PHE B O 1
ATOM 7261 N N . LYS B 1 305 ? 8.742 43.156 -7.805 1 91.75 305 LYS B N 1
ATOM 7262 C CA . LYS B 1 305 ? 9.406 44.406 -8.086 1 91.75 305 LYS B CA 1
ATOM 7263 C C . LYS B 1 305 ? 10.047 45 -6.82 1 91.75 305 LYS B C 1
ATOM 7265 O O . LYS B 1 305 ? 11.195 45.438 -6.852 1 91.75 305 LYS B O 1
ATOM 7270 N N . GLU B 1 306 ? 9.281 44.938 -5.758 1 91.81 306 GLU B N 1
ATOM 7271 C CA . GLU B 1 306 ? 9.781 45.469 -4.5 1 91.81 306 GLU B CA 1
ATOM 7272 C C . GLU B 1 306 ? 10.922 44.625 -3.941 1 91.81 306 GLU B C 1
ATOM 7274 O O . GLU B 1 306 ? 11.844 45.156 -3.316 1 91.81 306 GLU B O 1
ATOM 7279 N N . TYR B 1 307 ? 10.844 43.406 -4.105 1 92.56 307 TYR B N 1
ATOM 7280 C CA . TYR B 1 307 ? 11.922 42.5 -3.684 1 92.56 307 TYR B CA 1
ATOM 7281 C C . TYR B 1 307 ? 13.211 42.812 -4.434 1 92.56 307 TYR B C 1
ATOM 7283 O O . TYR B 1 307 ? 14.281 42.906 -3.828 1 92.56 307 TYR B O 1
ATOM 7291 N N . ASP B 1 308 ? 13.117 42.969 -5.73 1 90.12 308 ASP B N 1
ATOM 7292 C CA . ASP B 1 308 ? 14.281 43.219 -6.574 1 90.12 308 ASP B CA 1
ATOM 7293 C C . ASP B 1 308 ? 14.906 44.562 -6.246 1 90.12 308 ASP B C 1
ATOM 7295 O O . ASP B 1 308 ? 16.125 44.719 -6.281 1 90.12 308 ASP B O 1
ATOM 7299 N N . ASN B 1 309 ? 14.07 45.438 -5.895 1 89.12 309 ASN B N 1
ATOM 7300 C CA . ASN B 1 309 ? 14.531 46.812 -5.664 1 89.12 309 ASN B CA 1
ATOM 7301 C C . ASN B 1 309 ? 15.117 46.969 -4.266 1 89.12 309 ASN B C 1
ATOM 7303 O O . ASN B 1 309 ? 16.094 47.688 -4.078 1 89.12 309 ASN B O 1
ATOM 7307 N N . GLN B 1 310 ? 14.555 46.281 -3.324 1 85.62 310 GLN B N 1
ATOM 7308 C CA . GLN B 1 310 ? 14.906 46.594 -1.943 1 85.62 310 GLN B CA 1
ATOM 7309 C C . GLN B 1 310 ? 15.68 45.469 -1.296 1 85.62 310 GLN B C 1
ATOM 7311 O O . GLN B 1 310 ? 16.625 45.688 -0.534 1 85.62 310 GLN B O 1
ATOM 7316 N N . TRP B 1 311 ? 15.305 44.344 -1.558 1 84.44 311 TRP B N 1
ATOM 7317 C CA . TRP B 1 311 ? 15.773 43.25 -0.713 1 84.44 311 TRP B CA 1
ATOM 7318 C C . TRP B 1 311 ? 16.828 42.406 -1.439 1 84.44 311 TRP B C 1
ATOM 7320 O O . TRP B 1 311 ? 17.719 41.844 -0.811 1 84.44 311 TRP B O 1
ATOM 7330 N N . ALA B 1 312 ? 16.812 42.281 -2.707 1 86.5 312 ALA B N 1
ATOM 7331 C CA . ALA B 1 312 ? 17.734 41.469 -3.486 1 86.5 312 ALA B CA 1
ATOM 7332 C C . ALA B 1 312 ? 19.188 41.906 -3.244 1 86.5 312 ALA B C 1
ATOM 7334 O O . ALA B 1 312 ? 20.078 41.062 -3.143 1 86.5 312 ALA B O 1
ATOM 7335 N N . SER B 1 313 ? 19.391 43.156 -3.174 1 87 313 SER B N 1
ATOM 7336 C CA . SER B 1 313 ? 20.734 43.688 -2.975 1 87 313 SER B CA 1
ATOM 7337 C C . SER B 1 313 ? 21.281 43.312 -1.595 1 87 313 SER B C 1
ATOM 7339 O O . SER B 1 313 ? 22.469 43.062 -1.438 1 87 313 SER B O 1
ATOM 7341 N N . LYS B 1 314 ? 20.422 43.281 -0.612 1 87.38 314 LYS B N 1
ATOM 7342 C CA . LYS B 1 314 ? 20.828 42.906 0.74 1 87.38 314 LYS B CA 1
ATOM 7343 C C . LYS B 1 314 ? 21.25 41.438 0.804 1 87.38 314 LYS B C 1
ATOM 7345 O O . LYS B 1 314 ? 22.219 41.094 1.487 1 87.38 314 LYS B O 1
ATOM 7350 N N . VAL B 1 315 ? 20.531 40.656 0.145 1 88.69 315 VAL B N 1
ATOM 7351 C CA . VAL B 1 315 ? 20.828 39.219 0.109 1 88.69 315 VAL B CA 1
ATOM 7352 C C . VAL B 1 315 ? 22.156 39 -0.606 1 88.69 315 VAL B C 1
ATOM 7354 O O . VAL B 1 315 ? 22.969 38.156 -0.173 1 88.69 315 VAL B O 1
ATOM 7357 N N . GLN B 1 316 ? 22.406 39.719 -1.667 1 87.19 316 GLN B N 1
ATOM 7358 C CA . GLN B 1 316 ? 23.656 39.594 -2.406 1 87.19 316 GLN B CA 1
ATOM 7359 C C . GLN B 1 316 ? 24.859 40 -1.541 1 87.19 316 GLN B C 1
ATOM 7361 O O . GLN B 1 316 ? 25.922 39.406 -1.632 1 87.19 316 GLN B O 1
ATOM 7366 N N . LYS B 1 317 ? 24.641 40.938 -0.771 1 87.88 317 LYS B N 1
ATOM 7367 C CA . LYS B 1 317 ? 25.703 41.375 0.133 1 87.88 317 LYS B CA 1
ATOM 7368 C C . LYS B 1 317 ? 26 40.312 1.176 1 87.88 317 LYS B C 1
ATOM 7370 O O . LYS B 1 317 ? 27.156 40.094 1.55 1 87.88 317 LYS B O 1
ATOM 7375 N N . GLU B 1 318 ? 24.984 39.719 1.641 1 86.88 318 GLU B N 1
ATOM 7376 C CA . GLU B 1 318 ? 25.172 38.625 2.607 1 86.88 318 GLU B CA 1
ATOM 7377 C C . GLU B 1 318 ? 25.906 37.438 1.979 1 86.88 318 GLU B C 1
ATOM 7379 O O . GLU B 1 318 ? 26.719 36.812 2.635 1 86.88 318 GLU B O 1
ATOM 7384 N N . ILE B 1 319 ? 25.562 37.156 0.781 1 85.88 319 ILE B N 1
ATOM 7385 C CA . ILE B 1 319 ? 26.203 36.062 0.056 1 85.88 319 ILE B CA 1
ATOM 7386 C C . ILE B 1 319 ? 27.688 36.375 -0.124 1 85.88 319 ILE B C 1
ATOM 7388 O O . ILE B 1 319 ? 28.531 35.469 0.075 1 85.88 319 ILE B O 1
ATOM 7392 N N . GLU B 1 320 ? 27.984 37.594 -0.424 1 83.5 320 GLU B N 1
ATOM 7393 C CA . GLU B 1 320 ? 29.359 37.969 -0.658 1 83.5 320 GLU B CA 1
ATOM 7394 C C . GLU B 1 320 ? 30.172 37.969 0.642 1 83.5 320 GLU B C 1
ATOM 7396 O O . GLU B 1 320 ? 31.359 37.688 0.64 1 83.5 320 GLU B O 1
ATOM 7401 N N . SER B 1 321 ? 29.484 38.156 1.72 1 82.25 321 SER B N 1
ATOM 7402 C CA . SER B 1 321 ? 30.156 38.25 3.014 1 82.25 321 SER B CA 1
ATOM 7403 C C . SER B 1 321 ? 30.234 36.875 3.676 1 82.25 321 SER B C 1
ATOM 7405 O O . SER B 1 321 ? 30.844 36.719 4.738 1 82.25 321 SER B O 1
ATOM 7407 N N . SER B 1 322 ? 29.719 35.938 3.129 1 80.81 322 SER B N 1
ATOM 7408 C CA . SER B 1 322 ? 29.672 34.594 3.729 1 80.81 322 SER B CA 1
ATOM 7409 C C . SER B 1 322 ? 31.062 34 3.811 1 80.81 322 SER B C 1
ATOM 7411 O O . SER B 1 322 ? 31.953 34.344 3.055 1 80.81 322 SER B O 1
ATOM 7413 N N . SER B 1 323 ? 31.219 33.094 4.863 1 74.06 323 SER B N 1
ATOM 7414 C CA . SER B 1 323 ? 32.469 32.438 5.164 1 74.06 323 SER B CA 1
ATOM 7415 C C . SER B 1 323 ? 32.938 31.578 4 1 74.06 323 SER B C 1
ATOM 7417 O O . SER B 1 323 ? 32.125 30.969 3.311 1 74.06 323 SER B O 1
ATOM 7419 N N . LYS B 1 324 ? 34.281 31.562 3.748 1 71.69 324 LYS B N 1
ATOM 7420 C CA . LYS B 1 324 ? 34.906 30.75 2.711 1 71.69 324 LYS B CA 1
ATOM 7421 C C . LYS B 1 324 ? 35.688 29.578 3.32 1 71.69 324 LYS B C 1
ATOM 7423 O O . LYS B 1 324 ? 36.469 28.938 2.645 1 71.69 324 LYS B O 1
ATOM 7428 N N . SER B 1 325 ? 35.188 29.234 4.578 1 72.06 325 SER B N 1
ATOM 7429 C CA . SER B 1 325 ? 35.906 28.141 5.219 1 72.06 325 SER B CA 1
ATOM 7430 C C . SER B 1 325 ? 35.531 26.797 4.586 1 72.06 325 SER B C 1
ATOM 7432 O O . SER B 1 325 ? 34.375 26.562 4.23 1 72.06 325 SER B O 1
ATOM 7434 N N . GLN B 1 326 ? 36.5 26.047 4.309 1 69 326 GLN B N 1
ATOM 7435 C CA . GLN B 1 326 ? 36.312 24.75 3.664 1 69 326 GLN B CA 1
ATOM 7436 C C . GLN B 1 326 ? 35.781 23.703 4.652 1 69 326 GLN B C 1
ATOM 7438 O O . GLN B 1 326 ? 36.312 23.578 5.766 1 69 326 GLN B O 1
ATOM 7443 N N . ILE B 1 327 ? 34.656 23.141 4.387 1 69.75 327 ILE B N 1
ATOM 7444 C CA . ILE B 1 327 ? 34.094 22.078 5.188 1 69.75 327 ILE B CA 1
ATOM 7445 C C . ILE B 1 327 ? 34.812 20.766 4.938 1 69.75 327 ILE B C 1
ATOM 7447 O O . ILE B 1 327 ? 35.156 20.453 3.795 1 69.75 327 ILE B O 1
ATOM 7451 N N . GLN B 1 328 ? 35.375 20.219 6.027 1 61.16 328 GLN B N 1
ATOM 7452 C CA . GLN B 1 328 ? 35.969 18.891 5.895 1 61.16 328 GLN B CA 1
ATOM 7453 C C . GLN B 1 328 ? 34.906 17.812 5.715 1 61.16 328 GLN B C 1
ATOM 7455 O O . GLN B 1 328 ? 34 17.672 6.559 1 61.16 328 GLN B O 1
ATOM 7460 N N . PHE B 1 329 ? 34.906 17.312 4.574 1 61.03 329 PHE B N 1
ATOM 7461 C CA . PHE B 1 329 ? 33.938 16.25 4.277 1 61.03 329 PHE B CA 1
ATOM 7462 C C . PHE B 1 329 ? 34.406 14.922 4.867 1 61.03 329 PHE B C 1
ATOM 7464 O O . PHE B 1 329 ? 35.562 14.5 4.637 1 61.03 329 PHE B O 1
ATOM 7471 N N . LYS B 1 330 ? 33.906 14.516 6.094 1 57.97 330 LYS B N 1
ATOM 7472 C CA . LYS B 1 330 ? 34.281 13.219 6.652 1 57.97 330 LYS B CA 1
ATOM 7473 C C . LYS B 1 330 ? 33.594 12.086 5.887 1 57.97 330 LYS B C 1
ATOM 7475 O O . LYS B 1 330 ? 32.375 12.031 5.797 1 57.97 330 LYS B O 1
ATOM 7480 N N . LYS B 1 331 ? 34.438 11.375 5.004 1 59.22 331 LYS B N 1
ATOM 7481 C CA . LYS B 1 331 ? 33.938 10.188 4.312 1 59.22 331 LYS B CA 1
ATOM 7482 C C . LYS B 1 331 ? 34.156 8.93 5.145 1 59.22 331 LYS B C 1
ATOM 7484 O O . LYS B 1 331 ? 35.281 8.609 5.508 1 59.22 331 LYS B O 1
ATOM 7489 N N . VAL B 1 332 ? 33.188 8.586 6.039 1 61.75 332 VAL B N 1
ATOM 7490 C CA . VAL B 1 332 ? 33.375 7.277 6.66 1 61.75 332 VAL B CA 1
ATOM 7491 C C . VAL B 1 332 ? 32.938 6.18 5.684 1 61.75 332 VAL B C 1
ATOM 7493 O O . VAL B 1 332 ? 31.828 6.195 5.168 1 61.75 332 VAL B O 1
ATOM 7496 N N . GLU B 1 333 ? 33.938 5.453 5.195 1 68.38 333 GLU B N 1
ATOM 7497 C CA . GLU B 1 333 ? 33.656 4.332 4.312 1 68.38 333 GLU B CA 1
ATOM 7498 C C . GLU B 1 333 ? 33.688 3.008 5.07 1 68.38 333 GLU B C 1
ATOM 7500 O O . GLU B 1 333 ? 34.656 2.703 5.75 1 68.38 333 GLU B O 1
ATOM 7505 N N . THR B 1 334 ? 32.625 2.424 5.34 1 81.75 334 THR B N 1
ATOM 7506 C CA . THR B 1 334 ? 32.562 1.072 5.883 1 81.75 334 THR B CA 1
ATOM 7507 C C . THR B 1 334 ? 32.844 0.037 4.793 1 81.75 334 THR B C 1
ATOM 7509 O O . THR B 1 334 ? 32.625 0.309 3.609 1 81.75 334 THR B O 1
ATOM 7512 N N . SER B 1 335 ? 33.406 -1.09 5.223 1 89.06 335 SER B N 1
ATOM 7513 C CA . SER B 1 335 ? 33.688 -2.174 4.289 1 89.06 335 SER B CA 1
ATOM 7514 C C . SER B 1 335 ? 32.406 -2.789 3.75 1 89.06 335 SER B C 1
ATOM 7516 O O . SER B 1 335 ? 31.375 -2.758 4.418 1 89.06 335 SER B O 1
ATOM 7518 N N . THR B 1 336 ? 32.531 -3.309 2.59 1 91.94 336 THR B N 1
ATOM 7519 C CA . THR B 1 336 ? 31.375 -3.934 1.935 1 91.94 336 THR B CA 1
ATOM 7520 C C . THR B 1 336 ? 30.875 -5.129 2.74 1 91.94 336 THR B C 1
ATOM 7522 O O . THR B 1 336 ? 29.672 -5.312 2.908 1 91.94 336 THR B O 1
ATOM 7525 N N . LEU B 1 337 ? 31.781 -5.957 3.238 1 93.31 337 LEU B N 1
ATOM 7526 C CA . LEU B 1 337 ? 31.391 -7.141 4 1 93.31 337 LEU B CA 1
ATOM 7527 C C . LEU B 1 337 ? 30.672 -6.75 5.285 1 93.31 337 LEU B C 1
ATOM 7529 O O . LEU B 1 337 ? 29.734 -7.434 5.707 1 93.31 337 LEU B O 1
ATOM 7533 N N . TYR B 1 338 ? 31.125 -5.707 5.863 1 93.69 338 TYR B N 1
ATOM 7534 C CA . TYR B 1 338 ? 30.484 -5.223 7.074 1 93.69 338 TYR B CA 1
ATOM 7535 C C . TYR B 1 338 ? 29.062 -4.73 6.773 1 93.69 338 TYR B C 1
ATOM 7537 O O . TYR B 1 338 ? 28.141 -4.996 7.539 1 93.69 338 TYR B O 1
ATOM 7545 N N . GLN B 1 339 ? 28.953 -4.047 5.672 1 94.06 339 GLN B N 1
ATOM 7546 C CA . GLN B 1 339 ? 27.641 -3.574 5.25 1 94.06 339 GLN B CA 1
ATOM 7547 C C . GLN B 1 339 ? 26.688 -4.738 5.008 1 94.06 339 GLN B C 1
ATOM 7549 O O . GLN B 1 339 ? 25.547 -4.711 5.457 1 94.06 339 GLN B O 1
ATOM 7554 N N . ILE B 1 340 ? 27.25 -5.727 4.352 1 94.88 340 ILE B N 1
ATOM 7555 C CA . ILE B 1 340 ? 26.453 -6.902 4.023 1 94.88 340 ILE B CA 1
ATOM 7556 C C . ILE B 1 340 ? 25.984 -7.578 5.309 1 94.88 340 ILE B C 1
ATOM 7558 O O . ILE B 1 340 ? 24.812 -7.934 5.438 1 94.88 340 ILE B O 1
ATOM 7562 N N . ASN B 1 341 ? 26.828 -7.723 6.211 1 94.5 341 ASN B N 1
ATOM 7563 C CA . ASN B 1 341 ? 26.484 -8.391 7.465 1 94.5 341 ASN B CA 1
ATOM 7564 C C . ASN B 1 341 ? 25.453 -7.598 8.258 1 94.5 341 ASN B C 1
ATOM 7566 O O . ASN B 1 341 ? 24.547 -8.18 8.867 1 94.5 341 ASN B O 1
ATOM 7570 N N . LEU B 1 342 ? 25.562 -6.301 8.281 1 94.44 342 LEU B N 1
ATOM 7571 C CA . LEU B 1 342 ? 24.625 -5.453 9.008 1 94.44 342 LEU B CA 1
ATOM 7572 C C . LEU B 1 342 ? 23.234 -5.504 8.383 1 94.44 342 LEU B C 1
ATOM 7574 O O . LEU B 1 342 ? 22.234 -5.562 9.094 1 94.44 342 LEU B O 1
ATOM 7578 N N . ILE B 1 343 ? 23.219 -5.434 7.121 1 94.5 343 ILE B N 1
ATOM 7579 C CA . ILE B 1 343 ? 21.953 -5.484 6.402 1 94.5 343 ILE B CA 1
ATOM 7580 C C . ILE B 1 343 ? 21.312 -6.855 6.598 1 94.5 343 ILE B C 1
ATOM 7582 O O . ILE B 1 343 ? 20.094 -6.953 6.809 1 94.5 343 ILE B O 1
ATOM 7586 N N . ALA B 1 344 ? 22.125 -7.879 6.531 1 94.19 344 ALA B N 1
ATOM 7587 C CA . ALA B 1 344 ? 21.625 -9.234 6.746 1 94.19 344 ALA B CA 1
ATOM 7588 C C . ALA B 1 344 ? 21.047 -9.391 8.148 1 94.19 344 ALA B C 1
ATOM 7590 O O . ALA B 1 344 ? 19.984 -10 8.312 1 94.19 344 ALA B O 1
ATOM 7591 N N . LYS B 1 345 ? 21.734 -8.875 9.094 1 93.38 345 LYS B N 1
ATOM 7592 C CA . LYS B 1 345 ? 21.25 -8.961 10.469 1 93.38 345 LYS B CA 1
ATOM 7593 C C . LYS B 1 345 ? 19.906 -8.242 10.633 1 93.38 345 LYS B C 1
ATOM 7595 O O . LYS B 1 345 ? 19.016 -8.734 11.312 1 93.38 345 LYS B O 1
ATOM 7600 N N . ARG B 1 346 ? 19.797 -7.094 10.023 1 92.62 346 ARG B N 1
ATOM 7601 C CA . ARG B 1 346 ? 18.562 -6.328 10.062 1 92.62 346 ARG B CA 1
ATOM 7602 C C . ARG B 1 346 ? 17.422 -7.09 9.375 1 92.62 346 ARG B C 1
ATOM 7604 O O . ARG B 1 346 ? 16.297 -7.129 9.875 1 92.62 346 ARG B O 1
ATOM 7611 N N . ALA B 1 347 ? 17.766 -7.633 8.281 1 90 347 ALA B N 1
ATOM 7612 C CA . ALA B 1 347 ? 16.766 -8.375 7.512 1 90 347 ALA B CA 1
ATOM 7613 C C . ALA B 1 347 ? 16.312 -9.625 8.266 1 90 347 ALA B C 1
ATOM 7615 O O . ALA B 1 347 ? 15.133 -9.977 8.234 1 90 347 ALA B O 1
ATOM 7616 N N . LEU B 1 348 ? 17.25 -10.289 8.914 1 89.12 348 LEU B N 1
ATOM 7617 C CA . LEU B 1 348 ? 16.922 -11.477 9.703 1 89.12 348 LEU B CA 1
ATOM 7618 C C . LEU B 1 348 ? 16.016 -11.102 10.875 1 89.12 348 LEU B C 1
ATOM 7620 O O . LEU B 1 348 ? 15.07 -11.836 11.195 1 89.12 348 LEU B O 1
ATOM 7624 N N . LYS B 1 349 ? 16.281 -10.008 11.484 1 89.25 349 LYS B N 1
ATOM 7625 C CA . LYS B 1 349 ? 15.461 -9.539 12.594 1 89.25 349 LYS B CA 1
ATOM 7626 C C . LYS B 1 349 ? 14.047 -9.227 12.133 1 89.25 349 LYS B C 1
ATOM 7628 O O . LYS B 1 349 ? 13.078 -9.555 12.82 1 89.25 349 LYS B O 1
ATOM 7633 N N . SER B 1 350 ? 13.977 -8.523 11.055 1 85.31 350 SER B N 1
ATOM 7634 C CA . SER B 1 350 ? 12.68 -8.188 10.484 1 85.31 350 SER B CA 1
ATOM 7635 C C . SER B 1 350 ? 11.883 -9.438 10.125 1 85.31 350 SER B C 1
ATOM 7637 O O . SER B 1 350 ? 10.672 -9.492 10.328 1 85.31 350 SER B O 1
ATOM 7639 N N . TYR B 1 351 ? 12.617 -10.383 9.617 1 82.56 351 TYR B N 1
ATOM 7640 C CA . TYR B 1 351 ? 11.977 -11.633 9.234 1 82.56 351 TYR B CA 1
ATOM 7641 C C . TYR B 1 351 ? 11.43 -12.367 10.453 1 82.56 351 TYR B C 1
ATOM 7643 O O . TYR B 1 351 ? 10.305 -12.875 10.422 1 82.56 351 TYR B O 1
ATOM 7651 N N . PHE B 1 352 ? 12.109 -12.43 11.508 1 85.88 352 PHE B N 1
ATOM 7652 C CA . PHE B 1 352 ? 11.711 -13.172 12.695 1 85.88 352 PHE B CA 1
ATOM 7653 C C . PHE B 1 352 ? 10.586 -12.461 13.438 1 85.88 352 PHE B C 1
ATOM 7655 O O . PHE B 1 352 ? 9.844 -13.086 14.188 1 85.88 352 PHE B O 1
ATOM 7662 N N . ARG B 1 353 ? 10.461 -11.172 13.203 1 84.88 353 ARG B N 1
ATOM 7663 C CA . ARG B 1 353 ? 9.398 -10.406 13.852 1 84.88 353 ARG B CA 1
ATOM 7664 C C . ARG B 1 353 ? 8.094 -10.516 13.062 1 84.88 353 ARG B C 1
ATOM 7666 O O . ARG B 1 353 ? 7.016 -10.25 13.602 1 84.88 353 ARG B O 1
ATOM 7673 N N . ASP B 1 354 ? 8.242 -10.844 11.836 1 77.31 354 ASP B N 1
ATOM 7674 C CA . ASP B 1 354 ? 7.059 -11.141 11.039 1 77.31 354 ASP B CA 1
ATOM 7675 C C . ASP B 1 354 ? 6.609 -12.586 11.234 1 77.31 354 ASP B C 1
ATOM 7677 O O . ASP B 1 354 ? 6.895 -13.453 10.406 1 77.31 354 ASP B O 1
ATOM 7681 N N . LYS B 1 355 ? 5.891 -12.922 12.195 1 76.75 355 LYS B N 1
ATOM 7682 C CA . LYS B 1 355 ? 5.52 -14.266 12.625 1 76.75 355 LYS B CA 1
ATOM 7683 C C . LYS B 1 355 ? 4.637 -14.953 11.586 1 76.75 355 LYS B C 1
ATOM 7685 O O . LYS B 1 355 ? 4.742 -16.156 11.367 1 76.75 355 LYS B O 1
ATOM 7690 N N . LEU B 1 356 ? 3.906 -14.211 10.953 1 74 356 LEU B N 1
ATOM 7691 C CA . LEU B 1 356 ? 2.965 -14.797 10 1 74 356 LEU B CA 1
ATOM 7692 C C . LEU B 1 356 ? 3.701 -15.391 8.812 1 74 356 LEU B C 1
ATOM 7694 O O . LEU B 1 356 ? 3.354 -16.484 8.344 1 74 356 LEU B O 1
ATOM 7698 N N . LEU B 1 357 ? 4.727 -14.805 8.352 1 73.56 357 LEU B N 1
ATOM 7699 C CA . LEU B 1 357 ? 5.461 -15.273 7.188 1 73.56 357 LEU B CA 1
ATOM 7700 C C . LEU B 1 357 ? 6.234 -16.547 7.512 1 73.56 357 LEU B C 1
ATOM 7702 O O . LEU B 1 357 ? 6.293 -17.469 6.691 1 73.56 357 LEU B O 1
ATOM 7706 N N . ILE B 1 358 ? 6.766 -16.641 8.664 1 80.06 358 ILE B N 1
ATOM 7707 C CA . ILE B 1 358 ? 7.527 -17.812 9.07 1 80.06 358 ILE B CA 1
ATOM 7708 C C . ILE B 1 358 ? 6.59 -19 9.25 1 80.06 358 ILE B C 1
ATOM 7710 O O . ILE B 1 358 ? 6.879 -20.109 8.781 1 80.06 358 ILE B O 1
ATOM 7714 N N . ARG B 1 359 ? 5.5 -18.688 9.836 1 83.62 359 ARG B N 1
ATOM 7715 C CA . ARG B 1 359 ? 4.516 -19.75 10.047 1 83.62 359 ARG B CA 1
ATOM 7716 C C . ARG B 1 359 ? 3.973 -20.25 8.711 1 83.62 359 ARG B C 1
ATOM 7718 O O . ARG B 1 359 ? 3.727 -21.453 8.555 1 83.62 359 ARG B O 1
ATOM 7725 N N . GLN B 1 360 ? 3.879 -19.375 7.875 1 81.44 360 GLN B N 1
ATOM 7726 C CA . GLN B 1 360 ? 3.365 -19.75 6.559 1 81.44 360 GLN B CA 1
ATOM 7727 C C . GLN B 1 360 ? 4.355 -20.641 5.812 1 81.44 360 GLN B C 1
ATOM 7729 O O . GLN B 1 360 ? 3.967 -21.641 5.211 1 81.44 360 GLN B O 1
ATOM 7734 N N . ARG B 1 361 ? 5.617 -20.375 5.852 1 84.12 361 ARG B N 1
ATOM 7735 C CA . ARG B 1 361 ? 6.633 -21.125 5.117 1 84.12 361 ARG B CA 1
ATOM 7736 C C . ARG B 1 361 ? 6.797 -22.531 5.699 1 84.12 361 ARG B C 1
ATOM 7738 O O . ARG B 1 361 ? 6.77 -23.516 4.965 1 84.12 361 ARG B O 1
ATOM 7745 N N . PHE B 1 362 ? 6.895 -22.578 6.977 1 88.75 362 PHE B N 1
ATOM 7746 C CA . PHE B 1 362 ? 7.078 -23.875 7.617 1 88.75 362 PHE B CA 1
ATOM 7747 C C . PHE B 1 362 ? 5.777 -24.688 7.605 1 88.75 362 PHE B C 1
ATOM 7749 O O . PHE B 1 362 ? 5.793 -25.891 7.406 1 88.75 362 PHE B O 1
ATOM 7756 N N . GLY B 1 363 ? 4.727 -23.938 7.863 1 88.88 363 GLY B N 1
ATOM 7757 C CA . GLY B 1 363 ? 3.439 -24.609 7.816 1 88.88 363 GLY B CA 1
ATOM 7758 C C . GLY B 1 363 ? 3.119 -25.188 6.449 1 88.88 363 GLY B C 1
ATOM 7759 O O . GLY B 1 363 ? 2.629 -26.312 6.348 1 88.88 363 GLY B O 1
ATOM 7760 N N . MET B 1 364 ? 3.461 -24.5 5.457 1 87.25 364 MET B N 1
ATOM 7761 C CA . MET B 1 364 ? 3.188 -24.969 4.102 1 87.25 364 MET B CA 1
ATOM 7762 C C . MET B 1 364 ? 4.113 -26.125 3.727 1 87.25 364 MET B C 1
ATOM 7764 O O . MET B 1 364 ? 3.707 -27.047 3.008 1 87.25 364 MET B O 1
ATOM 7768 N N . ALA B 1 365 ? 5.367 -26.047 4.18 1 90.94 365 ALA B N 1
ATOM 7769 C CA . ALA B 1 365 ? 6.301 -27.141 3.916 1 90.94 365 ALA B CA 1
ATOM 7770 C C . ALA B 1 365 ? 5.812 -28.438 4.555 1 90.94 365 ALA B C 1
ATOM 7772 O O . ALA B 1 365 ? 5.832 -29.484 3.918 1 90.94 365 ALA B O 1
ATOM 7773 N N . LEU B 1 366 ? 5.352 -28.344 5.773 1 93.31 366 LEU B N 1
ATOM 7774 C CA . LEU B 1 366 ? 4.828 -29.5 6.48 1 93.31 366 LEU B CA 1
ATOM 7775 C C . LEU B 1 366 ? 3.543 -30 5.824 1 93.31 366 LEU B C 1
ATOM 7777 O O . LEU B 1 366 ? 3.385 -31.203 5.598 1 93.31 366 LEU B O 1
ATOM 7781 N N . PHE B 1 367 ? 2.74 -29.125 5.473 1 91.75 367 PHE B N 1
ATOM 7782 C CA . PHE B 1 367 ? 1.456 -29.469 4.871 1 91.75 367 PHE B CA 1
ATOM 7783 C C . PHE B 1 367 ? 1.653 -30.141 3.518 1 91.75 367 PHE B C 1
ATOM 7785 O O . PHE B 1 367 ? 1.061 -31.188 3.246 1 91.75 367 PHE B O 1
ATOM 7792 N N . MET B 1 368 ? 2.482 -29.547 2.744 1 91.88 368 MET B N 1
ATOM 7793 C CA . MET B 1 368 ? 2.703 -30.094 1.412 1 91.88 368 MET B CA 1
ATOM 7794 C C . MET B 1 368 ? 3.449 -31.422 1.491 1 91.88 368 MET B C 1
ATOM 7796 O O . MET B 1 368 ? 3.201 -32.344 0.694 1 91.88 368 MET B O 1
ATOM 7800 N N . GLY B 1 369 ? 4.414 -31.516 2.443 1 92.94 369 GLY B N 1
ATOM 7801 C CA . GLY B 1 369 ? 5.082 -32.781 2.648 1 92.94 369 GLY B CA 1
ATOM 7802 C C . GLY B 1 369 ? 4.121 -33.906 2.988 1 92.94 369 GLY B C 1
ATOM 7803 O O . GLY B 1 369 ? 4.199 -35 2.406 1 92.94 369 GLY B O 1
ATOM 7804 N N . LEU B 1 370 ? 3.16 -33.625 3.816 1 92.94 370 LEU B N 1
ATOM 7805 C CA . LEU B 1 370 ? 2.18 -34.625 4.234 1 92.94 370 LEU B CA 1
ATOM 7806 C C . LEU B 1 370 ? 1.184 -34.906 3.113 1 92.94 370 LEU B C 1
ATOM 7808 O O . LEU B 1 370 ? 0.801 -36.062 2.893 1 92.94 370 LEU B O 1
ATOM 7812 N N . LEU B 1 371 ? 0.877 -33.906 2.463 1 90.75 371 LEU B N 1
ATOM 7813 C CA . LEU B 1 371 ? -0.108 -34.062 1.398 1 90.75 371 LEU B CA 1
ATOM 7814 C C . LEU B 1 371 ? 0.464 -34.875 0.243 1 90.75 371 LEU B C 1
ATOM 7816 O O . LEU B 1 371 ? -0.168 -35.812 -0.228 1 90.75 371 LEU B O 1
ATOM 7820 N N . ILE B 1 372 ? 1.613 -34.531 -0.208 1 90.75 372 ILE B N 1
ATOM 7821 C CA . ILE B 1 372 ? 2.252 -35.25 -1.304 1 90.75 372 ILE B CA 1
ATOM 7822 C C . ILE B 1 372 ? 2.605 -36.656 -0.853 1 90.75 372 ILE B C 1
ATOM 7824 O O . ILE B 1 372 ? 2.391 -37.625 -1.59 1 90.75 372 ILE B O 1
ATOM 7828 N N . GLY B 1 373 ? 3.119 -36.75 0.355 1 90.75 373 GLY B N 1
ATOM 7829 C CA . GLY B 1 373 ? 3.422 -38.062 0.903 1 90.75 373 GLY B CA 1
ATOM 7830 C C . GLY B 1 373 ? 2.205 -38.938 1.003 1 90.75 373 GLY B C 1
ATOM 7831 O O . GLY B 1 373 ? 2.281 -40.156 0.703 1 90.75 373 GLY B O 1
ATOM 7832 N N . GLY B 1 374 ? 1.112 -38.375 1.386 1 88.19 374 GLY B N 1
ATOM 7833 C CA . GLY B 1 374 ? -0.121 -39.125 1.497 1 88.19 374 GLY B CA 1
ATOM 7834 C C . GLY B 1 374 ? -0.719 -39.5 0.152 1 88.19 374 GLY B C 1
ATOM 7835 O O . GLY B 1 374 ? -1.219 -40.625 -0.027 1 88.19 374 GLY B O 1
ATOM 7836 N N . THR B 1 375 ? -0.656 -38.656 -0.771 1 87.06 375 THR B N 1
ATOM 7837 C CA . THR B 1 375 ? -1.229 -38.875 -2.096 1 87.06 375 THR B CA 1
ATOM 7838 C C . THR B 1 375 ? -0.479 -39.969 -2.842 1 87.06 375 THR B C 1
ATOM 7840 O O . THR B 1 375 ? -1.088 -40.781 -3.559 1 87.06 375 THR B O 1
ATOM 7843 N N . TYR B 1 376 ? 0.816 -40.031 -2.703 1 89.12 376 TYR B N 1
ATOM 7844 C CA . TYR B 1 376 ? 1.645 -40.969 -3.418 1 89.12 376 TYR B CA 1
ATOM 7845 C C . TYR B 1 376 ? 2.18 -42.062 -2.471 1 89.12 376 TYR B C 1
ATOM 7847 O O . TYR B 1 376 ? 3.26 -42.594 -2.693 1 89.12 376 TYR B O 1
ATOM 7855 N N . TYR B 1 377 ? 1.403 -42.312 -1.494 1 89 377 TYR B N 1
ATOM 7856 C CA . TYR B 1 377 ? 1.851 -43.25 -0.46 1 89 377 TYR B CA 1
ATOM 7857 C C . TYR B 1 377 ? 2.154 -44.594 -1.052 1 89 377 TYR B C 1
ATOM 7859 O O . TYR B 1 377 ? 1.292 -45.219 -1.684 1 89 377 TYR B O 1
ATOM 7867 N N . GLY B 1 378 ? 3.389 -45.062 -0.954 1 86.56 378 GLY B N 1
ATOM 7868 C CA . GLY B 1 378 ? 3.773 -46.438 -1.287 1 86.56 378 GLY B CA 1
ATOM 7869 C C . GLY B 1 378 ? 4.016 -46.625 -2.771 1 86.56 378 GLY B C 1
ATOM 7870 O O . GLY B 1 378 ? 4.191 -47.75 -3.227 1 86.56 378 GLY B O 1
ATOM 7871 N N . ILE B 1 379 ? 4.023 -45.656 -3.564 1 83.12 379 ILE B N 1
ATOM 7872 C CA . ILE B 1 379 ? 4.184 -45.781 -5.012 1 83.12 379 ILE B CA 1
ATOM 7873 C C . ILE B 1 379 ? 5.59 -46.281 -5.332 1 83.12 379 ILE B C 1
ATOM 7875 O O . ILE B 1 379 ? 5.797 -46.938 -6.348 1 83.12 379 ILE B O 1
ATOM 7879 N N . GLY B 1 380 ? 6.535 -45.969 -4.531 1 80.25 380 GLY B N 1
ATOM 7880 C CA . GLY B 1 380 ? 7.914 -46.375 -4.762 1 80.25 380 GLY B CA 1
ATOM 7881 C C . GLY B 1 380 ? 8.148 -47.875 -4.574 1 80.25 380 GLY B C 1
ATOM 7882 O O . GLY B 1 380 ? 9.133 -48.406 -5.074 1 80.25 380 GLY B O 1
ATOM 7883 N N . SER B 1 381 ? 7.266 -48.531 -3.943 1 75.25 381 SER B N 1
ATOM 7884 C CA . SER B 1 381 ? 7.457 -49.969 -3.648 1 75.25 381 SER B CA 1
ATOM 7885 C C . SER B 1 381 ? 6.668 -50.844 -4.617 1 75.25 381 SER B C 1
ATOM 7887 O O . SER B 1 381 ? 6.684 -52.062 -4.5 1 75.25 381 SER B O 1
ATOM 7889 N N . THR B 1 382 ? 6.082 -50.25 -5.543 1 68.88 382 THR B N 1
ATOM 7890 C CA . THR B 1 382 ? 5.191 -51.031 -6.398 1 68.88 382 THR B CA 1
ATOM 7891 C C . THR B 1 382 ? 5.98 -51.719 -7.496 1 68.88 382 THR B C 1
ATOM 7893 O O . THR B 1 382 ? 7.188 -51.531 -7.633 1 68.88 382 THR B O 1
ATOM 7896 N N . GLN B 1 383 ? 5.301 -52.625 -8.289 1 64.25 383 GLN B N 1
ATOM 7897 C CA . GLN B 1 383 ? 5.703 -53.781 -9.086 1 64.25 383 GLN B CA 1
ATOM 7898 C C . GLN B 1 383 ? 6.332 -53.344 -10.406 1 64.25 383 GLN B C 1
ATOM 7900 O O . GLN B 1 383 ? 6.773 -54.188 -11.195 1 64.25 383 GLN B O 1
ATOM 7905 N N . GLY B 1 384 ? 6.555 -52.062 -10.609 1 68.81 384 GLY B N 1
ATOM 7906 C CA . GLY B 1 384 ? 7.359 -51.688 -11.766 1 68.81 384 GLY B CA 1
ATOM 7907 C C . GLY B 1 384 ? 6.559 -51.594 -13.047 1 68.81 384 GLY B C 1
ATOM 7908 O O . GLY B 1 384 ? 7.09 -51.812 -14.133 1 68.81 384 GLY B O 1
ATOM 7909 N N . THR B 1 385 ? 5.16 -51.438 -13 1 76.69 385 THR B N 1
ATOM 7910 C CA . THR B 1 385 ? 4.344 -51.25 -14.195 1 76.69 385 THR B CA 1
ATOM 7911 C C . THR B 1 385 ? 4.531 -49.875 -14.773 1 76.69 385 THR B C 1
ATOM 7913 O O . THR B 1 385 ? 5.164 -49 -14.156 1 76.69 385 THR B O 1
ATOM 7916 N N . TYR B 1 386 ? 3.992 -49.75 -16 1 77.12 386 TYR B N 1
ATOM 7917 C CA . TYR B 1 386 ? 4.082 -48.438 -16.672 1 77.12 386 TYR B CA 1
ATOM 7918 C C . TYR B 1 386 ? 3.307 -47.375 -15.898 1 77.12 386 TYR B C 1
ATOM 7920 O O . TYR B 1 386 ? 3.725 -46.219 -15.836 1 77.12 386 TYR B O 1
ATOM 7928 N N . VAL B 1 387 ? 2.193 -47.781 -15.367 1 77.31 387 VAL B N 1
ATOM 7929 C CA . VAL B 1 387 ? 1.371 -46.844 -14.594 1 77.31 387 VAL B CA 1
ATOM 7930 C C . VAL B 1 387 ? 2.148 -46.375 -13.375 1 77.31 387 VAL B C 1
ATOM 7932 O O . VAL B 1 387 ? 2.086 -45.188 -13.016 1 77.31 387 VAL B O 1
ATOM 7935 N N . ASP B 1 388 ? 2.902 -47.25 -12.773 1 81.44 388 ASP B N 1
ATOM 7936 C CA . ASP B 1 388 ? 3.715 -46.906 -11.609 1 81.44 388 ASP B CA 1
ATOM 7937 C C . ASP B 1 388 ? 4.824 -45.938 -12 1 81.44 388 ASP B C 1
ATOM 7939 O O . ASP B 1 388 ? 5.121 -45 -11.258 1 81.44 388 ASP B O 1
ATOM 7943 N N . TYR B 1 389 ? 5.406 -46.219 -13.148 1 83.19 389 TYR B N 1
ATOM 7944 C CA . TYR B 1 389 ? 6.453 -45.344 -13.656 1 83.19 389 TYR B CA 1
ATOM 7945 C C . TYR B 1 389 ? 5.914 -43.938 -13.922 1 83.19 389 TYR B C 1
ATOM 7947 O O . TYR B 1 389 ? 6.535 -42.938 -13.539 1 83.19 389 TYR B O 1
ATOM 7955 N N . SER B 1 390 ? 4.754 -43.875 -14.594 1 82.31 390 SER B N 1
ATOM 7956 C CA . SER B 1 390 ? 4.16 -42.594 -14.93 1 82.31 390 SER B CA 1
ATOM 7957 C C . SER B 1 390 ? 3.811 -41.781 -13.68 1 82.31 390 SER B C 1
ATOM 7959 O O . SER B 1 390 ? 4.031 -40.562 -13.633 1 82.31 390 SER B O 1
ATOM 7961 N N . SER B 1 391 ? 3.318 -42.438 -12.688 1 85.81 391 SER B N 1
ATOM 7962 C CA . SER B 1 391 ? 2.984 -41.781 -11.43 1 85.81 391 SER B CA 1
ATOM 7963 C C . SER B 1 391 ? 4.238 -41.281 -10.703 1 85.81 391 SER B C 1
ATOM 7965 O O . SER B 1 391 ? 4.234 -40.219 -10.078 1 85.81 391 SER B O 1
ATOM 7967 N N . MET B 1 392 ? 5.297 -42.094 -10.758 1 89.25 392 MET B N 1
ATOM 7968 C CA . MET B 1 392 ? 6.551 -41.688 -10.125 1 89.25 392 MET B CA 1
ATOM 7969 C C . MET B 1 392 ? 7.152 -40.5 -10.836 1 89.25 392 MET B C 1
ATOM 7971 O O . MET B 1 392 ? 7.598 -39.531 -10.18 1 89.25 392 MET B O 1
ATOM 7975 N N . ALA B 1 393 ? 7.156 -40.531 -12.172 1 88.69 393 ALA B N 1
ATOM 7976 C CA . ALA B 1 393 ? 7.656 -39.406 -12.938 1 88.69 393 ALA B CA 1
ATOM 7977 C C . ALA B 1 393 ? 6.832 -38.156 -12.656 1 88.69 393 ALA B C 1
ATOM 7979 O O . ALA B 1 393 ? 7.383 -37.062 -12.539 1 88.69 393 ALA B O 1
ATOM 7980 N N . GLY B 1 394 ? 5.516 -38.344 -12.547 1 89.75 394 GLY B N 1
ATOM 7981 C CA . GLY B 1 394 ? 4.637 -37.25 -12.211 1 89.75 394 GLY B CA 1
ATOM 7982 C C . GLY B 1 394 ? 4.898 -36.688 -10.828 1 89.75 394 GLY B C 1
ATOM 7983 O O . GLY B 1 394 ? 4.867 -35.469 -10.633 1 89.75 394 GLY B O 1
ATOM 7984 N N . LEU B 1 395 ? 5.141 -37.5 -9.914 1 92.5 395 LEU B N 1
ATOM 7985 C CA . LEU B 1 395 ? 5.457 -37.094 -8.555 1 92.5 395 LEU B CA 1
ATOM 7986 C C . LEU B 1 395 ? 6.734 -36.25 -8.539 1 92.5 395 LEU B C 1
ATOM 7988 O O . LEU B 1 395 ? 6.777 -35.188 -7.914 1 92.5 395 LEU B O 1
ATOM 7992 N N . LEU B 1 396 ? 7.766 -36.75 -9.211 1 93.69 396 LEU B N 1
ATOM 7993 C CA . LEU B 1 396 ? 9.055 -36.062 -9.203 1 93.69 396 LEU B CA 1
ATOM 7994 C C . LEU B 1 396 ? 8.93 -34.688 -9.836 1 93.69 396 LEU B C 1
ATOM 7996 O O . LEU B 1 396 ? 9.516 -33.719 -9.344 1 93.69 396 LEU B O 1
ATOM 8000 N N . PHE B 1 397 ? 8.188 -34.594 -10.891 1 93.56 397 PHE B N 1
ATOM 8001 C CA . PHE B 1 397 ? 8 -33.312 -11.523 1 93.56 397 PHE B CA 1
ATOM 8002 C C . PHE B 1 397 ? 7.188 -32.375 -10.625 1 93.56 397 PHE B C 1
ATOM 8004 O O . PHE B 1 397 ? 7.492 -31.188 -10.508 1 93.56 397 PHE B O 1
ATOM 8011 N N . PHE B 1 398 ? 6.188 -32.906 -10.047 1 93.19 398 PHE B N 1
ATOM 8012 C CA . PHE B 1 398 ? 5.363 -32.125 -9.133 1 93.19 398 PHE B CA 1
ATOM 8013 C C . PHE B 1 398 ? 6.195 -31.594 -7.977 1 93.19 398 PHE B C 1
ATOM 8015 O O . PHE B 1 398 ? 5.965 -30.469 -7.512 1 93.19 398 PHE B O 1
ATOM 8022 N N . LEU B 1 399 ? 7.066 -32.375 -7.516 1 94.69 399 LEU B N 1
ATOM 8023 C CA . LEU B 1 399 ? 7.953 -31.938 -6.445 1 94.69 399 LEU B CA 1
ATOM 8024 C C . LEU B 1 399 ? 8.797 -30.734 -6.895 1 94.69 399 LEU B C 1
ATOM 8026 O O . LEU B 1 399 ? 8.992 -29.797 -6.129 1 94.69 399 LEU B O 1
ATOM 8030 N N . CYS B 1 400 ? 9.305 -30.797 -8.109 1 95.19 400 CYS B N 1
ATOM 8031 C CA . CYS B 1 400 ? 10.086 -29.688 -8.641 1 95.19 400 CYS B CA 1
ATOM 8032 C C . CYS B 1 400 ? 9.234 -28.422 -8.727 1 95.19 400 CYS B C 1
ATOM 8034 O O . CYS B 1 400 ? 9.703 -27.328 -8.391 1 95.19 400 CYS B O 1
ATOM 8036 N N . MET B 1 401 ? 8.039 -28.609 -9.141 1 93.25 401 MET B N 1
ATOM 8037 C CA . MET B 1 401 ? 7.129 -27.469 -9.234 1 93.25 401 MET B CA 1
ATOM 8038 C C . MET B 1 401 ? 6.836 -26.891 -7.855 1 93.25 401 MET B C 1
ATOM 8040 O O . MET B 1 401 ? 6.887 -25.672 -7.664 1 93.25 401 MET B O 1
ATOM 8044 N N . ASN B 1 402 ? 6.555 -27.75 -6.945 1 93.88 402 ASN B N 1
ATOM 8045 C CA . ASN B 1 402 ? 6.242 -27.344 -5.582 1 93.88 402 ASN B CA 1
ATOM 8046 C C . ASN B 1 402 ? 7.41 -26.594 -4.945 1 93.88 402 ASN B C 1
ATOM 8048 O O . ASN B 1 402 ? 7.215 -25.547 -4.324 1 93.88 402 ASN B O 1
ATOM 8052 N N . MET B 1 403 ? 8.555 -27.156 -5.105 1 94.56 403 MET B N 1
ATOM 8053 C CA . MET B 1 403 ? 9.734 -26.531 -4.512 1 94.56 403 MET B CA 1
ATOM 8054 C C . MET B 1 403 ? 10 -25.172 -5.141 1 94.56 403 MET B C 1
ATOM 8056 O O . MET B 1 403 ? 10.375 -24.234 -4.445 1 94.56 403 MET B O 1
ATOM 8060 N N . THR B 1 404 ? 9.828 -25.078 -6.398 1 94.25 404 THR B N 1
ATOM 8061 C CA . THR B 1 404 ? 10.039 -23.812 -7.09 1 94.25 404 THR B CA 1
ATOM 8062 C C . THR B 1 404 ? 9.023 -22.766 -6.621 1 94.25 404 THR B C 1
ATOM 8064 O O . THR B 1 404 ? 9.398 -21.656 -6.258 1 94.25 404 THR B O 1
ATOM 8067 N N . PHE B 1 405 ? 7.758 -23.141 -6.508 1 92.69 405 PHE B N 1
ATOM 8068 C CA . PHE B 1 405 ? 6.703 -22.203 -6.125 1 92.69 405 PHE B CA 1
ATOM 8069 C C . PHE B 1 405 ? 6.852 -21.797 -4.668 1 92.69 405 PHE B C 1
ATOM 8071 O O . PHE B 1 405 ? 6.66 -20.625 -4.324 1 92.69 405 PHE B O 1
ATOM 8078 N N . SER B 1 406 ? 7.199 -22.719 -3.852 1 91.06 406 SER B N 1
ATOM 8079 C CA . SER B 1 406 ? 7.281 -22.469 -2.416 1 91.06 406 SER B CA 1
ATOM 8080 C C . SER B 1 406 ? 8.398 -21.484 -2.092 1 91.06 406 SER B C 1
ATOM 8082 O O . SER B 1 406 ? 8.344 -20.781 -1.073 1 91.06 406 SER B O 1
ATOM 8084 N N . SER B 1 407 ? 9.352 -21.422 -2.959 1 91.81 407 SER B N 1
ATOM 8085 C CA . SER B 1 407 ? 10.469 -20.516 -2.691 1 91.81 407 SER B CA 1
ATOM 8086 C C . SER B 1 407 ? 10.344 -19.219 -3.475 1 91.81 407 SER B C 1
ATOM 8088 O O . SER B 1 407 ? 10.883 -18.188 -3.07 1 91.81 407 SER B O 1
ATOM 8090 N N . LEU B 1 408 ? 9.648 -19.219 -4.512 1 92.44 408 LEU B N 1
ATOM 8091 C CA . LEU B 1 408 ? 9.562 -18.078 -5.418 1 92.44 408 LEU B CA 1
ATOM 8092 C C . LEU B 1 408 ? 8.547 -17.062 -4.922 1 92.44 408 LEU B C 1
ATOM 8094 O O . LEU B 1 408 ? 8.859 -15.875 -4.781 1 92.44 408 LEU B O 1
ATOM 8098 N N . PHE B 1 409 ? 7.41 -17.422 -4.598 1 89.94 409 PHE B N 1
ATOM 8099 C CA . PHE B 1 409 ? 6.277 -16.516 -4.438 1 89.94 409 PHE B CA 1
ATOM 8100 C C . PHE B 1 409 ? 6.387 -15.734 -3.137 1 89.94 409 PHE B C 1
ATOM 8102 O O . PHE B 1 409 ? 6.031 -14.555 -3.084 1 89.94 409 PHE B O 1
ATOM 8109 N N . PRO B 1 410 ? 6.945 -16.266 -2.1 1 84.94 410 PRO B N 1
ATOM 8110 C CA . PRO B 1 410 ? 7.082 -15.469 -0.88 1 84.94 410 PRO B CA 1
ATOM 8111 C C . PRO B 1 410 ? 8.023 -14.281 -1.054 1 84.94 410 PRO B C 1
ATOM 8113 O O . PRO B 1 410 ? 7.941 -13.305 -0.302 1 84.94 410 PRO B O 1
ATOM 8116 N N . VAL B 1 411 ? 8.867 -14.336 -2.033 1 87.81 411 VAL B N 1
ATOM 8117 C CA . VAL B 1 411 ? 9.891 -13.305 -2.123 1 87.81 411 VAL B CA 1
ATOM 8118 C C . VAL B 1 411 ? 9.57 -12.352 -3.275 1 87.81 411 VAL B C 1
ATOM 8120 O O . VAL B 1 411 ? 10.211 -11.312 -3.422 1 87.81 411 VAL B O 1
ATOM 8123 N N . VAL B 1 412 ? 8.539 -12.633 -3.98 1 88.69 412 VAL B N 1
ATOM 8124 C CA . VAL B 1 412 ? 8.258 -11.883 -5.199 1 88.69 412 VAL B CA 1
ATOM 8125 C C . VAL B 1 412 ? 7.934 -10.43 -4.848 1 88.69 412 VAL B C 1
ATOM 8127 O O . VAL B 1 412 ? 8.297 -9.508 -5.586 1 88.69 412 VAL B O 1
ATOM 8130 N N . LEU B 1 413 ? 7.312 -10.172 -3.684 1 84.38 413 LEU B N 1
ATOM 8131 C CA . LEU B 1 413 ? 6.895 -8.82 -3.344 1 84.38 413 LEU B CA 1
ATOM 8132 C C . LEU B 1 413 ? 7.859 -8.188 -2.348 1 84.38 413 LEU B C 1
ATOM 8134 O O . LEU B 1 413 ? 7.637 -7.066 -1.888 1 84.38 413 LEU B O 1
ATOM 8138 N N . GLN B 1 414 ? 8.891 -8.859 -2.059 1 80.81 414 GLN B N 1
ATOM 8139 C CA . GLN B 1 414 ? 9.781 -8.406 -1.003 1 80.81 414 GLN B CA 1
ATOM 8140 C C . GLN B 1 414 ? 10.43 -7.07 -1.369 1 80.81 414 GLN B C 1
ATOM 8142 O O . GLN B 1 414 ? 10.445 -6.141 -0.561 1 80.81 414 GLN B O 1
ATOM 8147 N N . PHE B 1 415 ? 10.93 -6.949 -2.523 1 81.38 415 PHE B N 1
ATOM 8148 C CA . PHE B 1 415 ? 11.633 -5.738 -2.908 1 81.38 415 PHE B CA 1
ATOM 8149 C C . PHE B 1 415 ? 10.656 -4.629 -3.268 1 81.38 415 PHE B C 1
ATOM 8151 O O . PHE B 1 415 ? 10.938 -3.447 -3.049 1 81.38 415 PHE B O 1
ATOM 8158 N N . ALA B 1 416 ? 9.531 -5.035 -3.719 1 78.88 416 ALA B N 1
ATOM 8159 C CA . ALA B 1 416 ? 8.539 -4.023 -4.082 1 78.88 416 ALA B CA 1
ATOM 8160 C C . ALA B 1 416 ? 8.023 -3.295 -2.848 1 78.88 416 ALA B C 1
ATOM 8162 O O . ALA B 1 416 ? 7.762 -2.09 -2.893 1 78.88 416 ALA B O 1
ATOM 8163 N N . THR B 1 417 ? 7.945 -3.932 -1.766 1 80.31 417 THR B N 1
ATOM 8164 C CA . THR B 1 417 ? 7.402 -3.342 -0.545 1 80.31 417 THR B CA 1
ATOM 8165 C C . THR B 1 417 ? 8.477 -2.537 0.187 1 80.31 417 THR B C 1
ATOM 8167 O O . THR B 1 417 ? 8.156 -1.623 0.95 1 80.31 417 THR B O 1
ATOM 8170 N N . GLU B 1 418 ? 9.742 -2.861 -0.088 1 84.81 418 GLU B N 1
ATOM 8171 C CA . GLU B 1 418 ? 10.82 -2.188 0.623 1 84.81 418 GLU B CA 1
ATOM 8172 C C . GLU B 1 418 ? 11.547 -1.201 -0.287 1 84.81 418 GLU B C 1
ATOM 8174 O O . GLU B 1 418 ? 12.578 -0.641 0.094 1 84.81 418 GLU B O 1
ATOM 8179 N N . ARG B 1 419 ? 11.031 -1.035 -1.353 1 83.81 419 ARG B N 1
ATOM 8180 C CA . ARG B 1 419 ? 11.695 -0.217 -2.363 1 83.81 419 ARG B CA 1
ATOM 8181 C C . ARG B 1 419 ? 11.914 1.206 -1.861 1 83.81 419 ARG B C 1
ATOM 8183 O O . ARG B 1 419 ? 13 1.762 -2.002 1 83.81 419 ARG B O 1
ATOM 8190 N N . ASP B 1 420 ? 10.953 1.775 -1.242 1 83.69 420 ASP B N 1
ATOM 8191 C CA . ASP B 1 420 ? 11.039 3.164 -0.799 1 83.69 420 ASP B CA 1
ATOM 8192 C C . ASP B 1 420 ? 12.086 3.33 0.295 1 83.69 420 ASP B C 1
ATOM 8194 O O . ASP B 1 420 ? 12.812 4.324 0.319 1 83.69 420 ASP B O 1
ATOM 8198 N N . VAL B 1 421 ? 12.125 2.418 1.163 1 89.25 421 VAL B N 1
ATOM 8199 C CA . VAL B 1 421 ? 13.117 2.465 2.232 1 89.25 421 VAL B CA 1
ATOM 8200 C C . VAL B 1 421 ? 14.523 2.322 1.646 1 89.25 421 VAL B C 1
ATOM 8202 O O . VAL B 1 421 ? 15.445 3.035 2.047 1 89.25 421 VAL B O 1
ATOM 8205 N N . PHE B 1 422 ? 14.672 1.438 0.654 1 88.88 422 PHE B N 1
ATOM 8206 C CA . PHE B 1 422 ? 15.953 1.212 0.003 1 88.88 422 PHE B CA 1
ATOM 8207 C C . PHE B 1 422 ? 16.422 2.471 -0.718 1 88.88 422 PHE B C 1
ATOM 8209 O O . PHE B 1 422 ? 17.578 2.885 -0.567 1 88.88 422 PHE B O 1
ATOM 8216 N N . LEU B 1 423 ? 15.516 3.072 -1.416 1 83.5 423 LEU B N 1
ATOM 8217 C CA . LEU B 1 423 ? 15.875 4.258 -2.188 1 83.5 423 LEU B CA 1
ATOM 8218 C C . LEU B 1 423 ? 16.25 5.414 -1.267 1 83.5 423 LEU B C 1
ATOM 8220 O O . LEU B 1 423 ? 17.203 6.152 -1.545 1 83.5 423 LEU B O 1
ATOM 8224 N N . ARG B 1 424 ? 15.531 5.52 -0.227 1 85.62 424 ARG B N 1
ATOM 8225 C CA . ARG B 1 424 ? 15.828 6.578 0.733 1 85.62 424 ARG B CA 1
ATOM 8226 C C . ARG B 1 424 ? 17.203 6.379 1.361 1 85.62 424 ARG B C 1
ATOM 8228 O O . ARG B 1 424 ? 18 7.316 1.437 1 85.62 424 ARG B O 1
ATOM 8235 N N . GLU B 1 425 ? 17.469 5.16 1.763 1 88.69 425 GLU B N 1
ATOM 8236 C CA . GLU B 1 425 ? 18.734 4.871 2.443 1 88.69 425 GLU B CA 1
ATOM 8237 C C . GLU B 1 425 ? 19.906 4.938 1.476 1 88.69 425 GLU B C 1
ATOM 8239 O O . GLU B 1 425 ? 21 5.367 1.849 1 88.69 425 GLU B O 1
ATOM 8244 N N . GLU B 1 426 ? 19.688 4.496 0.349 1 85.69 426 GLU B N 1
ATOM 8245 C CA . GLU B 1 426 ? 20.75 4.551 -0.653 1 85.69 426 GLU B CA 1
ATOM 8246 C C . GLU B 1 426 ? 21.031 5.988 -1.075 1 85.69 426 GLU B C 1
ATOM 8248 O O . GLU B 1 426 ? 22.188 6.352 -1.318 1 85.69 426 GLU B O 1
ATOM 8253 N N . ASN B 1 427 ? 20.016 6.77 -1.172 1 80.19 427 ASN B N 1
ATOM 8254 C CA . ASN B 1 427 ? 20.188 8.18 -1.509 1 80.19 427 ASN B CA 1
ATOM 8255 C C . ASN B 1 427 ? 20.953 8.93 -0.413 1 80.19 427 ASN B C 1
ATOM 8257 O O . ASN B 1 427 ? 21.625 9.914 -0.686 1 80.19 427 ASN B O 1
ATOM 8261 N N . SER B 1 428 ? 20.719 8.422 0.751 1 82.75 428 SER B N 1
ATOM 8262 C CA . SER B 1 428 ? 21.469 9 1.861 1 82.75 428 SER B CA 1
ATOM 8263 C C . SER B 1 428 ? 22.891 8.438 1.926 1 82.75 428 SER B C 1
ATOM 8265 O O . SER B 1 428 ? 23.641 8.742 2.85 1 82.75 428 SER B O 1
ATOM 8267 N N . LYS B 1 429 ? 23.266 7.5 0.952 1 83.94 429 LYS B N 1
ATOM 8268 C CA . LYS B 1 429 ? 24.594 6.914 0.788 1 83.94 429 LYS B CA 1
ATOM 8269 C C . LYS B 1 429 ? 25.016 6.145 2.037 1 83.94 429 LYS B C 1
ATOM 8271 O O . LYS B 1 429 ? 26.141 6.285 2.506 1 83.94 429 LYS B O 1
ATOM 8276 N N . LEU B 1 430 ? 24.078 5.457 2.574 1 87.75 430 LEU B N 1
ATOM 8277 C CA . LEU B 1 430 ? 24.391 4.645 3.748 1 87.75 430 LEU B CA 1
ATOM 8278 C C . LEU B 1 430 ? 25.125 3.373 3.354 1 87.75 430 LEU B C 1
ATOM 8280 O O . LEU B 1 430 ? 26.031 2.934 4.062 1 87.75 430 LEU B O 1
ATOM 8284 N N . TYR B 1 431 ? 24.688 2.795 2.287 1 90.94 431 TYR B N 1
ATOM 8285 C CA . TYR B 1 431 ? 25.297 1.581 1.76 1 90.94 431 TYR B CA 1
ATOM 8286 C C . TYR B 1 431 ? 25.172 1.519 0.243 1 90.94 431 TYR B C 1
ATOM 8288 O O . TYR B 1 431 ? 24.531 2.383 -0.368 1 90.94 431 TYR B O 1
ATOM 8296 N N . THR B 1 432 ? 25.828 0.538 -0.271 1 90.38 432 THR B N 1
ATOM 8297 C CA . THR B 1 432 ? 25.781 0.371 -1.72 1 90.38 432 THR B CA 1
ATOM 8298 C C . THR B 1 432 ? 24.656 -0.588 -2.113 1 90.38 432 THR B C 1
ATOM 8300 O O . THR B 1 432 ? 24.188 -1.371 -1.286 1 90.38 432 THR B O 1
ATOM 8303 N N . THR B 1 433 ? 24.297 -0.454 -3.359 1 91 433 THR B N 1
ATOM 8304 C CA . THR B 1 433 ? 23.25 -1.328 -3.885 1 91 433 THR B CA 1
ATOM 8305 C C . THR B 1 433 ? 23.688 -2.789 -3.82 1 91 433 THR B C 1
ATOM 8307 O O . THR B 1 433 ? 22.875 -3.67 -3.523 1 91 433 THR B O 1
ATOM 8310 N N . PHE B 1 434 ? 24.922 -3.051 -4.051 1 92.62 434 PHE B N 1
ATOM 8311 C CA . PHE B 1 434 ? 25.453 -4.402 -4.02 1 92.62 434 PHE B CA 1
ATOM 8312 C C . PHE B 1 434 ? 25.359 -4.992 -2.615 1 92.62 434 PHE B C 1
ATOM 8314 O O . PHE B 1 434 ? 24.953 -6.141 -2.443 1 92.62 434 PHE B O 1
ATOM 8321 N N . SER B 1 435 ? 25.719 -4.203 -1.601 1 93.69 435 SER B N 1
ATOM 8322 C CA . SER B 1 435 ? 25.672 -4.672 -0.219 1 93.69 435 SER B CA 1
ATOM 8323 C C . SER B 1 435 ? 24.234 -4.969 0.211 1 93.69 435 SER B C 1
ATOM 8325 O O . SER B 1 435 ? 23.984 -5.938 0.93 1 93.69 435 SER B O 1
ATOM 8327 N N . TYR B 1 436 ? 23.391 -4.105 -0.254 1 93.19 436 TYR B N 1
ATOM 8328 C CA . TYR B 1 436 ? 21.984 -4.312 0.074 1 93.19 436 TYR B CA 1
ATOM 8329 C C . TYR B 1 436 ? 21.469 -5.609 -0.536 1 93.19 436 TYR B C 1
ATOM 8331 O O . TYR B 1 436 ? 20.844 -6.422 0.154 1 93.19 436 TYR B O 1
ATOM 8339 N N . PHE B 1 437 ? 21.75 -5.805 -1.816 1 92.69 437 PHE B N 1
ATOM 8340 C CA . PHE B 1 437 ? 21.281 -6.98 -2.541 1 92.69 437 PHE B CA 1
ATOM 8341 C C . PHE B 1 437 ? 21.844 -8.258 -1.93 1 92.69 437 PHE B C 1
ATOM 8343 O O . PHE B 1 437 ? 21.109 -9.227 -1.72 1 92.69 437 PHE B O 1
ATOM 8350 N N . MET B 1 438 ? 23.094 -8.273 -1.653 1 92.56 438 MET B N 1
ATOM 8351 C CA . MET B 1 438 ? 23.75 -9.453 -1.092 1 92.56 438 MET B CA 1
ATOM 8352 C C . MET B 1 438 ? 23.234 -9.742 0.312 1 92.56 438 MET B C 1
ATOM 8354 O O . MET B 1 438 ? 23 -10.898 0.668 1 92.56 438 MET B O 1
ATOM 8358 N N . GLY B 1 439 ? 23.078 -8.711 1.102 1 91.75 439 GLY B N 1
ATOM 8359 C CA . GLY B 1 439 ? 22.547 -8.891 2.445 1 91.75 439 GLY B CA 1
ATOM 8360 C C . GLY B 1 439 ? 21.156 -9.508 2.461 1 91.75 439 GLY B C 1
ATOM 8361 O O . GLY B 1 439 ? 20.891 -10.422 3.242 1 91.75 439 GLY B O 1
ATOM 8362 N N . LYS B 1 440 ? 20.359 -9.047 1.58 1 88.38 440 LYS B N 1
ATOM 8363 C CA . LYS B 1 440 ? 19 -9.539 1.519 1 88.38 440 LYS B CA 1
ATOM 8364 C C . LYS B 1 440 ? 18.938 -10.953 0.946 1 88.38 440 LYS B C 1
ATOM 8366 O O . LYS B 1 440 ? 18.141 -11.781 1.378 1 88.38 440 LYS B O 1
ATOM 8371 N N . SER B 1 441 ? 19.75 -11.18 -0.017 1 87.19 441 SER B N 1
ATOM 8372 C CA . SER B 1 441 ? 19.797 -12.5 -0.646 1 87.19 441 SER B CA 1
ATOM 8373 C C . SER B 1 441 ? 20.25 -13.57 0.344 1 87.19 441 SER B C 1
ATOM 8375 O O . SER B 1 441 ? 19.75 -14.695 0.316 1 87.19 441 SER B O 1
ATOM 8377 N N . PHE B 1 442 ? 21.094 -13.227 1.249 1 82.94 442 PHE B N 1
ATOM 8378 C CA . PHE B 1 442 ? 21.656 -14.172 2.207 1 82.94 442 PHE B CA 1
ATOM 8379 C C . PHE B 1 442 ? 20.625 -14.547 3.266 1 82.94 442 PHE B C 1
ATOM 8381 O O . PHE B 1 442 ? 20.609 -15.664 3.77 1 82.94 442 PHE B O 1
ATOM 8388 N N . VAL B 1 443 ? 19.766 -13.68 3.543 1 84.44 443 VAL B N 1
ATOM 8389 C CA . VAL B 1 443 ? 18.797 -13.891 4.605 1 84.44 443 VAL B CA 1
ATOM 8390 C C . VAL B 1 443 ? 17.797 -14.969 4.184 1 84.44 443 VAL B C 1
ATOM 8392 O O . VAL B 1 443 ? 17.266 -15.695 5.027 1 84.44 443 VAL B O 1
ATOM 8395 N N . GLU B 1 444 ? 17.609 -15.125 2.924 1 85.44 444 GLU B N 1
ATOM 8396 C CA . GLU B 1 444 ? 16.641 -16.094 2.424 1 85.44 444 GLU B CA 1
ATOM 8397 C C . GLU B 1 444 ? 17.234 -17.484 2.324 1 85.44 444 GLU B C 1
ATOM 8399 O O . GLU B 1 444 ? 16.5 -18.484 2.293 1 85.44 444 GLU B O 1
ATOM 8404 N N . ILE B 1 445 ? 18.531 -17.625 2.311 1 86.88 445 ILE B N 1
ATOM 8405 C CA . ILE B 1 445 ? 19.219 -18.875 2.033 1 86.88 445 ILE B CA 1
ATOM 8406 C C . ILE B 1 445 ? 18.891 -19.891 3.119 1 86.88 445 ILE B C 1
ATOM 8408 O O . ILE B 1 445 ? 18.547 -21.047 2.818 1 86.88 445 ILE B O 1
ATOM 8412 N N . PRO B 1 446 ? 18.844 -19.516 4.363 1 86.75 446 PRO B N 1
ATOM 8413 C CA . PRO B 1 446 ? 18.516 -20.516 5.383 1 86.75 446 PRO B CA 1
ATOM 8414 C C . PRO B 1 446 ? 17.125 -21.094 5.211 1 86.75 446 PRO B C 1
ATOM 8416 O O . PRO B 1 446 ? 16.906 -22.297 5.445 1 86.75 446 PRO B O 1
ATOM 8419 N N . PHE B 1 447 ? 16.234 -20.391 4.812 1 86.94 447 PHE B N 1
ATOM 8420 C CA . PHE B 1 447 ? 14.875 -20.875 4.613 1 86.94 447 PHE B CA 1
ATOM 8421 C C . PHE B 1 447 ? 14.797 -21.781 3.393 1 86.94 447 PHE B C 1
ATOM 8423 O O . PHE B 1 447 ? 14.047 -22.766 3.389 1 86.94 447 PHE B O 1
ATOM 8430 N N . CYS B 1 448 ? 15.555 -21.422 2.395 1 90.62 448 CYS B N 1
ATOM 8431 C CA . CYS B 1 448 ? 15.594 -22.234 1.192 1 90.62 448 CYS B CA 1
ATOM 8432 C C . CYS B 1 448 ? 16.297 -23.562 1.466 1 90.62 448 CYS B C 1
ATOM 8434 O O . CYS B 1 448 ? 16.125 -24.531 0.717 1 90.62 448 CYS B O 1
ATOM 8436 N N . LEU B 1 449 ? 17.062 -23.578 2.549 1 91.94 449 LEU B N 1
ATOM 8437 C CA . LEU B 1 449 ? 17.75 -24.812 2.918 1 91.94 449 LEU B CA 1
ATOM 8438 C C . LEU B 1 449 ? 16.891 -25.672 3.836 1 91.94 449 LEU B C 1
ATOM 8440 O O . LEU B 1 449 ? 16.703 -26.859 3.594 1 91.94 449 LEU B O 1
ATOM 8444 N N . ILE B 1 450 ? 16.188 -25.094 4.719 1 93.56 450 ILE B N 1
ATOM 8445 C CA . ILE B 1 450 ? 15.523 -25.812 5.797 1 93.56 450 ILE B CA 1
ATOM 8446 C C . ILE B 1 450 ? 14.172 -26.328 5.309 1 93.56 450 ILE B C 1
ATOM 8448 O O . ILE B 1 450 ? 13.812 -27.484 5.555 1 93.56 450 ILE B O 1
ATOM 8452 N N . THR B 1 451 ? 13.438 -25.562 4.617 1 93.06 451 THR B N 1
ATOM 8453 C CA . THR B 1 451 ? 12.062 -25.922 4.266 1 93.06 451 THR B CA 1
ATOM 8454 C C . THR B 1 451 ? 12.039 -27.141 3.346 1 93.06 451 THR B C 1
ATOM 8456 O O . THR B 1 451 ? 11.242 -28.062 3.553 1 93.06 451 THR B O 1
ATOM 8459 N N . PRO B 1 452 ? 12.914 -27.172 2.312 1 94.56 452 PRO B N 1
ATOM 8460 C CA . PRO B 1 452 ? 12.891 -28.375 1.479 1 94.56 452 PRO B CA 1
ATOM 8461 C C . PRO B 1 452 ? 13.359 -29.625 2.229 1 94.56 452 PRO B C 1
ATOM 8463 O O . PRO B 1 452 ? 12.883 -30.719 1.961 1 94.56 452 PRO B O 1
ATOM 8466 N N . ILE B 1 453 ? 14.281 -29.469 3.107 1 95.56 453 ILE B N 1
ATOM 8467 C CA . ILE B 1 453 ? 14.766 -30.609 3.891 1 95.56 453 ILE B CA 1
ATOM 8468 C C . ILE B 1 453 ? 13.625 -31.188 4.723 1 95.56 453 ILE B C 1
ATOM 8470 O O . ILE B 1 453 ? 13.398 -32.406 4.723 1 95.56 453 ILE B O 1
ATOM 8474 N N . ILE B 1 454 ? 12.883 -30.344 5.363 1 94.75 454 ILE B N 1
ATOM 8475 C CA . ILE B 1 454 ? 11.75 -30.781 6.184 1 94.75 454 ILE B CA 1
ATOM 8476 C C . ILE B 1 454 ? 10.711 -31.469 5.305 1 94.75 454 ILE B C 1
ATOM 8478 O O . ILE B 1 454 ? 10.266 -32.562 5.613 1 94.75 454 ILE B O 1
ATOM 8482 N N . GLN B 1 455 ? 10.375 -30.891 4.27 1 95.25 455 GLN B N 1
ATOM 8483 C CA . GLN B 1 455 ? 9.352 -31.438 3.381 1 95.25 455 GLN B CA 1
ATOM 8484 C C . GLN B 1 455 ? 9.789 -32.781 2.789 1 95.25 455 GLN B C 1
ATOM 8486 O O . GLN B 1 455 ? 9.016 -33.719 2.781 1 95.25 455 GLN B O 1
ATOM 8491 N N . GLU B 1 456 ? 11.062 -32.844 2.293 1 95.44 456 GLU B N 1
ATOM 8492 C CA . GLU B 1 456 ? 11.555 -34.062 1.627 1 95.44 456 GLU B CA 1
ATOM 8493 C C . GLU B 1 456 ? 11.742 -35.188 2.621 1 95.44 456 GLU B C 1
ATOM 8495 O O . GLU B 1 456 ? 11.555 -36.375 2.277 1 95.44 456 GLU B O 1
ATOM 8500 N N . LEU B 1 457 ? 12.125 -34.906 3.789 1 93.94 457 LEU B N 1
ATOM 8501 C CA . LEU B 1 457 ? 12.312 -35.938 4.793 1 93.94 457 LEU B CA 1
ATOM 8502 C C . LEU B 1 457 ? 10.984 -36.594 5.133 1 93.94 457 LEU B C 1
ATOM 8504 O O . LEU B 1 457 ? 10.938 -37.812 5.402 1 93.94 457 LEU B O 1
ATOM 8508 N N . ILE B 1 458 ? 9.953 -35.906 5.117 1 94.69 458 ILE B N 1
ATOM 8509 C CA . ILE B 1 458 ? 8.625 -36.438 5.406 1 94.69 458 ILE B CA 1
ATOM 8510 C C . ILE B 1 458 ? 8.133 -37.25 4.223 1 94.69 458 ILE B C 1
ATOM 8512 O O . ILE B 1 458 ? 7.801 -38.438 4.375 1 94.69 458 ILE B O 1
ATOM 8516 N N . LEU B 1 459 ? 8.258 -36.656 3.076 1 94.69 459 LEU B N 1
ATOM 8517 C CA . LEU B 1 459 ? 7.648 -37.312 1.915 1 94.69 459 LEU B CA 1
ATOM 8518 C C . LEU B 1 459 ? 8.5 -38.469 1.421 1 94.69 459 LEU B C 1
ATOM 8520 O O . LEU B 1 459 ? 7.977 -39.438 0.863 1 94.69 459 LEU B O 1
ATOM 8524 N N . TYR B 1 460 ? 9.797 -38.469 1.657 1 93.94 460 TYR B N 1
ATOM 8525 C CA . TYR B 1 460 ? 10.719 -39.469 1.136 1 93.94 460 TYR B CA 1
ATOM 8526 C C . TYR B 1 460 ? 10.359 -40.844 1.652 1 93.94 460 TYR B C 1
ATOM 8528 O O . TYR B 1 460 ? 10.281 -41.812 0.878 1 93.94 460 TYR B O 1
ATOM 8536 N N . TRP B 1 461 ? 10.008 -40.938 2.85 1 92.31 461 TRP B N 1
ATOM 8537 C CA . TRP B 1 461 ? 9.742 -42.219 3.49 1 92.31 461 TRP B CA 1
ATOM 8538 C C . TRP B 1 461 ? 8.289 -42.625 3.287 1 92.31 461 TRP B C 1
ATOM 8540 O O . TRP B 1 461 ? 7.988 -43.844 3.18 1 92.31 461 TRP B O 1
ATOM 8550 N N . MET B 1 462 ? 7.434 -41.719 3.217 1 92.69 462 MET B N 1
ATOM 8551 C CA . MET B 1 462 ? 6.023 -42.031 2.99 1 92.69 462 MET B CA 1
ATOM 8552 C C . MET B 1 462 ? 5.812 -42.625 1.592 1 92.69 462 MET B C 1
ATOM 8554 O O . MET B 1 462 ? 5.074 -43.594 1.418 1 92.69 462 MET B O 1
ATOM 8558 N N . VAL B 1 463 ? 6.5 -42.031 0.629 1 92 463 VAL B N 1
ATOM 8559 C CA . VAL B 1 463 ? 6.344 -42.469 -0.762 1 92 463 VAL B CA 1
ATOM 8560 C C . VAL B 1 463 ? 7.148 -43.719 -1.02 1 92 463 VAL B C 1
ATOM 8562 O O . VAL B 1 463 ? 6.766 -44.562 -1.85 1 92 463 VAL B O 1
ATOM 8565 N N . GLY B 1 464 ? 8.141 -43.938 -0.271 1 90.94 464 GLY B N 1
ATOM 8566 C CA . GLY B 1 464 ? 9.031 -45.062 -0.484 1 90.94 464 GLY B CA 1
ATOM 8567 C C . GLY B 1 464 ? 10 -44.875 -1.633 1 90.94 464 GLY B C 1
ATOM 8568 O O . GLY B 1 464 ? 10.133 -45.719 -2.504 1 90.94 464 GLY B O 1
ATOM 8569 N N . LEU B 1 465 ? 10.664 -43.719 -1.671 1 92.5 465 LEU B N 1
ATOM 8570 C CA . LEU B 1 465 ? 11.641 -43.406 -2.711 1 92.5 465 LEU B CA 1
ATOM 8571 C C . LEU B 1 465 ? 12.898 -44.25 -2.545 1 92.5 465 LEU B C 1
ATOM 8573 O O . LEU B 1 465 ? 13.008 -45.031 -1.589 1 92.5 465 LEU B O 1
ATOM 8577 N N . ASN B 1 466 ? 13.711 -44.188 -3.57 1 89.06 466 ASN B N 1
ATOM 8578 C CA . ASN B 1 466 ? 14.891 -45.031 -3.623 1 89.06 466 ASN B CA 1
ATOM 8579 C C . ASN B 1 466 ? 15.805 -44.812 -2.428 1 89.06 466 ASN B C 1
ATOM 8581 O O . ASN B 1 466 ? 16.375 -43.719 -2.277 1 89.06 466 ASN B O 1
ATOM 8585 N N . HIS B 1 467 ? 15.906 -45.781 -1.554 1 86.56 467 HIS B N 1
ATOM 8586 C CA . HIS B 1 467 ? 16.766 -45.656 -0.374 1 86.56 467 HIS B CA 1
ATOM 8587 C C . HIS B 1 467 ? 17.812 -46.781 -0.333 1 86.56 467 HIS B C 1
ATOM 8589 O O . HIS B 1 467 ? 18.203 -47.219 0.747 1 86.56 467 HIS B O 1
ATOM 8595 N N . MET B 1 468 ? 18.156 -47.25 -1.475 1 84.56 468 MET B N 1
ATOM 8596 C CA . MET B 1 468 ? 19.141 -48.312 -1.572 1 84.56 468 MET B CA 1
ATOM 8597 C C . MET B 1 468 ? 20.469 -47.906 -0.93 1 84.56 468 MET B C 1
ATOM 8599 O O . MET B 1 468 ? 21.125 -48.719 -0.281 1 84.56 468 MET B O 1
ATOM 8603 N N . ASN B 1 469 ? 20.844 -46.625 -1.184 1 88.38 469 ASN B N 1
ATOM 8604 C CA . ASN B 1 469 ? 22.062 -46.031 -0.618 1 88.38 469 ASN B CA 1
ATOM 8605 C C . ASN B 1 469 ? 21.797 -44.656 -0.023 1 88.38 469 ASN B C 1
ATOM 8607 O O . ASN B 1 469 ? 20.953 -43.906 -0.512 1 88.38 469 ASN B O 1
ATOM 8611 N N . GLY B 1 470 ? 22.438 -44.406 1.093 1 89.44 470 GLY B N 1
ATOM 8612 C CA . GLY B 1 470 ? 22.312 -43.094 1.736 1 89.44 470 GLY B CA 1
ATOM 8613 C C . GLY B 1 470 ? 22.688 -41.938 0.826 1 89.44 470 GLY B C 1
ATOM 8614 O O . GLY B 1 470 ? 22.156 -40.844 0.973 1 89.44 470 GLY B O 1
ATOM 8615 N N . GLY B 1 471 ? 23.594 -42.219 -0.085 1 91.94 471 GLY B N 1
ATOM 8616 C CA . GLY B 1 471 ? 24.016 -41.188 -1.034 1 91.94 471 GLY B CA 1
ATOM 8617 C C . GLY B 1 471 ? 22.891 -40.719 -1.939 1 91.94 471 GLY B C 1
ATOM 8618 O O . GLY B 1 471 ? 22.812 -39.531 -2.291 1 91.94 471 GLY B O 1
ATOM 8619 N N . ILE B 1 472 ? 21.984 -41.656 -2.283 1 93.69 472 ILE B N 1
ATOM 8620 C CA . ILE B 1 472 ? 20.859 -41.312 -3.15 1 93.69 472 ILE B CA 1
ATOM 8621 C C . ILE B 1 472 ? 19.906 -40.406 -2.416 1 93.69 472 ILE B C 1
ATOM 8623 O O . ILE B 1 472 ? 19.375 -39.438 -3.004 1 93.69 472 ILE B O 1
ATOM 8627 N N . VAL B 1 473 ? 19.734 -40.625 -1.125 1 94.44 473 VAL B N 1
ATOM 8628 C CA . VAL B 1 473 ? 18.844 -39.812 -0.311 1 94.44 473 VAL B CA 1
ATOM 8629 C C . VAL B 1 473 ? 19.406 -38.406 -0.165 1 94.44 473 VAL B C 1
ATOM 8631 O O . VAL B 1 473 ? 18.703 -37.438 -0.359 1 94.44 473 VAL B O 1
ATOM 8634 N N . ILE B 1 474 ? 20.656 -38.312 0.098 1 95.31 474 ILE B N 1
ATOM 8635 C CA . ILE B 1 474 ? 21.312 -37 0.297 1 95.31 474 ILE B CA 1
ATOM 8636 C C . ILE B 1 474 ? 21.328 -36.219 -1.015 1 95.31 474 ILE B C 1
ATOM 8638 O O . ILE B 1 474 ? 21.156 -35 -1.019 1 95.31 474 ILE B O 1
ATOM 8642 N N . THR B 1 475 ? 21.578 -36.938 -2.109 1 95.56 475 THR B N 1
ATOM 8643 C CA . THR B 1 475 ? 21.578 -36.281 -3.416 1 95.56 475 THR B CA 1
ATOM 8644 C C . THR B 1 475 ? 20.203 -35.75 -3.752 1 95.56 475 THR B C 1
ATOM 8646 O O . THR B 1 475 ? 20.094 -34.656 -4.312 1 95.56 475 THR B O 1
ATOM 8649 N N . HIS B 1 476 ? 19.172 -36.531 -3.422 1 96.38 476 HIS B N 1
ATOM 8650 C CA . HIS B 1 476 ? 17.797 -36.062 -3.633 1 96.38 476 HIS B CA 1
ATOM 8651 C C . HIS B 1 476 ? 17.547 -34.75 -2.883 1 96.38 476 HIS B C 1
ATOM 8653 O O . HIS B 1 476 ? 17.016 -33.781 -3.451 1 96.38 476 HIS B O 1
ATOM 8659 N N . ILE B 1 477 ? 17.953 -34.688 -1.656 1 96.12 477 ILE B N 1
ATOM 8660 C CA . ILE B 1 477 ? 17.75 -33.531 -0.815 1 96.12 477 ILE B CA 1
ATOM 8661 C C . ILE B 1 477 ? 18.562 -32.344 -1.356 1 96.12 477 ILE B C 1
ATOM 8663 O O . ILE B 1 477 ? 18.078 -31.219 -1.385 1 96.12 477 ILE B O 1
ATOM 8667 N N . PHE B 1 478 ? 19.719 -32.625 -1.788 1 96.75 478 PHE B N 1
ATOM 8668 C CA . PHE B 1 478 ? 20.594 -31.594 -2.344 1 96.75 478 PHE B CA 1
ATOM 8669 C C . PHE B 1 478 ? 19.969 -30.969 -3.588 1 96.75 478 PHE B C 1
ATOM 8671 O O . PHE B 1 478 ? 19.984 -29.75 -3.75 1 96.75 478 PHE B O 1
ATOM 8678 N N . ILE B 1 479 ? 19.438 -31.797 -4.457 1 97.19 479 ILE B N 1
ATOM 8679 C CA . ILE B 1 479 ? 18.781 -31.312 -5.668 1 97.19 479 ILE B CA 1
ATOM 8680 C C . ILE B 1 479 ? 17.547 -30.484 -5.297 1 97.19 479 ILE B C 1
ATOM 8682 O O . ILE B 1 479 ? 17.281 -29.453 -5.918 1 97.19 479 ILE B O 1
ATOM 8686 N N . ALA B 1 480 ? 16.828 -30.953 -4.277 1 97.06 480 ALA B N 1
ATOM 8687 C CA . ALA B 1 480 ? 15.664 -30.219 -3.807 1 97.06 480 ALA B CA 1
ATOM 8688 C C . ALA B 1 480 ? 16.047 -28.828 -3.318 1 97.06 480 ALA B C 1
ATOM 8690 O O . ALA B 1 480 ? 15.383 -27.844 -3.633 1 97.06 480 ALA B O 1
ATOM 8691 N N . VAL B 1 481 ? 17.094 -28.75 -2.625 1 96.75 481 VAL B N 1
ATOM 8692 C CA . VAL B 1 481 ? 17.594 -27.469 -2.102 1 96.75 481 VAL B CA 1
ATOM 8693 C C . VAL B 1 481 ? 18.016 -26.562 -3.258 1 96.75 481 VAL B C 1
ATOM 8695 O O . VAL B 1 481 ? 17.703 -25.375 -3.264 1 96.75 481 VAL B O 1
ATOM 8698 N N . LEU B 1 482 ? 18.688 -27.125 -4.234 1 97.19 482 LEU B N 1
ATOM 8699 C CA . LEU B 1 482 ? 19.109 -26.359 -5.391 1 97.19 482 LEU B CA 1
ATOM 8700 C C . LEU B 1 482 ? 17.906 -25.828 -6.172 1 97.19 482 LEU B C 1
ATOM 8702 O O . LEU B 1 482 ? 17.953 -24.703 -6.691 1 97.19 482 LEU B O 1
ATOM 8706 N N . THR B 1 483 ? 16.891 -26.672 -6.281 1 97.25 483 THR B N 1
ATOM 8707 C CA . THR B 1 483 ? 15.672 -26.266 -6.961 1 97.25 483 THR B CA 1
ATOM 8708 C C . THR B 1 483 ? 15.016 -25.094 -6.223 1 97.25 483 THR B C 1
ATOM 8710 O O . THR B 1 483 ? 14.547 -24.141 -6.848 1 97.25 483 THR B O 1
ATOM 8713 N N . CYS B 1 484 ? 15.023 -25.156 -4.938 1 96.38 484 CYS B N 1
ATOM 8714 C CA . CYS B 1 484 ? 14.469 -24.078 -4.125 1 96.38 484 CYS B CA 1
ATOM 8715 C C . CYS B 1 484 ? 15.273 -22.797 -4.293 1 96.38 484 CYS B C 1
ATOM 8717 O O . CYS B 1 484 ? 14.703 -21.703 -4.387 1 96.38 484 CYS B O 1
ATOM 8719 N N . LEU B 1 485 ? 16.547 -22.953 -4.34 1 96.25 485 LEU B N 1
ATOM 8720 C CA . LEU B 1 485 ? 17.422 -21.781 -4.504 1 96.25 485 LEU B CA 1
ATOM 8721 C C . LEU B 1 485 ? 17.188 -21.125 -5.855 1 96.25 485 LEU B C 1
ATOM 8723 O O . LEU B 1 485 ? 17.172 -19.891 -5.953 1 96.25 485 LEU B O 1
ATOM 8727 N N . ASN B 1 486 ? 17.031 -21.938 -6.855 1 96.62 486 ASN B N 1
ATOM 8728 C CA . ASN B 1 486 ? 16.734 -21.375 -8.172 1 96.62 486 ASN B CA 1
ATOM 8729 C C . ASN B 1 486 ? 15.375 -20.703 -8.203 1 96.62 486 ASN B C 1
ATOM 8731 O O . ASN B 1 486 ? 15.219 -19.641 -8.812 1 96.62 486 ASN B O 1
ATOM 8735 N N . GLY B 1 487 ? 14.414 -21.359 -7.578 1 94.81 487 GLY B N 1
ATOM 8736 C CA . GLY B 1 487 ? 13.117 -20.703 -7.461 1 94.81 487 GLY B CA 1
ATOM 8737 C C . GLY B 1 487 ? 13.18 -19.375 -6.742 1 94.81 487 GLY B C 1
ATOM 8738 O O . GLY B 1 487 ? 12.562 -18.391 -7.184 1 94.81 487 GLY B O 1
ATOM 8739 N N . ASN B 1 488 ? 13.875 -19.344 -5.68 1 94.31 488 ASN B N 1
ATOM 8740 C CA . ASN B 1 488 ? 14.07 -18.109 -4.922 1 94.31 488 ASN B CA 1
ATOM 8741 C C . ASN B 1 488 ? 14.727 -17.031 -5.77 1 94.31 488 ASN B C 1
ATOM 8743 O O . ASN B 1 488 ? 14.367 -15.859 -5.676 1 94.31 488 ASN B O 1
ATOM 8747 N N . SER B 1 489 ? 15.688 -17.438 -6.559 1 94.5 489 SER B N 1
ATOM 8748 C CA . SER B 1 489 ? 16.391 -16.5 -7.426 1 94.5 489 SER B CA 1
ATOM 8749 C C . SER B 1 489 ? 15.453 -15.906 -8.477 1 94.5 489 SER B C 1
ATOM 8751 O O . SER B 1 489 ? 15.539 -14.727 -8.797 1 94.5 489 SER B O 1
ATOM 8753 N N . ILE B 1 490 ? 14.586 -16.719 -9 1 94.19 49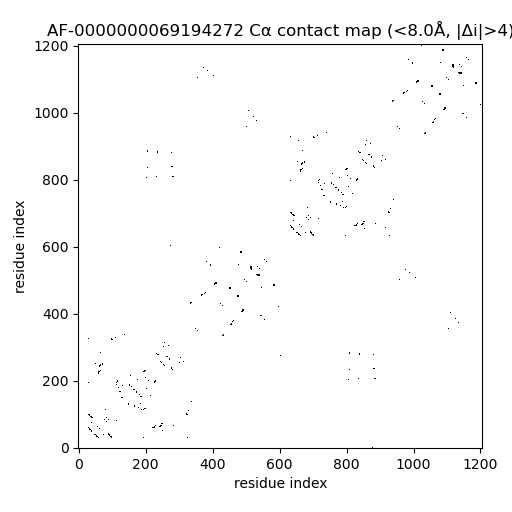0 ILE B N 1
ATOM 8754 C CA . ILE B 1 490 ? 13.617 -16.234 -9.977 1 94.19 490 ILE B CA 1
ATOM 8755 C C . ILE B 1 490 ? 12.664 -15.25 -9.305 1 94.19 490 ILE B C 1
ATOM 8757 O O . ILE B 1 490 ? 12.32 -14.211 -9.883 1 94.19 490 ILE B O 1
ATOM 8761 N N . GLY B 1 491 ? 12.273 -15.594 -8.133 1 91.81 491 GLY B N 1
ATOM 8762 C CA . GLY B 1 491 ? 11.414 -14.688 -7.387 1 91.81 491 GLY B CA 1
ATOM 8763 C C . GLY B 1 491 ? 12.062 -13.344 -7.109 1 91.81 491 GLY B C 1
ATOM 8764 O O . GLY B 1 491 ? 11.43 -12.297 -7.27 1 91.81 491 GLY B O 1
ATOM 8765 N N . LEU B 1 492 ? 13.273 -13.383 -6.699 1 91.38 492 LEU B N 1
ATOM 8766 C CA . LEU B 1 492 ? 14.008 -12.148 -6.43 1 91.38 492 LEU B CA 1
ATOM 8767 C C . LEU B 1 492 ? 14.164 -11.328 -7.703 1 91.38 492 LEU B C 1
ATOM 8769 O O . LEU B 1 492 ? 14.055 -10.102 -7.672 1 91.38 492 LEU B O 1
ATOM 8773 N N . MET B 1 493 ? 14.461 -12.016 -8.742 1 92.31 493 MET B N 1
ATOM 8774 C CA . MET B 1 493 ? 14.602 -11.32 -10.016 1 92.31 493 MET B CA 1
ATOM 8775 C C . MET B 1 493 ? 13.305 -10.633 -10.406 1 92.31 493 MET B C 1
ATOM 8777 O O . MET B 1 493 ? 13.312 -9.477 -10.828 1 92.31 493 MET B O 1
ATOM 8781 N N . ALA B 1 494 ? 12.242 -11.336 -10.258 1 90.44 494 ALA B N 1
ATOM 8782 C CA . ALA B 1 494 ? 10.938 -10.758 -10.57 1 90.44 494 ALA B CA 1
ATOM 8783 C C . ALA B 1 494 ? 10.633 -9.57 -9.664 1 90.44 494 ALA B C 1
ATOM 8785 O O . ALA B 1 494 ? 10.102 -8.555 -10.1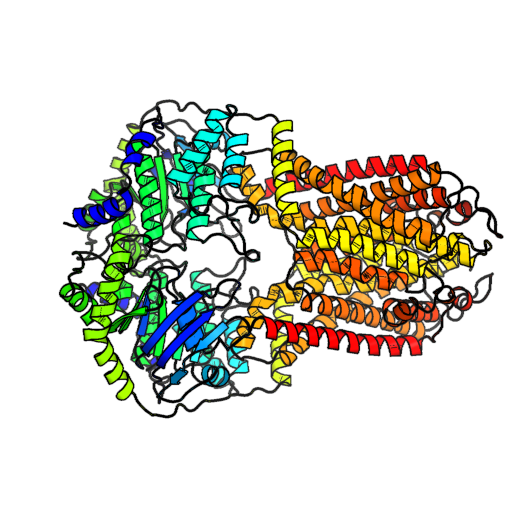17 1 90.44 494 ALA B O 1
ATOM 8786 N N . GLY B 1 495 ? 10.922 -9.688 -8.438 1 87.62 495 GLY B N 1
ATOM 8787 C CA . GLY B 1 495 ? 10.719 -8.602 -7.488 1 87.62 495 GLY B CA 1
ATOM 8788 C C . GLY B 1 495 ? 11.5 -7.352 -7.832 1 87.62 495 GLY B C 1
ATOM 8789 O O . GLY B 1 495 ? 11.016 -6.234 -7.637 1 87.62 495 GLY B O 1
ATOM 8790 N N . CYS B 1 496 ? 12.633 -7.523 -8.367 1 88.62 496 CYS B N 1
ATOM 8791 C CA . CYS B 1 496 ? 13.477 -6.395 -8.734 1 88.62 496 CYS B CA 1
ATOM 8792 C C . CYS B 1 496 ? 13.047 -5.801 -10.07 1 88.62 496 CYS B C 1
ATOM 8794 O O . CYS B 1 496 ? 13.273 -4.617 -10.336 1 88.62 496 CYS B O 1
ATOM 8796 N N . ALA B 1 497 ? 12.398 -6.59 -10.844 1 87.94 497 ALA B N 1
ATOM 8797 C CA . ALA B 1 497 ? 12.055 -6.172 -12.203 1 87.94 497 ALA B CA 1
ATOM 8798 C C . ALA B 1 497 ? 10.773 -5.34 -12.211 1 87.94 497 ALA B C 1
ATOM 8800 O O . ALA B 1 497 ? 10.609 -4.453 -13.055 1 87.94 497 ALA B O 1
ATOM 8801 N N . PHE B 1 498 ? 9.867 -5.652 -11.32 1 82.12 498 PHE B N 1
ATOM 8802 C CA . PHE B 1 498 ? 8.578 -4.969 -11.344 1 82.12 498 PHE B CA 1
ATOM 8803 C C . PHE B 1 498 ? 8.461 -3.99 -10.18 1 82.12 498 PHE B C 1
ATOM 8805 O O . PHE B 1 498 ? 8.836 -4.312 -9.055 1 82.12 498 PHE B O 1
ATOM 8812 N N . ASN B 1 499 ? 7.934 -2.799 -10.539 1 74.94 499 ASN B N 1
ATOM 8813 C CA . ASN B 1 499 ? 7.727 -1.775 -9.523 1 74.94 499 ASN B CA 1
ATOM 8814 C C . ASN B 1 499 ? 6.305 -1.819 -8.961 1 74.94 499 ASN B C 1
ATOM 8816 O O . ASN B 1 499 ? 6.055 -1.35 -7.852 1 74.94 499 ASN B O 1
ATOM 8820 N N . ASP B 1 500 ? 5.457 -2.469 -9.719 1 78.88 500 ASP B N 1
ATOM 8821 C CA . ASP B 1 500 ? 4.047 -2.516 -9.344 1 78.88 500 ASP B CA 1
ATOM 8822 C C . ASP B 1 500 ? 3.662 -3.9 -8.828 1 78.88 500 ASP B C 1
ATOM 8824 O O . ASP B 1 500 ? 3.928 -4.91 -9.484 1 78.88 500 ASP B O 1
ATOM 8828 N N . ILE B 1 501 ? 3.072 -3.875 -7.637 1 82 501 ILE B N 1
ATOM 8829 C CA . ILE B 1 501 ? 2.703 -5.113 -6.961 1 82 501 ILE B CA 1
ATOM 8830 C C . ILE B 1 501 ? 1.694 -5.883 -7.809 1 82 501 ILE B C 1
ATOM 8832 O O . ILE B 1 501 ? 1.793 -7.105 -7.949 1 82 501 ILE B O 1
ATOM 8836 N N . LYS B 1 502 ? 0.756 -5.223 -8.453 1 79.44 502 LYS B N 1
ATOM 8837 C CA . LYS B 1 502 ? -0.269 -5.879 -9.266 1 79.44 502 LYS B CA 1
ATOM 8838 C C . LYS B 1 502 ? 0.335 -6.5 -10.516 1 79.44 502 LYS B C 1
ATOM 8840 O O . LYS B 1 502 ? -0.03 -7.613 -10.898 1 79.44 502 LYS B O 1
ATOM 8845 N N . ALA B 1 503 ? 1.273 -5.805 -11.078 1 79.88 503 ALA B N 1
ATOM 8846 C CA . ALA B 1 503 ? 1.938 -6.312 -12.273 1 79.88 503 ALA B CA 1
ATOM 8847 C C . ALA B 1 503 ? 2.797 -7.531 -11.953 1 79.88 503 ALA B C 1
ATOM 8849 O O . ALA B 1 503 ? 2.781 -8.523 -12.688 1 79.88 503 ALA B O 1
ATOM 8850 N N . ALA B 1 504 ? 3.451 -7.418 -10.867 1 82.38 504 ALA B N 1
ATOM 8851 C CA . ALA B 1 504 ? 4.312 -8.531 -10.469 1 82.38 504 ALA B CA 1
ATOM 8852 C C . ALA B 1 504 ? 3.49 -9.789 -10.195 1 82.38 504 ALA B C 1
ATOM 8854 O O . ALA B 1 504 ? 3.838 -10.875 -10.664 1 82.38 504 ALA B O 1
ATOM 8855 N N . THR B 1 505 ? 2.404 -9.633 -9.539 1 83.12 505 THR B N 1
ATOM 8856 C CA . THR B 1 505 ? 1.581 -10.773 -9.148 1 83.12 505 THR B CA 1
ATOM 8857 C C . THR B 1 505 ? 0.858 -11.359 -10.359 1 83.12 505 THR B C 1
ATOM 8859 O O . THR B 1 505 ? 0.646 -12.57 -10.438 1 83.12 505 THR B O 1
ATOM 8862 N N . GLY B 1 506 ? 0.535 -10.539 -11.289 1 82.19 506 GLY B N 1
ATOM 8863 C CA . GLY B 1 506 ? -0.2 -11.008 -12.453 1 82.19 506 GLY B CA 1
ATOM 8864 C C . GLY B 1 506 ? 0.694 -11.609 -13.523 1 82.19 506 GLY B C 1
ATOM 8865 O O . GLY B 1 506 ? 0.316 -12.578 -14.188 1 82.19 506 GLY B O 1
ATOM 8866 N N . PHE B 1 507 ? 1.931 -11.172 -13.578 1 83.5 507 PHE B N 1
ATOM 8867 C CA . PHE B 1 507 ? 2.785 -11.531 -14.703 1 83.5 507 PHE B CA 1
ATOM 8868 C C . PHE B 1 507 ? 3.713 -12.68 -14.336 1 83.5 507 PHE B C 1
ATOM 8870 O O . PHE B 1 507 ? 4.031 -13.523 -15.18 1 83.5 507 PHE B O 1
ATOM 8877 N N . VAL B 1 508 ? 4.113 -12.734 -13.148 1 86.44 508 VAL B N 1
ATOM 8878 C CA . VAL B 1 508 ? 5.203 -13.625 -12.773 1 86.44 508 VAL B CA 1
ATOM 8879 C C . VAL B 1 508 ? 4.754 -15.078 -12.922 1 86.44 508 VAL B C 1
ATOM 8881 O O . VAL B 1 508 ? 5.445 -15.883 -13.547 1 86.44 508 VAL B O 1
ATOM 8884 N N . PRO B 1 509 ? 3.561 -15.398 -12.469 1 87.12 509 PRO B N 1
ATOM 8885 C CA . PRO B 1 509 ? 3.148 -16.797 -12.641 1 87.12 509 PRO B CA 1
ATOM 8886 C C . PRO B 1 509 ? 3.02 -17.203 -14.109 1 87.12 509 PRO B C 1
ATOM 8888 O O . PRO B 1 509 ? 3.334 -18.328 -14.469 1 87.12 509 PRO B O 1
ATOM 8891 N N . LEU B 1 510 ? 2.648 -16.312 -14.883 1 85.94 510 LEU B N 1
ATOM 8892 C CA . LEU B 1 510 ? 2.479 -16.609 -16.297 1 85.94 510 LEU B CA 1
ATOM 8893 C C . LEU B 1 510 ? 3.83 -16.719 -17 1 85.94 510 LEU B C 1
ATOM 8895 O O . LEU B 1 510 ? 4.004 -17.531 -17.906 1 85.94 510 LEU B O 1
ATOM 8899 N N . ALA B 1 511 ? 4.715 -15.914 -16.547 1 85.94 511 ALA B N 1
ATOM 8900 C CA . ALA B 1 511 ? 6.051 -15.922 -17.141 1 85.94 511 ALA B CA 1
ATOM 8901 C C . ALA B 1 511 ? 6.801 -17.203 -16.781 1 85.94 511 ALA B C 1
ATOM 8903 O O . ALA B 1 511 ? 7.742 -17.594 -17.469 1 85.94 511 ALA B O 1
ATOM 8904 N N . LEU B 1 512 ? 6.355 -17.875 -15.766 1 89.88 512 LEU B N 1
ATOM 8905 C CA . LEU B 1 512 ? 6.996 -19.109 -15.32 1 89.88 512 LEU B CA 1
ATOM 8906 C C . LEU B 1 512 ? 6.52 -20.297 -16.141 1 89.88 512 LEU B C 1
ATOM 8908 O O . LEU B 1 512 ? 7.207 -21.312 -16.219 1 89.88 512 LEU B O 1
ATOM 8912 N N . LEU B 1 513 ? 5.406 -20.203 -16.734 1 89 513 LEU B N 1
ATOM 8913 C CA . LEU B 1 513 ? 4.75 -21.344 -17.391 1 89 513 LEU B CA 1
ATOM 8914 C C . LEU B 1 513 ? 5.59 -21.859 -18.547 1 89 513 LEU B C 1
ATOM 8916 O O . LEU B 1 513 ? 5.762 -23.078 -18.703 1 89 513 LEU B O 1
ATOM 8920 N N . PRO B 1 514 ? 6.215 -20.953 -19.312 1 87.69 514 PRO B N 1
ATOM 8921 C CA . PRO B 1 514 ? 7.074 -21.484 -20.375 1 87.69 514 PRO B CA 1
ATOM 8922 C C . PRO B 1 514 ? 8.234 -22.312 -19.828 1 87.69 514 PRO B C 1
ATOM 8924 O O . PRO B 1 514 ? 8.625 -23.312 -20.453 1 87.69 514 PRO B O 1
ATOM 8927 N N . LEU B 1 515 ? 8.711 -21.969 -18.719 1 90.25 515 LEU B N 1
ATOM 8928 C CA . LEU B 1 515 ? 9.797 -22.734 -18.109 1 90.25 515 LEU B CA 1
ATOM 8929 C C . LEU B 1 515 ? 9.328 -24.125 -17.703 1 90.25 515 LEU B C 1
ATOM 8931 O O . LEU B 1 515 ? 10.109 -25.078 -17.734 1 90.25 515 LEU B O 1
ATOM 8935 N N . PHE B 1 516 ? 8.078 -24.219 -17.391 1 90 516 PHE B N 1
ATOM 8936 C CA . PHE B 1 516 ? 7.504 -25.516 -17.047 1 90 516 PHE B CA 1
ATOM 8937 C C . PHE B 1 516 ? 7.211 -26.328 -18.312 1 90 516 PHE B C 1
ATOM 8939 O O . PHE B 1 516 ? 7.449 -27.531 -18.344 1 90 516 PHE B O 1
ATOM 8946 N N . ALA B 1 517 ? 6.816 -25.641 -19.297 1 86.56 517 ALA B N 1
ATOM 8947 C CA . ALA B 1 517 ? 6.445 -26.312 -20.531 1 86.56 517 ALA B CA 1
ATOM 8948 C C . ALA B 1 517 ? 7.66 -26.984 -21.172 1 86.56 517 ALA B C 1
ATOM 8950 O O . ALA B 1 517 ? 7.547 -28.078 -21.734 1 86.56 517 ALA B O 1
ATOM 8951 N N . PHE B 1 518 ? 8.766 -26.391 -21.031 1 86.38 518 PHE B N 1
ATOM 8952 C CA . PHE B 1 518 ? 9.969 -26.875 -21.688 1 86.38 518 PHE B CA 1
ATOM 8953 C C . PHE B 1 518 ? 10.82 -27.703 -20.734 1 86.38 518 PHE B C 1
ATOM 8955 O O . PHE B 1 518 ? 12.016 -27.891 -20.969 1 86.38 518 PHE B O 1
ATOM 8962 N N . SER B 1 519 ? 10.195 -28.172 -19.688 1 86.19 519 SER B N 1
ATOM 8963 C CA . SER B 1 519 ? 10.93 -28.922 -18.688 1 86.19 519 SER B CA 1
ATOM 8964 C C . SER B 1 519 ? 11.188 -30.344 -19.125 1 86.19 519 SER B C 1
ATOM 8966 O O . SER B 1 519 ? 12.023 -31.047 -18.547 1 86.19 519 SER B O 1
ATOM 8968 N N . GLY B 1 520 ? 10.492 -30.859 -20.172 1 81.12 520 GLY B N 1
ATOM 8969 C CA . GLY B 1 520 ? 10.656 -32.219 -20.656 1 81.12 520 GLY B CA 1
ATOM 8970 C C . GLY B 1 520 ? 9.594 -33.156 -20.141 1 81.12 520 GLY B C 1
ATOM 8971 O O . GLY B 1 520 ? 9.484 -34.312 -20.609 1 81.12 520 GLY B O 1
ATOM 8972 N N . PHE B 1 521 ? 8.852 -32.75 -19.188 1 84 521 PHE B N 1
ATOM 8973 C CA . PHE B 1 521 ? 7.805 -33.594 -18.641 1 84 521 PHE B CA 1
ATOM 8974 C C . PHE B 1 521 ? 6.547 -33.562 -19.5 1 84 521 PHE B C 1
ATOM 8976 O O . PHE B 1 521 ? 5.918 -34.594 -19.75 1 84 521 PHE B O 1
ATOM 8983 N N . TYR B 1 522 ? 6.234 -32.406 -19.969 1 81.75 522 TYR B N 1
ATOM 8984 C CA . TYR B 1 522 ? 5 -32.219 -20.719 1 81.75 522 TYR B CA 1
ATOM 8985 C C . TYR B 1 522 ? 5.188 -32.625 -22.172 1 81.75 522 TYR B C 1
ATOM 8987 O O . TYR B 1 522 ? 4.219 -32.906 -22.875 1 81.75 522 TYR B O 1
ATOM 8995 N N . ALA B 1 523 ? 6.355 -32.438 -22.562 1 80.5 523 ALA B N 1
ATOM 8996 C CA . ALA B 1 523 ? 6.711 -32.844 -23.938 1 80.5 523 ALA B CA 1
ATOM 8997 C C . ALA B 1 523 ? 8.133 -33.375 -24 1 80.5 523 ALA B C 1
ATOM 8999 O O . ALA B 1 523 ? 9.008 -32.938 -23.25 1 80.5 523 ALA B O 1
ATOM 9000 N N . ASN B 1 524 ? 8.242 -34.312 -24.859 1 77.38 524 ASN B N 1
ATOM 9001 C CA . ASN B 1 524 ? 9.578 -34.875 -25.062 1 77.38 524 ASN B CA 1
ATOM 9002 C C . ASN B 1 524 ? 10.508 -33.844 -25.703 1 77.38 524 ASN B C 1
ATOM 9004 O O . ASN B 1 524 ? 10.18 -33.281 -26.75 1 77.38 524 ASN B O 1
ATOM 9008 N N . PRO B 1 525 ? 11.625 -33.594 -25.094 1 78.44 525 PRO B N 1
ATOM 9009 C CA . PRO B 1 525 ? 12.547 -32.562 -25.578 1 78.44 525 PRO B CA 1
ATOM 9010 C C . PRO B 1 525 ? 13.016 -32.812 -27.016 1 78.44 525 PRO B C 1
ATOM 9012 O O . PRO B 1 525 ? 13.383 -31.859 -27.719 1 78.44 525 PRO B O 1
ATOM 9015 N N . LYS B 1 526 ? 12.93 -34 -27.422 1 75.88 526 LYS B N 1
ATOM 9016 C CA . LYS B 1 526 ? 13.406 -34.344 -28.766 1 75.88 526 LYS B CA 1
ATOM 9017 C C . LYS B 1 526 ? 12.398 -33.906 -29.828 1 75.88 526 LYS B C 1
ATOM 9019 O O . LYS B 1 526 ? 12.727 -33.844 -31 1 75.88 526 LYS B O 1
ATOM 9024 N N . GLN B 1 527 ? 11.203 -33.562 -29.375 1 76.62 527 GLN B N 1
ATOM 9025 C CA . GLN B 1 527 ? 10.148 -33.188 -30.312 1 76.62 527 GLN B CA 1
ATOM 9026 C C . GLN B 1 527 ? 10.086 -31.688 -30.531 1 76.62 527 GLN B C 1
ATOM 9028 O O . GLN B 1 527 ? 9.312 -31.203 -31.359 1 76.62 527 GLN B O 1
ATOM 9033 N N . PHE B 1 528 ? 10.969 -30.953 -29.812 1 81.31 528 PHE B N 1
ATOM 9034 C CA . PHE B 1 528 ? 10.945 -29.516 -29.969 1 81.31 528 PHE B CA 1
ATOM 9035 C C . PHE B 1 528 ? 11.688 -29.094 -31.234 1 81.31 528 PHE B C 1
ATOM 9037 O O . PHE B 1 528 ? 12.75 -29.641 -31.547 1 81.31 528 PHE B O 1
ATOM 9044 N N . TYR B 1 529 ? 11.008 -28.203 -31.969 1 82.69 529 TYR B N 1
ATOM 9045 C CA . TYR B 1 529 ? 11.703 -27.641 -33.125 1 82.69 529 TYR B CA 1
ATOM 9046 C C . TYR B 1 529 ? 12.859 -26.734 -32.656 1 82.69 529 TYR B C 1
ATOM 9048 O O . TYR B 1 529 ? 12.797 -26.109 -31.609 1 82.69 529 TYR B O 1
ATOM 9056 N N . ASN B 1 530 ? 13.875 -26.625 -33.5 1 81.38 530 ASN B N 1
ATOM 9057 C CA . ASN B 1 530 ? 15.102 -25.922 -33.156 1 81.38 530 ASN B CA 1
ATOM 9058 C C . ASN B 1 530 ? 14.859 -24.422 -32.938 1 81.38 530 ASN B C 1
ATOM 9060 O O . ASN B 1 530 ? 15.5 -23.797 -32.094 1 81.38 530 ASN B O 1
ATOM 9064 N N . TRP B 1 531 ? 13.93 -23.828 -33.594 1 83.94 531 TRP B N 1
ATOM 9065 C CA . TRP B 1 531 ? 13.734 -22.375 -33.531 1 83.94 531 TRP B CA 1
ATOM 9066 C C . TRP B 1 531 ? 13.133 -21.969 -32.188 1 83.94 531 TRP B C 1
ATOM 9068 O O . TRP B 1 531 ? 13.32 -20.844 -31.734 1 83.94 531 TRP B O 1
ATOM 9078 N N . ILE B 1 532 ? 12.477 -22.875 -31.422 1 86.5 532 ILE B N 1
ATOM 9079 C CA . ILE B 1 532 ? 11.867 -22.516 -30.141 1 86.5 532 ILE B CA 1
ATOM 9080 C C . ILE B 1 532 ? 12.453 -23.391 -29.031 1 86.5 532 ILE B C 1
ATOM 9082 O O . ILE B 1 532 ? 12.391 -23.031 -27.859 1 86.5 532 ILE B O 1
ATOM 9086 N N . GLY B 1 533 ? 13.133 -24.438 -29.406 1 84.56 533 GLY B N 1
ATOM 9087 C CA . GLY B 1 533 ? 13.617 -25.422 -28.469 1 84.56 533 GLY B CA 1
ATOM 9088 C C . GLY B 1 533 ? 14.742 -24.906 -27.578 1 84.56 533 GLY B C 1
ATOM 9089 O O . GLY B 1 533 ? 15.016 -25.484 -26.516 1 84.56 533 GLY B O 1
ATOM 9090 N N . TRP B 1 534 ? 15.305 -23.766 -27.922 1 86.62 534 TRP B N 1
ATOM 9091 C CA . TRP B 1 534 ? 16.406 -23.234 -27.125 1 86.62 534 TRP B CA 1
ATOM 9092 C C . TRP B 1 534 ? 15.922 -22.766 -25.766 1 86.62 534 TRP B C 1
ATOM 9094 O O . TRP B 1 534 ? 16.703 -22.672 -24.812 1 86.62 534 TRP B O 1
ATOM 9104 N N . ILE B 1 535 ? 14.656 -22.641 -25.5 1 88.69 535 ILE B N 1
ATOM 9105 C CA . ILE B 1 535 ? 14.086 -22.156 -24.25 1 88.69 535 ILE B CA 1
ATOM 9106 C C . ILE B 1 535 ? 14.266 -23.203 -23.156 1 88.69 535 ILE B C 1
ATOM 9108 O O . ILE B 1 535 ? 14.383 -22.875 -21.969 1 88.69 535 ILE B O 1
ATOM 9112 N N . GLN B 1 536 ? 14.344 -24.438 -23.594 1 88.81 536 GLN B N 1
ATOM 9113 C CA . GLN B 1 536 ? 14.484 -25.516 -22.609 1 88.81 536 GLN B CA 1
ATOM 9114 C C . GLN B 1 536 ? 15.805 -25.406 -21.859 1 88.81 536 GLN B C 1
ATOM 9116 O O . GLN B 1 536 ? 15.906 -25.828 -20.703 1 88.81 536 GLN B O 1
ATOM 9121 N N . TYR B 1 537 ? 16.812 -24.719 -22.5 1 89 537 TYR B N 1
ATOM 9122 C CA . TYR B 1 537 ? 18.141 -24.672 -21.906 1 89 537 TYR B CA 1
ATOM 9123 C C . TYR B 1 537 ? 18.234 -23.547 -20.875 1 89 537 TYR B C 1
ATOM 9125 O O . TYR B 1 537 ? 19.156 -23.531 -20.062 1 89 537 TYR B O 1
ATOM 9133 N N . VAL B 1 538 ? 17.234 -22.766 -20.812 1 91.31 538 VAL B N 1
ATOM 9134 C CA . VAL B 1 538 ? 17.266 -21.656 -19.859 1 91.31 538 VAL B CA 1
ATOM 9135 C C . VAL B 1 538 ? 16.328 -21.969 -18.688 1 91.31 538 VAL B C 1
ATOM 9137 O O . VAL B 1 538 ? 16.297 -21.234 -17.703 1 91.31 538 VAL B O 1
ATOM 9140 N N . SER B 1 539 ? 15.727 -23.125 -18.703 1 92.69 539 SER B N 1
ATOM 9141 C CA . SER B 1 539 ? 14.773 -23.469 -17.656 1 92.69 539 SER B CA 1
ATOM 9142 C C . SER B 1 539 ? 15.445 -24.266 -16.531 1 92.69 539 SER B C 1
ATOM 9144 O O . SER B 1 539 ? 15.828 -25.422 -16.734 1 92.69 539 SER B O 1
ATOM 9146 N N . PRO B 1 540 ? 15.523 -23.672 -15.375 1 95.19 540 PRO B N 1
ATOM 9147 C CA . PRO B 1 540 ? 16.078 -24.438 -14.258 1 95.19 540 PRO B CA 1
ATOM 9148 C C . PRO B 1 540 ? 15.219 -25.641 -13.875 1 95.19 540 PRO B C 1
ATOM 9150 O O . PRO B 1 540 ? 15.727 -26.625 -13.32 1 95.19 540 PRO B O 1
ATOM 9153 N N . ILE B 1 541 ? 14.008 -25.641 -14.219 1 94.75 541 ILE B N 1
ATOM 9154 C CA . ILE B 1 541 ? 13.086 -26.703 -13.859 1 94.75 541 ILE B CA 1
ATOM 9155 C C . ILE B 1 541 ? 13.43 -27.969 -14.664 1 94.75 541 ILE B C 1
ATOM 9157 O O . ILE B 1 541 ? 13.305 -29.078 -14.156 1 94.75 541 ILE B O 1
ATOM 9161 N N . LYS B 1 542 ? 13.82 -27.766 -15.898 1 94 542 LYS B N 1
ATOM 9162 C CA . LYS B 1 542 ? 14.234 -28.891 -16.719 1 94 542 LYS B CA 1
ATOM 9163 C C . LYS B 1 542 ? 15.375 -29.672 -16.062 1 94 542 LYS B C 1
ATOM 9165 O O . LYS B 1 542 ? 15.289 -30.891 -15.906 1 94 542 LYS B O 1
ATOM 9170 N N . TYR B 1 543 ? 16.359 -28.938 -15.617 1 95.5 543 TYR B N 1
ATOM 9171 C CA . TYR B 1 543 ? 17.547 -29.578 -15.062 1 95.5 543 TYR B CA 1
ATOM 9172 C C . TYR B 1 543 ? 17.266 -30.125 -13.672 1 95.5 543 TYR B C 1
ATOM 9174 O O . TYR B 1 543 ? 17.859 -31.141 -13.266 1 95.5 543 TYR B O 1
ATOM 9182 N N . SER B 1 544 ? 16.375 -29.484 -12.914 1 96.5 544 SER B N 1
ATOM 9183 C CA . SER B 1 544 ? 15.938 -30.047 -11.641 1 96.5 544 SER B CA 1
ATOM 9184 C C . SER B 1 544 ? 15.227 -31.375 -11.836 1 96.5 544 SER B C 1
ATOM 9186 O O . SER B 1 544 ? 15.492 -32.344 -11.117 1 96.5 544 SER B O 1
ATOM 9188 N N . PHE B 1 545 ? 14.375 -31.453 -12.789 1 94.81 545 PHE B N 1
ATOM 9189 C CA . PHE B 1 545 ? 13.617 -32.656 -13.07 1 94.81 545 PHE B CA 1
ATOM 9190 C C . PHE B 1 545 ? 14.539 -33.781 -13.562 1 94.81 545 PHE B C 1
ATOM 9192 O O . PHE B 1 545 ? 14.43 -34.906 -13.109 1 94.81 545 PHE B O 1
ATOM 9199 N N . GLU B 1 546 ? 15.43 -33.438 -14.461 1 93.44 546 GLU B N 1
ATOM 9200 C CA . GLU B 1 546 ? 16.359 -34.406 -14.984 1 93.44 546 GLU B CA 1
ATOM 9201 C C . GLU B 1 546 ? 17.25 -34.969 -13.867 1 93.44 546 GLU B C 1
ATOM 9203 O O . GLU B 1 546 ? 17.438 -36.188 -13.781 1 93.44 546 GLU B O 1
ATOM 9208 N N . ALA B 1 547 ? 17.719 -34.094 -13.047 1 95.5 547 ALA B N 1
ATOM 9209 C CA . ALA B 1 547 ? 18.609 -34.5 -11.969 1 95.5 547 ALA B CA 1
ATOM 9210 C C . ALA B 1 547 ? 17.859 -35.375 -10.961 1 95.5 547 ALA B C 1
ATOM 9212 O O . ALA B 1 547 ? 18.359 -36.438 -10.578 1 95.5 547 ALA B O 1
ATOM 9213 N N . ILE B 1 548 ? 16.703 -35 -10.578 1 95.31 548 ILE B N 1
ATOM 9214 C CA . ILE B 1 548 ? 15.977 -35.719 -9.539 1 95.31 548 ILE B CA 1
ATOM 9215 C C . ILE B 1 548 ? 15.477 -37.062 -10.086 1 95.31 548 ILE B C 1
ATOM 9217 O O . ILE B 1 548 ? 15.461 -38.062 -9.375 1 95.31 548 ILE B O 1
ATOM 9221 N N . ALA B 1 549 ? 15.008 -37.125 -11.32 1 93.19 549 ALA B N 1
ATOM 9222 C CA . ALA B 1 549 ? 14.539 -38.344 -11.945 1 93.19 549 ALA B CA 1
ATOM 9223 C C . ALA B 1 549 ? 15.68 -39.375 -12.109 1 93.19 549 ALA B C 1
ATOM 9225 O O . ALA B 1 549 ? 15.531 -40.531 -11.773 1 93.19 549 ALA B O 1
ATOM 9226 N N . ARG B 1 550 ? 16.828 -38.906 -12.617 1 92.31 550 ARG B N 1
ATOM 9227 C CA . ARG B 1 550 ? 17.984 -39.781 -12.773 1 92.31 550 ARG B CA 1
ATOM 9228 C C . ARG B 1 550 ? 18.422 -40.344 -11.43 1 92.31 550 ARG B C 1
ATOM 9230 O O . ARG B 1 550 ? 18.859 -41.5 -11.352 1 92.31 550 ARG B O 1
ATOM 9237 N N . ASN B 1 551 ? 18.344 -39.469 -10.43 1 93.38 551 ASN B N 1
ATOM 9238 C CA . ASN B 1 551 ? 18.703 -39.906 -9.086 1 93.38 551 ASN B CA 1
ATOM 9239 C C . ASN B 1 551 ? 17.75 -40.969 -8.57 1 93.38 551 ASN B C 1
ATOM 9241 O O . ASN B 1 551 ? 18.172 -41.969 -7.965 1 93.38 551 ASN B O 1
ATOM 9245 N N . GLU B 1 552 ? 16.469 -40.844 -8.812 1 92.38 552 GLU B N 1
ATOM 9246 C CA . GLU B 1 552 ? 15.445 -41.719 -8.297 1 92.38 552 GLU B CA 1
ATOM 9247 C C . GLU B 1 552 ? 15.43 -43.062 -9.062 1 92.38 552 GLU B C 1
ATOM 9249 O O . GLU B 1 552 ? 15.242 -44.125 -8.469 1 92.38 552 GLU B O 1
ATOM 9254 N N . PHE B 1 553 ? 15.641 -43.031 -10.359 1 89.31 553 PHE B N 1
ATOM 9255 C CA . PHE B 1 553 ? 15.461 -44.219 -11.195 1 89.31 553 PHE B CA 1
ATOM 9256 C C . PHE B 1 553 ? 16.75 -45.031 -11.281 1 89.31 553 PHE B C 1
ATOM 9258 O O . PHE B 1 553 ? 16.812 -46.031 -12.008 1 89.31 553 PHE B O 1
ATOM 9265 N N . GLN B 1 554 ? 17.641 -44.594 -10.484 1 85.56 554 GLN B N 1
ATOM 9266 C CA . GLN B 1 554 ? 18.844 -45.406 -10.414 1 85.56 554 GLN B CA 1
ATOM 9267 C C . GLN B 1 554 ? 18.531 -46.812 -9.867 1 85.56 554 GLN B C 1
ATOM 9269 O O . GLN B 1 554 ? 17.875 -46.938 -8.836 1 85.56 554 GLN B O 1
ATOM 9274 N N . SER B 1 555 ? 18.922 -47.781 -10.531 1 78 555 SER B N 1
ATOM 9275 C CA . SER B 1 555 ? 18.844 -49.188 -10.117 1 78 555 SER B CA 1
ATOM 9276 C C . SER B 1 555 ? 17.391 -49.656 -10.047 1 78 555 SER B C 1
ATOM 9278 O O . SER B 1 555 ? 17.047 -50.562 -9.289 1 78 555 SER B O 1
ATOM 9280 N N . ARG B 1 556 ? 16.438 -48.812 -10.562 1 81.06 556 ARG B N 1
ATOM 9281 C CA . ARG B 1 556 ? 15.047 -49.25 -10.68 1 81.06 556 ARG B CA 1
ATOM 9282 C C . ARG B 1 556 ? 14.773 -49.844 -12.055 1 81.06 556 ARG B C 1
ATOM 9284 O O . ARG B 1 556 ? 15.305 -49.375 -13.062 1 81.06 556 ARG B O 1
ATOM 9291 N N . SER B 1 557 ? 14.211 -51 -12.07 1 75.75 557 SER B N 1
ATOM 9292 C CA . SER B 1 557 ? 13.891 -51.625 -13.344 1 75.75 557 SER B CA 1
ATOM 9293 C C . SER B 1 557 ? 12.383 -51.75 -13.547 1 75.75 557 SER B C 1
ATOM 9295 O O . SER B 1 557 ? 11.648 -52.031 -12.602 1 75.75 557 SER B O 1
ATOM 9297 N N . TYR B 1 558 ? 11.945 -51.25 -14.656 1 79.12 558 TYR B N 1
ATOM 9298 C CA . TYR B 1 558 ? 10.547 -51.375 -15.047 1 79.12 558 TYR B CA 1
ATOM 9299 C C . TYR B 1 558 ? 10.383 -52.375 -16.188 1 79.12 558 TYR B C 1
ATOM 9301 O O . TYR B 1 558 ? 11.359 -52.75 -16.828 1 79.12 558 TYR B O 1
ATOM 9309 N N . ASP B 1 559 ? 9.141 -52.812 -16.375 1 77.44 559 ASP B N 1
ATOM 9310 C CA . ASP B 1 559 ? 8.844 -53.844 -17.359 1 77.44 559 ASP B CA 1
ATOM 9311 C C . ASP B 1 559 ? 9.242 -53.406 -18.766 1 77.44 559 ASP B C 1
ATOM 9313 O O . ASP B 1 559 ? 9.664 -54.25 -19.578 1 77.44 559 ASP B O 1
ATOM 9317 N N . PHE B 1 560 ? 9.125 -52.125 -19.031 1 74.88 560 PHE B N 1
ATOM 9318 C CA . PHE B 1 560 ? 9.359 -51.656 -20.375 1 74.88 560 PHE B CA 1
ATOM 9319 C C . PHE B 1 560 ? 10.82 -51.25 -20.562 1 74.88 560 PHE B C 1
ATOM 9321 O O . PHE B 1 560 ? 11.234 -50.875 -21.672 1 74.88 560 PHE B O 1
ATOM 9328 N N . GLY B 1 561 ? 11.648 -51.375 -19.625 1 75.5 561 GLY B N 1
ATOM 9329 C CA . GLY B 1 561 ? 13.062 -51.062 -19.766 1 75.5 561 GLY B CA 1
ATOM 9330 C C . GLY B 1 561 ? 13.492 -49.875 -18.891 1 75.5 561 GLY B C 1
ATOM 9331 O O . GLY B 1 561 ? 12.992 -49.719 -17.766 1 75.5 561 GLY B O 1
ATOM 9332 N N . ASP B 1 562 ? 14.5 -49.188 -19.438 1 76.56 562 ASP B N 1
ATOM 9333 C CA . ASP B 1 562 ? 15.102 -48.094 -18.672 1 76.56 562 ASP B CA 1
ATOM 9334 C C . ASP B 1 562 ? 14.242 -46.844 -18.734 1 76.56 562 ASP B C 1
ATOM 9336 O O . ASP B 1 562 ? 14 -46.312 -19.812 1 76.56 562 ASP B O 1
ATOM 9340 N N . PRO B 1 563 ? 13.75 -46.375 -17.594 1 79.56 563 PRO B N 1
ATOM 9341 C CA . PRO B 1 563 ? 12.891 -45.188 -17.531 1 79.56 563 PRO B CA 1
ATOM 9342 C C . PRO B 1 563 ? 13.578 -43.938 -18.078 1 79.56 563 PRO B C 1
ATOM 9344 O O . PRO B 1 563 ? 12.906 -43.031 -18.594 1 79.56 563 PRO B O 1
ATOM 9347 N N . ASN B 1 564 ? 14.891 -43.781 -18.031 1 76 564 ASN B N 1
ATOM 9348 C CA . ASN B 1 564 ? 15.609 -42.594 -18.484 1 76 564 ASN B CA 1
ATOM 9349 C C . ASN B 1 564 ? 15.555 -42.469 -20 1 76 564 ASN B C 1
ATOM 9351 O O . ASN B 1 564 ? 15.617 -41.344 -20.531 1 76 564 ASN B O 1
ATOM 9355 N N . ASP B 1 565 ? 15.422 -43.562 -20.641 1 73.25 565 ASP B N 1
ATOM 9356 C CA . ASP B 1 565 ? 15.344 -43.531 -22.109 1 73.25 565 ASP B CA 1
ATOM 9357 C C . ASP B 1 565 ? 13.977 -43.031 -22.578 1 73.25 565 ASP B C 1
ATOM 9359 O O . ASP B 1 565 ? 13.883 -42.344 -23.594 1 73.25 565 ASP B O 1
ATOM 9363 N N . VAL B 1 566 ? 12.992 -43.281 -21.75 1 71.94 566 VAL B N 1
ATOM 9364 C CA . VAL B 1 566 ? 11.633 -42.875 -22.094 1 71.94 566 VAL B CA 1
ATOM 9365 C C . VAL B 1 566 ? 11.484 -41.375 -21.875 1 71.94 566 VAL B C 1
ATOM 9367 O O . VAL B 1 566 ? 10.789 -40.688 -22.641 1 71.94 566 VAL B O 1
ATOM 9370 N N . LEU B 1 567 ? 12.203 -40.875 -20.938 1 77.5 567 LEU B N 1
ATOM 9371 C CA . LEU B 1 567 ? 12.086 -39.469 -20.609 1 77.5 567 LEU B CA 1
ATOM 9372 C C . LEU B 1 567 ? 12.961 -38.625 -21.531 1 77.5 567 LEU B C 1
ATOM 9374 O O . LEU B 1 567 ? 12.758 -37.406 -21.656 1 77.5 567 LEU B O 1
ATOM 9378 N N . GLY B 1 568 ? 13.836 -39.156 -22.312 1 72.12 568 GLY B N 1
ATOM 9379 C CA . GLY B 1 568 ? 14.617 -38.438 -23.312 1 72.12 568 GLY B CA 1
ATOM 9380 C C . GLY B 1 568 ? 15.609 -37.469 -22.719 1 72.12 568 GLY B C 1
ATOM 9381 O O . GLY B 1 568 ? 15.781 -36.344 -23.25 1 72.12 568 GLY B O 1
ATOM 9382 N N . PHE B 1 569 ? 16.281 -37.781 -21.625 1 79.19 569 PHE B N 1
ATOM 9383 C CA . PHE B 1 569 ? 17.188 -36.844 -20.969 1 79.19 569 PHE B CA 1
ATOM 9384 C C . PHE B 1 569 ? 18.469 -36.688 -21.766 1 79.19 569 PHE B C 1
ATOM 9386 O O . PHE B 1 569 ? 18.969 -37.656 -22.359 1 79.19 569 PHE B O 1
ATOM 9393 N N . ASN B 1 570 ? 18.906 -35.438 -21.859 1 74.62 570 ASN B N 1
ATOM 9394 C CA . ASN B 1 570 ? 20.078 -35.125 -22.672 1 74.62 570 ASN B CA 1
ATOM 9395 C C . ASN B 1 570 ? 21.344 -35.094 -21.828 1 74.62 570 ASN B C 1
ATOM 9397 O O . ASN B 1 570 ? 22.438 -35.375 -22.328 1 74.62 570 ASN B O 1
ATOM 9401 N N . VAL B 1 571 ? 21.203 -34.688 -20.547 1 84.25 571 VAL B N 1
ATOM 9402 C CA . VAL B 1 571 ? 22.391 -34.438 -19.75 1 84.25 571 VAL B CA 1
ATOM 9403 C C . VAL B 1 571 ? 22.406 -35.375 -18.531 1 84.25 571 VAL B C 1
ATOM 9405 O O . VAL B 1 571 ? 21.375 -35.938 -18.172 1 84.25 571 VAL B O 1
ATOM 9408 N N . GLY B 1 572 ? 23.547 -35.625 -17.969 1 87.5 572 GLY B N 1
ATOM 9409 C CA . GLY B 1 572 ? 23.703 -36.469 -16.797 1 87.5 572 GLY B CA 1
ATOM 9410 C C . GLY B 1 572 ? 23.25 -35.781 -15.516 1 87.5 572 GLY B C 1
ATOM 9411 O O . GLY B 1 572 ? 22.891 -34.594 -15.523 1 87.5 572 GLY B O 1
ATOM 9412 N N . GLN B 1 573 ? 23.172 -36.594 -14.461 1 91.81 573 GLN B N 1
ATOM 9413 C CA . GLN B 1 573 ? 22.703 -36.125 -13.164 1 91.81 573 GLN B CA 1
ATOM 9414 C C . GLN B 1 573 ? 23.594 -35 -12.633 1 91.81 573 GLN B C 1
ATOM 9416 O O . GLN B 1 573 ? 23.109 -33.938 -12.281 1 91.81 573 GLN B O 1
ATOM 9421 N N . TRP B 1 574 ? 24.906 -35.156 -12.602 1 93.81 574 TRP B N 1
ATOM 9422 C CA . TRP B 1 574 ? 25.828 -34.188 -12.023 1 93.81 574 TRP B CA 1
ATOM 9423 C C . TRP B 1 574 ? 26.047 -33.031 -12.969 1 93.81 574 TRP B C 1
ATOM 9425 O O . TRP B 1 574 ? 26.344 -31.906 -12.531 1 93.81 574 TRP B O 1
ATOM 9435 N N . GLU B 1 575 ? 25.875 -33.281 -14.281 1 95.19 575 GLU B N 1
ATOM 9436 C CA . GLU B 1 575 ? 25.906 -32.188 -15.227 1 95.19 575 GLU B CA 1
ATOM 9437 C C . GLU B 1 575 ? 24.703 -31.25 -15.023 1 95.19 575 GLU B C 1
ATOM 9439 O O . GLU B 1 575 ? 24.844 -30.031 -15.094 1 95.19 575 GLU B O 1
ATOM 9444 N N . SER B 1 576 ? 23.578 -31.859 -14.742 1 95.5 576 SER B N 1
ATOM 9445 C CA . SER B 1 576 ? 22.391 -31.062 -14.461 1 95.5 576 SER B CA 1
ATOM 9446 C C . SER B 1 576 ? 22.562 -30.25 -13.188 1 95.5 576 SER B C 1
ATOM 9448 O O . SER B 1 576 ? 22.141 -29.094 -13.125 1 95.5 576 SER B O 1
ATOM 9450 N N . VAL B 1 577 ? 23.188 -30.859 -12.203 1 96.69 577 VAL B N 1
ATOM 9451 C CA . VAL B 1 577 ? 23.453 -30.172 -10.945 1 96.69 577 VAL B CA 1
ATOM 9452 C C . VAL B 1 577 ? 24.391 -28.984 -11.18 1 96.69 577 VAL B C 1
ATOM 9454 O O . VAL B 1 577 ? 24.172 -27.906 -10.641 1 96.69 577 VAL B O 1
ATOM 9457 N N . GLY B 1 578 ? 25.406 -29.219 -11.984 1 96.75 578 GLY B N 1
ATOM 9458 C CA . GLY B 1 578 ? 26.312 -28.125 -12.328 1 96.75 578 GLY B CA 1
ATOM 9459 C C . GLY B 1 578 ? 25.641 -26.984 -13.047 1 96.75 578 GLY B C 1
ATOM 9460 O O . GLY B 1 578 ? 25.906 -25.812 -12.766 1 96.75 578 GLY B O 1
ATOM 9461 N N . ILE B 1 579 ? 24.734 -27.297 -13.969 1 96.81 579 ILE B N 1
ATOM 9462 C CA . ILE B 1 579 ? 24 -26.281 -14.711 1 96.81 579 ILE B CA 1
ATOM 9463 C C . ILE B 1 579 ? 23.062 -25.516 -13.766 1 96.81 579 ILE B C 1
ATOM 9465 O O . ILE B 1 579 ? 22.891 -24.297 -13.883 1 96.81 579 ILE B O 1
ATOM 9469 N N . LEU B 1 580 ? 22.453 -26.25 -12.836 1 97.25 580 LEU B N 1
ATOM 9470 C CA . LEU B 1 580 ? 21.562 -25.625 -11.859 1 97.25 580 LEU B CA 1
ATOM 9471 C C . LEU B 1 580 ? 22.312 -24.594 -11.023 1 97.25 580 LEU B C 1
ATOM 9473 O O . LEU B 1 580 ? 21.797 -23.516 -10.75 1 97.25 580 LEU B O 1
ATOM 9477 N N . ILE B 1 581 ? 23.516 -24.922 -10.617 1 97.12 581 ILE B N 1
ATOM 9478 C CA . ILE B 1 581 ? 24.328 -24 -9.836 1 97.12 581 ILE B CA 1
ATOM 9479 C C . ILE B 1 581 ? 24.688 -22.781 -10.688 1 97.12 581 ILE B C 1
ATOM 9481 O O . ILE B 1 581 ? 24.609 -21.641 -10.211 1 97.12 581 ILE B O 1
ATOM 9485 N N . ALA B 1 582 ? 25.016 -23.031 -11.922 1 97.31 582 ALA B N 1
ATOM 9486 C CA . ALA B 1 582 ? 25.344 -21.938 -12.828 1 97.31 582 ALA B CA 1
ATOM 9487 C C . ALA B 1 582 ? 24.125 -21.031 -13.047 1 97.31 582 ALA B C 1
ATOM 9489 O O . ALA B 1 582 ? 24.25 -19.797 -13.055 1 97.31 582 ALA B O 1
ATOM 9490 N N . LEU B 1 583 ? 22.969 -21.641 -13.242 1 97 583 LEU B N 1
ATOM 9491 C CA . LEU B 1 583 ? 21.766 -20.859 -13.461 1 97 583 LEU B CA 1
ATOM 9492 C C . LEU B 1 583 ? 21.406 -20.047 -12.227 1 97 583 LEU B C 1
ATOM 9494 O O . LEU B 1 583 ? 20.922 -18.922 -12.344 1 97 583 LEU B O 1
ATOM 9498 N N . PHE B 1 584 ? 21.625 -20.641 -11.047 1 95.69 584 PHE B N 1
ATOM 9499 C CA . PHE B 1 584 ? 21.391 -19.922 -9.797 1 95.69 584 PHE B CA 1
ATOM 9500 C C . PHE B 1 584 ? 22.203 -18.625 -9.758 1 95.69 584 PHE B C 1
ATOM 9502 O O . PHE B 1 584 ? 21.656 -17.562 -9.477 1 95.69 584 PHE B O 1
ATOM 9509 N N . LEU B 1 585 ? 23.406 -18.672 -10.156 1 95.06 585 LEU B N 1
ATOM 9510 C CA . LEU B 1 585 ? 24.297 -17.516 -10.133 1 95.06 585 LEU B CA 1
ATOM 9511 C C . LEU B 1 585 ? 23.922 -16.516 -11.227 1 95.06 585 LEU B C 1
ATOM 9513 O O . LEU B 1 585 ? 23.922 -15.305 -10.992 1 95.06 585 LEU B O 1
ATOM 9517 N N . VAL B 1 586 ? 23.578 -17.031 -12.352 1 96.62 586 VAL B N 1
ATOM 9518 C CA . VAL B 1 586 ? 23.25 -16.172 -13.484 1 96.62 586 VAL B CA 1
ATOM 9519 C C . VAL B 1 586 ? 21.953 -15.414 -13.203 1 96.62 586 VAL B C 1
ATOM 9521 O O . VAL B 1 586 ? 21.875 -14.203 -13.43 1 96.62 586 VAL B O 1
ATOM 9524 N N . ILE B 1 587 ? 20.953 -16.109 -12.68 1 95.56 587 ILE B N 1
ATOM 9525 C CA . ILE B 1 587 ? 19.672 -15.469 -12.391 1 95.56 587 ILE B CA 1
ATOM 9526 C C . ILE B 1 587 ? 19.844 -14.438 -11.289 1 95.56 587 ILE B C 1
ATOM 9528 O O . ILE B 1 587 ? 19.25 -13.359 -11.336 1 95.56 587 ILE B O 1
ATOM 9532 N N . ARG B 1 588 ? 20.688 -14.727 -10.359 1 94.31 588 ARG B N 1
ATOM 9533 C CA . ARG B 1 588 ? 20.969 -13.781 -9.281 1 94.31 588 ARG B CA 1
ATOM 9534 C C . ARG B 1 588 ? 21.688 -12.539 -9.82 1 94.31 588 ARG B C 1
ATOM 9536 O O . ARG B 1 588 ? 21.438 -11.43 -9.344 1 94.31 588 ARG B O 1
ATOM 9543 N N . MET B 1 589 ? 22.5 -12.758 -10.742 1 95.06 589 MET B N 1
ATOM 9544 C CA . MET B 1 589 ? 23.188 -11.633 -11.367 1 95.06 589 MET B CA 1
ATOM 9545 C C . MET B 1 589 ? 22.219 -10.742 -12.125 1 95.06 589 MET B C 1
ATOM 9547 O O . MET B 1 589 ? 22.297 -9.516 -12.039 1 95.06 589 MET B O 1
ATOM 9551 N N . PHE B 1 590 ? 21.281 -11.359 -12.773 1 94.75 590 PHE B N 1
ATOM 9552 C CA . PHE B 1 590 ? 20.266 -10.578 -13.469 1 94.75 590 PHE B CA 1
ATOM 9553 C C . PHE B 1 590 ? 19.391 -9.82 -12.477 1 94.75 590 PHE B C 1
ATOM 9555 O O . PHE B 1 590 ? 18.984 -8.688 -12.734 1 94.75 590 PHE B O 1
ATOM 9562 N N . ALA B 1 591 ? 19.109 -10.5 -11.375 1 92.88 591 ALA B N 1
ATOM 9563 C CA . ALA B 1 591 ? 18.328 -9.836 -10.328 1 92.88 591 ALA B CA 1
ATOM 9564 C C . ALA B 1 591 ? 19.047 -8.578 -9.828 1 92.88 591 ALA B C 1
ATOM 9566 O O . ALA B 1 591 ? 18.422 -7.523 -9.688 1 92.88 591 ALA B O 1
ATOM 9567 N N . TYR B 1 592 ? 20.297 -8.664 -9.68 1 93.12 592 TYR B N 1
ATOM 9568 C CA . TYR B 1 592 ? 21.109 -7.523 -9.25 1 93.12 592 TYR B CA 1
ATOM 9569 C C . TYR B 1 592 ? 21.094 -6.422 -10.305 1 93.12 592 TYR B C 1
ATOM 9571 O O . TYR B 1 592 ? 20.969 -5.242 -9.977 1 93.12 592 TYR B O 1
ATOM 9579 N N . MET B 1 593 ? 21.188 -6.801 -11.523 1 93.88 593 MET B N 1
ATOM 9580 C CA . MET B 1 593 ? 21.203 -5.832 -12.617 1 93.88 593 MET B CA 1
ATOM 9581 C C . MET B 1 593 ? 19.875 -5.086 -12.703 1 93.88 593 MET B C 1
ATOM 9583 O O . MET B 1 593 ? 19.844 -3.879 -12.961 1 93.88 593 MET B O 1
ATOM 9587 N N . PHE B 1 594 ? 18.828 -5.77 -12.484 1 91.25 594 PHE B N 1
ATOM 9588 C CA . PHE B 1 594 ? 17.516 -5.129 -12.5 1 91.25 594 PHE B CA 1
ATOM 9589 C C . PHE B 1 594 ? 17.375 -4.141 -11.352 1 91.25 594 PHE B C 1
ATOM 9591 O O . PHE B 1 594 ? 16.844 -3.043 -11.523 1 91.25 594 PHE B O 1
ATOM 9598 N N . LEU B 1 595 ? 17.844 -4.508 -10.219 1 88.75 595 LEU B N 1
ATOM 9599 C CA . LEU B 1 595 ? 17.797 -3.619 -9.062 1 88.75 595 LEU B CA 1
ATOM 9600 C C . LEU B 1 595 ? 18.641 -2.373 -9.297 1 88.75 595 LEU B C 1
ATOM 9602 O O . LEU B 1 595 ? 18.234 -1.263 -8.961 1 88.75 595 LEU B O 1
ATOM 9606 N N . HIS B 1 596 ? 19.75 -2.613 -9.922 1 88.06 596 HIS B N 1
ATOM 9607 C CA . HIS B 1 596 ? 20.656 -1.503 -10.211 1 88.06 596 HIS B CA 1
ATOM 9608 C C . HIS B 1 596 ? 20.047 -0.547 -11.227 1 88.06 596 HIS B C 1
ATOM 9610 O O . HIS B 1 596 ? 20.188 0.671 -11.109 1 88.06 596 HIS B O 1
ATOM 9616 N N . SER B 1 597 ? 19.359 -1.087 -12.141 1 85.94 597 SER B N 1
ATOM 9617 C CA . SER B 1 597 ? 18.719 -0.268 -13.156 1 85.94 597 SER B CA 1
ATOM 9618 C C . SER B 1 597 ? 17.547 0.518 -12.578 1 85.94 597 SER B C 1
ATOM 9620 O O . SER B 1 597 ? 17.281 1.65 -12.992 1 85.94 597 SER B O 1
ATOM 9622 N N . LEU B 1 598 ? 16.859 -0.017 -11.719 1 78.88 598 LEU B N 1
ATOM 9623 C CA . LEU B 1 598 ? 15.742 0.651 -11.055 1 78.88 598 LEU B CA 1
ATOM 9624 C C . LEU B 1 598 ? 16.234 1.848 -10.242 1 78.88 598 LEU B C 1
ATOM 9626 O O . LEU B 1 598 ? 15.57 2.891 -10.211 1 78.88 598 LEU B O 1
ATOM 9630 N N . ARG B 1 599 ? 17.266 1.683 -9.68 1 75.25 599 ARG B N 1
ATOM 9631 C CA . ARG B 1 599 ? 17.859 2.77 -8.914 1 75.25 599 ARG B CA 1
ATOM 9632 C C . ARG B 1 599 ? 18.219 3.945 -9.82 1 75.25 599 ARG B C 1
ATOM 9634 O O . ARG B 1 599 ? 17.984 5.102 -9.469 1 75.25 599 ARG B O 1
ATOM 9641 N N . GLN B 1 600 ? 18.641 3.621 -10.922 1 71.25 600 GLN B N 1
ATOM 9642 C CA . GLN B 1 600 ? 19.078 4.664 -11.836 1 71.25 600 GLN B CA 1
ATOM 9643 C C . GLN B 1 600 ? 17.891 5.43 -12.414 1 71.25 600 GLN B C 1
ATOM 9645 O O . GLN B 1 600 ? 17.969 6.641 -12.625 1 71.25 600 GLN B O 1
ATOM 9650 N N . LYS B 1 601 ? 16.797 4.785 -12.562 1 65.06 601 LYS B N 1
ATOM 9651 C CA . LYS B 1 601 ? 15.609 5.406 -13.141 1 65.06 601 LYS B CA 1
ATOM 9652 C C . LYS B 1 601 ? 14.953 6.367 -12.148 1 65.06 601 LYS B C 1
ATOM 9654 O O . LYS B 1 601 ? 14.359 7.367 -12.547 1 65.06 601 LYS B O 1
ATOM 9659 N N . GLN B 1 602 ? 15.062 6.121 -10.961 1 61.81 602 GLN B N 1
ATOM 9660 C CA . GLN B 1 602 ? 14.406 6.969 -9.969 1 61.81 602 GLN B CA 1
ATOM 9661 C C . GLN B 1 602 ? 15.297 8.148 -9.578 1 61.81 602 GLN B C 1
ATOM 9663 O O . GLN B 1 602 ? 14.805 9.18 -9.117 1 61.81 602 GLN B O 1
ATOM 9668 N N . GLN B 1 603 ? 16.641 8.031 -9.898 1 52.88 603 GLN B N 1
ATOM 9669 C CA . GLN B 1 603 ? 17.516 9.18 -9.688 1 52.88 603 GLN B CA 1
ATOM 9670 C C . GLN B 1 603 ? 17.422 10.164 -10.852 1 52.88 603 GLN B C 1
ATOM 9672 O O . GLN B 1 603 ? 17.484 11.375 -10.648 1 52.88 603 GLN B O 1
#

Foldseek 3Di:
DLVVVLVVLVCVLPPPPVLQVVLQVLADPDFKKKWWAQKWKFFADVDTDTQAGGDTDIFDWLFEEEEEADPSLCQVVVLCVSLQVDDDDPGMDIDTFMDILNHTDHLVLSLLAEFEQEDDLADDQFFFLLLLLLLLLLLQDDDPVLSVVLSVSLCVLLVVVVRRHWGNHDPVGDTDDPLSSLSSSQSSRCSNPHQEYEYEASCPPHDQSSSQSVLVSVLCCSNSRGGGYYYYHYDHDLSSLVSHQWYFYGASNYTLDTGGSVCVQVLCVVLPQHDDPPDRVVVSVHVLRDPVDPVSVVCVVSSVVSCVVPPVVVRVVVVVVGHNDDDDRDDDGDDLVSLLQSLLVVLLSSVVSPVVLVCVLQVVLQVVLVVLLVVLFQLQVDDFEPVSLLVVLVSLLVLLVVLLCSQQPSLLQVCLVSVVVVLSCVSSVSHDLVSNLNSNLVNSLVSLLPSLVSSCVSNCVRNVFDPVDPVLSVQLSVLSSLSNLLSNLLSLLLNLQDNDPVCSVVVSVVVCVVLSCLLLSVHHLVPDDPVPSVSPLLRLSNLSSQLNVLSRQVVPAHPVGRSNVVSNDDDDNVVSVVSSVVSSVVSNVSSSVSNVVVSVVVD/DLVVVLVVLVCVLPVPPVLQVVLQVLADPDFKKKWWAQKFKQAFDDPRDGQAGGDTDIFDWLFEEEEEFDPSLCQVVVLCVSLQVDDPDPTIDIDTFMDILNHTDHLVLSLLAEFEQEDDLADDQFAFLLLLLLLLLLLQDDDPVLSVVLSVSLCVLLVVVVRRHWGNHDPVGDTDDPLSSLSSSQSSRCSNVHLEYEYEASCPPHDQSSSQSVLVSVLCCSNSRGGGYYYYHYDHDLSSLVSHQWYFYGASNYTLDTGGSVCVQVLCVVLPQHDDPPDRVVVSVHVLRDPVDPVSVVCVVSSVVSCVVPPVVVRVVVVVVGHNDDDDRDDDGDDLVSLLQSLLVVLLSSVVSPVVLVCVLQVVLQVVLCVLLVVLFQLQVDDFEPVSLLVVLVSLLVLLVVLLCSQQPSLLQVCLVSVVVVLSCVSSVSHDLVSNLNSNLVNSLVSLLPSLVNSCVSNCVRNVFDPVDPVLSVQLSVLSSLSNLLSNLLSLLLNLQDNDPVCSVVVSVVVCVVLSCLLLSVHHLVPDDPVPSVSPLLRLSNLSSQLNVLSRQVVPAHPVGRSNVVSNDDDDNVVSVVSSVVSSVVSNVSSSVSNVVVSVVVD

Solvent-accessible surface area (backbone atoms only — not comparable to full-atom values): 62169 Å² total; per-residue (Å²): 109,69,64,46,55,49,43,46,53,43,43,66,71,49,65,63,74,77,54,64,68,68,43,60,81,60,49,53,90,70,57,44,25,44,36,39,42,52,30,26,36,34,39,37,64,100,60,75,42,74,44,34,56,62,36,68,46,76,45,62,46,30,29,34,35,39,38,34,48,42,91,84,16,35,66,67,59,50,51,33,50,75,55,34,60,66,47,74,41,99,41,30,49,66,47,59,50,45,23,45,23,81,35,76,60,45,49,73,56,34,56,34,39,31,33,77,37,63,64,69,78,68,65,68,34,70,37,21,49,46,56,53,33,45,54,48,27,61,44,60,42,86,51,66,67,57,28,52,48,35,40,53,48,34,33,57,66,51,65,34,72,88,52,27,83,40,37,41,24,51,97,90,34,89,44,54,53,71,65,56,44,47,35,41,48,49,32,52,49,46,45,74,64,46,37,26,40,39,31,37,36,78,47,68,91,47,51,67,65,62,31,40,50,52,52,48,47,50,42,46,43,9,64,63,21,32,17,16,35,38,34,35,49,74,77,74,53,64,69,49,56,71,65,42,45,25,37,33,36,33,45,80,18,31,64,52,44,72,43,50,49,85,50,49,63,58,51,36,38,73,76,72,52,66,71,64,82,54,43,42,64,64,59,51,51,50,62,56,48,29,69,88,38,67,70,29,52,64,44,45,60,54,38,44,52,50,21,59,73,63,46,48,60,56,50,51,50,50,60,70,66,47,62,72,59,80,77,78,64,60,80,62,79,63,55,61,68,58,46,18,51,52,43,21,53,52,50,44,52,40,49,68,69,38,57,67,61,53,50,49,52,53,49,47,27,52,48,49,16,51,49,54,14,58,54,41,50,47,56,54,71,53,92,27,46,70,68,48,49,50,27,49,54,25,46,51,46,49,49,52,50,49,37,23,50,69,33,12,40,65,38,30,56,50,46,46,74,42,40,66,42,50,52,54,41,42,75,62,61,64,54,51,72,65,31,50,52,52,9,55,55,55,54,49,47,61,55,34,49,48,39,45,47,56,18,47,60,51,21,40,65,43,18,34,54,61,67,89,43,72,66,48,47,52,48,46,49,49,49,45,27,50,38,13,46,37,19,30,26,51,12,41,25,48,9,36,65,35,81,45,71,70,55,40,55,36,42,49,64,60,65,46,46,60,35,55,53,41,27,31,80,31,28,52,59,84,68,39,48,77,93,63,41,63,56,32,78,72,17,63,55,17,34,43,36,51,23,50,49,53,57,49,52,54,94,52,72,36,82,90,41,66,67,62,68,75,51,53,69,89,68,53,46,68,57,21,50,52,49,45,54,51,49,34,52,51,40,41,49,51,20,50,51,33,42,55,51,50,54,57,72,76,81,108,72,66,46,56,50,43,46,52,44,44,65,71,46,63,63,75,77,54,65,67,69,43,60,81,60,49,53,92,68,54,45,27,43,36,36,41,54,30,26,36,37,42,53,77,93,78,66,50,72,44,32,54,63,35,69,46,76,44,62,46,29,31,35,35,40,38,34,47,42,92,84,15,34,67,67,59,51,53,33,49,74,54,34,60,64,48,75,42,100,52,27,51,65,47,60,49,46,24,45,24,82,36,76,60,45,48,73,55,34,58,34,38,33,33,78,36,63,64,69,77,70,65,68,33,70,36,21,47,47,55,52,34,44,54,48,26,62,45,59,40,86,51,67,66,56,29,52,48,35,40,53,48,34,33,58,66,50,66,34,72,88,51,27,81,39,37,41,25,50,98,91,34,89,45,54,53,72,64,55,45,47,35,39,48,49,33,52,47,46,46,73,63,47,36,26,41,38,33,38,37,79,46,68,91,46,51,64,63,61,32,40,51,52,52,50,47,52,42,46,42,9,66,62,20,32,17,17,34,38,33,37,49,74,76,74,53,62,71,48,55,72,64,42,46,25,37,32,36,33,45,80,16,30,64,52,43,71,44,50,49,86,50,50,63,58,52,36,37,73,75,71,51,65,70,64,83,53,44,42,64,65,59,51,52,50,63,56,48,31,70,89,37,66,70,29,52,64,46,44,59,55,40,44,52,50,21,60,72,63,46,48,61,56,50,53,50,50,59,71,66,49,62,71,61,79,79,78,65,61,79,63,78,63,55,62,69,58,46,18,52,52,44,20,52,52,50,44,52,40,49,68,69,39,54,66,61,54,49,48,53,51,48,48,27,52,50,49,16,50,49,53,13,57,54,42,51,47,55,54,71,54,93,28,46,70,69,48,49,50,28,49,54,26,47,51,45,48,48,51,51,49,37,23,50,69,34,12,39,65,37,32,55,50,47,46,74,41,40,65,43,50,52,52,42,42,72,62,60,64,56,52,71,66,28,50,52,52,9,55,56,55,53,49,46,59,55,34,48,48,38,45,48,56,17,46,62,52,21,41,65,42,17,35,53,62,67,89,43,72,65,46,46,54,49,47,50,51,48,45,27,51,38,13,46,37,19,31,26,52,13,41,23,47,10,36,64,34,80,44,71,68,55,39,54,37,42,49,66,60,67,46,46,60,35,55,54,42,28,31,80,31,29,52,58,83,68,39,49,76,93,62,41,63,54,34,79,72,18,63,55,18,34,43,37,49,23,46,49,53,56,49,50,54,94,54,70,38,82,91,42,63,67,62,68,75,50,53,69,88,70,53,45,68,56,21,50,52,49,45,54,50,47,34,52,52,40,41,49,50,20,50,51,32,41,54,50,51,53,56,72,76,81